Protein 1NOV (pdb70)

B-factor: mean 20.0, std 0.0, range [20.0, 20.0]

CATH classification: 2.60.120.20

Nearest PDB structures (foldseek):
  1nov-assembly1_A  TM=1.003E+00  e=2.314E-65  Nodamura virus
  1nov-assembly1_C  TM=9.879E-01  e=2.879E-58  Nodamura virus
  4ftb-assembly1_A  TM=9.506E-01  e=3.757E-40  Flock House virus
  4fsj-assembly1_A  TM=9.570E-01  e=4.672E-40  Flock House virus
  4fts-assembly1_B  TM=9.598E-01  e=1.609E-38  Flock House virus

Secondary structure (P-SEA, 3-state):
ccccccaaaaaaaaaaccccccccccccccccccccbbbbbbbbbbbbbbbbccbbbbbcccccccccbbbbbbccccccccbbbbbbccccccccccccccccccccccccccccbbbbbbcccccccccbbbbbbbbbbbbbcccccccccccccccbbbbbbccccccccccccbbbbbccccccccccccccccccccccccccccccccccccccccccbbbbccccccccccccccbbbbbbbccccbbbbbbbbbbbbbbbbcccccccccccccccccaaaaaaaaaaaaccccccccccc/ccccccaaaaaaaaaccccccccccccccccccccccccccccccbbbbbccccbbbbbcccccccccbbbbbcccccccccbbbbbbccccccccccccccccccccccccccccbbbbbbcccccccccbbbbbcccccccbbbbbbcccccccccccccccccccccccccccccbbbbcccbbbbbbbccccccccccccccccccccccccccccccccbbbbcccccccccccccbbbbbbbbcccbbbbbbbbbbbbbbbbccccccccc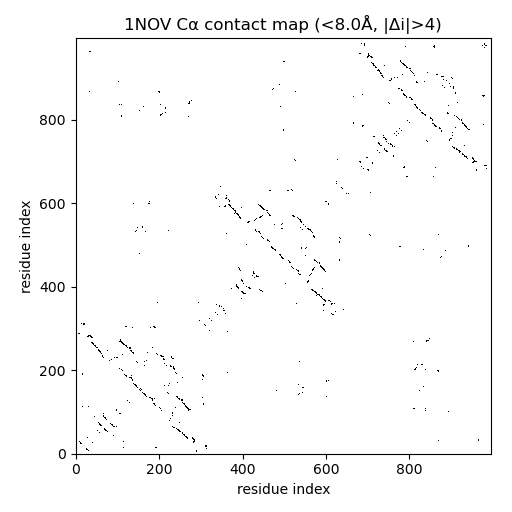cccccccccaaaaaaaaaaaaacccccccccc/cccccccccccccccccccccaaaaaaaaaacccccccccccccccccccccccbbbbbbbbbbbbbccbbbbbcccccccccbbbbbcccccccccbbbbbbccccccccccccccccccccccccccbbbbbbbbcccccccccbbbbbbbbbbbbbbbbbbccccccccccbbbbbbccccccccccccbbbbbcccbbbbbccccccccbbbbbbbcccccccccccccccccccbbbbccccccccccccccbbbbbbbccccbbbbbbbbbbbbbbbccccccccccccccccccaaaaaaaaaaaaacccccccccc/ccaaaaaaaacccccccccc/ccaaaaaaaaaaacccc/ccaaaaaaaaaaccccc

Structure (mmCIF, N/CA/C/O backbone):
data_1NOV
#
_entry.id   1NOV
#
_cell.length_a   562.090
_cell.length_b   354.130
_cell.length_c   612.770
_cell.angle_alpha   90.00
_cell.angle_beta   110.89
_cell.angle_gamma   90.00
#
_symmetry.space_group_name_H-M   'P 1 21 1'
#
loop_
_entity.id
_entity.type
_entity.pdbx_description
1 polymer 'NODAMURA VIRUS COAT PROTEINS'
2 polymer 'NODAMURA VIRUS COAT PROTEINS'
#
loop_
_atom_site.group_PDB
_atom_site.id
_atom_site.type_symbol
_atom_site.label_atom_id
_atom_site.label_alt_id
_atom_site.label_comp_id
_atom_site.label_asym_id
_atom_site.label_entity_id
_atom_site.label_seq_id
_atom_site.pdbx_PDB_ins_code
_atom_site.Cartn_x
_atom_site.Cartn_y
_atom_site.Cartn_z
_atom_site.occupancy
_atom_site.B_iso_or_equiv
_atom_site.auth_seq_id
_atom_site.auth_comp_id
_atom_site.auth_asym_id
_atom_site.auth_atom_id
_atom_site.pdbx_PDB_model_num
ATOM 1 N N . ASN A 1 47 ? 206.161 -19.257 83.084 1.00 20.00 55 ASN A N 1
ATOM 2 C CA . ASN A 1 47 ? 207.032 -18.196 83.670 1.00 20.00 55 ASN A CA 1
ATOM 3 C C . ASN A 1 47 ? 208.385 -18.141 82.954 1.00 20.00 55 ASN A C 1
ATOM 4 O O . ASN A 1 47 ? 209.388 -17.724 83.551 1.00 20.00 55 ASN A O 1
ATOM 6 N N . MET A 1 48 ? 208.386 -18.534 81.672 1.00 20.00 56 MET A N 1
ATOM 7 C CA . MET A 1 48 ? 209.587 -18.551 80.818 1.00 20.00 56 MET A CA 1
ATOM 8 C C . MET A 1 48 ? 210.905 -18.855 81.550 1.00 20.00 56 MET A C 1
ATOM 9 O O . MET A 1 48 ? 211.266 -20.030 81.730 1.00 20.00 56 MET A O 1
ATOM 11 N N . LEU A 1 49 ? 211.573 -17.797 82.020 1.00 20.00 57 LEU A N 1
ATOM 12 C CA . LEU A 1 49 ? 212.841 -17.936 82.724 1.00 20.00 57 LEU A CA 1
ATOM 13 C C . LEU A 1 49 ? 212.963 -17.029 83.945 1.00 20.00 57 LEU A C 1
ATOM 14 O O . LEU A 1 49 ? 212.983 -15.793 83.832 1.00 20.00 57 LEU A O 1
ATOM 19 N N . LYS A 1 50 ? 213.037 -17.666 85.107 1.00 20.00 58 LYS A N 1
ATOM 20 C CA . LYS A 1 50 ? 213.198 -16.977 86.379 1.00 20.00 58 LYS A CA 1
ATOM 21 C C . LYS A 1 50 ? 214.380 -17.694 87.028 1.00 20.00 58 LYS A C 1
ATOM 22 O O . LYS A 1 50 ? 215.031 -18.532 86.386 1.00 20.00 58 LYS A O 1
ATOM 24 N N . MET A 1 51 ? 214.697 -17.347 88.269 1.00 20.00 59 MET A N 1
ATOM 25 C CA . MET A 1 51 ? 215.790 -18.019 88.951 1.00 20.00 59 MET A CA 1
ATOM 26 C C . MET A 1 51 ? 215.342 -19.376 89.449 1.00 20.00 59 MET A C 1
ATOM 27 O O . MET A 1 51 ? 214.282 -19.500 90.069 1.00 20.00 59 MET A O 1
ATOM 32 N N . SER A 1 52 ? 216.128 -20.400 89.147 1.00 20.00 60 SER A N 1
ATOM 33 C CA . SER A 1 52 ? 215.817 -21.731 89.615 1.00 20.00 60 SER A CA 1
ATOM 34 C C . SER A 1 52 ? 215.891 -21.640 91.140 1.00 20.00 60 SER A C 1
ATOM 35 O O . SER A 1 52 ? 216.722 -20.901 91.678 1.00 20.00 60 SER A O 1
ATOM 38 N N . ALA A 1 53 ? 215.021 -22.363 91.836 1.00 20.00 61 ALA A N 1
ATOM 39 C CA . ALA A 1 53 ? 215.027 -22.335 93.294 1.00 20.00 61 ALA A CA 1
ATOM 40 C C . ALA A 1 53 ? 216.438 -22.547 93.849 1.00 20.00 61 ALA A C 1
ATOM 41 O O . ALA A 1 53 ? 216.900 -21.755 94.667 1.00 20.00 61 ALA A O 1
ATOM 43 N N . PRO A 1 54 ? 217.159 -23.591 93.382 1.00 20.00 62 PRO A N 1
ATOM 44 C CA . PRO A 1 54 ? 218.519 -23.831 93.876 1.00 20.00 62 PRO A CA 1
ATOM 45 C C . PRO A 1 54 ? 219.469 -22.677 93.567 1.00 20.00 62 PRO A C 1
ATOM 46 O O . PRO A 1 54 ? 220.447 -22.456 94.294 1.00 20.00 62 PRO A O 1
ATOM 50 N N . GLY A 1 55 ? 219.172 -21.968 92.482 1.00 20.00 63 GLY A N 1
ATOM 51 C CA . GLY A 1 55 ? 219.970 -20.832 92.070 1.00 20.00 63 GLY A CA 1
ATOM 52 C C . GLY A 1 55 ? 219.733 -19.702 93.040 1.00 20.00 63 GLY A C 1
ATOM 53 O O . GLY A 1 55 ? 220.658 -19.011 93.449 1.00 20.00 63 GLY A O 1
ATOM 54 N N . LEU A 1 56 ? 218.478 -19.521 93.422 1.00 20.00 64 LEU A N 1
ATOM 55 C CA . LEU A 1 56 ? 218.115 -18.478 94.366 1.00 20.00 64 LEU A CA 1
ATOM 56 C C . LEU A 1 56 ? 218.676 -18.833 95.728 1.00 20.00 64 LEU A C 1
ATOM 57 O O . LEU A 1 56 ? 219.179 -17.980 96.450 1.00 20.00 64 LEU A O 1
ATOM 62 N N . ASP A 1 57 ? 218.586 -20.109 96.067 1.00 20.00 65 ASP A N 1
ATOM 63 C CA . ASP A 1 57 ? 219.085 -20.608 97.328 1.00 20.00 65 ASP A CA 1
ATOM 64 C C . ASP A 1 57 ? 220.596 -20.434 97.393 1.00 20.00 65 ASP A C 1
ATOM 65 O O . ASP A 1 57 ? 221.147 -20.156 98.457 1.00 20.00 65 ASP A O 1
ATOM 70 N N . PHE A 1 58 ? 221.251 -20.559 96.244 1.00 20.00 66 PHE A N 1
ATOM 71 C CA . PHE A 1 58 ? 222.694 -20.367 96.133 1.00 20.00 66 PHE A CA 1
ATOM 72 C C . PHE A 1 58 ? 223.035 -18.941 96.580 1.00 20.00 66 PHE A C 1
ATOM 73 O O . PHE A 1 58 ? 224.042 -18.716 97.254 1.00 20.00 66 PHE A O 1
ATOM 81 N N . LEU A 1 59 ? 222.172 -17.988 96.236 1.00 20.00 67 LEU A N 1
ATOM 82 C CA . LEU A 1 59 ? 222.375 -16.590 96.613 1.00 20.00 67 LEU A CA 1
ATOM 83 C C . LEU A 1 59 ? 222.246 -16.364 98.123 1.00 20.00 67 LEU A C 1
ATOM 84 O O . LEU A 1 59 ? 223.019 -15.604 98.706 1.00 20.00 67 LEU A O 1
ATOM 89 N N . LYS A 1 60 ? 221.271 -17.022 98.750 1.00 20.00 68 LYS A N 1
ATOM 90 C CA . LYS A 1 60 ? 221.045 -16.917 100.195 1.00 20.00 68 LYS A CA 1
ATOM 91 C C . LYS A 1 60 ? 222.256 -17.480 100.920 1.00 20.00 68 LYS A C 1
ATOM 92 O O . LYS A 1 60 ? 222.789 -16.880 101.852 1.00 20.00 68 LYS A O 1
ATOM 98 N N . CYS A 1 61 ? 222.686 -18.645 100.455 1.00 20.00 69 CYS A N 1
ATOM 99 C CA . CYS A 1 61 ? 223.835 -19.354 100.989 1.00 20.00 69 CYS A CA 1
ATOM 100 C C . CYS A 1 61 ? 225.104 -18.495 100.955 1.00 20.00 69 CYS A C 1
ATOM 101 O O . CYS A 1 61 ? 225.786 -18.333 101.971 1.00 20.00 69 CYS A O 1
ATOM 104 N N . ALA A 1 62 ? 225.399 -17.933 99.789 1.00 20.00 70 ALA A N 1
ATOM 105 C CA . ALA A 1 62 ? 226.595 -17.119 99.591 1.00 20.00 70 ALA A CA 1
ATOM 106 C C . ALA A 1 62 ? 226.697 -15.822 100.388 1.00 20.00 70 ALA A C 1
ATOM 107 O O . ALA A 1 62 ? 227.743 -15.533 100.972 1.00 20.00 70 ALA A O 1
ATOM 109 N N . PHE A 1 63 ? 225.617 -15.044 100.404 1.00 20.00 71 PHE A N 1
ATOM 110 C CA . PHE A 1 63 ? 225.618 -13.746 101.078 1.00 20.00 71 PHE A CA 1
ATOM 111 C C . PHE A 1 63 ? 224.990 -13.648 102.470 1.00 20.00 71 PHE A C 1
ATOM 112 O O . PHE A 1 63 ? 225.626 -13.154 103.405 1.00 20.00 71 PHE A O 1
ATOM 120 N N . ALA A 1 64 ? 223.738 -14.062 102.597 1.00 20.00 72 ALA A N 1
ATOM 121 C CA . ALA A 1 64 ? 223.036 -13.998 103.870 1.00 20.00 72 ALA A CA 1
ATOM 122 C C . ALA A 1 64 ? 222.922 -15.381 104.473 1.00 20.00 72 ALA A C 1
ATOM 123 O O . ALA A 1 64 ? 221.833 -15.927 104.568 1.00 20.00 72 ALA A O 1
ATOM 125 N N . SER A 1 65 ? 224.045 -15.929 104.931 1.00 20.00 73 SER A N 1
ATOM 126 C CA . SER A 1 65 ? 224.078 -17.275 105.512 1.00 20.00 73 SER A CA 1
ATOM 127 C C . SER A 1 65 ? 223.228 -17.501 106.773 1.00 20.00 73 SER A C 1
ATOM 128 O O . SER A 1 65 ? 222.479 -18.480 106.846 1.00 20.00 73 SER A O 1
ATOM 131 N N . PRO A 1 66 ? 223.311 -16.586 107.768 1.00 20.00 74 PRO A N 1
ATOM 132 C CA . PRO A 1 66 ? 222.546 -16.725 109.016 1.00 20.00 74 PRO A CA 1
ATOM 133 C C . PRO A 1 66 ? 221.116 -16.155 109.108 1.00 20.00 74 PRO A C 1
ATOM 134 O O . PRO A 1 66 ? 220.495 -16.203 110.179 1.00 20.00 74 PRO A O 1
ATOM 138 N N . ASP A 1 67 ? 220.576 -15.663 107.993 1.00 20.00 75 ASP A N 1
ATOM 139 C CA . ASP A 1 67 ? 219.241 -15.067 107.994 1.00 20.00 75 ASP A CA 1
ATOM 140 C C . ASP A 1 67 ? 218.062 -16.032 107.926 1.00 20.00 75 ASP A C 1
ATOM 141 O O . ASP A 1 67 ? 216.911 -15.620 108.098 1.00 20.00 75 ASP A O 1
ATOM 146 N N . PHE A 1 68 ? 218.343 -17.313 107.713 1.00 20.00 76 PHE A N 1
ATOM 147 C CA . PHE A 1 68 ? 217.280 -18.300 107.572 1.00 20.00 76 PHE A CA 1
ATOM 148 C C . PHE A 1 68 ? 217.342 -19.427 108.587 1.00 20.00 76 PHE A C 1
ATOM 149 O O . PHE A 1 68 ? 218.346 -19.598 109.275 1.00 20.00 76 PHE A O 1
ATOM 157 N N . SER A 1 69 ? 216.258 -20.199 108.656 1.00 20.00 77 SER A N 1
ATOM 158 C CA . SER A 1 69 ? 216.135 -21.337 109.563 1.00 20.00 77 SER A CA 1
ATOM 159 C C . SER A 1 69 ? 217.283 -22.329 109.400 1.00 20.00 77 SER A C 1
ATOM 160 O O . SER A 1 69 ? 217.788 -22.883 110.380 1.00 20.00 77 SER A O 1
ATOM 163 N N . THR A 1 70 ? 217.623 -22.613 108.148 1.00 20.00 78 THR A N 1
ATOM 164 C CA . THR A 1 70 ? 218.717 -23.514 107.814 1.00 20.00 78 THR A CA 1
ATOM 165 C C . THR A 1 70 ? 219.263 -22.993 106.494 1.00 20.00 78 THR A C 1
ATOM 166 O O . THR A 1 70 ? 218.499 -22.438 105.692 1.00 20.00 78 THR A O 1
ATOM 170 N N . ASP A 1 71 ? 220.570 -23.130 106.284 1.00 20.00 79 ASP A N 1
ATOM 171 C CA . ASP A 1 71 ? 221.193 -22.656 105.050 1.00 20.00 79 ASP A CA 1
ATOM 172 C C . ASP A 1 71 ? 220.612 -23.387 103.840 1.00 20.00 79 ASP A C 1
ATOM 173 O O . ASP A 1 71 ? 220.717 -24.612 103.733 1.00 20.00 79 ASP A O 1
ATOM 178 N N . PRO A 1 72 ? 219.972 -22.642 102.918 1.00 20.00 80 PRO A N 1
ATOM 179 C CA . PRO A 1 72 ? 219.379 -23.239 101.715 1.00 20.00 80 PRO A CA 1
ATOM 180 C C . PRO A 1 72 ? 220.468 -23.585 100.692 1.00 20.00 80 PRO A C 1
ATOM 181 O O . PRO A 1 72 ? 220.273 -23.421 99.488 1.00 20.00 80 PRO A O 1
ATOM 185 N N . GLY A 1 73 ? 221.603 -24.093 101.164 1.00 20.00 81 GLY A N 1
ATOM 186 C CA . GLY A 1 73 ? 222.694 -24.408 100.266 1.00 20.00 81 GLY A CA 1
ATOM 187 C C . GLY A 1 73 ? 222.430 -25.662 99.471 1.00 20.00 81 GLY A C 1
ATOM 188 O O . GLY A 1 73 ? 222.751 -26.764 99.916 1.00 20.00 81 GLY A O 1
ATOM 189 N N . LYS A 1 74 ? 221.813 -25.511 98.306 1.00 20.00 82 LYS A N 1
ATOM 190 C CA . LYS A 1 74 ? 221.527 -26.665 97.470 1.00 20.00 82 LYS A CA 1
ATOM 191 C C . LYS A 1 74 ? 222.648 -26.875 96.453 1.00 20.00 82 LYS A C 1
ATOM 192 O O . LYS A 1 74 ? 222.464 -27.572 95.458 1.00 20.00 82 LYS A O 1
ATOM 198 N N . GLY A 1 75 ? 223.831 -26.342 96.754 1.00 20.00 83 GLY A N 1
ATOM 199 C CA . GLY A 1 75 ? 224.949 -26.468 95.838 1.00 20.00 83 GLY A CA 1
ATOM 200 C C . GLY A 1 75 ? 225.164 -25.219 94.997 1.00 20.00 83 GLY A C 1
ATOM 201 O O . GLY A 1 75 ? 224.677 -24.143 95.360 1.00 20.00 83 GLY A O 1
ATOM 202 N N . ILE A 1 76 ? 225.843 -25.374 93.856 1.00 20.00 84 ILE A N 1
ATOM 203 C CA . ILE A 1 76 ? 226.162 -24.269 92.943 1.00 20.00 84 ILE A CA 1
ATOM 204 C C . ILE A 1 76 ? 225.505 -24.503 91.583 1.00 20.00 84 ILE A C 1
ATOM 205 O O . ILE A 1 76 ? 225.760 -25.540 90.945 1.00 20.00 84 ILE A O 1
ATOM 210 N N . PRO A 1 77 ? 224.669 -23.543 91.114 1.00 20.00 85 PRO A N 1
ATOM 211 C CA . PRO A 1 77 ? 223.955 -23.598 89.831 1.00 20.00 85 PRO A CA 1
ATOM 212 C C . PRO A 1 77 ? 224.976 -23.407 88.719 1.00 20.00 85 PRO A C 1
ATOM 213 O O . PRO A 1 77 ? 224.859 -22.529 87.864 1.00 20.00 85 PRO A O 1
ATOM 217 N N . ASP A 1 78 ? 225.953 -24.297 88.721 1.00 20.00 86 ASP A N 1
ATOM 218 C CA . ASP A 1 78 ? 227.052 -24.263 87.795 1.00 20.00 86 ASP A CA 1
ATOM 219 C C . ASP A 1 78 ? 226.792 -25.380 86.825 1.00 20.00 86 ASP A C 1
ATOM 220 O O . ASP A 1 78 ? 226.139 -26.369 87.179 1.00 20.00 86 ASP A O 1
ATOM 225 N N . LYS A 1 79 ? 227.317 -25.226 85.610 1.00 20.00 87 LYS A N 1
ATOM 226 C CA . LYS A 1 79 ? 227.148 -26.216 84.542 1.00 20.00 87 LYS A CA 1
ATOM 227 C C . LYS A 1 79 ? 227.770 -27.596 84.756 1.00 20.00 87 LYS A C 1
ATOM 228 O O . LYS A 1 79 ? 228.064 -28.296 83.803 1.00 20.00 87 LYS A O 1
ATOM 234 N N . PHE A 1 80 ? 227.941 -27.994 86.007 1.00 20.00 88 PHE A N 1
ATOM 235 C CA . PHE A 1 80 ? 228.488 -29.298 86.342 1.00 20.00 88 PHE A CA 1
ATOM 236 C C . PHE A 1 80 ? 227.330 -29.905 87.096 1.00 20.00 88 PHE A C 1
ATOM 237 O O . PHE A 1 80 ? 226.835 -29.296 88.052 1.00 20.00 88 PHE A O 1
ATOM 245 N N . GLN A 1 81 ? 226.846 -31.051 86.626 1.00 20.00 89 GLN A N 1
ATOM 246 C CA . GLN A 1 81 ? 225.723 -31.703 87.288 1.00 20.00 89 GLN A CA 1
ATOM 247 C C . GLN A 1 81 ? 226.080 -33.087 87.816 1.00 20.00 89 GLN A C 1
ATOM 248 O O . GLN A 1 81 ? 225.228 -33.974 87.923 1.00 20.00 89 GLN A O 1
ATOM 254 N N . GLY A 1 82 ? 227.346 -33.243 88.188 1.00 20.00 90 GLY A N 1
ATOM 255 C CA . GLY A 1 82 ? 227.829 -34.505 88.719 1.00 20.00 90 GLY A CA 1
ATOM 256 C C . GLY A 1 82 ? 227.434 -34.700 90.171 1.00 20.00 90 GLY A C 1
ATOM 257 O O . GLY A 1 82 ? 226.923 -33.783 90.813 1.00 20.00 90 GLY A O 1
ATOM 258 N N . LEU A 1 83 ? 227.684 -35.898 90.684 1.00 20.00 91 LEU A N 1
ATOM 259 C CA . LEU A 1 83 ? 227.353 -36.243 92.060 1.00 20.00 91 LEU A CA 1
ATOM 260 C C . LEU A 1 83 ? 228.334 -35.602 93.033 1.00 20.00 91 LEU A C 1
ATOM 261 O O . LEU A 1 83 ? 229.549 -35.820 92.980 1.00 20.00 91 LEU A O 1
ATOM 266 N N . VAL A 1 84 ? 227.771 -34.809 93.928 1.00 20.00 92 VAL A N 1
ATOM 267 C CA . VAL A 1 84 ? 228.516 -34.054 94.909 1.00 20.00 92 VAL A CA 1
ATOM 268 C C . VAL A 1 84 ? 227.946 -34.266 96.311 1.00 20.00 92 VAL A C 1
ATOM 269 O O . VAL A 1 84 ? 226.835 -34.754 96.466 1.00 20.00 92 VAL A O 1
ATOM 273 N N . LEU A 1 85 ? 228.742 -33.955 97.324 1.00 20.00 93 LEU A N 1
ATOM 274 C CA . LEU A 1 85 ? 228.340 -34.076 98.722 1.00 20.00 93 LEU A CA 1
ATOM 275 C C . LEU A 1 85 ? 228.659 -32.709 99.353 1.00 20.00 93 LEU A C 1
ATOM 276 O O . LEU A 1 85 ? 229.824 -32.382 99.573 1.00 20.00 93 LEU A O 1
ATOM 281 N N . PRO A 1 86 ? 227.631 -31.850 99.542 1.00 20.00 94 PRO A N 1
ATOM 282 C CA . PRO A 1 86 ? 227.786 -30.508 100.127 1.00 20.00 94 PRO A CA 1
ATOM 283 C C . PRO A 1 86 ? 227.742 -30.458 101.639 1.00 20.00 94 PRO A C 1
ATOM 284 O O . PRO A 1 86 ? 226.732 -30.817 102.251 1.00 20.00 94 PRO A O 1
ATOM 288 N N . LYS A 1 87 ? 228.831 -29.988 102.241 1.00 20.00 95 LYS A N 1
ATOM 289 C CA . LYS A 1 87 ? 228.902 -29.860 103.685 1.00 20.00 95 LYS A CA 1
ATOM 290 C C . LYS A 1 87 ? 228.822 -28.401 104.029 1.00 20.00 95 LYS A C 1
ATOM 291 O O . LYS A 1 87 ? 229.595 -27.596 103.521 1.00 20.00 95 LYS A O 1
ATOM 297 N N . LYS A 1 88 ? 227.886 -28.060 104.901 1.00 20.00 96 LYS A N 1
ATOM 298 C CA . LYS A 1 88 ? 227.719 -26.685 105.335 1.00 20.00 96 LYS A CA 1
ATOM 299 C C . LYS A 1 88 ? 228.438 -26.534 106.668 1.00 20.00 96 LYS A C 1
ATOM 300 O O . LYS A 1 88 ? 227.850 -26.750 107.724 1.00 20.00 96 LYS A O 1
ATOM 306 N N . HIS A 1 89 ? 229.739 -26.240 106.599 1.00 20.00 97 HIS A N 1
ATOM 307 C CA . HIS A 1 89 ? 230.568 -26.074 107.790 1.00 20.00 97 HIS A CA 1
ATOM 308 C C . HIS A 1 89 ? 230.200 -24.816 108.553 1.00 20.00 97 HIS A C 1
ATOM 309 O O . HIS A 1 89 ? 229.852 -23.796 107.956 1.00 20.00 97 HIS A O 1
ATOM 316 N N . CYS A 1 90 ? 230.324 -24.884 109.873 1.00 20.00 98 CYS A N 1
ATOM 317 C CA . CYS A 1 90 ? 230.061 -23.749 110.745 1.00 20.00 98 CYS A CA 1
ATOM 318 C C . CYS A 1 90 ? 230.730 -23.965 112.085 1.00 20.00 98 CYS A C 1
ATOM 319 O O . CYS A 1 90 ? 230.529 -25.004 112.723 1.00 20.00 98 CYS A O 1
ATOM 322 N N . LEU A 1 91 ? 231.565 -23.004 112.474 1.00 20.00 99 LEU A N 1
ATOM 323 C CA . LEU A 1 91 ? 232.264 -23.043 113.747 1.00 20.00 99 LEU A CA 1
ATOM 324 C C . LEU A 1 91 ? 231.690 -21.937 114.610 1.00 20.00 99 LEU A C 1
ATOM 325 O O . LEU A 1 91 ? 231.601 -20.787 114.178 1.00 20.00 99 LEU A O 1
ATOM 330 N N . THR A 1 92 ? 231.215 -22.309 115.787 1.00 20.00 100 THR A N 1
ATOM 331 C CA . THR A 1 92 ? 230.681 -21.349 116.737 1.00 20.00 100 THR A CA 1
ATOM 332 C C . THR A 1 92 ? 231.622 -21.519 117.920 1.00 20.00 100 THR A C 1
ATOM 333 O O . THR A 1 92 ? 231.702 -22.602 118.506 1.00 20.00 100 THR A O 1
ATOM 337 N N . GLN A 1 93 ? 232.377 -20.474 118.233 1.00 20.00 101 GLN A N 1
ATOM 338 C CA . GLN A 1 93 ? 233.358 -20.551 119.303 1.00 20.00 101 GLN A CA 1
ATOM 339 C C . GLN A 1 93 ? 233.462 -19.231 120.049 1.00 20.00 101 GLN A C 1
ATOM 340 O O . GLN A 1 93 ? 233.388 -18.167 119.445 1.00 20.00 101 GLN A O 1
ATOM 346 N N . SER A 1 94 ? 233.635 -19.306 121.362 1.00 20.00 102 SER A N 1
ATOM 347 C CA . SER A 1 94 ? 233.761 -18.109 122.178 1.00 20.00 102 SER A CA 1
ATOM 348 C C . SER A 1 94 ? 235.230 -17.723 122.221 1.00 20.00 102 SER A C 1
ATOM 349 O O . SER A 1 94 ? 236.071 -18.522 122.635 1.00 20.00 102 SER A O 1
ATOM 352 N N . ILE A 1 95 ? 235.553 -16.529 121.734 1.00 20.00 103 ILE A N 1
ATOM 353 C CA . ILE A 1 95 ? 236.930 -16.062 121.739 1.00 20.00 103 ILE A CA 1
ATOM 354 C C . ILE A 1 95 ? 237.051 -14.877 122.667 1.00 20.00 103 ILE A C 1
ATOM 355 O O . ILE A 1 95 ? 236.117 -14.091 122.806 1.00 20.00 103 ILE A O 1
ATOM 360 N N . THR A 1 96 ? 238.183 -14.799 123.352 1.00 20.00 104 THR A N 1
ATOM 361 C CA . THR A 1 96 ? 238.481 -13.692 124.246 1.00 20.00 104 THR A CA 1
ATOM 362 C C . THR A 1 96 ? 239.846 -13.154 123.779 1.00 20.00 104 THR A C 1
ATOM 363 O O . THR A 1 96 ? 240.857 -13.861 123.803 1.00 20.00 104 THR A O 1
ATOM 367 N N . PHE A 1 97 ? 239.821 -11.945 123.227 1.00 20.00 105 PHE A N 1
ATOM 368 C CA . PHE A 1 97 ? 241.007 -11.297 122.672 1.00 20.00 105 PHE A CA 1
ATOM 369 C C . PHE A 1 97 ? 241.989 -10.755 123.70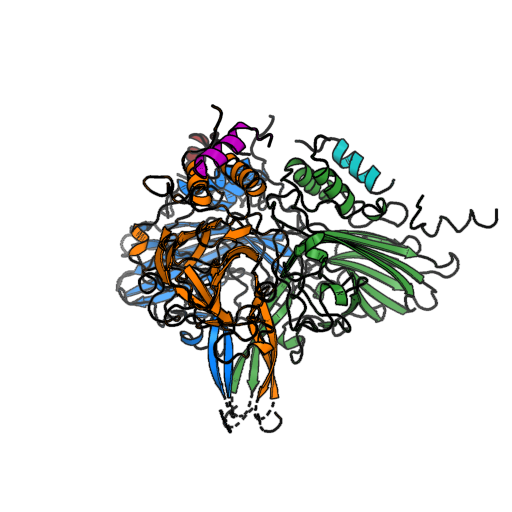9 1.00 20.00 105 PHE A C 1
ATOM 370 O O . PHE A 1 97 ? 241.635 -9.947 124.583 1.00 20.00 105 PHE A O 1
ATOM 378 N N . THR A 1 98 ? 243.234 -11.206 123.578 1.00 20.00 106 THR A N 1
ATOM 379 C CA . THR A 1 98 ? 244.328 -10.843 124.472 1.00 20.00 106 THR A CA 1
ATOM 380 C C . THR A 1 98 ? 244.656 -9.361 124.446 1.00 20.00 106 THR A C 1
ATOM 381 O O . THR A 1 98 ? 245.079 -8.834 123.415 1.00 20.00 106 THR A O 1
ATOM 385 N N . PRO A 1 99 ? 244.500 -8.682 125.596 1.00 20.00 107 PRO A N 1
ATOM 386 C CA . PRO A 1 99 ? 244.774 -7.252 125.725 1.00 20.00 107 PRO A CA 1
ATOM 387 C C . PRO A 1 99 ? 246.215 -6.866 125.421 1.00 20.00 107 PRO A C 1
ATOM 388 O O . PRO A 1 99 ? 247.161 -7.536 125.838 1.00 20.00 107 PRO A O 1
ATOM 392 N N . GLY A 1 100 ? 246.365 -5.771 124.688 1.00 20.00 108 GLY A N 1
ATOM 393 C CA . GLY A 1 100 ? 247.680 -5.282 124.333 1.00 20.00 108 GLY A CA 1
ATOM 394 C C . GLY A 1 100 ? 248.211 -5.848 123.037 1.00 20.00 108 GLY A C 1
ATOM 395 O O . GLY A 1 100 ? 249.370 -5.600 122.677 1.00 20.00 108 GLY A O 1
ATOM 396 N N . LYS A 1 101 ? 247.360 -6.558 122.301 1.00 20.00 109 LYS A N 1
ATOM 397 C CA . LYS A 1 101 ? 247.779 -7.160 121.052 1.00 20.00 109 LYS A CA 1
ATOM 398 C C . LYS A 1 101 ? 246.736 -7.173 119.953 1.00 20.00 109 LYS A C 1
ATOM 399 O O . LYS A 1 101 ? 245.535 -7.109 120.212 1.00 20.00 109 LYS A O 1
ATOM 405 N N . GLN A 1 102 ? 247.220 -7.203 118.716 1.00 20.00 110 GLN A N 1
ATOM 406 C CA . GLN A 1 102 ? 246.368 -7.293 117.546 1.00 20.00 110 GLN A CA 1
ATOM 407 C C . GLN A 1 102 ? 246.287 -8.789 117.317 1.00 20.00 110 GLN A C 1
ATOM 408 O O . GLN A 1 102 ? 247.312 -9.477 117.365 1.00 20.00 110 GLN A O 1
ATOM 414 N N . THR A 1 103 ? 245.093 -9.303 117.069 1.00 20.00 111 THR A N 1
ATOM 415 C CA . THR A 1 103 ? 244.967 -10.721 116.804 1.00 20.00 111 THR A CA 1
ATOM 416 C C . THR A 1 103 ? 244.389 -10.848 115.392 1.00 20.00 111 THR A C 1
ATOM 417 O O . THR A 1 103 ? 243.428 -10.167 115.029 1.00 20.00 111 THR A O 1
ATOM 421 N N . MET A 1 104 ? 245.107 -11.577 114.553 1.00 20.00 112 MET A N 1
ATOM 422 C CA . MET A 1 104 ? 244.709 -11.795 113.179 1.00 20.00 112 MET A CA 1
ATOM 423 C C . MET A 1 104 ? 243.909 -13.070 113.053 1.00 20.00 112 MET A C 1
ATOM 424 O O . MET A 1 104 ? 244.378 -14.142 113.426 1.00 20.00 112 MET A O 1
ATOM 429 N N . LEU A 1 105 ? 242.685 -12.949 112.566 1.00 20.00 113 LEU A N 1
ATOM 430 C CA . LEU A 1 105 ? 241.848 -14.107 112.338 1.00 20.00 113 LEU A CA 1
ATOM 431 C C . LEU A 1 105 ? 241.747 -14.138 110.823 1.00 20.00 113 LEU A C 1
ATOM 432 O O . LEU A 1 105 ? 241.001 -13.363 110.233 1.00 20.00 113 LEU A O 1
ATOM 437 N N . LEU A 1 106 ? 242.602 -14.928 110.191 1.00 20.00 114 LEU A N 1
ATOM 438 C CA . LEU A 1 106 ? 242.600 -15.045 108.740 1.00 20.00 114 LEU A CA 1
ATOM 439 C C . LEU A 1 106 ? 241.666 -16.161 108.316 1.00 20.00 114 LEU A C 1
ATOM 440 O O . LEU A 1 106 ? 241.964 -17.334 108.524 1.00 20.00 114 LEU A O 1
ATOM 445 N N . VAL A 1 107 ? 240.514 -15.793 107.767 1.00 20.00 115 VAL A N 1
ATOM 446 C CA . VAL A 1 107 ? 239.539 -16.769 107.300 1.00 20.00 115 VAL A CA 1
ATOM 447 C C . VAL A 1 107 ? 239.881 -17.099 105.849 1.00 20.00 115 VAL A C 1
ATOM 448 O O . VAL A 1 107 ? 239.529 -16.357 104.934 1.00 20.00 115 VAL A O 1
ATOM 452 N N . ALA A 1 108 ? 240.629 -18.181 105.651 1.00 20.00 116 ALA A N 1
ATOM 453 C CA . ALA A 1 108 ? 241.034 -18.606 104.315 1.00 20.00 116 ALA A CA 1
ATOM 454 C C . ALA A 1 108 ? 240.255 -19.843 103.919 1.00 20.00 116 ALA A C 1
ATOM 455 O O . ALA A 1 108 ? 239.857 -20.630 104.784 1.00 20.00 116 ALA A O 1
ATOM 457 N N . PRO A 1 109 ? 240.036 -20.043 102.602 1.00 20.00 117 PRO A N 1
ATOM 458 C CA . PRO A 1 109 ? 239.303 -21.193 102.062 1.00 20.00 117 PRO A CA 1
ATOM 459 C C . PRO A 1 109 ? 240.034 -22.540 102.052 1.00 20.00 117 PRO A C 1
ATOM 460 O O . PRO A 1 109 ? 240.243 -23.122 100.994 1.00 20.00 117 PRO A O 1
ATOM 464 N N . ILE A 1 110 ? 240.399 -23.037 103.230 1.00 20.00 118 ILE A N 1
ATOM 465 C CA . ILE A 1 110 ? 241.082 -24.321 103.363 1.00 20.00 118 ILE A CA 1
ATOM 466 C C . ILE A 1 110 ? 240.066 -25.306 103.948 1.00 20.00 118 ILE A C 1
ATOM 467 O O . ILE A 1 110 ? 239.679 -25.183 105.102 1.00 20.00 118 ILE A O 1
ATOM 472 N N . PRO A 1 111 ? 239.673 -26.337 103.165 1.00 20.00 119 PRO A N 1
ATOM 473 C CA . PRO A 1 111 ? 238.699 -27.374 103.512 1.00 20.00 119 PRO A CA 1
ATOM 474 C C . PRO A 1 111 ? 238.258 -27.635 104.951 1.00 20.00 119 PRO A C 1
ATOM 475 O O . PRO A 1 111 ? 237.131 -27.277 105.321 1.00 20.00 119 PRO A O 1
ATOM 479 N N . GLY A 1 112 ? 239.092 -28.269 105.758 1.00 20.00 120 GLY A N 1
ATOM 480 C CA . GLY A 1 112 ? 238.655 -28.552 107.116 1.00 20.00 120 GLY A CA 1
ATOM 481 C C . GLY A 1 112 ? 238.856 -27.475 108.164 1.00 20.00 120 GLY A C 1
ATOM 482 O O . GLY A 1 112 ? 238.265 -27.544 109.238 1.00 20.00 120 GLY A O 1
ATOM 483 N N . ILE A 1 113 ? 239.681 -26.482 107.844 1.00 20.00 121 ILE A N 1
ATOM 484 C CA . ILE A 1 113 ? 240.021 -25.393 108.753 1.00 20.00 121 ILE A CA 1
ATOM 485 C C . ILE A 1 113 ? 239.118 -24.158 108.648 1.00 20.00 121 ILE A C 1
ATOM 486 O O . ILE A 1 113 ? 238.852 -23.658 107.556 1.00 20.00 121 ILE A O 1
ATOM 491 N N . ALA A 1 114 ? 238.669 -23.662 109.802 1.00 20.00 122 ALA A N 1
ATOM 492 C CA . ALA A 1 114 ? 237.809 -22.484 109.863 1.00 20.00 122 ALA A CA 1
ATOM 493 C C . ALA A 1 114 ? 238.601 -21.218 109.557 1.00 20.00 122 ALA A C 1
ATOM 494 O O . ALA A 1 114 ? 238.226 -20.441 108.680 1.00 20.00 122 ALA A O 1
ATOM 496 N N . CYS A 1 115 ? 239.687 -21.009 110.296 1.00 20.00 123 CYS A N 1
ATOM 497 C CA . CYS A 1 115 ? 240.547 -19.847 110.110 1.00 20.00 123 CYS A CA 1
ATOM 498 C C . CYS A 1 115 ? 241.946 -20.091 110.691 1.00 20.00 123 CYS A C 1
ATOM 499 O O . CYS A 1 115 ? 242.229 -21.158 111.241 1.00 20.00 123 CYS A O 1
ATOM 502 N N . LEU A 1 116 ? 242.831 -19.120 110.520 1.00 20.00 124 LEU A N 1
ATOM 503 C CA . LEU A 1 116 ? 244.186 -19.208 111.033 1.00 20.00 124 LEU A CA 1
ATOM 504 C C . LEU A 1 116 ? 244.302 -18.024 111.979 1.00 20.00 124 LEU A C 1
ATOM 505 O O . LEU A 1 116 ? 243.983 -16.902 111.600 1.00 20.00 124 LEU A O 1
ATOM 510 N N . LYS A 1 117 ? 244.703 -18.274 113.218 1.00 20.00 125 LYS A N 1
ATOM 511 C CA . LYS A 1 117 ? 244.841 -17.210 114.209 1.00 20.00 125 LYS A CA 1
ATOM 512 C C . LYS A 1 117 ? 246.300 -16.919 114.561 1.00 20.00 125 LYS A C 1
ATOM 513 O O . LYS A 1 117 ? 247.114 -17.831 114.675 1.00 20.00 125 LYS A O 1
ATOM 519 N N . ALA A 1 118 ? 246.621 -15.643 114.737 1.00 20.00 126 ALA A N 1
ATOM 520 C CA . ALA A 1 118 ? 247.971 -15.223 115.103 1.00 20.00 126 ALA A CA 1
ATOM 521 C C . ALA A 1 118 ? 247.852 -13.916 115.874 1.00 20.00 126 ALA A C 1
ATOM 522 O O . ALA A 1 118 ? 246.893 -13.180 115.685 1.00 20.00 126 ALA A O 1
ATOM 524 N N . GLU A 1 119 ? 248.794 -13.653 116.778 1.00 20.00 127 GLU A N 1
ATOM 525 C CA . GLU A 1 119 ? 248.790 -12.418 117.566 1.00 20.00 127 GLU A CA 1
ATOM 526 C C . GLU A 1 119 ? 250.122 -11.704 117.402 1.00 20.00 127 GLU A C 1
ATOM 527 O O . GLU A 1 119 ? 251.146 -12.332 117.139 1.00 20.00 127 GLU A O 1
ATOM 533 N N . ALA A 1 120 ? 250.105 -10.393 117.592 1.00 20.00 128 ALA A N 1
ATOM 534 C CA . ALA A 1 120 ? 251.305 -9.576 117.495 1.00 20.00 128 ALA A CA 1
ATOM 535 C C . ALA A 1 120 ? 250.999 -8.323 118.288 1.00 20.00 128 ALA A C 1
ATOM 536 O O . ALA A 1 120 ? 249.835 -7.955 118.439 1.00 20.00 128 ALA A O 1
ATOM 538 N N . ASN A 1 121 ? 252.026 -7.688 118.834 1.00 20.00 129 ASN A N 1
ATOM 539 C CA . ASN A 1 121 ? 251.812 -6.475 119.605 1.00 20.00 129 ASN A CA 1
ATOM 540 C C . ASN A 1 121 ? 251.155 -5.458 118.715 1.00 20.00 129 ASN A C 1
ATOM 541 O O . ASN A 1 121 ? 251.288 -5.516 117.496 1.00 20.00 129 ASN A O 1
ATOM 546 N N . VAL A 1 122 ? 250.433 -4.532 119.324 1.00 20.00 130 VAL A N 1
ATOM 547 C CA . VAL A 1 122 ? 249.765 -3.493 118.566 1.00 20.00 130 VAL A CA 1
ATOM 548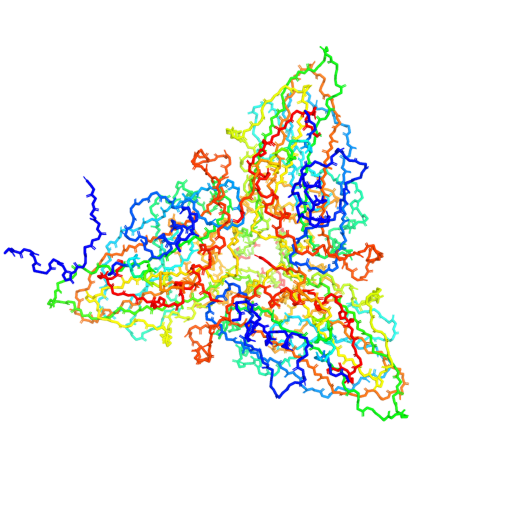 C C . VAL A 1 122 ? 250.834 -2.741 117.775 1.00 20.00 130 VAL A C 1
ATOM 549 O O . VAL A 1 122 ? 251.822 -2.283 118.346 1.00 20.00 130 VAL A O 1
ATOM 553 N N . GLY A 1 123 ? 250.684 -2.715 116.455 1.00 20.00 131 GLY A N 1
ATOM 554 C CA . GLY A 1 123 ? 251.642 -2.024 115.609 1.00 20.00 131 GLY A CA 1
ATOM 555 C C . GLY A 1 123 ? 252.779 -2.885 115.086 1.00 20.00 131 GLY A C 1
ATOM 556 O O . GLY A 1 123 ? 253.501 -2.476 114.173 1.00 20.00 131 GLY A O 1
ATOM 557 N N . ALA A 1 124 ? 252.955 -4.066 115.670 1.00 20.00 132 ALA A N 1
ATOM 558 C CA . ALA A 1 124 ? 254.011 -4.984 115.249 1.00 20.00 132 ALA A CA 1
ATOM 559 C C . ALA A 1 124 ? 253.649 -5.707 113.948 1.00 20.00 132 ALA A C 1
ATOM 560 O O . ALA A 1 124 ? 252.489 -5.731 113.532 1.00 20.00 132 ALA A O 1
ATOM 562 N N . SER A 1 125 ? 254.659 -6.287 113.306 1.00 20.00 133 SER A N 1
ATOM 563 C CA . SER A 1 125 ? 254.454 -7.013 112.059 1.00 20.00 133 SER A CA 1
ATOM 564 C C . SER A 1 125 ? 254.296 -8.512 112.265 1.00 20.00 133 SER A C 1
ATOM 565 O O . SER A 1 125 ? 255.028 -9.121 113.048 1.00 20.00 133 SER A O 1
ATOM 568 N N . PHE A 1 126 ? 253.344 -9.097 111.544 1.00 20.00 135 PHE A N 1
ATOM 569 C CA . PHE A 1 126 ? 253.095 -10.531 111.593 1.00 20.00 135 PHE A CA 1
ATOM 570 C C . PHE A 1 126 ? 254.078 -11.166 110.633 1.00 20.00 135 PHE A C 1
ATOM 571 O O . PHE A 1 126 ? 253.660 -11.816 109.696 1.00 20.00 135 PHE A O 1
ATOM 579 N N . SER A 1 127 ? 255.374 -10.945 110.815 1.00 20.00 136 SER A N 1
ATOM 580 C CA . SER A 1 127 ? 256.328 -11.532 109.891 1.00 20.00 136 SER A CA 1
ATOM 581 C C . SER A 1 127 ? 256.650 -12.965 110.273 1.00 20.00 136 SER A C 1
ATOM 582 O O . SER A 1 127 ? 255.998 -13.891 109.808 1.00 20.00 136 SER A O 1
ATOM 585 N N . GLY A 1 128 ? 257.617 -13.164 111.161 1.00 20.00 137 GLY A N 1
ATOM 586 C CA . GLY A 1 128 ? 257.959 -14.525 111.549 1.00 20.00 137 GLY A CA 1
ATOM 587 C C . GLY A 1 128 ? 256.772 -15.283 112.114 1.00 20.00 137 GLY A C 1
ATOM 588 O O . GLY A 1 128 ? 256.707 -16.510 112.035 1.00 20.00 137 GLY A O 1
ATOM 589 N N . VAL A 1 129 ? 255.817 -14.521 112.644 1.00 20.00 138 VAL A N 1
ATOM 590 C CA . VAL A 1 129 ? 254.603 -15.042 113.262 1.00 20.00 138 VAL A CA 1
ATOM 591 C C . VAL A 1 129 ? 253.814 -16.030 112.409 1.00 20.00 138 VAL A C 1
ATOM 592 O O . VAL A 1 129 ? 253.300 -15.688 111.340 1.00 20.00 138 VAL A O 1
ATOM 596 N N . PRO A 1 130 ? 253.726 -17.282 112.871 1.00 20.00 139 PRO A N 1
ATOM 597 C CA . PRO A 1 130 ? 252.994 -18.323 112.157 1.00 20.00 139 PRO A CA 1
ATOM 598 C C . PRO A 1 130 ? 251.514 -18.240 112.488 1.00 20.00 139 PRO A C 1
ATOM 599 O O . PRO A 1 130 ? 251.132 -17.832 113.589 1.00 20.00 139 PRO A O 1
ATOM 603 N N . LEU A 1 131 ? 250.686 -18.604 111.521 1.00 20.00 140 LEU A N 1
ATOM 604 C CA . LEU A 1 131 ? 249.253 -18.586 111.702 1.00 20.00 140 LEU A CA 1
ATOM 605 C C . LEU A 1 131 ? 248.825 -20.011 112.027 1.00 20.00 140 LEU A C 1
ATOM 606 O O . LEU A 1 131 ? 249.083 -20.924 111.248 1.00 20.00 140 LEU A O 1
ATOM 611 N N . ALA A 1 132 ? 248.209 -20.200 113.191 1.00 20.00 141 ALA A N 1
ATOM 612 C CA . ALA A 1 132 ? 247.748 -21.517 113.634 1.00 20.00 141 ALA A CA 1
ATOM 613 C C . ALA A 1 132 ? 246.292 -21.804 113.259 1.00 20.00 141 ALA A C 1
ATOM 614 O O . ALA A 1 132 ? 245.427 -20.943 113.389 1.00 20.00 141 ALA A O 1
ATOM 616 N N . SER A 1 133 ? 246.023 -23.031 112.830 1.00 20.00 142 SER A N 1
ATOM 617 C CA . SER A 1 133 ? 244.686 -23.427 112.415 1.00 20.00 142 SER A CA 1
ATOM 618 C C . SER A 1 133 ? 243.663 -23.564 113.532 1.00 20.00 142 SER A C 1
ATOM 619 O O . SER A 1 133 ? 243.960 -24.102 114.602 1.00 20.00 142 SER A O 1
ATOM 622 N N . VAL A 1 134 ? 242.455 -23.078 113.264 1.00 20.00 143 VAL A N 1
ATOM 623 C CA . VAL A 1 134 ? 241.321 -23.182 114.175 1.00 20.00 143 VAL A CA 1
ATOM 624 C C . VAL A 1 134 ? 240.387 -24.003 113.307 1.00 20.00 143 VAL A C 1
ATOM 625 O O . VAL A 1 134 ? 239.773 -23.487 112.381 1.00 20.00 143 VAL A O 1
ATOM 629 N N . GLU A 1 135 ? 240.323 -25.296 113.574 1.00 20.00 144 GLU A N 1
ATOM 630 C CA . GLU A 1 135 ? 239.527 -26.199 112.760 1.00 20.00 144 GLU A CA 1
ATOM 631 C C . GLU A 1 135 ? 238.020 -26.178 112.890 1.00 20.00 144 GLU A C 1
ATOM 632 O O . GLU A 1 135 ? 237.473 -25.999 113.975 1.00 20.00 144 GLU A O 1
ATOM 638 N N . PHE A 1 136 ? 237.364 -26.398 111.756 1.00 20.00 145 PHE A N 1
ATOM 639 C CA . PHE A 1 136 ? 235.921 -26.494 111.700 1.00 20.00 145 PHE A CA 1
ATOM 640 C C . PHE A 1 136 ? 235.687 -27.819 112.409 1.00 20.00 145 PHE A C 1
ATOM 641 O O . PHE A 1 136 ? 236.504 -28.743 112.308 1.00 20.00 145 PHE A O 1
ATOM 649 N N . PRO A 1 137 ? 234.585 -27.929 113.152 1.00 20.00 146 PRO A N 1
ATOM 650 C CA . PRO A 1 137 ? 234.326 -29.191 113.847 1.00 20.00 146 PRO A CA 1
ATOM 651 C C . PRO A 1 137 ? 234.224 -30.383 112.894 1.00 20.00 146 PRO A C 1
ATOM 652 O O . PRO A 1 137 ? 233.905 -30.221 111.712 1.00 20.00 146 PRO A O 1
ATOM 656 N N . GLY A 1 138 ? 234.559 -31.563 113.408 1.00 20.00 147 GLY A N 1
ATOM 657 C CA . GLY A 1 138 ? 234.470 -32.782 112.623 1.00 20.00 147 GLY A CA 1
ATOM 658 C C . GLY A 1 138 ? 235.489 -32.974 111.519 1.00 20.00 147 GLY A C 1
ATOM 659 O O . GLY A 1 138 ? 235.138 -33.365 110.401 1.00 20.00 147 GLY A O 1
ATOM 660 N N . PHE A 1 139 ? 236.757 -32.764 111.849 1.00 20.00 148 PHE A N 1
ATOM 661 C CA . PHE A 1 139 ? 237.820 -32.925 110.874 1.00 20.00 148 PHE A CA 1
ATOM 662 C C . PHE A 1 139 ? 238.155 -34.403 110.717 1.00 20.00 148 PHE A C 1
ATOM 663 O O . PHE A 1 139 ? 238.093 -34.953 109.615 1.00 20.00 148 PHE A O 1
ATOM 671 N N . ASP A 1 140 ? 238.481 -35.042 111.834 1.00 20.00 149 ASP A N 1
ATOM 672 C CA . ASP A 1 140 ? 238.845 -36.457 111.860 1.00 20.00 149 ASP A CA 1
ATOM 673 C C . ASP A 1 140 ? 237.827 -37.333 111.140 1.00 20.00 149 ASP A C 1
ATOM 674 O O . ASP A 1 140 ? 238.173 -38.375 110.587 1.00 20.00 149 ASP A O 1
ATOM 679 N N . GLN A 1 141 ? 236.585 -36.866 111.111 1.00 20.00 150 GLN A N 1
ATOM 680 C CA . GLN A 1 141 ? 235.490 -37.591 110.479 1.00 20.00 150 GLN A CA 1
ATOM 681 C C . GLN A 1 141 ? 235.562 -37.541 108.959 1.00 20.00 150 GLN A C 1
ATOM 682 O O . GLN A 1 141 ? 235.326 -38.547 108.294 1.00 20.00 150 GLN A O 1
ATOM 688 N N . LEU A 1 142 ? 235.869 -36.364 108.421 1.00 20.00 151 LEU A N 1
ATOM 689 C CA . LEU A 1 142 ? 235.951 -36.156 106.978 1.00 20.00 151 LEU A CA 1
ATOM 690 C C . LEU A 1 142 ? 237.320 -36.437 106.376 1.00 20.00 151 LEU A C 1
ATOM 691 O O . LEU A 1 142 ? 237.435 -37.141 105.364 1.00 20.00 151 LEU A O 1
ATOM 696 N N . PHE A 1 143 ? 238.350 -35.853 106.976 1.00 20.00 152 PHE A N 1
ATOM 697 C CA . PHE A 1 143 ? 239.700 -36.005 106.461 1.00 20.00 152 PHE A CA 1
ATOM 698 C C . PHE A 1 143 ? 240.555 -37.065 107.126 1.00 20.00 152 PHE A C 1
ATOM 699 O O . PHE A 1 143 ? 241.533 -37.544 106.552 1.00 20.00 152 PHE A O 1
ATOM 707 N N . GLY A 1 144 ? 240.209 -37.421 108.350 1.00 20.00 153 GLY A N 1
ATOM 708 C CA . GLY A 1 144 ? 240.965 -38.463 108.999 1.00 20.00 153 GLY A CA 1
ATOM 709 C C . GLY A 1 144 ? 241.960 -37.992 110.027 1.00 20.00 153 GLY A C 1
ATOM 710 O O . GLY A 1 144 ? 242.335 -36.816 110.089 1.00 20.00 153 GLY A O 1
ATOM 711 N N . THR A 1 145 ? 242.369 -38.962 110.836 1.00 20.00 154 THR A N 1
ATOM 712 C CA . THR A 1 145 ? 243.315 -38.779 111.927 1.00 20.00 154 THR A CA 1
ATOM 713 C C . THR A 1 145 ? 244.677 -38.304 111.416 1.00 20.00 154 THR A C 1
ATOM 714 O O . THR A 1 145 ? 245.147 -37.212 111.765 1.00 20.00 154 THR A O 1
ATOM 718 N N . SER A 1 146 ? 245.317 -39.140 110.606 1.00 20.00 155 SER A N 1
ATOM 719 C CA . SER A 1 146 ? 246.609 -38.802 110.028 1.00 20.00 155 SER A CA 1
ATOM 720 C C . SER A 1 146 ? 246.275 -38.273 108.647 1.00 20.00 155 SER A C 1
ATOM 721 O O . SER A 1 146 ? 245.408 -38.833 107.966 1.00 20.00 155 SER A O 1
ATOM 724 N N . ALA A 1 147 ? 246.915 -37.191 108.225 1.00 20.00 156 ALA A N 1
ATOM 725 C CA . ALA A 1 147 ? 246.608 -36.687 106.895 1.00 20.00 156 ALA A CA 1
ATOM 726 C C . ALA A 1 147 ? 247.412 -37.397 105.818 1.00 20.00 156 ALA A C 1
ATOM 727 O O . ALA A 1 147 ? 248.299 -36.833 105.179 1.00 20.00 156 ALA A O 1
ATOM 729 N N . THR A 1 148 ? 247.086 -38.672 105.686 1.00 20.00 157 THR A N 1
ATOM 730 C CA . THR A 1 148 ? 247.631 -39.599 104.719 1.00 20.00 157 THR A CA 1
ATOM 731 C C . THR A 1 148 ? 246.381 -40.414 104.336 1.00 20.00 157 THR A C 1
ATOM 732 O O . THR A 1 148 ? 246.420 -41.315 103.492 1.00 20.00 157 THR A O 1
ATOM 736 N N . ASP A 1 149 ? 245.281 -40.084 105.015 1.00 20.00 158 ASP A N 1
ATOM 737 C CA . ASP A 1 149 ? 243.970 -40.682 104.810 1.00 20.00 158 ASP A CA 1
ATOM 738 C C . ASP A 1 149 ? 243.101 -39.590 104.201 1.00 20.00 158 ASP A C 1
ATOM 739 O O . ASP A 1 149 ? 242.104 -39.876 103.547 1.00 20.00 158 ASP A O 1
ATOM 744 N N . THR A 1 150 ? 243.483 -38.341 104.456 1.00 20.00 159 THR A N 1
ATOM 745 C CA . THR A 1 150 ? 242.773 -37.150 103.993 1.00 20.00 159 THR A CA 1
ATOM 746 C C . THR A 1 150 ? 241.834 -37.239 102.762 1.00 20.00 159 THR A C 1
ATOM 747 O O . THR A 1 150 ? 240.697 -36.739 102.812 1.00 20.00 159 THR A O 1
ATOM 751 N N . ALA A 1 151 ? 242.238 -37.981 101.732 1.00 20.00 160 ALA A N 1
ATOM 752 C CA . ALA A 1 151 ? 241.413 -38.115 100.525 1.00 20.00 160 ALA A CA 1
ATOM 753 C C . ALA A 1 151 ? 240.624 -39.423 100.480 1.00 20.00 160 ALA A C 1
ATOM 754 O O . ALA A 1 151 ? 240.329 -39.943 99.399 1.00 20.00 160 ALA A O 1
ATOM 756 N N . ALA A 1 152 ? 240.252 -39.928 101.654 1.00 20.00 161 ALA A N 1
ATOM 757 C CA . ALA A 1 152 ? 239.527 -41.196 101.774 1.00 20.00 161 ALA A CA 1
ATOM 758 C C . ALA A 1 152 ? 238.017 -41.118 101.640 1.00 20.00 161 ALA A C 1
ATOM 759 O O . ALA A 1 152 ? 237.383 -42.084 101.228 1.00 20.00 161 ALA A O 1
ATOM 761 N N . ASN A 1 153 ? 237.436 -39.999 102.054 1.00 20.00 162 ASN A N 1
ATOM 762 C CA . ASN A 1 153 ? 235.989 -39.821 101.969 1.00 20.00 162 ASN A CA 1
ATOM 763 C C . ASN A 1 153 ? 235.649 -38.858 100.854 1.00 20.00 162 ASN A C 1
ATOM 764 O O . ASN A 1 153 ? 234.618 -38.980 100.194 1.00 20.00 162 ASN A O 1
ATOM 769 N N . VAL A 1 154 ? 236.546 -37.910 100.636 1.00 20.00 163 VAL A N 1
ATOM 770 C CA . VAL A 1 154 ? 236.366 -36.897 99.628 1.00 20.00 163 VAL A CA 1
ATOM 771 C C . VAL A 1 154 ? 237.671 -36.759 98.855 1.00 20.00 163 VAL A C 1
ATOM 772 O O . VAL A 1 154 ? 238.741 -36.753 99.452 1.00 20.00 163 VAL A O 1
ATOM 776 N N . THR A 1 155 ? 237.589 -36.689 97.530 1.00 20.00 164 THR A N 1
ATOM 777 C CA . THR A 1 155 ? 238.784 -36.568 96.698 1.00 20.00 164 THR A CA 1
ATOM 778 C C . THR A 1 155 ? 239.020 -35.183 96.087 1.00 20.00 164 THR A C 1
ATOM 779 O O . THR A 1 155 ? 240.126 -34.882 95.643 1.00 20.00 164 THR A O 1
ATOM 783 N N . ALA A 1 156 ? 237.986 -34.345 96.066 1.00 20.00 165 ALA A N 1
ATOM 784 C CA . ALA A 1 156 ? 238.092 -33.004 95.500 1.00 20.00 165 ALA A CA 1
ATOM 785 C C . ALA A 1 156 ? 237.060 -32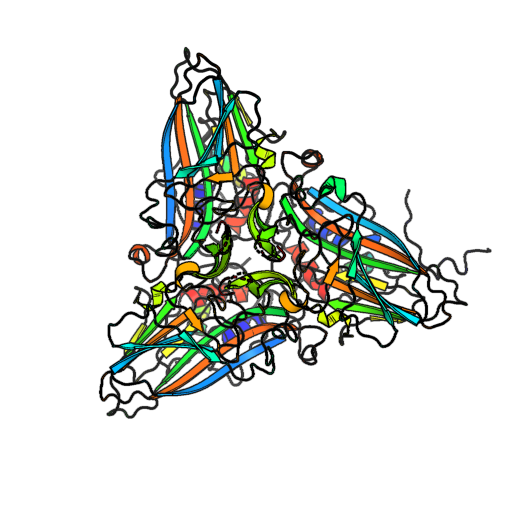.070 96.115 1.00 20.00 165 ALA A C 1
ATOM 786 O O . ALA A 1 156 ? 236.003 -32.506 96.559 1.00 20.00 165 ALA A O 1
ATOM 788 N N . PHE A 1 157 ? 237.347 -30.775 96.094 1.00 20.00 166 PHE A N 1
ATOM 789 C CA . PHE A 1 157 ? 236.447 -29.789 96.674 1.00 20.00 166 PHE A CA 1
ATOM 790 C C . PHE A 1 157 ? 236.348 -28.549 95.814 1.00 20.00 166 PHE A C 1
ATOM 791 O O . PHE A 1 157 ? 237.143 -28.340 94.901 1.00 20.00 166 PHE A O 1
ATOM 799 N N . ARG A 1 158 ? 235.396 -27.698 96.165 1.00 20.00 167 ARG A N 1
ATOM 800 C CA . ARG A 1 158 ? 235.165 -26.441 95.479 1.00 20.00 167 ARG A CA 1
ATOM 801 C C . ARG A 1 158 ? 234.253 -25.647 96.409 1.00 20.00 167 ARG A C 1
ATOM 802 O O . ARG A 1 158 ? 233.284 -26.173 96.949 1.00 20.00 167 ARG A O 1
ATOM 810 N N . TYR A 1 159 ? 234.632 -24.403 96.663 1.00 20.00 168 TYR A N 1
ATOM 811 C CA . TYR A 1 159 ? 233.902 -23.531 97.572 1.00 20.00 168 TYR A CA 1
ATOM 812 C C . TYR A 1 159 ? 232.700 -22.761 97.022 1.00 20.00 168 TYR A C 1
ATOM 813 O O . TYR A 1 159 ? 232.799 -22.096 95.986 1.00 20.00 168 TYR A O 1
ATOM 822 N N . ALA A 1 160 ? 231.595 -22.803 97.769 1.00 20.00 169 ALA A N 1
ATOM 823 C CA . ALA A 1 160 ? 230.358 -22.096 97.420 1.00 20.00 169 ALA A CA 1
ATOM 824 C C . ALA A 1 160 ? 230.204 -20.797 98.239 1.00 20.00 169 ALA A C 1
ATOM 825 O O . ALA A 1 160 ? 229.924 -19.726 97.677 1.00 20.00 169 ALA A O 1
ATOM 827 N N . SER A 1 161 ? 230.345 -20.900 99.563 1.00 20.00 170 SER A N 1
ATOM 828 C CA . SER A 1 161 ? 230.256 -19.736 100.450 1.00 20.00 170 SER A CA 1
ATOM 829 C C . SER A 1 161 ? 231.369 -19.727 101.483 1.00 20.00 170 SER A C 1
ATOM 830 O O . SER A 1 161 ? 232.011 -20.749 101.728 1.00 20.00 170 SER A O 1
ATOM 833 N N . MET A 1 162 ? 231.585 -18.563 102.084 1.00 20.00 171 MET A N 1
ATOM 834 C CA . MET A 1 162 ? 232.585 -18.381 103.123 1.00 20.00 171 MET A CA 1
ATOM 835 C C . MET A 1 162 ? 232.207 -17.076 103.785 1.00 20.00 171 MET A C 1
ATOM 836 O O . MET A 1 162 ? 232.092 -16.057 103.116 1.00 20.00 171 MET A O 1
ATOM 841 N N . ALA A 1 163 ? 231.952 -17.122 105.083 1.00 20.00 172 ALA A N 1
ATOM 842 C CA . ALA A 1 163 ? 231.554 -15.938 105.816 1.00 20.00 172 ALA A CA 1
ATOM 843 C C . ALA A 1 163 ? 232.058 -16.057 107.236 1.00 20.00 172 ALA A C 1
ATOM 844 O O . ALA A 1 163 ? 232.308 -17.154 107.722 1.00 20.00 172 ALA A O 1
ATOM 846 N N . ALA A 1 164 ? 232.202 -14.922 107.902 1.00 20.00 173 ALA A N 1
ATOM 847 C CA . ALA A 1 164 ? 232.681 -14.891 109.266 1.00 20.00 173 ALA A CA 1
ATOM 848 C C . ALA A 1 164 ? 231.951 -13.787 110.000 1.00 20.00 173 ALA A C 1
ATOM 849 O O . ALA A 1 164 ? 231.523 -12.806 109.392 1.00 20.00 173 ALA A O 1
ATOM 851 N N . GLY A 1 165 ? 231.803 -13.952 111.306 1.00 20.00 174 GLY A N 1
ATOM 852 C CA . GLY A 1 165 ? 231.126 -12.961 112.111 1.00 20.00 174 GLY A CA 1
ATOM 853 C C . GLY A 1 165 ? 231.675 -12.994 113.515 1.00 20.00 174 GLY A C 1
ATOM 854 O O . GLY A 1 165 ? 231.985 -14.060 114.041 1.00 20.00 174 GLY A O 1
ATOM 855 N N . VAL A 1 166 ? 231.869 -11.817 114.095 1.00 20.00 175 VAL A N 1
ATOM 856 C CA . VAL A 1 166 ? 232.377 -11.691 115.453 1.00 20.00 175 VAL A CA 1
ATOM 857 C C . VAL A 1 166 ? 231.249 -11.039 116.231 1.00 20.00 175 VAL A C 1
ATOM 858 O O . VAL A 1 166 ? 230.861 -9.913 115.929 1.00 20.00 175 VAL A O 1
ATOM 862 N N . TYR A 1 167 ? 230.679 -11.772 117.181 1.00 20.00 176 TYR A N 1
ATOM 863 C CA . TYR A 1 167 ? 229.566 -11.274 117.983 1.00 20.00 176 TYR A CA 1
ATOM 864 C C . TYR A 1 167 ? 230.007 -10.932 119.399 1.00 20.00 176 TYR A C 1
ATOM 865 O O . TYR A 1 167 ? 229.902 -11.762 120.303 1.00 20.00 176 TYR A O 1
ATOM 874 N N . PRO A 1 168 ? 230.494 -9.695 119.611 1.00 20.00 177 PRO A N 1
ATOM 875 C CA . PRO A 1 168 ? 230.972 -9.208 120.907 1.00 20.00 177 PRO A CA 1
ATOM 876 C C . PRO A 1 168 ? 230.019 -9.431 122.070 1.00 20.00 177 PRO A C 1
ATOM 877 O O . PRO A 1 168 ? 228.840 -9.079 122.006 1.00 20.00 177 PRO A O 1
ATOM 881 N N . THR A 1 169 ? 230.551 -10.055 123.116 1.00 20.00 178 THR A N 1
ATOM 882 C CA . THR A 1 169 ? 229.796 -10.352 124.316 1.00 20.00 178 THR A CA 1
ATOM 883 C C . THR A 1 169 ? 230.357 -9.592 125.518 1.00 20.00 178 THR A C 1
ATOM 884 O O . THR A 1 169 ? 230.104 -9.951 126.671 1.00 20.00 178 THR A O 1
ATOM 888 N N . SER A 1 170 ? 231.140 -8.554 125.243 1.00 20.00 179 SER A N 1
ATOM 889 C CA . SER A 1 170 ? 231.713 -7.740 126.299 1.00 20.00 179 SER A CA 1
ATOM 890 C C . SER A 1 170 ? 230.646 -6.815 126.848 1.00 20.00 179 SER A C 1
ATOM 891 O O . SER A 1 170 ? 229.596 -6.583 126.238 1.00 20.00 179 SER A O 1
ATOM 894 N N . ASN A 1 171 ? 230.962 -6.283 128.014 1.00 20.00 180 ASN A N 1
ATOM 895 C CA . ASN A 1 171 ? 230.144 -5.345 128.755 1.00 20.00 180 ASN A CA 1
ATOM 896 C C . ASN A 1 171 ? 230.385 -4.010 128.036 1.00 20.00 180 ASN A C 1
ATOM 897 O O . ASN A 1 171 ? 231.432 -3.829 127.408 1.00 20.00 180 ASN A O 1
ATOM 902 N N . LEU A 1 172 ? 229.433 -3.086 128.089 1.00 20.00 181 LEU A N 1
ATOM 903 C CA . LEU A 1 172 ? 229.607 -1.798 127.406 1.00 20.00 181 LEU A CA 1
ATOM 904 C C . LEU A 1 172 ? 230.616 -0.874 128.052 1.00 20.00 181 LEU A C 1
ATOM 905 O O . LEU A 1 172 ? 231.022 0.115 127.456 1.00 20.00 181 LEU A O 1
ATOM 910 N N . MET A 1 173 ? 230.994 -1.188 129.281 1.00 20.00 182 MET A N 1
ATOM 911 C CA . MET A 1 173 ? 231.948 -0.398 130.044 1.00 20.00 182 MET A CA 1
ATOM 912 C C . MET A 1 173 ? 233.202 -1.240 130.307 1.00 20.00 182 MET A C 1
ATOM 913 O O . MET A 1 173 ? 234.087 -0.853 131.062 1.00 20.00 182 MET A O 1
ATOM 918 N N . GLN A 1 174 ? 233.357 -2.290 129.515 1.00 20.00 183 GLN A N 1
ATOM 919 C CA . GLN A 1 174 ? 234.454 -3.238 129.669 1.00 20.00 183 GLN A CA 1
ATOM 920 C C . GLN A 1 174 ? 235.464 -3.237 128.516 1.00 20.00 183 GLN A C 1
ATOM 921 O O . GLN A 1 174 ? 236.677 -3.342 128.730 1.00 20.00 183 GLN A O 1
ATOM 927 N N . PHE A 1 175 ? 234.935 -3.130 127.298 1.00 20.00 184 PHE A N 1
ATOM 928 C CA . PHE A 1 175 ? 235.715 -3.167 126.066 1.00 20.00 184 PHE A CA 1
ATOM 929 C C . PHE A 1 175 ? 236.486 -1.899 125.716 1.00 20.00 184 PHE A C 1
ATOM 930 O O . PHE A 1 175 ? 236.421 -0.879 126.407 1.00 20.00 184 PHE A O 1
ATOM 938 N N . ALA A 1 176 ? 237.144 -1.982 124.564 1.00 20.00 185 ALA A N 1
ATOM 939 C CA . ALA A 1 176 ? 237.936 -0.916 123.963 1.00 20.00 185 ALA A CA 1
ATOM 940 C C . ALA A 1 176 ? 238.623 -1.592 122.787 1.00 20.00 185 ALA A C 1
ATOM 941 O O . ALA A 1 176 ? 239.025 -2.750 122.897 1.00 20.00 185 ALA A O 1
ATOM 943 N N . GLY A 1 177 ? 238.708 -0.915 121.648 1.00 20.00 186 GLY A N 1
ATOM 944 C CA . GLY A 1 177 ? 239.361 -1.528 120.507 1.00 20.00 186 GLY A CA 1
ATOM 945 C C . GLY A 1 177 ? 238.614 -1.419 119.196 1.00 20.00 186 GLY A C 1
ATOM 946 O O . GLY A 1 177 ? 237.524 -0.848 119.140 1.00 20.00 186 GLY A O 1
ATOM 947 N N . SER A 1 178 ? 239.170 -2.025 118.152 1.00 20.00 187 SER A N 1
ATOM 948 C CA . SER A 1 178 ? 238.569 -1.964 116.836 1.00 20.00 187 SER A CA 1
ATOM 949 C C . SER A 1 178 ? 238.661 -3.258 116.055 1.00 20.00 187 SER A C 1
ATOM 950 O O . SER A 1 178 ? 239.586 -4.048 116.227 1.00 20.00 187 SER A O 1
ATOM 953 N N . ILE A 1 179 ? 237.674 -3.464 115.197 1.00 20.00 188 ILE A N 1
ATOM 954 C CA . ILE A 1 179 ? 237.633 -4.623 114.333 1.00 20.00 188 ILE A CA 1
ATOM 955 C C . ILE A 1 179 ? 237.800 -4.040 112.940 1.00 20.00 188 ILE A C 1
ATOM 956 O O . ILE A 1 179 ? 237.191 -3.018 112.614 1.00 20.00 188 ILE A O 1
ATOM 961 N N . GLN A 1 180 ? 238.698 -4.625 112.158 1.00 20.00 189 GLN A N 1
ATOM 962 C CA . GLN A 1 180 ? 238.941 -4.160 110.803 1.00 20.00 189 GLN A CA 1
ATOM 963 C C . GLN A 1 180 ? 238.966 -5.351 109.882 1.00 20.00 189 GLN A C 1
ATOM 964 O O . GLN A 1 180 ? 239.591 -6.359 110.179 1.00 20.00 189 GLN A O 1
ATOM 970 N N . VAL A 1 181 ? 238.243 -5.247 108.780 1.00 20.00 190 VAL A N 1
ATOM 971 C CA . VAL A 1 181 ? 238.152 -6.335 107.832 1.00 20.00 190 VAL A CA 1
ATOM 972 C C . VAL A 1 181 ? 238.505 -5.880 106.431 1.00 20.00 190 VAL A C 1
ATOM 973 O O . VAL A 1 181 ? 238.047 -4.842 105.974 1.00 20.00 190 VAL A O 1
ATOM 977 N N . TYR A 1 182 ? 239.382 -6.632 105.789 1.00 20.00 191 TYR A N 1
ATOM 978 C CA . TYR A 1 182 ? 239.782 -6.377 104.418 1.00 20.00 191 TYR A CA 1
ATOM 979 C C . TYR A 1 182 ? 239.955 -7.772 103.856 1.00 20.00 191 TYR A C 1
ATOM 980 O O . TYR A 1 182 ? 239.865 -8.746 104.607 1.00 20.00 191 TYR A O 1
ATOM 989 N N . LYS A 1 183 ? 240.157 -7.903 102.552 1.00 20.00 192 LYS A N 1
ATOM 990 C CA . LYS A 1 183 ? 240.313 -9.235 101.982 1.00 20.00 192 LYS A CA 1
ATOM 991 C C . LYS A 1 183 ? 241.615 -9.433 101.208 1.00 20.00 192 LYS A C 1
ATOM 992 O O . LYS A 1 183 ? 242.023 -8.579 100.415 1.00 20.00 192 LYS A O 1
ATOM 998 N N . ILE A 1 184 ? 242.285 -10.548 101.489 1.00 20.00 193 ILE A N 1
ATOM 999 C CA . ILE A 1 184 ? 243.559 -10.893 100.868 1.00 20.00 193 ILE A CA 1
ATOM 1000 C C . ILE A 1 184 ? 243.390 -11.973 99.792 1.00 20.00 193 ILE A C 1
ATOM 1001 O O . ILE A 1 184 ? 242.719 -12.984 100.011 1.00 20.00 193 ILE A O 1
ATOM 1006 N N . PRO A 1 185 ? 244.008 -11.776 98.615 1.00 20.00 194 PRO A N 1
ATOM 1007 C CA . PRO A 1 185 ? 243.922 -12.731 97.512 1.00 20.00 194 PRO A CA 1
ATOM 1008 C C . PRO A 1 185 ? 245.056 -13.754 97.502 1.00 20.00 194 PRO A C 1
ATOM 1009 O O . PRO A 1 185 ? 245.902 -13.717 96.611 1.00 20.00 194 PRO A O 1
ATOM 1013 N N . LEU A 1 186 ? 245.071 -14.670 98.466 1.00 20.00 195 LEU A N 1
ATOM 1014 C CA . LEU A 1 186 ? 246.129 -15.675 98.511 1.00 20.00 195 LEU A CA 1
ATOM 1015 C C . LEU A 1 186 ? 245.925 -16.708 97.411 1.00 20.00 195 LEU A C 1
ATOM 1016 O O . LEU A 1 186 ? 244.789 -17.106 97.143 1.00 20.00 195 LEU A O 1
ATOM 1021 N N . LYS A 1 187 ? 247.029 -17.157 96.812 1.00 20.00 196 LYS A N 1
ATOM 1022 C CA . LYS A 1 187 ? 247.028 -18.171 95.754 1.00 20.00 196 LYS A CA 1
ATOM 1023 C C . LYS A 1 187 ? 248.120 -19.192 96.063 1.00 20.00 196 LYS A C 1
ATOM 1024 O O . LYS A 1 187 ? 249.158 -18.830 96.588 1.00 20.00 196 LYS A O 1
ATOM 1030 N N . GLN A 1 188 ? 247.887 -20.458 95.741 1.00 20.00 197 GLN A N 1
ATOM 1031 C CA . GLN A 1 188 ? 248.869 -21.520 95.974 1.00 20.00 197 GLN A CA 1
ATOM 1032 C C . GLN A 1 188 ? 249.849 -21.582 94.781 1.00 20.00 197 GLN A C 1
ATOM 1033 O O . GLN A 1 188 ? 249.427 -21.474 93.626 1.00 20.00 197 GLN A O 1
ATOM 1039 N N . VAL A 1 189 ? 251.137 -21.795 95.061 1.00 20.00 198 VAL A N 1
ATOM 1040 C CA . VAL A 1 189 ? 252.195 -21.827 94.039 1.00 20.00 198 VAL A CA 1
ATOM 1041 C C . VAL A 1 189 ? 253.221 -22.924 94.323 1.00 20.00 198 VAL A C 1
ATOM 1042 O O . VAL A 1 189 ? 253.297 -23.433 95.441 1.00 20.00 198 VAL A O 1
ATOM 1046 N N . LEU A 1 190 ? 254.011 -23.283 93.310 1.00 20.00 199 LEU A N 1
ATOM 1047 C CA . LEU A 1 190 ? 255.076 -24.280 93.459 1.00 20.00 199 LEU A CA 1
ATOM 1048 C C . LEU A 1 190 ? 256.370 -23.483 93.326 1.00 20.00 199 LEU A C 1
ATOM 1049 O O . LEU A 1 190 ? 256.839 -23.229 92.216 1.00 20.00 199 LEU A O 1
ATOM 1054 N N . ASN A 1 191 ? 256.919 -23.052 94.454 1.00 20.00 200 ASN A N 1
ATOM 1055 C CA . ASN A 1 191 ? 258.143 -22.262 94.451 1.00 20.00 200 ASN A CA 1
ATOM 1056 C C . ASN A 1 191 ? 259.411 -23.108 94.466 1.00 20.00 200 ASN A C 1
ATOM 1057 O O . ASN A 1 191 ? 259.432 -24.209 95.020 1.00 20.00 200 ASN A O 1
ATOM 1062 N N . SER A 1 192 ? 260.469 -22.578 93.858 1.00 20.00 201 SER A N 1
ATOM 1063 C CA . SER A 1 192 ? 261.754 -23.261 93.777 1.00 20.00 201 SER A CA 1
ATOM 1064 C C . SER A 1 192 ? 262.775 -22.754 94.799 1.00 20.00 201 SER A C 1
ATOM 1065 O O . SER A 1 192 ? 262.713 -21.603 95.250 1.00 20.00 201 SER A O 1
ATOM 1068 N N . TYR A 1 193 ? 263.704 -23.640 95.152 1.00 20.00 202 TYR A N 1
ATOM 1069 C CA . TYR A 1 193 ? 264.786 -23.358 96.085 1.00 20.00 202 TYR A CA 1
ATOM 1070 C C . TYR A 1 193 ? 265.827 -24.464 95.925 1.00 20.00 202 TYR A C 1
ATOM 1071 O O . TYR A 1 193 ? 265.495 -25.581 95.523 1.00 20.00 202 TYR A O 1
ATOM 1080 N N . SER A 1 194 ? 267.086 -24.155 96.217 1.00 20.00 203 SER A N 1
ATOM 1081 C CA . SER A 1 194 ? 268.156 -25.139 96.089 1.00 20.00 203 SER A CA 1
ATOM 1082 C C . SER A 1 194 ? 268.701 -25.538 97.454 1.00 20.00 203 SER A C 1
ATOM 1083 O O . SER A 1 194 ? 268.924 -24.686 98.315 1.00 20.00 203 SER A O 1
ATOM 1086 N N . GLN A 1 195 ? 268.868 -26.840 97.659 1.00 20.00 204 GLN A N 1
ATOM 1087 C CA . GLN A 1 195 ? 269.375 -27.370 98.921 1.00 20.00 204 GLN A CA 1
ATOM 1088 C C . GLN A 1 195 ? 270.688 -28.080 98.687 1.00 20.00 204 GLN A C 1
ATOM 1089 O O . GLN A 1 195 ? 270.757 -29.005 97.881 1.00 20.00 204 GLN A O 1
ATOM 1095 N N . THR A 1 196 ? 271.737 -27.645 99.373 1.00 20.00 205 THR A N 1
ATOM 1096 C CA . THR A 1 196 ? 273.021 -28.309 99.239 1.00 20.00 205 THR A CA 1
ATOM 1097 C C . THR A 1 196 ? 273.089 -29.412 100.300 1.00 20.00 205 THR A C 1
ATOM 1098 O O . THR A 1 196 ? 272.965 -29.150 101.500 1.00 20.00 205 THR A O 1
ATOM 1102 N N . VAL A 1 197 ? 273.228 -30.649 99.834 1.00 20.00 206 VAL A N 1
ATOM 1103 C CA . VAL A 1 197 ? 273.293 -31.811 100.705 1.00 20.00 206 VAL A CA 1
ATOM 1104 C C . VAL A 1 197 ? 274.743 -32.116 101.039 1.00 20.00 206 VAL A C 1
ATOM 1105 O O . VAL A 1 197 ? 275.612 -32.087 100.164 1.00 20.00 206 VAL A O 1
ATOM 1109 N N . ALA A 1 198 ? 274.985 -32.450 102.304 1.00 20.00 501 ALA A N 1
ATOM 1110 C CA . ALA A 1 198 ? 276.325 -32.739 102.811 1.00 20.00 501 ALA A CA 1
ATOM 1111 C C . ALA A 1 198 ? 276.973 -34.048 102.349 1.00 20.00 501 ALA A C 1
ATOM 1112 O O . ALA A 1 198 ? 277.385 -34.874 103.174 1.00 20.00 501 ALA A O 1
ATOM 1114 N N . THR A 1 199 ? 277.019 -34.265 101.041 1.00 20.00 207 THR A N 1
ATOM 1115 C CA . THR A 1 199 ? 277.663 -35.458 100.513 1.00 20.00 207 THR A CA 1
ATOM 1116 C C . THR A 1 199 ? 279.146 -35.097 100.453 1.00 20.00 207 THR A C 1
ATOM 1117 O O . THR A 1 199 ? 279.490 -33.934 100.717 1.00 20.00 207 THR A O 1
ATOM 1121 N N . VAL A 1 200 ? 280.015 -36.065 100.162 1.00 20.00 502 VAL A N 1
ATOM 1122 C CA . VAL A 1 200 ? 281.457 -35.797 100.075 1.00 20.00 502 VAL A CA 1
ATOM 1123 C C . VAL A 1 200 ? 281.590 -34.547 99.193 1.00 20.00 502 VAL A C 1
ATOM 1124 O O . VAL A 1 200 ? 282.086 -33.524 99.670 1.00 20.00 502 VAL A O 1
ATOM 1128 N N . PRO A 1 201 ? 281.283 -34.648 97.888 1.00 20.00 503 PRO A N 1
ATOM 1129 C CA . PRO A 1 201 ? 281.384 -33.394 97.129 1.00 20.00 503 PRO A CA 1
ATOM 1130 C C . PRO A 1 201 ? 279.923 -32.938 97.282 1.00 20.00 503 PRO A C 1
ATOM 1131 O O . PRO A 1 201 ? 279.035 -33.447 96.585 1.00 20.00 503 PRO A O 1
ATOM 1135 N N . PRO A 1 202 ? 279.644 -32.035 98.226 1.00 20.00 504 PRO A N 1
ATOM 1136 C CA . PRO A 1 202 ? 278.281 -31.550 98.458 1.00 20.00 504 PRO A CA 1
ATOM 1137 C C . PRO A 1 202 ? 277.435 -31.323 97.207 1.00 20.00 504 PRO A C 1
ATOM 1138 O O . PRO A 1 202 ? 277.719 -30.432 96.402 1.00 20.00 504 PRO A O 1
ATOM 1142 N N . THR A 1 203 ? 276.425 -32.167 97.039 1.00 20.00 208 THR A N 1
ATOM 1143 C CA . THR A 1 203 ? 275.519 -32.093 95.901 1.00 20.00 208 THR A CA 1
ATOM 1144 C C . THR A 1 203 ? 274.399 -31.100 96.180 1.00 20.00 208 THR A C 1
ATOM 1145 O O . THR A 1 203 ? 273.767 -31.164 97.230 1.00 20.00 208 THR A O 1
ATOM 1149 N N . ASN A 1 204 ? 274.176 -30.165 95.262 1.00 20.00 209 ASN A N 1
ATOM 1150 C CA . ASN A 1 204 ? 273.091 -29.197 95.416 1.00 20.00 209 ASN A CA 1
ATOM 1151 C C . ASN A 1 204 ? 271.890 -29.804 94.714 1.00 20.00 209 ASN A C 1
ATOM 1152 O O . ASN A 1 204 ? 272.009 -30.335 93.605 1.00 20.00 209 ASN A O 1
ATOM 1157 N N . LEU A 1 205 ? 270.732 -29.692 95.341 1.00 20.00 210 LEU A N 1
ATOM 1158 C CA . LEU A 1 205 ? 269.517 -30.243 94.784 1.00 20.00 210 LEU A CA 1
ATOM 1159 C C . LEU A 1 205 ? 268.620 -29.088 94.401 1.00 20.00 210 LEU A C 1
ATOM 1160 O O . LEU A 1 205 ? 268.587 -28.072 95.095 1.00 20.00 210 LEU A O 1
ATOM 1165 N N . ALA A 1 206 ? 267.955 -29.206 93.260 1.00 20.00 211 ALA A N 1
ATOM 1166 C CA . ALA A 1 206 ? 267.028 -28.174 92.825 1.00 20.00 211 ALA A CA 1
ATOM 1167 C C . ALA A 1 206 ? 265.678 -28.709 93.272 1.00 20.00 211 ALA A C 1
ATOM 1168 O O . ALA A 1 206 ? 265.134 -29.638 92.661 1.00 20.00 211 ALA A O 1
ATOM 1170 N N . GLN A 1 207 ? 265.192 -28.181 94.390 1.00 20.00 212 GLN A N 1
ATOM 1171 C CA . GLN A 1 207 ? 263.931 -28.624 94.956 1.00 20.00 212 GLN A CA 1
ATOM 1172 C C . GLN A 1 207 ? 262.826 -27.586 94.886 1.00 20.00 212 GLN A C 1
ATOM 1173 O O . GLN A 1 207 ? 263.066 -26.428 94.560 1.00 20.00 212 GLN A O 1
ATOM 1179 N N . ASN A 1 208 ? 261.604 -28.032 95.159 1.00 20.00 213 ASN A N 1
ATOM 1180 C CA . ASN A 1 208 ? 260.438 -27.163 95.171 1.00 20.00 213 ASN A CA 1
ATOM 1181 C C . ASN A 1 208 ? 259.561 -27.475 96.368 1.00 20.00 213 ASN A C 1
ATOM 1182 O O . ASN A 1 208 ? 259.749 -28.491 97.050 1.00 20.00 213 ASN A O 1
ATOM 1187 N N . THR A 1 209 ? 258.619 -26.581 96.624 1.00 20.00 214 THR A N 1
ATOM 1188 C CA . THR A 1 209 ? 257.709 -26.703 97.745 1.00 20.00 214 THR A CA 1
ATOM 1189 C C . THR A 1 209 ? 256.435 -25.974 97.371 1.00 20.00 214 THR A C 1
ATOM 1190 O O . THR A 1 209 ? 256.445 -25.087 96.516 1.00 20.00 214 THR A O 1
ATOM 1194 N N . ILE A 1 210 ? 255.330 -26.388 97.966 1.00 20.00 215 ILE A N 1
ATOM 1195 C CA . ILE A 1 210 ? 254.072 -25.722 97.718 1.00 20.00 215 ILE A CA 1
ATOM 1196 C C . ILE A 1 210 ? 254.032 -24.539 98.686 1.00 20.00 215 ILE A C 1
ATOM 1197 O O . ILE A 1 210 ? 254.499 -24.648 99.817 1.00 20.00 215 ILE A O 1
ATOM 1202 N N . ALA A 1 211 ? 253.551 -23.394 98.221 1.00 20.00 216 ALA A N 1
ATOM 1203 C CA . ALA A 1 211 ? 253.485 -22.215 99.062 1.00 20.00 216 ALA A CA 1
ATOM 1204 C C . ALA A 1 211 ? 252.337 -21.317 98.639 1.00 20.00 216 ALA A C 1
ATOM 1205 O O . ALA A 1 211 ? 251.819 -21.446 97.544 1.00 20.00 216 ALA A O 1
ATOM 1207 N N . ILE A 1 212 ? 251.911 -20.456 99.547 1.00 20.00 217 ILE A N 1
ATOM 1208 C CA . ILE A 1 212 ? 250.828 -19.507 99.334 1.00 20.00 217 ILE A CA 1
ATOM 1209 C C . ILE A 1 212 ? 251.348 -18.069 99.148 1.00 20.00 217 ILE A C 1
ATOM 1210 O O . ILE A 1 212 ? 252.146 -17.579 99.938 1.00 20.00 217 ILE A O 1
ATOM 1215 N N . ASP A 1 213 ? 250.882 -17.402 98.096 1.00 20.00 218 ASP A N 1
ATOM 1216 C CA . ASP A 1 213 ? 251.281 -16.030 97.771 1.00 20.00 218 ASP A CA 1
ATOM 1217 C C . ASP A 1 213 ? 250.454 -14.957 98.476 1.00 20.00 218 ASP A C 1
ATOM 1218 O O . ASP A 1 213 ? 249.359 -15.218 98.966 1.00 20.00 218 ASP A O 1
ATOM 1223 N N . GLY A 1 214 ? 250.987 -13.740 98.493 1.00 20.00 219 GLY A N 1
ATOM 1224 C CA . GLY A 1 214 ? 250.284 -12.614 99.087 1.00 20.00 219 GLY A CA 1
ATOM 1225 C C . GLY A 1 214 ? 250.053 -12.577 100.583 1.00 20.00 219 GLY A C 1
ATOM 1226 O O . GLY A 1 214 ? 249.134 -11.904 101.044 1.00 20.00 219 GLY A O 1
ATOM 1227 N N . LEU A 1 215 ? 250.905 -13.239 101.356 1.00 20.00 220 LEU A N 1
ATOM 1228 C CA . LEU A 1 215 ? 250.745 -13.230 102.803 1.00 20.00 220 LEU A CA 1
ATOM 1229 C C . LEU A 1 215 ? 251.212 -11.921 103.421 1.00 20.00 220 LEU A C 1
ATOM 1230 O O . LEU A 1 215 ? 250.827 -11.591 104.534 1.00 20.00 220 LEU A O 1
ATOM 1235 N N . GLU A 1 216 ? 252.001 -11.155 102.676 1.00 20.00 221 GLU A N 1
ATOM 1236 C CA . GLU A 1 216 ? 252.520 -9.881 103.156 1.00 20.00 221 GLU A CA 1
ATOM 1237 C C . GLU A 1 216 ? 251.370 -8.946 103.520 1.00 20.00 221 GLU A C 1
ATOM 1238 O O . GLU A 1 216 ? 251.529 -8.020 104.313 1.00 20.00 221 GLU A O 1
ATOM 1244 N N . ALA A 1 217 ? 250.201 -9.222 102.954 1.00 20.00 222 ALA A N 1
ATOM 1245 C CA . ALA A 1 217 ? 249.014 -8.420 103.191 1.00 20.00 222 ALA A CA 1
ATOM 1246 C C . ALA A 1 217 ? 248.531 -8.455 104.632 1.00 20.00 222 ALA A C 1
ATOM 1247 O O . ALA A 1 217 ? 247.656 -7.681 104.991 1.00 20.00 222 ALA A O 1
ATOM 1249 N N . LEU A 1 218 ? 249.090 -9.348 105.450 1.00 20.00 223 LEU A N 1
ATOM 1250 C CA . LEU A 1 218 ? 248.708 -9.454 106.858 1.00 20.00 223 LEU A CA 1
ATOM 1251 C C . LEU A 1 218 ? 249.011 -8.150 107.581 1.00 20.00 223 LEU A C 1
ATOM 1252 O O . LEU A 1 218 ? 248.359 -7.803 108.568 1.00 20.00 223 LEU A O 1
ATOM 1257 N N . ASP A 1 219 ? 250.016 -7.438 107.080 1.00 20.00 224 ASP A N 1
ATOM 1258 C CA . ASP A 1 219 ? 250.434 -6.163 107.656 1.00 20.00 224 ASP A CA 1
ATOM 1259 C C . ASP A 1 219 ? 249.812 -4.954 106.958 1.00 20.00 224 ASP A C 1
ATOM 1260 O O . ASP A 1 219 ? 250.249 -3.824 107.181 1.00 20.00 224 ASP A O 1
ATOM 1265 N N . ALA A 1 220 ? 248.792 -5.157 106.134 1.00 20.00 225 ALA A N 1
ATOM 1266 C CA . ALA A 1 220 ? 248.239 -4.025 105.414 1.00 20.00 225 ALA A CA 1
ATOM 1267 C C . ALA A 1 220 ? 246.782 -3.708 105.637 1.00 20.00 225 ALA A C 1
ATOM 1268 O O . ALA A 1 220 ? 245.982 -4.584 105.939 1.00 20.00 225 ALA A O 1
ATOM 1270 N N . LEU A 1 221 ? 246.463 -2.424 105.525 1.00 20.00 226 LEU A N 1
ATOM 1271 C CA . LEU A 1 221 ? 245.099 -1.938 105.648 1.00 20.00 226 LEU A CA 1
ATOM 1272 C C . LEU A 1 221 ? 244.841 -1.226 104.334 1.00 20.00 226 LEU A C 1
ATOM 1273 O O . LEU A 1 221 ? 245.107 -0.025 104.197 1.00 20.00 226 LEU A O 1
ATOM 1278 N N . PRO A 1 222 ? 244.357 -1.977 103.332 1.00 20.00 227 PRO A N 1
ATOM 1279 C CA . PRO A 1 222 ? 244.052 -1.482 101.990 1.00 20.00 227 PRO A CA 1
ATOM 1280 C C . PRO A 1 222 ? 242.955 -0.432 102.006 1.00 20.00 227 PRO A C 1
ATOM 1281 O O . PRO A 1 222 ? 242.372 -0.165 103.057 1.00 20.00 227 PRO A O 1
ATOM 1285 N N . ASN A 1 223 ? 242.676 0.167 100.851 1.00 20.00 228 ASN A N 1
ATOM 1286 C CA . ASN A 1 223 ? 241.608 1.165 100.773 1.00 20.00 228 ASN A CA 1
ATOM 1287 C C . ASN A 1 223 ? 240.237 0.491 100.872 1.00 20.00 228 ASN A C 1
ATOM 1288 O O . ASN A 1 223 ? 239.239 1.134 101.205 1.00 20.00 228 ASN A O 1
ATOM 1293 N N . ASN A 1 224 ? 240.214 -0.823 100.654 1.00 20.00 229 ASN A N 1
ATOM 1294 C CA . ASN A 1 224 ? 238.987 -1.611 100.729 1.00 20.00 229 ASN A CA 1
ATOM 1295 C C . ASN A 1 224 ? 238.896 -2.247 102.105 1.00 20.00 229 ASN A C 1
ATOM 1296 O O . ASN A 1 224 ? 238.975 -3.475 102.215 1.00 20.00 229 ASN A O 1
ATOM 1301 N N . ASN A 1 225 ? 238.802 -1.448 103.162 1.00 20.00 230 ASN A N 1
ATOM 1302 C CA . ASN A 1 225 ? 238.701 -2.045 104.487 1.00 20.00 230 ASN A CA 1
ATOM 1303 C C . ASN A 1 225 ? 237.470 -1.576 105.227 1.00 20.00 230 ASN A C 1
ATOM 1304 O O . ASN A 1 225 ? 236.742 -0.694 104.764 1.00 20.00 230 ASN A O 1
ATOM 1309 N N . TYR A 1 226 ? 237.194 -2.250 106.334 1.00 20.00 231 TYR A N 1
ATOM 1310 C CA . TYR A 1 226 ? 236.086 -1.910 107.192 1.00 20.00 231 TYR A CA 1
ATOM 1311 C C . TYR A 1 226 ? 236.725 -1.672 108.540 1.00 20.00 231 TYR A C 1
ATOM 1312 O O . TYR A 1 226 ? 237.376 -2.561 109.077 1.00 20.00 231 TYR A O 1
ATOM 1321 N N . SER A 1 227 ? 236.606 -0.459 109.055 1.00 20.00 232 SER A N 1
ATOM 1322 C CA . SER A 1 227 ? 237.149 -0.149 110.360 1.00 20.00 232 SER A CA 1
ATOM 1323 C C . SER A 1 227 ? 235.983 0.260 111.238 1.00 20.00 232 SER A C 1
ATOM 1324 O O . SER A 1 227 ? 235.098 0.993 110.795 1.00 20.00 232 SER A O 1
ATOM 1327 N N . GLY A 1 228 ? 235.944 -0.269 112.455 1.00 20.00 233 GLY A N 1
ATOM 1328 C CA . GLY A 1 228 ? 234.865 0.069 113.358 1.00 20.00 233 GLY A CA 1
ATOM 1329 C C . GLY A 1 228 ? 235.155 -0.292 114.798 1.00 20.00 233 GLY A C 1
ATOM 1330 O O . GLY A 1 228 ? 236.159 -0.943 115.092 1.00 20.00 233 GLY A O 1
ATOM 1331 N N . SER A 1 229 ? 234.301 0.183 115.700 1.00 20.00 234 SER A N 1
ATOM 1332 C CA . SER A 1 229 ? 234.431 -0.095 117.126 1.00 20.00 234 SER A CA 1
ATOM 1333 C C . SER A 1 229 ? 234.290 -1.595 117.329 1.00 20.00 234 SER A C 1
ATOM 1334 O O . SER A 1 229 ? 233.674 -2.279 116.519 1.00 20.00 234 SER A O 1
ATOM 1337 N N . PHE A 1 230 ? 234.864 -2.102 118.411 1.00 20.00 235 PHE A N 1
ATOM 1338 C CA . PHE A 1 230 ? 234.798 -3.528 118.698 1.00 20.00 235 PHE A CA 1
ATOM 1339 C C . PHE A 1 230 ? 233.398 -3.970 119.072 1.00 20.00 235 PHE A C 1
ATOM 1340 O O . PHE A 1 230 ? 232.948 -5.043 118.674 1.00 20.00 235 PHE A O 1
ATOM 1348 N N . ILE A 1 231 ? 232.707 -3.134 119.836 1.00 20.00 236 ILE A N 1
ATOM 1349 C CA . ILE A 1 231 ? 231.382 -3.473 120.323 1.00 20.00 236 ILE A CA 1
ATOM 1350 C C . ILE A 1 231 ? 230.352 -3.862 119.268 1.00 20.00 236 ILE A C 1
ATOM 1351 O O . ILE A 1 231 ? 229.335 -4.476 119.594 1.00 20.00 236 ILE A O 1
ATOM 1356 N N . GLU A 1 232 ? 230.603 -3.503 118.012 1.00 20.00 237 GLU A N 1
ATOM 1357 C CA . GLU A 1 232 ? 229.712 -3.882 116.913 1.00 20.00 237 GLU A CA 1
ATOM 1358 C C . GLU A 1 232 ? 230.637 -4.744 116.094 1.00 20.00 237 GLU A C 1
ATOM 1359 O O . GLU A 1 232 ? 231.439 -4.234 115.308 1.00 20.00 237 GLU A O 1
ATOM 1365 N N . GLY A 1 233 ? 230.609 -6.041 116.360 1.00 20.00 238 GLY A N 1
ATOM 1366 C CA . GLY A 1 233 ? 231.472 -6.949 115.639 1.00 20.00 238 GLY A CA 1
ATOM 1367 C C . GLY A 1 233 ? 231.268 -6.808 114.154 1.00 20.00 238 GLY A C 1
ATOM 1368 O O . GLY A 1 233 ? 230.620 -5.879 113.687 1.00 20.00 238 GLY A O 1
ATOM 1369 N N . CYS A 1 234 ? 231.737 -7.781 113.400 1.00 20.00 239 CYS A N 1
ATOM 1370 C CA . CYS A 1 234 ? 231.576 -7.699 111.973 1.00 20.00 239 CYS A CA 1
ATOM 1371 C C . CYS A 1 234 ? 230.835 -8.889 111.400 1.00 20.00 239 CYS A C 1
ATOM 1372 O O . CYS A 1 234 ? 230.436 -9.814 112.115 1.00 20.00 239 CYS A O 1
ATOM 1375 N N . TYR A 1 235 ? 230.591 -8.794 110.103 1.00 20.00 240 TYR A N 1
ATOM 1376 C CA . TYR A 1 235 ? 229.950 -9.826 109.324 1.00 20.00 240 TYR A CA 1
ATOM 1377 C C . TYR A 1 235 ? 230.519 -9.612 107.930 1.00 20.00 240 TYR A C 1
ATOM 1378 O O . TYR A 1 235 ? 230.437 -8.514 107.393 1.00 20.00 240 TYR A O 1
ATOM 1387 N N . SER A 1 236 ? 231.128 -10.641 107.358 1.00 20.00 241 SER A N 1
ATOM 1388 C CA . SER A 1 236 ? 231.714 -10.507 106.038 1.00 20.00 241 SER A CA 1
ATOM 1389 C C . SER A 1 236 ? 231.667 -11.843 105.318 1.00 20.00 241 SER A C 1
ATOM 1390 O O . SER A 1 236 ? 231.687 -12.887 105.957 1.00 20.00 241 SER A O 1
ATOM 1393 N N . GLN A 1 237 ? 231.553 -11.803 103.994 1.00 20.00 242 GLN A N 1
ATOM 1394 C CA . GLN A 1 237 ? 231.509 -13.011 103.173 1.00 20.00 242 GLN A CA 1
ATOM 1395 C C . GLN A 1 237 ? 232.492 -12.832 102.038 1.00 20.00 242 GLN A C 1
ATOM 1396 O O . GLN A 1 237 ? 232.911 -11.716 101.751 1.00 20.00 242 GLN A O 1
ATOM 1402 N N . SER A 1 238 ? 232.873 -13.934 101.409 1.00 20.00 243 SER A N 1
ATOM 1403 C CA . SER A 1 238 ? 233.784 -13.877 100.288 1.00 20.00 243 SER A CA 1
ATOM 1404 C C . SER A 1 238 ? 233.049 -14.412 99.059 1.00 20.00 243 SER A C 1
ATOM 1405 O O . SER A 1 238 ? 232.020 -15.097 99.172 1.00 20.00 243 SER A O 1
ATOM 1408 N N . VAL A 1 239 ? 233.582 -14.082 97.890 1.00 20.00 244 VAL A N 1
ATOM 1409 C CA . VAL A 1 239 ? 233.003 -14.483 96.616 1.00 20.00 244 VAL A CA 1
ATOM 1410 C C . VAL A 1 239 ? 234.102 -15.104 95.746 1.00 20.00 244 VAL A C 1
ATOM 1411 O O . VAL A 1 239 ? 235.279 -14.760 95.871 1.00 20.00 244 VAL A O 1
ATOM 1415 N N . CYS A 1 240 ? 233.714 -16.050 94.899 1.00 20.00 245 CYS A N 1
ATOM 1416 C CA . CYS A 1 240 ? 234.644 -16.733 94.018 1.00 20.00 245 CYS A CA 1
ATOM 1417 C C . CYS A 1 240 ? 235.497 -15.770 93.183 1.00 20.00 245 CYS A C 1
ATOM 1418 O O . CYS A 1 240 ? 234.965 -14.923 92.460 1.00 20.00 245 CYS A O 1
ATOM 1421 N N . ASN A 1 241 ? 236.823 -15.911 93.282 1.00 20.00 246 ASN A N 1
ATOM 1422 C CA . ASN A 1 241 ? 237.767 -15.059 92.554 1.00 20.00 246 ASN A CA 1
ATOM 1423 C C . ASN A 1 241 ? 238.253 -15.583 91.205 1.00 20.00 246 ASN A C 1
ATOM 1424 O O . ASN A 1 241 ? 239.341 -15.223 90.745 1.00 20.00 246 ASN A O 1
ATOM 1429 N N . GLU A 1 242 ? 237.445 -16.411 90.556 1.00 20.00 247 GLU A N 1
ATOM 1430 C CA . GLU A 1 242 ? 237.795 -16.963 89.255 1.00 20.00 247 GLU A CA 1
ATOM 1431 C C . GLU A 1 242 ? 236.542 -16.930 88.406 1.00 20.00 247 GLU A C 1
ATOM 1432 O O . GLU A 1 242 ? 235.445 -16.771 88.932 1.00 20.00 247 GLU A O 1
ATOM 1438 N N . PRO A 1 243 ? 236.688 -17.037 87.080 1.00 20.00 248 PRO A N 1
ATOM 1439 C CA . PRO A 1 243 ? 235.528 -17.032 86.194 1.00 20.00 248 PRO A CA 1
ATOM 1440 C C . PRO A 1 243 ? 234.644 -18.256 86.476 1.00 20.00 248 PRO A C 1
ATOM 1441 O O . PRO A 1 243 ? 233.418 -18.140 86.562 1.00 20.00 248 PRO A O 1
ATOM 1445 N N . GLU A 1 244 ? 235.271 -19.415 86.630 1.00 20.00 249 GLU A N 1
ATOM 1446 C CA . GLU A 1 244 ? 234.549 -20.660 86.891 1.00 20.00 249 GLU A CA 1
ATOM 1447 C C . GLU A 1 244 ? 234.873 -21.302 88.242 1.00 20.00 249 GLU A C 1
ATOM 1448 O O . GLU A 1 244 ? 235.945 -21.077 88.811 1.00 20.00 249 GLU A O 1
ATOM 1454 N N . PHE A 1 245 ? 233.935 -22.107 88.738 1.00 20.00 250 PHE A N 1
ATOM 1455 C CA . PHE A 1 245 ? 234.102 -22.822 89.997 1.00 20.00 250 PHE A CA 1
ATOM 1456 C C . PHE A 1 245 ? 234.698 -24.209 89.698 1.00 20.00 250 PHE A C 1
ATOM 1457 O O . PHE A 1 245 ? 233.968 -25.198 89.604 1.00 20.00 250 PHE A O 1
ATOM 1465 N N . GLU A 1 246 ? 236.012 -24.280 89.510 1.00 20.00 251 GLU A N 1
ATOM 1466 C CA . GLU A 1 246 ? 236.669 -25.553 89.212 1.00 20.00 251 GLU A CA 1
ATOM 1467 C C . GLU A 1 246 ? 236.910 -26.333 90.498 1.00 20.00 251 GLU A C 1
ATOM 1468 O O . GLU A 1 246 ? 236.987 -25.745 91.580 1.00 20.00 251 GLU A O 1
ATOM 1474 N N . PHE A 1 247 ? 237.058 -27.648 90.366 1.00 20.00 252 PHE A N 1
ATOM 1475 C CA . PHE A 1 247 ? 237.306 -28.532 91.501 1.00 20.00 252 PHE A CA 1
ATOM 1476 C C . PHE A 1 247 ? 238.791 -28.621 91.783 1.00 20.00 252 PHE A C 1
ATOM 1477 O O . PHE A 1 247 ? 239.610 -28.399 90.896 1.00 20.00 252 PHE A O 1
ATOM 1485 N N . HIS A 1 248 ? 239.138 -28.938 93.023 1.00 20.00 253 HIS A N 1
ATOM 1486 C CA . HIS A 1 248 ? 240.536 -29.059 93.418 1.00 20.00 253 HIS A CA 1
ATOM 1487 C C . HIS A 1 248 ? 240.766 -30.353 94.147 1.00 20.00 253 HIS A C 1
ATOM 1488 O O . HIS A 1 248 ? 239.944 -30.772 94.957 1.00 20.00 253 HIS A O 1
ATOM 1495 N N . PRO A 1 249 ? 241.907 -30.997 93.888 1.00 20.00 254 PRO A N 1
ATOM 1496 C CA . PRO A 1 249 ? 242.215 -32.260 94.545 1.00 20.00 254 PRO A CA 1
ATOM 1497 C C . PRO A 1 249 ? 242.503 -32.012 96.007 1.00 20.00 254 PRO A C 1
ATOM 1498 O O . PRO A 1 249 ? 242.861 -30.897 96.397 1.00 20.00 254 PRO A O 1
ATOM 1502 N N . ILE A 1 250 ? 242.296 -33.040 96.816 1.00 20.00 255 ILE A N 1
ATOM 1503 C CA . ILE A 1 250 ? 242.557 -32.934 98.232 1.00 20.00 255 ILE A CA 1
ATOM 1504 C C . ILE A 1 250 ? 243.973 -33.414 98.537 1.00 20.00 255 ILE A C 1
ATOM 1505 O O . ILE A 1 250 ? 244.314 -34.580 98.351 1.00 20.00 255 ILE A O 1
ATOM 1510 N N . MET A 1 251 ? 244.813 -32.458 98.915 1.00 20.00 256 MET A N 1
ATOM 1511 C CA . MET A 1 251 ? 246.211 -32.696 99.233 1.00 20.00 256 MET A CA 1
ATOM 1512 C C . MET A 1 251 ? 246.476 -33.462 100.520 1.00 20.00 256 MET A C 1
ATOM 1513 O O . MET A 1 251 ? 245.912 -33.171 101.571 1.00 20.00 256 MET A O 1
ATOM 1518 N N . GLU A 1 252 ? 247.398 -34.408 100.431 1.00 20.00 257 GLU A N 1
ATOM 1519 C CA . GLU A 1 252 ? 247.754 -35.249 101.562 1.00 20.00 257 GLU A CA 1
ATOM 1520 C C . GLU A 1 252 ? 249.220 -35.076 101.938 1.00 20.00 257 GLU A C 1
ATOM 1521 O O . GLU A 1 252 ? 250.065 -34.859 101.066 1.00 20.00 257 GLU A O 1
ATOM 1527 N N . GLY A 1 253 ? 249.506 -35.153 103.235 1.00 20.00 258 GLY A N 1
ATOM 1528 C CA . GLY A 1 253 ? 250.874 -35.041 103.717 1.00 20.00 258 GLY A CA 1
ATOM 1529 C C . GLY A 1 253 ? 251.360 -33.664 104.121 1.00 20.00 258 GLY A C 1
ATOM 1530 O O . GLY A 1 253 ? 252.529 -33.494 104.489 1.00 20.00 258 GLY A O 1
ATOM 1531 N N . TYR A 1 254 ? 250.471 -32.679 104.080 1.00 20.00 259 TYR A N 1
ATOM 1532 C CA . TYR A 1 254 ? 250.840 -31.315 104.431 1.00 20.00 259 TYR A CA 1
ATOM 1533 C C . TYR A 1 254 ? 250.360 -30.935 105.824 1.00 20.00 259 TYR A C 1
ATOM 1534 O O . TYR A 1 254 ? 249.179 -30.700 106.022 1.00 20.00 259 TYR A O 1
ATOM 1543 N N . ALA A 1 255 ? 251.272 -30.890 106.789 1.00 20.00 260 ALA A N 1
ATOM 1544 C CA . ALA A 1 255 ? 250.913 -30.515 108.154 1.00 20.00 260 ALA A CA 1
ATOM 1545 C C . ALA A 1 255 ? 251.199 -29.037 108.432 1.00 20.00 260 ALA A C 1
ATOM 1546 O O . ALA A 1 255 ? 251.053 -28.561 109.556 1.00 20.00 260 ALA A O 1
ATOM 1548 N N . SER A 1 256 ? 251.629 -28.325 107.399 1.00 20.00 261 SER A N 1
ATOM 1549 C CA . SER A 1 256 ? 251.943 -26.902 107.479 1.00 20.00 261 SER A CA 1
ATOM 1550 C C . SER A 1 256 ? 252.092 -26.458 106.032 1.00 20.00 261 SER A C 1
ATOM 1551 O O . SER A 1 256 ? 252.409 -27.297 105.185 1.00 20.00 261 SER A O 1
ATOM 1554 N N . VAL A 1 257 ? 251.832 -25.190 105.728 1.00 20.00 262 VAL A N 1
ATOM 1555 C CA . VAL A 1 257 ? 251.962 -24.752 104.350 1.00 20.00 262 VAL A CA 1
ATOM 1556 C C . VAL A 1 257 ? 253.382 -24.958 103.890 1.00 20.00 262 VAL A C 1
ATOM 1557 O O . VAL A 1 257 ? 253.575 -25.630 102.884 1.00 20.00 262 VAL A O 1
ATOM 1561 N N . PRO A 1 258 ? 254.381 -24.297 104.512 1.00 20.00 263 PRO A N 1
ATOM 1562 C CA . PRO A 1 258 ? 255.703 -24.659 103.970 1.00 20.00 263 PRO A CA 1
ATOM 1563 C C . PRO A 1 258 ? 255.836 -26.044 104.623 1.00 20.00 263 PRO A C 1
ATOM 1564 O O . PRO A 1 258 ? 255.904 -26.143 105.852 1.00 20.00 263 PRO A O 1
ATOM 1568 N N . PRO A 1 259 ? 255.773 -27.131 103.823 1.00 20.00 264 PRO A N 1
ATOM 1569 C CA . PRO A 1 259 ? 255.867 -28.504 104.329 1.00 20.00 264 PRO A CA 1
ATOM 1570 C C . PRO A 1 259 ? 256.954 -28.707 105.362 1.00 20.00 264 PRO A C 1
ATOM 1571 O O . PRO A 1 259 ? 257.928 -27.954 105.419 1.00 20.00 264 PRO A O 1
ATOM 1575 N N . ALA A 1 260 ? 256.801 -29.756 106.153 1.00 20.00 265 ALA A N 1
ATOM 1576 C CA . ALA A 1 260 ? 257.768 -30.069 107.191 1.00 20.00 265 ALA A CA 1
ATOM 1577 C C . ALA A 1 260 ? 259.161 -30.231 106.585 1.00 20.00 265 ALA A C 1
ATOM 1578 O O . ALA A 1 260 ? 259.346 -30.974 105.613 1.00 20.00 265 ALA A O 1
ATOM 1580 N N . ASN A 1 261 ? 260.115 -29.498 107.154 1.00 20.00 266 ASN A N 1
ATOM 1581 C CA . ASN A 1 261 ? 261.524 -29.495 106.745 1.00 20.00 266 ASN A CA 1
ATOM 1582 C C . ASN A 1 261 ? 261.908 -28.457 105.690 1.00 20.00 266 ASN A C 1
ATOM 1583 O O . ASN A 1 261 ? 263.054 -28.423 105.227 1.00 20.00 266 ASN A O 1
ATOM 1588 N N . VAL A 1 262 ? 260.957 -27.600 105.326 1.00 20.00 267 VAL A N 1
ATOM 1589 C CA . VAL A 1 262 ? 261.220 -26.531 104.369 1.00 20.00 267 VAL A CA 1
ATOM 1590 C C . VAL A 1 262 ? 261.242 -25.223 105.140 1.00 20.00 267 VAL A C 1
ATOM 1591 O O . VAL A 1 262 ? 260.344 -24.937 105.936 1.00 20.00 267 VAL A O 1
ATOM 1595 N N . THR A 1 263 ? 262.298 -24.452 104.926 1.00 20.00 268 THR A N 1
ATOM 1596 C CA . THR A 1 263 ? 262.454 -23.167 105.582 1.00 20.00 268 THR A CA 1
ATOM 1597 C C . THR A 1 263 ? 261.456 -22.188 104.999 1.00 20.00 268 THR A C 1
ATOM 1598 O O . THR A 1 263 ? 261.172 -22.207 103.795 1.00 20.00 268 THR A O 1
ATOM 1602 N N . ASN A 1 264 ? 260.928 -21.336 105.866 1.00 20.00 269 ASN A N 1
ATOM 1603 C CA . ASN A 1 264 ? 259.973 -20.309 105.484 1.00 20.00 269 ASN A CA 1
ATOM 1604 C C . ASN A 1 264 ? 260.528 -19.541 104.276 1.00 20.00 269 ASN A C 1
ATOM 1605 O O . ASN A 1 264 ? 259.853 -19.366 103.266 1.00 20.00 269 ASN A O 1
ATOM 1610 N N . ALA A 1 265 ? 261.803 -19.177 104.355 1.00 20.00 270 ALA A N 1
ATOM 1611 C CA . ALA A 1 265 ? 262.476 -18.442 103.286 1.00 20.00 270 ALA A CA 1
ATOM 1612 C C . ALA A 1 265 ? 262.713 -19.256 102.011 1.00 20.00 270 ALA A C 1
ATOM 1613 O O . ALA A 1 265 ? 262.828 -18.684 100.928 1.00 20.00 270 ALA A O 1
ATOM 1615 N N . GLN A 1 266 ? 262.824 -20.576 102.144 1.00 20.00 271 GLN A N 1
ATOM 1616 C CA . GLN A 1 266 ? 263.025 -21.440 100.985 1.00 20.00 271 GLN A CA 1
ATOM 1617 C C . GLN A 1 266 ? 261.722 -21.450 100.194 1.00 20.00 271 GLN A C 1
ATOM 1618 O O . GLN A 1 266 ? 261.721 -21.440 98.962 1.00 20.00 271 GLN A O 1
ATOM 1624 N N . ALA A 1 267 ? 260.611 -21.433 100.926 1.00 20.00 272 ALA A N 1
ATOM 1625 C CA . ALA A 1 267 ? 259.286 -21.434 100.327 1.00 20.00 272 ALA A CA 1
ATOM 1626 C C . ALA A 1 267 ? 258.937 -20.053 99.767 1.00 20.00 272 ALA A C 1
ATOM 1627 O O . ALA A 1 267 ? 257.914 -19.884 99.103 1.00 20.00 272 ALA A O 1
ATOM 1629 N N . SER A 1 268 ? 259.783 -19.070 100.063 1.00 20.00 273 SER A N 1
ATOM 1630 C CA . SER A 1 268 ? 259.608 -17.696 99.600 1.00 20.00 273 SER A CA 1
ATOM 1631 C C . SER A 1 268 ? 258.365 -16.978 100.126 1.00 20.00 273 SER A C 1
ATOM 1632 O O . SER A 1 268 ? 257.896 -16.011 99.517 1.00 20.00 273 SER A O 1
ATOM 1635 N N . MET A 1 269 ? 257.829 -17.456 101.247 1.00 20.00 274 MET A N 1
ATOM 1636 C CA . MET A 1 269 ? 256.658 -16.825 101.859 1.00 20.00 274 MET A CA 1
ATOM 1637 C C . MET A 1 269 ? 257.063 -16.054 103.102 1.00 20.00 274 MET A C 1
ATOM 1638 O O . MET A 1 269 ? 258.173 -16.245 103.601 1.00 20.00 274 MET A O 1
ATOM 1643 N N . PHE A 1 270 ? 256.170 -15.204 103.614 1.00 20.00 275 PHE A N 1
ATOM 1644 C CA . PHE A 1 270 ? 256.528 -14.384 104.760 1.00 20.00 275 PHE A CA 1
ATOM 1645 C C . PHE A 1 270 ? 256.232 -14.871 106.182 1.00 20.00 275 PHE A C 1
ATOM 1646 O O . PHE A 1 270 ? 256.944 -14.508 107.117 1.00 20.00 275 PHE A O 1
ATOM 1654 N N . THR A 1 271 ? 255.227 -15.733 106.329 1.00 20.00 276 THR A N 1
ATOM 1655 C CA . THR A 1 271 ? 254.929 -16.378 107.612 1.00 20.00 276 THR A CA 1
ATOM 1656 C C . THR A 1 271 ? 254.504 -17.764 107.162 1.00 20.00 276 THR A C 1
ATOM 1657 O O . THR A 1 271 ? 254.380 -18.016 105.964 1.00 20.00 276 THR A O 1
ATOM 1661 N N . ASN A 1 272 ? 254.260 -18.664 108.099 1.00 20.00 277 ASN A N 1
ATOM 1662 C CA . ASN A 1 272 ? 253.843 -20.008 107.724 1.00 20.00 277 ASN A CA 1
ATOM 1663 C C . ASN A 1 272 ? 252.502 -20.366 108.345 1.00 20.00 277 ASN A C 1
ATOM 1664 O O . ASN A 1 272 ? 252.083 -19.753 109.327 1.00 20.00 277 ASN A O 1
ATOM 1669 N N . LEU A 1 273 ? 251.802 -21.318 107.740 1.00 20.00 278 LEU A N 1
ATOM 1670 C CA . LEU A 1 273 ? 250.514 -21.746 108.273 1.00 20.00 278 LEU A CA 1
ATOM 1671 C C . LEU A 1 273 ? 250.741 -23.114 108.885 1.00 20.00 278 LEU A C 1
ATOM 1672 O O . LEU A 1 273 ? 251.279 -23.997 108.226 1.00 20.00 278 LEU A O 1
ATOM 1677 N N . THR A 1 274 ? 250.376 -23.277 110.152 1.00 20.00 279 THR A N 1
ATOM 1678 C CA . THR A 1 274 ? 250.561 -24.545 110.839 1.00 20.00 279 THR A CA 1
ATOM 1679 C C . THR A 1 274 ? 249.250 -25.202 111.229 1.00 20.00 279 THR A C 1
ATOM 1680 O O . THR A 1 274 ? 248.480 -24.660 112.023 1.00 20.00 279 THR A O 1
ATOM 1684 N N . PHE A 1 275 ? 249.023 -26.397 110.702 1.00 20.00 280 PHE A N 1
ATOM 1685 C CA . PHE A 1 275 ? 247.817 -27.144 110.989 1.00 20.00 280 PHE A CA 1
ATOM 1686 C C . PHE A 1 275 ? 248.201 -28.296 111.906 1.00 20.00 280 PHE A C 1
ATOM 1687 O O . PHE A 1 275 ? 248.872 -29.232 111.485 1.00 20.00 280 PHE A O 1
ATOM 1695 N N . SER A 1 276 ? 247.835 -28.193 113.177 1.00 20.00 281 SER A N 1
ATOM 1696 C CA . SER A 1 276 ? 248.161 -29.237 114.145 1.00 20.00 281 SER A CA 1
ATOM 1697 C C . SER A 1 276 ? 246.967 -30.164 114.303 1.00 20.00 281 SER A C 1
ATOM 1698 O O . SER A 1 276 ? 245.876 -29.715 114.666 1.00 20.00 281 SER A O 1
ATOM 1701 N N . GLY A 1 277 ? 247.182 -31.453 114.051 1.00 20.00 285 GLY A N 1
ATOM 1702 C CA . GLY A 1 277 ? 246.104 -32.428 114.136 1.00 20.00 285 GLY A CA 1
ATOM 1703 C C . GLY A 1 277 ? 245.557 -32.469 112.725 1.00 20.00 285 GLY A C 1
ATOM 1704 O O . GLY A 1 277 ? 245.876 -33.368 111.934 1.00 20.00 285 GLY A O 1
ATOM 1705 N N . ALA A 1 278 ? 244.772 -31.451 112.395 1.00 20.00 286 ALA A N 1
ATOM 1706 C CA . ALA A 1 278 ? 244.222 -31.322 111.056 1.00 20.00 286 ALA A CA 1
ATOM 1707 C C . ALA A 1 278 ? 245.418 -31.027 110.159 1.00 20.00 286 ALA A C 1
ATOM 1708 O O . ALA A 1 278 ? 246.510 -30.750 110.659 1.00 20.00 286 ALA A O 1
ATOM 1710 N N . ARG A 1 279 ? 245.232 -31.095 108.848 1.00 20.00 287 ARG A N 1
ATOM 1711 C CA . ARG A 1 279 ? 246.328 -30.787 107.954 1.00 20.00 287 ARG A CA 1
ATOM 1712 C C . ARG A 1 279 ? 245.867 -29.960 106.762 1.00 20.00 287 ARG A C 1
ATOM 1713 O O . ARG A 1 279 ? 244.670 -29.831 106.519 1.00 20.00 287 ARG A O 1
ATOM 1721 N N . TYR A 1 280 ? 246.818 -29.315 106.091 1.00 20.00 288 TYR A N 1
ATOM 1722 C CA . TYR A 1 280 ? 246.533 -28.498 104.919 1.00 20.00 288 TYR A CA 1
ATOM 1723 C C . TYR A 1 280 ? 246.017 -29.397 103.815 1.00 20.00 288 TYR A C 1
ATOM 1724 O O . TYR A 1 280 ? 246.742 -30.269 103.316 1.00 20.00 288 TYR A O 1
ATOM 1733 N N . THR A 1 281 ? 244.756 -29.177 103.459 1.00 20.00 289 THR A N 1
ATOM 1734 C CA . THR A 1 281 ? 244.064 -29.939 102.424 1.00 20.00 289 THR A CA 1
ATOM 1735 C C . THR A 1 281 ? 244.031 -29.272 101.042 1.00 20.00 289 THR A C 1
ATOM 1736 O O . THR A 1 281 ? 243.883 -29.948 100.026 1.00 20.00 289 THR A O 1
ATOM 1740 N N . GLY A 1 282 ? 244.221 -27.955 101.010 1.00 20.00 290 GLY A N 1
ATOM 1741 C CA . GLY A 1 282 ? 244.217 -27.220 99.757 1.00 20.00 290 GLY A CA 1
ATOM 1742 C C . GLY A 1 282 ? 243.710 -25.812 99.966 1.00 20.00 290 GLY A C 1
ATOM 1743 O O . GLY A 1 282 ? 243.385 -25.447 101.088 1.00 20.00 290 GLY A O 1
ATOM 1744 N N . LEU A 1 283 ? 243.657 -25.023 98.898 1.00 20.00 291 LEU A N 1
ATOM 1745 C CA . LEU A 1 283 ? 243.169 -23.648 98.956 1.00 20.00 291 LEU A CA 1
ATOM 1746 C C . LEU A 1 283 ? 242.065 -23.511 97.916 1.00 20.00 291 LEU A C 1
ATOM 1747 O O . LEU A 1 283 ? 242.250 -23.888 96.757 1.00 20.00 291 LEU A O 1
ATOM 1752 N N . GLY A 1 284 ? 240.915 -23.002 98.339 1.00 20.00 292 GLY A N 1
ATOM 1753 C CA . GLY A 1 284 ? 239.793 -22.808 97.439 1.00 20.00 292 GLY A CA 1
ATOM 1754 C C . GLY A 1 284 ? 239.946 -21.536 96.631 1.00 20.00 292 GLY A C 1
ATOM 1755 O O . GLY A 1 284 ? 240.869 -20.769 96.860 1.00 20.00 292 GLY A O 1
ATOM 1756 N N . ASP A 1 285 ? 239.005 -21.283 95.727 1.00 20.00 293 ASP A N 1
ATOM 1757 C CA . ASP A 1 285 ? 239.065 -20.103 94.863 1.00 20.00 293 ASP A CA 1
ATOM 1758 C C . ASP A 1 285 ? 238.384 -18.865 95.417 1.00 20.00 293 ASP A C 1
ATOM 1759 O O . ASP A 1 285 ? 237.626 -18.210 94.702 1.00 20.00 293 ASP A O 1
ATOM 1764 N N . MET A 1 286 ? 238.620 -18.556 96.688 1.00 20.00 294 MET A N 1
ATOM 1765 C CA . MET A 1 286 ? 238.028 -17.368 97.296 1.00 20.00 294 MET A CA 1
ATOM 1766 C C . MET A 1 286 ? 239.070 -16.557 98.041 1.00 20.00 294 MET A C 1
ATOM 1767 O O . MET A 1 286 ? 240.115 -17.071 98.451 1.00 20.00 294 MET A O 1
ATOM 1772 N N . ASP A 1 287 ? 238.803 -15.271 98.185 1.00 20.00 295 ASP A N 1
ATOM 1773 C CA . ASP A 1 287 ? 239.736 -14.411 98.876 1.00 20.00 295 ASP A CA 1
ATOM 1774 C C . ASP A 1 287 ? 239.601 -14.601 100.368 1.00 20.00 295 ASP A C 1
ATOM 1775 O O . ASP A 1 287 ? 238.494 -14.708 100.899 1.00 20.00 295 ASP A O 1
ATOM 1780 N N . ALA A 1 288 ? 240.735 -14.669 101.043 1.00 20.00 296 ALA A N 1
ATOM 1781 C CA . ALA A 1 288 ? 240.726 -14.836 102.481 1.00 20.00 296 ALA A CA 1
ATOM 1782 C C . ALA A 1 288 ? 240.159 -13.567 103.104 1.00 20.00 296 ALA A C 1
ATOM 1783 O O . ALA A 1 288 ? 240.464 -12.462 102.658 1.00 20.00 296 ALA A O 1
ATOM 1785 N N . ILE A 1 289 ? 239.265 -13.734 104.068 1.00 20.00 297 ILE A N 1
ATOM 1786 C CA . ILE A 1 289 ? 238.681 -12.597 104.766 1.00 20.00 297 ILE A CA 1
ATOM 1787 C C . ILE A 1 289 ? 239.634 -12.352 105.931 1.00 20.00 297 ILE A C 1
ATOM 1788 O O . ILE A 1 289 ? 239.872 -13.244 106.743 1.00 20.00 297 ILE A O 1
ATOM 1793 N N . ALA A 1 290 ? 240.233 -11.172 105.975 1.00 20.00 298 ALA A N 1
ATOM 1794 C CA . ALA A 1 290 ? 241.165 -10.841 107.037 1.00 20.00 298 ALA A CA 1
ATOM 1795 C C . ALA A 1 290 ? 240.509 -9.984 108.113 1.00 20.00 298 ALA A C 1
ATOM 1796 O O . ALA A 1 290 ? 240.142 -8.841 107.856 1.00 20.00 298 ALA A O 1
ATOM 1798 N N . ILE A 1 291 ? 240.318 -10.559 109.300 1.00 20.00 299 ILE A N 1
ATOM 1799 C CA . ILE A 1 291 ? 239.719 -9.852 110.437 1.00 20.00 299 ILE A CA 1
ATOM 1800 C C . ILE A 1 291 ? 240.815 -9.521 111.450 1.00 20.00 299 ILE A C 1
ATOM 1801 O O . ILE A 1 291 ? 241.454 -10.418 112.005 1.00 20.00 299 ILE A O 1
ATOM 1806 N N . LEU A 1 292 ? 241.022 -8.232 111.696 1.00 20.00 300 LEU A N 1
ATOM 1807 C CA . LEU A 1 292 ? 242.047 -7.781 112.624 1.00 20.00 300 LEU A CA 1
ATOM 1808 C C . LEU A 1 292 ? 241.422 -7.107 113.825 1.00 20.00 300 LEU A C 1
ATOM 1809 O O . LEU A 1 292 ? 240.945 -5.970 113.731 1.00 20.00 300 LEU A O 1
ATOM 1814 N N . VAL A 1 293 ? 241.433 -7.805 114.955 1.00 20.00 301 VAL A N 1
ATOM 1815 C CA . VAL A 1 293 ? 240.895 -7.261 116.192 1.00 20.00 301 VAL A CA 1
ATOM 1816 C C . VAL A 1 293 ? 242.069 -6.762 117.016 1.00 20.00 301 VAL A C 1
ATOM 1817 O O . VAL A 1 293 ? 242.925 -7.541 117.432 1.00 20.00 301 VAL A O 1
ATOM 1821 N N . THR A 1 294 ? 242.148 -5.451 117.188 1.00 20.00 302 THR A N 1
ATOM 1822 C CA . THR A 1 294 ? 243.216 -4.849 117.969 1.00 20.00 302 THR A CA 1
ATOM 1823 C C . THR A 1 294 ? 242.635 -4.453 119.328 1.00 20.00 302 THR A C 1
ATOM 1824 O O . THR A 1 294 ? 241.730 -3.622 119.426 1.00 20.00 302 THR A O 1
ATOM 1828 N N . THR A 1 295 ? 243.113 -5.126 120.367 1.00 20.00 303 THR A N 1
ATOM 1829 C CA . THR A 1 295 ? 242.638 -4.908 121.723 1.00 20.00 303 THR A CA 1
ATOM 1830 C C . THR A 1 295 ? 243.721 -4.298 122.614 1.00 20.00 303 THR A C 1
ATOM 1831 O O . THR A 1 295 ? 244.832 -4.824 122.709 1.00 20.00 303 THR A O 1
ATOM 1835 N N . PRO A 1 296 ? 243.428 -3.137 123.228 1.00 20.00 304 PRO A N 1
ATOM 1836 C CA . PRO A 1 296 ? 244.311 -2.378 124.121 1.00 20.00 304 PRO A CA 1
ATOM 1837 C C . PRO A 1 296 ? 244.571 -3.115 125.418 1.00 20.00 304 PRO A C 1
ATOM 1838 O O . PRO A 1 296 ? 243.974 -4.161 125.673 1.00 20.00 304 PRO A O 1
ATOM 1842 N N . THR A 1 297 ? 245.463 -2.569 126.237 1.00 20.00 305 THR A N 1
ATOM 1843 C CA . THR A 1 297 ? 245.774 -3.173 127.524 1.00 20.00 305 THR A CA 1
ATOM 1844 C C . THR A 1 297 ? 244.648 -2.815 128.487 1.00 20.00 305 THR A C 1
ATOM 1845 O O . THR A 1 297 ? 244.164 -1.677 128.487 1.00 20.00 305 THR A O 1
ATOM 1849 N N . GLY A 1 298 ? 244.192 -3.803 129.254 1.00 20.00 306 GLY A N 1
ATOM 1850 C CA . GLY A 1 298 ? 243.119 -3.573 130.205 1.00 20.00 306 GLY A CA 1
ATOM 1851 C C . GLY A 1 298 ? 241.731 -3.725 129.611 1.00 20.00 306 GLY A C 1
ATOM 1852 O O . GLY A 1 298 ? 240.745 -3.832 130.342 1.00 20.00 306 GLY A O 1
ATOM 1853 N N . ALA A 1 299 ? 241.645 -3.723 128.287 1.00 20.00 307 ALA A N 1
ATOM 1854 C CA . ALA A 1 299 ? 240.369 -3.867 127.621 1.00 20.00 307 ALA A CA 1
ATOM 1855 C C . ALA A 1 299 ? 239.986 -5.331 127.615 1.00 20.00 307 ALA A C 1
ATOM 1856 O O . ALA A 1 299 ? 240.821 -6.207 127.353 1.00 20.00 307 ALA A O 1
ATOM 1858 N N . VAL A 1 300 ? 238.733 -5.599 127.959 1.00 20.00 308 VAL A N 1
ATOM 1859 C CA . VAL A 1 300 ? 238.225 -6.960 127.971 1.00 20.00 308 VAL A CA 1
ATOM 1860 C C . VAL A 1 300 ? 237.352 -7.112 126.734 1.00 20.00 308 VAL A C 1
ATOM 1861 O O . VAL A 1 300 ? 236.203 -6.665 126.707 1.00 20.00 308 VAL A O 1
ATOM 1865 N N . ASN A 1 301 ? 237.935 -7.661 125.678 1.00 20.00 309 ASN A N 1
ATOM 1866 C CA . ASN A 1 301 ? 237.206 -7.856 124.441 1.00 20.00 309 ASN A CA 1
ATOM 1867 C C . ASN A 1 301 ? 236.917 -9.327 124.253 1.00 20.00 309 ASN A C 1
ATOM 1868 O O . ASN A 1 301 ? 237.801 -10.094 123.887 1.00 20.00 309 ASN A O 1
ATOM 1873 N N . THR A 1 302 ? 235.689 -9.730 124.543 1.00 20.00 310 THR A N 1
ATOM 1874 C CA . THR A 1 302 ? 235.284 -11.115 124.387 1.00 20.00 310 THR A CA 1
ATOM 1875 C C . THR A 1 302 ? 234.172 -11.137 123.343 1.00 20.00 310 THR A C 1
ATOM 1876 O O . THR A 1 302 ? 233.448 -10.153 123.179 1.00 20.00 310 THR A O 1
ATOM 1880 N N . ALA A 1 303 ? 234.037 -12.248 122.632 1.00 20.00 311 ALA A N 1
ATOM 1881 C CA . ALA A 1 303 ? 233.017 -12.371 121.606 1.00 20.00 311 ALA A CA 1
ATOM 1882 C C . ALA A 1 303 ? 232.774 -13.823 121.259 1.00 20.00 311 ALA A C 1
ATOM 1883 O O . ALA A 1 303 ? 233.332 -14.723 121.879 1.00 20.00 311 ALA A O 1
ATOM 1885 N N . VAL A 1 304 ? 231.900 -14.039 120.283 1.00 20.00 312 VAL A N 1
ATOM 1886 C CA . VAL A 1 304 ? 231.573 -15.372 119.800 1.00 20.00 312 VAL A CA 1
ATOM 1887 C C . VAL A 1 304 ? 231.930 -15.334 118.326 1.00 20.00 312 VAL A C 1
ATOM 1888 O O . VAL A 1 304 ? 231.370 -14.555 117.565 1.00 20.00 312 VAL A O 1
ATOM 1892 N N . LEU A 1 305 ? 232.962 -16.077 117.961 1.00 20.00 313 LEU A N 1
ATOM 1893 C CA . LEU A 1 305 ? 233.408 -16.155 116.586 1.00 20.00 313 LEU A CA 1
ATOM 1894 C C . LEU A 1 305 ? 232.599 -17.216 115.855 1.00 20.00 313 LEU A C 1
ATOM 1895 O O . LEU A 1 305 ? 232.460 -18.333 116.343 1.00 20.00 313 LEU A O 1
ATOM 1900 N N . LYS A 1 306 ? 232.038 -16.860 114.709 1.00 20.00 314 LYS A N 1
ATOM 1901 C CA . LYS A 1 306 ? 231.279 -17.805 113.904 1.00 20.00 314 LYS A CA 1
ATOM 1902 C C . LYS A 1 306 ? 231.838 -17.769 112.492 1.00 20.00 314 LYS A C 1
ATOM 1903 O O . LYS A 1 306 ? 232.087 -16.694 111.950 1.00 20.00 314 LYS A O 1
ATOM 1909 N N . VAL A 1 307 ? 232.082 -18.938 111.912 1.00 20.00 315 VAL A N 1
ATOM 1910 C CA . VAL A 1 307 ? 232.604 -19.019 110.557 1.00 20.00 315 VAL A CA 1
ATOM 1911 C C . VAL A 1 307 ? 231.766 -20.032 109.795 1.00 20.00 315 VAL A C 1
ATOM 1912 O O . VAL A 1 307 ? 231.519 -21.126 110.288 1.00 20.00 315 VAL A O 1
ATOM 1916 N N . TRP A 1 308 ? 231.295 -19.640 108.617 1.00 20.00 316 TRP A N 1
ATOM 1917 C CA . TRP A 1 308 ? 230.468 -20.496 107.772 1.00 20.00 316 TRP A CA 1
ATOM 1918 C C . TRP A 1 308 ? 231.171 -20.798 106.460 1.00 20.00 316 TRP A C 1
ATOM 1919 O O . TRP A 1 308 ? 231.890 -19.952 105.938 1.00 20.00 316 TRP A O 1
ATOM 1930 N N . ALA A 1 309 ? 230.892 -21.964 105.890 1.00 20.00 317 ALA A N 1
ATOM 1931 C CA . ALA A 1 309 ? 231.486 -22.355 104.620 1.00 20.00 317 ALA A CA 1
ATOM 1932 C C . ALA A 1 309 ? 230.825 -23.584 104.010 1.00 20.00 317 ALA A C 1
ATOM 1933 O O . ALA A 1 309 ? 231.002 -24.693 104.512 1.00 20.00 317 ALA A O 1
ATOM 1935 N N . CYS A 1 310 ? 230.031 -23.388 102.958 1.00 20.00 318 CYS A N 1
ATOM 1936 C CA . CYS A 1 310 ? 229.387 -24.507 102.275 1.00 20.00 318 CYS A CA 1
ATOM 1937 C C . CYS A 1 310 ? 230.323 -24.939 101.161 1.00 20.00 318 CYS A C 1
ATOM 1938 O O . CYS A 1 310 ? 230.551 -24.188 100.210 1.00 20.00 318 CYS A O 1
ATOM 1941 N N . VAL A 1 311 ? 230.883 -26.136 101.299 1.00 20.00 319 VAL A N 1
ATOM 1942 C CA . VAL A 1 311 ? 231.811 -26.671 100.321 1.00 20.00 319 VAL A CA 1
ATOM 1943 C C . VAL A 1 311 ? 231.194 -27.865 99.606 1.00 20.00 319 VAL A C 1
ATOM 1944 O O . VAL A 1 311 ? 230.514 -28.679 100.225 1.00 20.00 319 VAL A O 1
ATOM 1948 N N . GLU A 1 312 ? 231.372 -27.932 98.294 1.00 20.00 320 GLU A N 1
ATOM 1949 C CA . GLU A 1 312 ? 230.878 -29.052 97.515 1.00 20.00 320 GLU A CA 1
ATOM 1950 C C . GLU A 1 312 ? 232.061 -29.989 97.383 1.00 20.00 320 GLU A C 1
ATOM 1951 O O . GLU A 1 312 ? 233.109 -29.601 96.879 1.00 20.00 320 GLU A O 1
ATOM 1957 N N . TYR A 1 313 ? 231.908 -31.203 97.893 1.00 20.00 321 TYR A N 1
ATOM 1958 C CA . TYR A 1 313 ? 232.964 -32.203 97.846 1.00 20.00 321 TYR A CA 1
ATOM 1959 C C . TYR A 1 313 ? 232.561 -33.338 96.925 1.00 20.00 321 TYR A C 1
ATOM 1960 O O . TYR A 1 313 ? 231.374 -33.619 96.762 1.00 20.00 321 TYR A O 1
ATOM 1969 N N . ARG A 1 314 ? 233.548 -33.998 96.336 1.00 20.00 322 ARG A N 1
ATOM 1970 C CA . ARG A 1 314 ? 233.282 -35.131 95.471 1.00 20.00 322 ARG A CA 1
ATOM 1971 C C . ARG A 1 314 ? 233.551 -36.373 96.302 1.00 20.00 322 ARG A C 1
ATOM 1972 O O . ARG A 1 314 ? 234.693 -36.650 96.664 1.00 20.00 322 ARG A O 1
ATOM 1980 N N . PRO A 1 315 ? 232.484 -37.095 96.675 1.00 20.00 323 PRO A N 1
ATOM 1981 C CA . PRO A 1 315 ? 232.543 -38.307 97.485 1.00 20.00 323 PRO A CA 1
ATOM 1982 C C . PRO A 1 315 ? 233.306 -39.464 96.871 1.00 20.00 323 PRO A C 1
ATOM 1983 O O . PRO A 1 315 ? 233.172 -39.766 95.688 1.00 20.00 323 PRO A O 1
ATOM 1987 N N . ASN A 1 316 ? 234.098 -40.115 97.710 1.00 20.00 324 ASN A N 1
ATOM 1988 C CA . ASN A 1 316 ? 234.889 -41.264 97.324 1.00 20.00 324 ASN A CA 1
ATOM 1989 C C . ASN A 1 316 ? 233.894 -42.409 97.439 1.00 20.00 324 ASN A C 1
ATOM 1990 O O . ASN A 1 316 ? 233.270 -42.569 98.479 1.00 20.00 324 ASN A O 1
ATOM 1995 N N . PRO A 1 317 ? 233.709 -43.200 96.373 1.00 20.00 325 PRO A N 1
ATOM 1996 C CA . PRO A 1 317 ? 232.776 -44.330 96.369 1.00 20.00 325 PRO A CA 1
ATOM 1997 C C . PRO A 1 317 ? 232.998 -45.339 97.492 1.00 20.00 325 PRO A C 1
ATOM 1998 O O . PRO A 1 317 ? 232.126 -46.159 97.779 1.00 20.00 325 PRO A O 1
ATOM 2002 N N . ASN A 1 318 ? 234.162 -45.275 98.125 1.00 20.00 326 ASN A N 1
ATOM 2003 C CA . ASN A 1 318 ? 234.499 -46.190 99.205 1.00 20.00 326 ASN A CA 1
ATOM 2004 C C . ASN A 1 318 ? 234.049 -45.669 100.566 1.00 20.00 326 ASN A C 1
ATOM 2005 O O . ASN A 1 318 ? 234.186 -46.351 101.581 1.00 20.00 326 ASN A O 1
ATOM 2010 N N . SER A 1 319 ? 233.507 -44.458 100.588 1.00 20.00 327 SER A N 1
ATOM 2011 C CA . SER A 1 319 ? 233.059 -43.850 101.831 1.00 20.00 327 SER A CA 1
ATOM 2012 C C . SER A 1 319 ? 231.595 -44.140 102.104 1.00 20.00 327 SER A C 1
ATOM 2013 O O . SER A 1 319 ? 230.809 -44.364 101.185 1.00 20.00 327 SER A O 1
ATOM 2016 N N . THR A 1 320 ? 231.235 -44.120 103.379 1.00 20.00 328 THR A N 1
ATOM 2017 C CA . THR A 1 320 ? 229.861 -44.352 103.787 1.00 20.00 328 THR A CA 1
ATOM 2018 C C . THR A 1 320 ? 229.073 -43.068 103.551 1.00 20.00 328 THR A C 1
ATOM 2019 O O . THR A 1 320 ? 227.846 -43.087 103.464 1.00 20.00 328 THR A O 1
ATOM 2023 N N . LEU A 1 321 ? 229.799 -41.957 103.440 1.00 20.00 329 LEU A N 1
ATOM 2024 C CA . LEU A 1 321 ? 229.192 -40.657 103.211 1.00 20.00 329 LEU A CA 1
ATOM 2025 C C . LEU A 1 321 ? 228.651 -40.570 101.790 1.00 20.00 329 LEU A C 1
ATOM 2026 O O . LEU A 1 321 ? 227.715 -39.820 101.528 1.00 20.00 329 LEU A O 1
ATOM 2031 N N . TYR A 1 322 ? 229.258 -41.309 100.866 1.00 20.00 330 TYR A N 1
ATOM 2032 C CA . TYR A 1 322 ? 228.797 -41.344 99.480 1.00 20.00 330 TYR A CA 1
ATOM 2033 C C . TYR A 1 322 ? 227.518 -42.143 99.635 1.00 20.00 330 TYR A C 1
ATOM 2034 O O . TYR A 1 322 ? 227.519 -43.357 99.465 1.00 20.00 330 TYR A O 1
ATOM 2043 N N . GLU A 1 323 ? 226.461 -41.465 100.056 1.00 20.00 331 GLU A N 1
ATOM 2044 C CA . GLU A 1 323 ? 225.156 -42.080 100.287 1.00 20.00 331 GLU A CA 1
ATOM 2045 C C . GLU A 1 323 ? 224.259 -40.930 100.717 1.00 20.00 331 GLU A C 1
ATOM 2046 O O . GLU A 1 323 ? 223.041 -41.068 100.826 1.00 20.00 331 GLU A O 1
ATOM 2052 N N . PHE A 1 324 ? 224.906 -39.807 101.014 1.00 20.00 332 PHE A N 1
ATOM 2053 C CA . PHE A 1 324 ? 224.249 -38.564 101.386 1.00 20.00 332 PHE A CA 1
ATOM 2054 C C . PHE A 1 324 ? 224.411 -37.638 100.176 1.00 20.00 332 PHE A C 1
ATOM 2055 O O . PHE A 1 324 ? 223.742 -36.610 100.062 1.00 20.00 332 PHE A O 1
ATOM 2063 N N . ALA A 1 325 ? 225.311 -38.033 99.277 1.00 20.00 333 ALA A N 1
ATOM 2064 C CA . ALA A 1 325 ? 225.625 -37.286 98.066 1.00 20.00 333 ALA A CA 1
ATOM 2065 C C . ALA A 1 325 ? 224.427 -37.070 97.144 1.00 20.00 333 ALA A C 1
ATOM 2066 O O . ALA A 1 325 ? 223.585 -37.957 96.988 1.00 20.00 333 ALA A O 1
ATOM 2068 N N . ARG A 1 326 ? 224.364 -35.885 96.542 1.00 20.00 334 ARG A N 1
ATOM 2069 C CA . ARG A 1 326 ? 223.291 -35.510 95.626 1.00 20.00 334 ARG A CA 1
ATOM 2070 C C . ARG A 1 326 ? 223.926 -34.848 94.414 1.00 20.00 334 ARG A C 1
ATOM 2071 O O . ARG A 1 326 ? 225.112 -34.545 94.424 1.00 20.00 334 ARG A O 1
ATOM 2079 N N . GLU A 1 327 ? 223.141 -34.643 93.366 1.00 20.00 335 GLU A N 1
ATOM 2080 C CA . GLU A 1 327 ? 223.630 -34.013 92.142 1.00 20.00 335 GLU A CA 1
ATOM 2081 C C . GLU A 1 327 ? 223.755 -32.495 92.334 1.00 20.00 335 GLU A C 1
ATOM 2082 O O . GLU A 1 327 ? 222.932 -31.889 93.029 1.00 20.00 335 GLU A O 1
ATOM 2088 N N . SER A 1 328 ? 224.796 -31.889 91.756 1.00 20.00 336 SER A N 1
ATOM 2089 C CA . SER A 1 328 ? 224.970 -30.437 91.836 1.00 20.00 336 SER A CA 1
ATOM 2090 C C . SER A 1 328 ? 223.792 -29.873 91.043 1.00 20.00 336 SER A C 1
ATOM 2091 O O . SER A 1 328 ? 223.321 -30.498 90.078 1.00 20.00 336 SER A O 1
ATOM 2094 N N . PRO A 1 329 ? 223.239 -28.735 91.487 1.00 20.00 337 PRO A N 1
ATOM 2095 C CA . PRO A 1 329 ? 222.112 -28.164 90.754 1.00 20.00 337 PRO A CA 1
ATOM 2096 C C . PRO A 1 329 ? 222.489 -27.713 89.344 1.00 20.00 337 PRO A C 1
ATOM 2097 O O . PRO A 1 329 ? 223.668 -27.460 89.031 1.00 20.00 337 PRO A O 1
ATOM 2101 N N . ALA A 1 330 ? 221.465 -27.656 88.498 1.00 20.00 338 ALA A N 1
ATOM 2102 C CA . ALA A 1 330 ? 221.618 -27.267 87.109 1.00 20.00 338 ALA A CA 1
ATOM 2103 C C . ALA A 1 330 ? 222.043 -25.824 86.961 1.00 20.00 338 ALA A C 1
ATOM 2104 O O . ALA A 1 330 ? 221.722 -24.978 87.802 1.00 20.00 338 ALA A O 1
ATOM 2106 N N . ASN A 1 331 ? 222.735 -25.554 85.857 1.00 20.00 339 ASN A N 1
ATOM 2107 C CA . ASN A 1 331 ? 223.234 -24.224 85.535 1.00 20.00 339 ASN A CA 1
ATOM 2108 C C . ASN A 1 331 ? 222.080 -23.215 85.544 1.00 20.00 339 ASN A C 1
ATOM 2109 O O . ASN A 1 331 ? 220.992 -23.491 85.031 1.00 20.00 339 ASN A O 1
ATOM 2114 N N . ASP A 1 332 ? 222.302 -22.075 86.189 1.00 20.00 340 ASP A N 1
ATOM 2115 C CA . ASP A 1 332 ? 221.302 -21.019 86.256 1.00 20.00 340 ASP A CA 1
ATOM 2116 C C . ASP A 1 332 ? 222.043 -19.730 85.965 1.00 20.00 340 ASP A C 1
ATOM 2117 O O . ASP A 1 332 ? 222.501 -19.056 86.881 1.00 20.00 340 ASP A O 1
ATOM 2122 N N . GLU A 1 333 ? 222.138 -19.383 84.685 1.00 20.00 341 GLU A N 1
ATOM 2123 C CA . GLU A 1 333 ? 222.852 -18.182 84.263 1.00 20.00 341 GLU A CA 1
ATOM 2124 C C . GLU A 1 333 ? 222.379 -16.901 84.935 1.00 20.00 341 GLU A C 1
ATOM 2125 O O . GLU A 1 333 ? 223.153 -15.959 85.086 1.00 20.00 341 GLU A O 1
ATOM 2131 N N . TYR A 1 334 ? 221.116 -16.870 85.349 1.00 20.00 342 TYR A N 1
ATOM 2132 C CA . TYR A 1 334 ? 220.592 -15.690 86.004 1.00 20.00 342 TYR A CA 1
ATOM 2133 C C . TYR A 1 334 ? 221.014 -15.673 87.466 1.00 20.00 342 TYR A C 1
ATOM 2134 O O . TYR A 1 334 ? 221.294 -14.615 88.019 1.00 20.00 342 TYR A O 1
ATOM 2143 N N . ALA A 1 335 ? 221.105 -16.847 88.082 1.00 20.00 343 ALA A N 1
ATOM 2144 C CA . ALA A 1 335 ? 221.519 -16.935 89.477 1.00 20.00 343 ALA A CA 1
ATOM 2145 C C . ALA A 1 335 ? 222.956 -16.480 89.570 1.00 20.00 343 ALA A C 1
ATOM 2146 O O . ALA A 1 335 ? 223.325 -15.726 90.460 1.00 20.00 343 ALA A O 1
ATOM 2148 N N . LEU A 1 336 ? 223.763 -16.938 88.626 1.00 20.00 344 LEU A N 1
ATOM 2149 C CA . LEU A 1 336 ? 225.175 -16.597 88.579 1.00 20.00 344 LEU A CA 1
ATOM 2150 C C . LEU A 1 336 ? 225.383 -15.126 88.230 1.00 20.00 344 LEU A C 1
ATOM 2151 O O . LEU A 1 336 ? 226.364 -14.515 88.652 1.00 20.00 344 LEU A O 1
ATOM 2156 N N . ALA A 1 337 ? 224.460 -14.564 87.456 1.00 20.00 345 ALA A N 1
ATOM 2157 C CA . ALA A 1 337 ? 224.540 -13.164 87.055 1.00 20.00 345 ALA A CA 1
ATOM 2158 C C . ALA A 1 337 ? 224.304 -12.243 88.248 1.00 20.00 345 ALA A C 1
ATOM 2159 O O . ALA A 1 337 ? 224.996 -11.234 88.413 1.00 20.00 345 ALA A O 1
ATOM 2161 N N . ALA A 1 338 ? 223.322 -12.593 89.077 1.00 20.00 346 ALA A N 1
ATOM 2162 C CA . ALA A 1 338 ? 222.995 -11.810 90.261 1.00 20.00 346 ALA A CA 1
ATOM 2163 C C . ALA A 1 338 ? 224.135 -11.924 91.268 1.00 20.00 346 ALA A C 1
ATOM 2164 O O . ALA A 1 338 ? 224.508 -10.943 91.907 1.00 20.00 346 ALA A O 1
ATOM 2166 N N . TYR A 1 339 ? 224.703 -13.123 91.375 1.00 20.00 347 TYR A N 1
ATOM 2167 C CA . TYR A 1 339 ? 225.808 -13.395 92.287 1.00 20.00 347 TYR A CA 1
ATOM 2168 C C . TYR A 1 339 ? 226.897 -12.359 92.054 1.00 20.00 347 TYR A C 1
ATOM 2169 O O . TYR A 1 339 ? 227.246 -11.598 92.956 1.00 20.00 347 TYR A O 1
ATOM 2178 N N . ARG A 1 340 ? 227.378 -12.291 90.819 1.00 20.00 348 ARG A N 1
ATOM 2179 C CA . ARG A 1 340 ? 228.434 -11.357 90.475 1.00 20.00 348 ARG A CA 1
ATOM 2180 C C . ARG A 1 340 ? 228.056 -9.888 90.669 1.00 20.00 348 ARG A C 1
ATOM 2181 O O . ARG A 1 340 ? 228.918 -9.072 91.009 1.00 20.00 348 ARG A O 1
ATOM 2189 N N . LYS A 1 341 ? 226.776 -9.552 90.506 1.00 20.00 349 LYS A N 1
ATOM 2190 C CA . LYS A 1 341 ? 226.340 -8.169 90.694 1.00 20.00 349 LYS A CA 1
ATOM 2191 C C . LYS A 1 341 ? 226.244 -7.802 92.164 1.00 20.00 349 LYS A C 1
ATOM 2192 O O . LYS A 1 341 ? 226.829 -6.818 92.600 1.00 20.00 349 LYS A O 1
ATOM 2198 N N . ILE A 1 342 ? 225.446 -8.560 92.905 1.00 20.00 350 ILE A N 1
ATOM 2199 C CA . ILE A 1 342 ? 225.248 -8.335 94.331 1.00 20.00 350 ILE A CA 1
ATOM 2200 C C . ILE A 1 342 ? 226.601 -8.225 95.009 1.00 20.00 350 ILE A C 1
ATOM 2201 O O . ILE A 1 342 ? 226.851 -7.307 95.785 1.00 20.00 350 ILE A O 1
ATOM 2206 N N . ALA A 1 343 ? 227.489 -9.135 94.636 1.00 20.00 351 ALA A N 1
ATOM 2207 C CA . ALA A 1 343 ? 228.833 -9.194 95.181 1.00 20.00 351 ALA A CA 1
ATOM 2208 C C . ALA A 1 343 ? 229.617 -7.908 94.986 1.00 20.00 351 ALA A C 1
ATOM 2209 O O . ALA A 1 343 ? 230.473 -7.571 95.794 1.00 20.00 351 ALA A O 1
ATOM 2211 N N . ARG A 1 344 ? 229.313 -7.197 93.907 1.00 20.00 352 ARG A N 1
ATOM 2212 C CA . ARG A 1 344 ? 229.988 -5.951 93.557 1.00 20.00 352 ARG A CA 1
ATOM 2213 C C . ARG A 1 344 ? 229.424 -4.749 94.323 1.00 20.00 352 ARG A C 1
ATOM 2214 O O . ARG A 1 344 ? 230.141 -3.781 94.594 1.00 20.00 352 ARG A O 1
ATOM 2222 N N . ASP A 1 345 ? 228.154 -4.832 94.705 1.00 20.00 353 ASP A N 1
ATOM 2223 C CA . ASP A 1 345 ? 227.495 -3.733 95.406 1.00 20.00 353 ASP A CA 1
ATOM 2224 C C . ASP A 1 345 ? 227.398 -3.786 96.926 1.00 20.00 353 ASP A C 1
ATOM 2225 O O . ASP A 1 345 ? 226.912 -2.843 97.549 1.00 20.00 353 ASP A O 1
ATOM 2230 N N . ILE A 1 346 ? 227.824 -4.886 97.529 1.00 20.00 354 ILE A N 1
ATOM 2231 C CA . ILE A 1 346 ? 227.768 -4.994 98.980 1.00 20.00 354 ILE A CA 1
ATOM 2232 C C . ILE A 1 346 ? 229.073 -4.478 99.577 1.00 20.00 354 ILE A C 1
ATOM 2233 O O . ILE A 1 346 ? 230.086 -4.392 98.884 1.00 20.00 354 ILE A O 1
ATOM 2238 N N . PRO A 1 347 ? 229.042 -4.033 100.840 1.00 20.00 355 PRO A N 1
ATOM 2239 C CA . PRO A 1 347 ? 230.247 -3.525 101.496 1.00 20.00 355 PRO A CA 1
ATOM 2240 C C . PRO A 1 347 ? 231.216 -4.645 101.851 1.00 20.00 355 PRO A C 1
ATOM 2241 O O . PRO A 1 347 ? 230.859 -5.830 101.797 1.00 20.00 355 PRO A O 1
ATOM 2245 N N . ILE A 1 348 ? 232.432 -4.264 102.238 1.00 20.00 356 ILE A N 1
ATOM 2246 C CA . ILE A 1 348 ? 233.460 -5.234 102.599 1.00 20.00 356 ILE A CA 1
ATOM 2247 C C . ILE A 1 348 ? 232.946 -6.039 103.781 1.00 20.00 356 ILE A C 1
ATOM 2248 O O . ILE A 1 348 ? 232.855 -7.264 103.719 1.00 20.00 356 ILE A O 1
ATOM 2253 N N . ALA A 1 349 ? 232.548 -5.330 104.829 1.00 20.00 357 ALA A N 1
ATOM 2254 C CA . ALA A 1 349 ? 232.017 -5.970 106.017 1.00 20.00 357 ALA A CA 1
ATOM 2255 C C . ALA A 1 349 ? 230.894 -5.121 106.588 1.00 20.00 357 ALA A C 1
ATOM 2256 O O . ALA A 1 349 ? 230.710 -3.962 106.198 1.00 20.00 357 ALA A O 1
ATOM 2258 N N . VAL A 1 350 ? 230.134 -5.708 107.505 1.00 20.00 358 VAL A N 1
ATOM 2259 C CA . VAL A 1 350 ? 229.016 -5.026 108.137 1.00 20.00 358 VAL A CA 1
ATOM 2260 C C . VAL A 1 350 ? 229.088 -5.303 109.631 1.00 20.00 358 VAL A C 1
ATOM 2261 O O . VAL A 1 350 ? 229.818 -6.195 110.058 1.00 20.00 358 VAL A O 1
ATOM 2265 N N . ALA A 1 351 ? 228.366 -4.516 110.422 1.00 20.00 359 ALA A N 1
ATOM 2266 C CA . ALA A 1 351 ? 228.329 -4.727 111.855 1.00 20.00 359 ALA A CA 1
ATOM 2267 C C . ALA A 1 351 ? 227.566 -6.026 112.022 1.00 20.00 359 ALA A C 1
ATOM 2268 O O . ALA A 1 351 ? 226.710 -6.360 111.201 1.00 20.00 359 ALA A O 1
ATOM 2270 N N . CYS A 1 352 ? 227.830 -6.741 113.104 1.00 20.00 360 CYS A N 1
ATOM 2271 C CA . CYS A 1 352 ? 227.174 -8.020 113.350 1.00 20.00 360 CYS A CA 1
ATOM 2272 C C . CYS A 1 352 ? 225.670 -7.896 113.576 1.00 20.00 360 CYS A C 1
ATOM 2273 O O . CYS A 1 352 ? 225.030 -8.851 113.994 1.00 20.00 360 CYS A O 1
ATOM 2276 N N . LYS A 1 353 ? 225.108 -6.727 113.295 1.00 20.00 361 LYS A N 1
ATOM 2277 C CA . LYS A 1 353 ? 223.686 -6.485 113.493 1.00 20.00 361 LYS A CA 1
ATOM 2278 C C . LYS A 1 353 ? 222.925 -6.529 112.178 1.00 20.00 361 LYS A C 1
ATOM 2279 O O . LYS A 1 353 ? 221.704 -6.721 112.166 1.00 20.00 361 LYS A O 1
ATOM 2285 N N . ASP A 1 354 ? 223.638 -6.314 111.075 1.00 20.00 362 ASP A N 1
ATOM 2286 C CA . ASP A 1 354 ? 223.015 -6.326 109.757 1.00 20.00 362 ASP A CA 1
ATOM 2287 C C . ASP A 1 354 ? 223.432 -7.573 109.002 1.00 20.00 362 ASP A C 1
ATOM 2288 O O . ASP A 1 354 ? 223.532 -7.575 107.771 1.00 20.00 362 ASP A O 1
ATOM 2293 N N . ASN A 1 355 ? 223.671 -8.638 109.757 1.00 20.00 363 ASN A N 1
ATOM 2294 C CA . ASN A 1 355 ? 224.089 -9.904 109.177 1.00 20.00 363 ASN A CA 1
ATOM 2295 C C . ASN A 1 355 ? 222.882 -10.644 108.617 1.00 20.00 363 ASN A C 1
ATOM 2296 O O . ASN A 1 355 ? 221.743 -10.334 109.015 1.00 20.00 363 ASN A O 1
ATOM 2301 N N . ALA B 2 1 ? 218.386 -4.966 109.949 1.00 20.00 364 ALA D N 1
ATOM 2302 C CA . ALA B 2 1 ? 218.314 -4.969 108.457 1.00 20.00 364 ALA D CA 1
ATOM 2303 C C . ALA B 2 1 ? 219.078 -6.193 107.967 1.00 20.00 364 ALA D C 1
ATOM 2304 O O . ALA B 2 1 ? 220.247 -6.086 107.583 1.00 20.00 364 ALA D O 1
ATOM 2306 N N . THR B 2 2 ? 218.423 -7.351 108.004 1.00 20.00 365 THR D N 1
ATOM 2307 C CA . THR B 2 2 ? 219.060 -8.593 107.582 1.00 20.00 365 THR D CA 1
ATOM 2308 C C . THR B 2 2 ? 219.792 -8.423 106.263 1.00 20.00 365 THR D C 1
ATOM 2309 O O . THR B 2 2 ? 219.300 -7.759 105.343 1.00 20.00 365 THR D O 1
ATOM 2313 N N . PHE B 2 3 ? 220.970 -9.016 106.179 1.00 20.00 366 PHE D N 1
ATOM 2314 C CA . PHE B 2 3 ? 221.760 -8.924 104.977 1.00 20.00 366 PHE D CA 1
ATOM 2315 C C . PHE B 2 3 ? 220.953 -9.382 103.772 1.00 20.00 366 PHE D C 1
ATOM 2316 O O . PHE B 2 3 ? 221.214 -8.957 102.654 1.00 20.00 366 PHE D O 1
ATOM 2324 N N . TRP B 2 4 ? 219.945 -10.220 103.995 1.00 20.00 367 TRP D N 1
ATOM 2325 C CA . TRP B 2 4 ? 219.137 -10.681 102.879 1.00 20.00 367 TRP D CA 1
ATOM 2326 C C . TRP B 2 4 ? 218.305 -9.551 102.294 1.00 20.00 367 TRP D C 1
ATOM 2327 O O . TRP B 2 4 ? 218.215 -9.413 101.080 1.00 20.00 367 TRP D O 1
ATOM 2338 N N . GLU B 2 5 ? 217.682 -8.756 103.155 1.00 20.00 368 GLU D N 1
ATOM 2339 C CA . GLU B 2 5 ? 216.870 -7.640 102.691 1.00 20.00 368 GLU D CA 1
ATOM 2340 C C . GLU B 2 5 ? 217.771 -6.676 101.941 1.00 20.00 368 GLU D C 1
ATOM 2341 O O . GLU B 2 5 ? 217.359 -6.064 100.954 1.00 20.00 368 GLU D O 1
ATOM 2347 N N . ARG B 2 6 ? 219.013 -6.569 102.402 1.00 20.00 369 ARG D N 1
ATOM 2348 C CA . ARG B 2 6 ? 219.993 -5.710 101.758 1.00 20.00 369 ARG D CA 1
ATOM 2349 C C . ARG B 2 6 ? 220.214 -6.256 100.350 1.00 20.00 369 ARG D C 1
ATOM 2350 O O . ARG B 2 6 ? 220.083 -5.532 99.363 1.00 20.00 369 ARG D O 1
ATOM 2358 N N . VAL B 2 7 ? 220.499 -7.555 100.278 1.00 20.00 370 VAL D N 1
ATOM 2359 C CA . VAL B 2 7 ? 220.733 -8.261 99.020 1.00 20.00 370 VAL D CA 1
ATOM 2360 C C . VAL B 2 7 ? 219.526 -8.128 98.103 1.00 20.00 370 VAL D C 1
ATOM 2361 O O . VAL B 2 7 ? 219.660 -7.844 96.912 1.00 20.00 370 VAL D O 1
ATOM 2365 N N . ARG B 2 8 ? 218.346 -8.304 98.683 1.00 20.00 371 ARG D N 1
ATOM 2366 C CA . ARG B 2 8 ? 217.101 -8.226 97.948 1.00 20.00 371 ARG D CA 1
ATOM 2367 C C . ARG B 2 8 ? 216.967 -6.858 97.274 1.00 20.00 371 ARG D C 1
ATOM 2368 O O . ARG B 2 8 ? 216.770 -6.775 96.062 1.00 20.00 371 ARG D O 1
ATOM 2376 N N . SER B 2 9 ? 217.181 -5.794 98.039 1.00 20.00 372 SER D N 1
ATOM 2377 C CA . SER B 2 9 ? 217.094 -4.439 97.505 1.00 20.00 372 SER D CA 1
ATOM 2378 C C . SER B 2 9 ? 218.015 -4.230 96.304 1.00 20.00 372 SER D C 1
ATOM 2379 O O . SER B 2 9 ? 217.716 -3.425 95.424 1.00 20.00 372 SER D O 1
ATOM 2382 N N . ILE B 2 10 ? 219.118 -4.971 96.255 1.00 20.00 373 ILE D N 1
ATOM 2383 C CA . ILE B 2 10 ? 220.072 -4.845 95.161 1.00 20.00 373 ILE D CA 1
ATOM 2384 C C . ILE B 2 10 ? 219.568 -5.451 93.858 1.00 20.00 373 ILE D C 1
ATOM 2385 O O . ILE B 2 10 ? 219.520 -4.766 92.836 1.00 20.00 373 ILE D O 1
ATOM 2390 N N . LEU B 2 11 ? 219.173 -6.719 93.875 1.00 20.00 374 LEU D N 1
ATOM 2391 C CA . LEU B 2 11 ? 218.685 -7.318 92.641 1.00 20.00 374 LEU D CA 1
ATOM 2392 C C . LEU B 2 11 ? 217.282 -6.810 92.304 1.00 20.00 374 LEU D C 1
ATOM 2393 O O . LEU B 2 11 ? 216.876 -6.822 91.134 1.00 20.00 374 LEU D O 1
ATOM 2398 N N . LYS B 2 12 ? 216.569 -6.315 93.316 1.00 20.00 375 LYS D N 1
ATOM 2399 C CA . LYS B 2 12 ? 215.241 -5.743 93.100 1.00 20.00 375 LYS D CA 1
ATOM 2400 C C . LYS B 2 12 ? 215.423 -4.392 92.422 1.00 20.00 375 LYS D C 1
ATOM 2401 O O . LYS B 2 12 ? 214.577 -3.967 91.637 1.00 20.00 375 LYS D O 1
ATOM 2407 N N . SER B 2 13 ? 216.526 -3.718 92.749 1.00 20.00 376 SER D N 1
ATOM 2408 C CA . SER B 2 13 ? 216.862 -2.423 92.159 1.00 20.00 376 SER D CA 1
ATOM 2409 C C . SER B 2 13 ? 216.926 -2.561 90.633 1.00 20.00 376 SER D C 1
ATOM 2410 O O . SER B 2 13 ? 216.614 -1.609 89.911 1.00 20.00 376 SER D O 1
ATOM 2413 N N . GLY B 2 14 ? 217.358 -3.727 90.144 1.00 20.00 377 GLY D N 1
ATOM 2414 C CA . GLY B 2 14 ? 217.412 -3.926 88.707 1.00 20.00 377 GLY D CA 1
ATOM 2415 C C . GLY B 2 14 ? 218.485 -4.823 88.122 1.00 20.00 377 GLY D C 1
ATOM 2416 O O . GLY B 2 14 ? 219.265 -4.369 87.263 1.00 20.00 377 GLY D O 1
ATOM 2417 N N . LEU B 2 15 ? 218.519 -6.093 88.534 1.00 20.00 378 LEU D N 1
ATOM 2418 C CA . LEU B 2 15 ? 219.520 -7.007 87.975 1.00 20.00 378 LEU D CA 1
ATOM 2419 C C . LEU B 2 15 ? 219.081 -7.446 86.579 1.00 20.00 378 LEU D C 1
ATOM 2420 O O . LEU B 2 15 ? 219.863 -8.036 85.828 1.00 20.00 378 LEU D O 1
ATOM 2425 N N . ASN B 2 16 ? 217.834 -7.118 86.230 1.00 20.00 379 ASN D N 1
ATOM 2426 C CA . ASN B 2 16 ? 217.245 -7.449 84.920 1.00 20.00 379 ASN D CA 1
ATOM 2427 C C . ASN B 2 16 ? 218.258 -7.274 83.791 1.00 20.00 379 ASN D C 1
ATOM 2428 O O . ASN B 2 16 ? 218.277 -8.067 82.840 1.00 20.00 379 ASN D O 1
ATOM 2430 N N . PHE B 2 17 ? 219.104 -6.247 83.944 1.00 20.00 380 PHE D N 1
ATOM 2431 C CA . PHE B 2 17 ? 220.180 -5.889 83.005 1.00 20.00 380 PHE D CA 1
ATOM 2432 C C . PHE B 2 17 ? 220.418 -6.843 81.817 1.00 20.00 380 PHE D C 1
ATOM 2433 O O . PHE B 2 17 ? 220.038 -6.523 80.672 1.00 20.00 380 PHE D O 1
ATOM 2435 N N . ALA B 2 18 ? 221.031 -8.002 82.084 1.00 20.00 381 ALA D N 1
ATOM 2436 C CA . ALA B 2 18 ? 221.313 -8.980 81.032 1.00 20.00 381 ALA D CA 1
ATOM 2437 C C . ALA B 2 18 ? 221.814 -10.324 81.569 1.00 20.00 381 ALA D C 1
ATOM 2438 O O . ALA B 2 18 ? 222.160 -10.442 82.760 1.00 20.00 381 ALA D O 1
ATOM 2440 N N . SER B 2 19 ? 221.853 -11.316 80.675 1.00 20.00 382 SER D N 1
ATOM 2441 C CA . SER B 2 19 ? 222.318 -12.672 80.976 1.00 20.00 382 SER D CA 1
ATOM 2442 C C . SER B 2 19 ? 222.212 -13.485 79.688 1.00 20.00 382 SER D C 1
ATOM 2443 O O . SER B 2 19 ? 221.248 -13.329 78.933 1.00 20.00 382 SER D O 1
ATOM 2445 N N . THR B 2 20 ? 223.206 -14.328 79.416 1.00 20.00 383 THR D N 1
ATOM 2446 C CA . THR B 2 20 ? 223.203 -15.161 78.197 1.00 20.00 383 THR D CA 1
ATOM 2447 C C . THR B 2 20 ? 224.308 -16.235 78.229 1.00 20.00 383 THR D C 1
ATOM 2448 O O . THR B 2 20 ? 224.265 -17.154 77.376 1.00 20.00 383 THR D O 1
ATOM 2450 N N . ASN C 1 47 ? 226.984 0.032 62.643 1.00 20.00 55 ASN B N 1
ATOM 2451 C CA . ASN C 1 47 ? 225.553 -0.337 62.412 1.00 20.00 55 ASN B CA 1
ATOM 2452 C C . ASN C 1 47 ? 224.900 -1.193 63.514 1.00 20.00 55 ASN B C 1
ATOM 2453 O O . ASN C 1 47 ? 223.913 -0.760 64.127 1.00 20.00 55 ASN B O 1
ATOM 2455 N N . MET C 1 48 ? 225.449 -2.382 63.784 1.00 20.00 56 MET B N 1
ATOM 2456 C CA . MET C 1 48 ? 224.848 -3.267 64.795 1.00 20.00 56 MET B CA 1
ATOM 2457 C C . MET C 1 48 ? 225.733 -3.839 65.923 1.00 20.00 56 MET B C 1
ATOM 2458 O O . MET C 1 48 ? 225.527 -4.981 66.370 1.00 20.00 56 MET B O 1
ATOM 2460 N N . LEU C 1 49 ? 226.699 -3.054 66.400 1.00 20.00 57 LEU B N 1
ATOM 2461 C CA . LEU C 1 49 ? 227.570 -3.510 67.492 1.00 20.00 57 LEU B CA 1
ATOM 2462 C C . LEU C 1 49 ? 226.879 -3.252 68.847 1.00 20.00 57 LEU B C 1
ATOM 2463 O O . LEU C 1 49 ? 226.886 -2.118 69.362 1.00 20.00 57 LEU B O 1
ATOM 2465 N N . LYS C 1 50 ? 226.273 -4.302 69.406 1.00 20.00 58 LYS B N 1
ATOM 2466 C CA . LYS C 1 50 ? 225.562 -4.202 70.685 1.00 20.00 58 LYS B CA 1
ATOM 2467 C C . LYS C 1 50 ? 226.401 -4.704 71.879 1.00 20.00 58 LYS B C 1
ATOM 2468 O O . LYS C 1 50 ? 225.887 -5.396 72.779 1.00 20.00 58 LYS B O 1
ATOM 2470 N N . MET C 1 51 ? 227.690 -4.359 71.870 1.00 20.00 59 MET B N 1
ATOM 2471 C CA . MET C 1 51 ? 228.614 -4.744 72.935 1.00 20.00 59 MET B CA 1
ATOM 2472 C C . MET C 1 51 ? 228.752 -3.645 73.961 1.00 20.00 59 MET B C 1
ATOM 2473 O O . MET C 1 51 ? 228.578 -2.461 73.651 1.00 20.00 59 MET B O 1
ATOM 2478 N N . SER C 1 52 ? 229.119 -4.038 75.174 1.00 20.00 60 SER B N 1
ATOM 2479 C CA . SER C 1 52 ? 229.350 -3.088 76.243 1.00 20.00 60 SER B CA 1
ATOM 2480 C C . SER C 1 52 ? 230.627 -2.366 75.820 1.00 20.00 60 SER B C 1
ATOM 2481 O O . SER C 1 52 ? 231.506 -2.983 75.197 1.00 20.00 60 SER B O 1
ATOM 2484 N N . ALA C 1 53 ? 230.740 -1.088 76.144 1.00 20.00 61 ALA B N 1
ATOM 2485 C CA . ALA C 1 53 ? 231.923 -0.325 75.774 1.00 20.00 61 ALA B CA 1
ATOM 2486 C C . ALA C 1 53 ? 233.218 -1.061 76.118 1.00 20.00 61 ALA B C 1
ATOM 2487 O O . ALA C 1 53 ? 234.034 -1.312 75.236 1.00 20.00 61 ALA B O 1
ATOM 2489 N N . PRO C 1 54 ? 233.391 -1.483 77.388 1.00 20.00 62 PRO B N 1
ATOM 2490 C CA . PRO C 1 54 ? 234.608 -2.206 77.768 1.00 20.00 62 PRO B CA 1
ATOM 2491 C C . PRO C 1 54 ? 234.831 -3.501 76.989 1.00 20.00 62 PRO B C 1
ATOM 2492 O O . PRO C 1 54 ? 235.984 -3.910 76.771 1.00 20.00 62 PRO B O 1
ATOM 2496 N N . GLY C 1 55 ? 233.732 -4.128 76.579 1.00 20.00 63 GLY B N 1
ATOM 2497 C CA . GLY C 1 55 ? 233.798 -5.367 75.822 1.00 20.00 63 GLY B CA 1
ATOM 2498 C C . GLY C 1 55 ? 234.354 -5.068 74.449 1.00 20.00 63 GLY B C 1
ATOM 2499 O O . GLY C 1 55 ? 235.194 -5.797 73.915 1.00 20.00 63 GLY B O 1
ATOM 2500 N N . LEU C 1 56 ? 233.896 -3.958 73.885 1.00 20.00 64 LEU B N 1
ATOM 2501 C CA . LEU C 1 56 ? 234.343 -3.520 72.573 1.00 20.00 64 LEU B CA 1
ATOM 2502 C C . LEU C 1 56 ? 235.810 -3.112 72.706 1.00 20.00 64 LEU B C 1
ATOM 2503 O O . LEU C 1 56 ? 236.655 -3.488 71.898 1.00 20.00 64 LEU B O 1
ATOM 2508 N N . ASP C 1 57 ? 236.107 -2.351 73.751 1.00 20.00 65 ASP B N 1
ATOM 2509 C CA . ASP C 1 57 ? 237.455 -1.882 74.026 1.00 20.00 65 ASP B CA 1
ATOM 2510 C C . ASP C 1 57 ? 238.406 -3.060 74.146 1.00 20.00 65 ASP B C 1
ATOM 2511 O O . ASP C 1 57 ? 239.550 -2.986 73.704 1.00 20.00 65 ASP B O 1
ATOM 2516 N N . PHE C 1 58 ? 237.909 -4.150 74.724 1.00 20.00 66 PHE B N 1
ATOM 2517 C CA . PHE C 1 58 ? 238.670 -5.384 74.893 1.00 20.00 66 PHE B CA 1
ATOM 2518 C C . PHE C 1 58 ? 239.088 -5.920 73.520 1.00 20.00 66 PHE B C 1
ATOM 2519 O O . PHE C 1 58 ? 240.190 -6.454 73.357 1.00 20.00 66 PHE B O 1
ATOM 2527 N N . LEU C 1 59 ? 238.231 -5.729 72.522 1.00 20.00 67 LEU B N 1
ATOM 2528 C CA . LEU C 1 59 ? 238.524 -6.188 71.162 1.00 20.00 67 LEU B CA 1
ATOM 2529 C C . LEU C 1 59 ? 239.605 -5.332 70.505 1.00 20.00 67 LEU B C 1
ATOM 2530 O O . LEU C 1 59 ? 240.441 -5.840 69.760 1.00 20.00 67 LEU B O 1
ATOM 2535 N N . LYS C 1 60 ? 239.594 -4.038 70.797 1.00 20.00 68 LYS B N 1
ATOM 2536 C CA . LYS C 1 60 ? 240.578 -3.109 70.253 1.00 20.00 68 LYS B CA 1
ATOM 2537 C C . LYS C 1 60 ? 241.927 -3.418 70.875 1.00 20.00 68 LYS B C 1
ATOM 2538 O O . LYS C 1 60 ? 242.967 -3.327 70.228 1.00 20.00 68 LYS B O 1
ATOM 2544 N N . CYS C 1 61 ? 241.876 -3.790 72.149 1.00 20.00 69 CYS B N 1
ATOM 2545 C CA . CYS C 1 61 ? 243.047 -4.121 72.940 1.00 20.00 69 CYS B CA 1
ATOM 2546 C C . CYS C 1 61 ? 243.745 -5.364 72.421 1.00 20.00 69 CYS B C 1
ATOM 2547 O O . CYS C 1 61 ? 244.954 -5.352 72.192 1.00 20.00 69 CYS B O 1
ATOM 2550 N N . ALA C 1 62 ? 242.960 -6.415 72.199 1.00 20.00 70 ALA B N 1
ATOM 2551 C CA . ALA C 1 62 ? 243.475 -7.692 71.737 1.00 20.00 70 ALA B CA 1
ATOM 2552 C C . ALA C 1 62 ? 243.999 -7.728 70.306 1.00 20.00 70 ALA B C 1
ATOM 2553 O O . ALA C 1 62 ? 245.098 -8.234 70.056 1.00 20.00 70 ALA B O 1
ATOM 2555 N N . PHE C 1 63 ? 243.224 -7.174 69.378 1.00 20.00 71 PHE B N 1
ATOM 2556 C CA . PHE C 1 63 ? 243.588 -7.205 67.964 1.00 20.00 71 PHE B CA 1
ATOM 2557 C C . PHE C 1 63 ? 244.340 -6.014 67.375 1.00 20.00 71 PHE B C 1
ATOM 2558 O O . PHE C 1 63 ? 245.411 -6.177 66.789 1.00 20.00 71 PHE B O 1
ATOM 2566 N N . ALA C 1 64 ? 243.793 -4.817 67.539 1.00 20.00 72 ALA B N 1
ATOM 2567 C CA . ALA C 1 64 ? 244.411 -3.624 66.990 1.00 20.00 72 ALA B CA 1
ATOM 2568 C C . ALA C 1 64 ? 244.982 -2.729 68.079 1.00 20.00 72 ALA B C 1
ATOM 2569 O O . ALA C 1 64 ? 244.444 -1.660 68.364 1.00 20.00 72 ALA B O 1
ATOM 2571 N N . SER C 1 65 ? 246.117 -3.136 68.643 1.00 20.00 73 SER B N 1
ATOM 2572 C CA . SER C 1 65 ? 246.759 -2.379 69.723 1.00 20.00 73 SER B CA 1
ATOM 2573 C C . SER C 1 65 ? 247.305 -0.990 69.335 1.00 20.00 73 SER B C 1
ATOM 2574 O O . SER C 1 65 ? 246.998 0.010 69.990 1.00 20.00 73 SER B O 1
ATOM 2577 N N . PRO C 1 66 ? 248.104 -0.912 68.251 1.00 20.00 74 PRO B N 1
ATOM 2578 C CA . PRO C 1 66 ? 248.698 0.358 67.808 1.00 20.00 74 PRO B CA 1
ATOM 2579 C C . PRO C 1 66 ? 247.860 1.438 67.099 1.00 20.00 74 PRO B C 1
ATOM 2580 O O . PRO C 1 66 ? 248.319 2.586 66.988 1.00 20.00 74 PRO B O 1
ATOM 2584 N N . ASP C 1 67 ? 246.631 1.121 66.677 1.00 20.00 75 ASP B N 1
ATOM 2585 C CA . ASP C 1 67 ? 245.844 2.113 65.942 1.00 20.00 75 ASP B CA 1
ATOM 2586 C C . ASP C 1 67 ? 244.921 3.098 66.663 1.00 20.00 75 ASP B C 1
ATOM 2587 O O . ASP C 1 67 ? 244.061 3.720 66.028 1.00 20.00 75 ASP B O 1
ATOM 2592 N N . PHE C 1 68 ? 245.140 3.303 67.956 1.00 20.00 76 PHE B N 1
ATOM 2593 C CA . PHE C 1 68 ? 244.322 4.248 68.708 1.00 20.00 76 PHE B CA 1
ATOM 2594 C C . PHE C 1 68 ? 245.230 5.213 69.459 1.00 20.00 76 PHE B C 1
ATOM 2595 O O . PHE C 1 68 ? 246.459 5.085 69.403 1.00 20.00 76 PHE B O 1
ATOM 2603 N N . SER C 1 69 ? 244.629 6.207 70.112 1.00 20.00 77 SER B N 1
ATOM 2604 C CA . SER C 1 69 ? 245.385 7.199 70.877 1.00 20.00 77 SER B CA 1
ATOM 2605 C C . SER C 1 69 ? 246.005 6.539 72.096 1.00 20.00 77 SER B C 1
ATOM 2606 O O . SER C 1 69 ? 247.127 6.856 72.487 1.00 20.00 77 SER B O 1
ATOM 2609 N N . THR C 1 70 ? 245.243 5.630 72.692 1.00 20.00 78 THR B N 1
ATOM 2610 C CA . THR C 1 70 ? 245.666 4.873 73.859 1.00 20.00 78 THR B CA 1
ATOM 2611 C C . THR C 1 70 ? 245.005 3.529 73.673 1.00 20.00 78 THR B C 1
ATOM 2612 O O . THR C 1 70 ? 243.928 3.450 73.064 1.00 20.00 78 THR B O 1
ATOM 2616 N N . ASP C 1 71 ? 245.637 2.472 74.165 1.00 20.00 79 ASP B N 1
ATOM 2617 C CA . ASP C 1 71 ? 245.011 1.165 74.077 1.00 20.00 79 ASP B CA 1
ATOM 2618 C C . ASP C 1 71 ? 243.809 1.341 75.008 1.00 20.00 79 ASP B C 1
ATOM 2619 O O . ASP C 1 71 ? 243.995 1.690 76.177 1.00 20.00 79 ASP B O 1
ATOM 2624 N N . PRO C 1 72 ? 242.568 1.209 74.478 1.00 20.00 80 PRO B N 1
ATOM 2625 C CA . PRO C 1 72 ? 241.326 1.350 75.257 1.00 20.00 80 PRO B CA 1
ATOM 2626 C C . PRO C 1 72 ? 241.542 0.808 76.672 1.00 20.00 80 PRO B C 1
ATOM 2627 O O . PRO C 1 72 ? 241.065 1.386 77.662 1.00 20.00 80 PRO B O 1
ATOM 2631 N N . GLY C 1 73 ? 242.240 -0.326 76.718 1.00 20.00 81 GLY B N 1
ATOM 2632 C CA . GLY C 1 73 ? 242.655 -0.954 77.955 1.00 20.00 81 GLY B CA 1
ATOM 2633 C C . GLY C 1 73 ? 241.752 -1.167 79.147 1.00 20.00 81 GLY B C 1
ATOM 2634 O O . GLY C 1 73 ? 241.800 -0.432 80.143 1.00 20.00 81 GLY B O 1
ATOM 2635 N N . LYS C 1 74 ? 240.938 -2.202 79.049 1.00 20.00 82 LYS B N 1
ATOM 2636 C CA . LYS C 1 74 ? 240.067 -2.600 80.136 1.00 20.00 82 LYS B CA 1
ATOM 2637 C C . LYS C 1 74 ? 240.212 -4.101 80.064 1.00 20.00 82 LYS B C 1
ATOM 2638 O O . LYS C 1 74 ? 240.454 -4.657 78.982 1.00 20.00 82 LYS B O 1
ATOM 2644 N N . GLY C 1 75 ? 240.189 -4.745 81.220 1.00 20.00 83 GLY B N 1
ATOM 2645 C CA . GLY C 1 75 ? 240.371 -6.181 81.232 1.00 20.00 83 GLY B CA 1
ATOM 2646 C C . GLY C 1 75 ? 239.380 -7.038 80.462 1.00 20.00 83 GLY B C 1
ATOM 2647 O O . GLY C 1 75 ? 238.557 -6.560 79.671 1.00 20.00 83 GLY B O 1
ATOM 2648 N N . ILE C 1 76 ? 239.493 -8.336 80.697 1.00 20.00 84 ILE B N 1
ATOM 2649 C CA . ILE C 1 76 ? 238.629 -9.307 80.065 1.00 20.00 84 ILE B CA 1
ATOM 2650 C C . ILE C 1 76 ? 237.208 -9.099 80.591 1.00 20.00 84 ILE B C 1
ATOM 2651 O O . ILE C 1 76 ? 236.972 -9.133 81.814 1.00 20.00 84 ILE B O 1
ATOM 2656 N N . PRO C 1 77 ? 236.251 -8.833 79.682 1.00 20.00 85 PRO B N 1
ATOM 2657 C CA . PRO C 1 77 ? 234.857 -8.622 80.052 1.00 20.00 85 PRO B CA 1
ATOM 2658 C C . PRO C 1 77 ? 234.200 -9.963 80.330 1.00 20.00 85 PRO B C 1
ATOM 2659 O O . PRO C 1 77 ? 233.206 -10.330 79.690 1.00 20.00 85 PRO B O 1
ATOM 2663 N N . ASP C 1 78 ? 234.786 -10.723 81.247 1.00 20.00 86 ASP B N 1
ATOM 2664 C CA . ASP C 1 78 ? 234.225 -12.009 81.578 1.00 20.00 86 ASP B CA 1
ATOM 2665 C C . ASP C 1 78 ? 233.696 -11.974 82.988 1.00 20.00 86 ASP B C 1
ATOM 2666 O O . ASP C 1 78 ? 233.886 -10.983 83.704 1.00 20.00 86 ASP B O 1
ATOM 2671 N N . LYS C 1 79 ? 233.092 -13.096 83.375 1.00 20.00 87 LYS B N 1
ATOM 2672 C CA . LYS C 1 79 ? 232.460 -13.296 84.673 1.00 20.00 87 LYS B CA 1
ATOM 2673 C C . LYS C 1 79 ? 233.163 -12.740 85.903 1.00 20.00 87 LYS B C 1
ATOM 2674 O O . LYS C 1 79 ? 232.522 -12.083 86.721 1.00 20.00 87 LYS B O 1
ATOM 2680 N N . PHE C 1 80 ? 234.461 -12.989 86.043 1.00 20.00 88 PHE B N 1
ATOM 2681 C CA . PHE C 1 80 ? 235.204 -12.471 87.186 1.00 20.00 88 PHE B CA 1
ATOM 2682 C C . PHE C 1 80 ? 235.128 -10.942 87.207 1.00 20.00 88 PHE B C 1
ATOM 2683 O O . PHE C 1 80 ? 235.467 -10.272 86.215 1.00 20.00 88 PHE B O 1
ATOM 2691 N N . GLN C 1 81 ? 234.687 -10.406 88.348 1.00 20.00 89 GLN B N 1
ATOM 2692 C CA . GLN C 1 81 ? 234.551 -8.960 88.537 1.00 20.00 89 GLN B CA 1
ATOM 2693 C C . GLN C 1 81 ? 235.291 -8.425 89.762 1.00 20.00 89 GLN B C 1
ATOM 2694 O O . GLN C 1 81 ? 234.934 -7.377 90.302 1.00 20.00 89 GLN B O 1
ATOM 2700 N N . GLY C 1 82 ? 236.333 -9.134 90.185 1.00 20.00 90 GLY B N 1
ATOM 2701 C CA . GLY C 1 82 ? 237.101 -8.710 91.346 1.00 20.00 90 GLY B CA 1
ATOM 2702 C C . GLY C 1 82 ? 238.047 -7.560 91.067 1.00 20.00 90 GLY B C 1
ATOM 2703 O O . GLY C 1 82 ? 238.080 -7.035 89.959 1.00 20.00 90 GLY B O 1
ATOM 2704 N N . LEU C 1 83 ? 238.836 -7.191 92.070 1.00 20.00 91 LEU B N 1
ATOM 2705 C CA . LEU C 1 83 ? 239.790 -6.101 91.946 1.00 20.00 91 LEU B CA 1
ATOM 2706 C C . LEU C 1 83 ? 240.981 -6.535 91.108 1.00 20.00 91 LEU B C 1
ATOM 2707 O O . LEU C 1 83 ? 241.630 -7.538 91.389 1.00 20.00 91 LEU B O 1
ATOM 2712 N N . VAL C 1 84 ? 241.281 -5.745 90.099 1.00 20.00 92 VAL B N 1
ATOM 2713 C CA . VAL C 1 84 ? 242.359 -6.042 89.194 1.00 20.00 92 VAL B CA 1
ATOM 2714 C C . VAL C 1 84 ? 243.218 -4.805 88.940 1.00 20.00 92 VAL B C 1
ATOM 2715 O O . VAL C 1 84 ? 242.766 -3.679 89.107 1.00 20.00 92 VAL B O 1
ATOM 2719 N N . LEU C 1 85 ? 244.486 -5.026 88.624 1.00 20.00 93 LEU B N 1
ATOM 2720 C CA . LEU C 1 85 ? 245.432 -3.956 88.322 1.00 20.00 93 LEU B CA 1
ATOM 2721 C C . LEU C 1 85 ? 245.882 -4.243 86.884 1.00 20.00 93 LEU B C 1
ATOM 2722 O O . LEU C 1 85 ? 246.814 -5.014 86.658 1.00 20.00 93 LEU B O 1
ATOM 2727 N N . PRO C 1 86 ? 245.174 -3.683 85.887 1.00 20.00 94 PRO B N 1
ATOM 2728 C CA . PRO C 1 86 ? 245.517 -3.908 84.481 1.00 20.00 94 PRO B CA 1
ATOM 2729 C C . PRO C 1 86 ? 246.687 -3.070 84.003 1.00 20.00 94 PRO B C 1
ATOM 2730 O O . PRO C 1 86 ? 246.585 -1.847 83.887 1.00 20.00 94 PRO B O 1
ATOM 2734 N N . LYS C 1 87 ? 247.796 -3.741 83.719 1.00 20.00 95 LYS B N 1
ATOM 2735 C CA . LYS C 1 87 ? 248.991 -3.064 83.257 1.00 20.00 95 LYS B CA 1
ATOM 2736 C C . LYS C 1 87 ? 249.153 -3.293 81.767 1.00 20.00 95 LYS B C 1
ATOM 2737 O O . LYS C 1 87 ? 249.060 -4.421 81.295 1.00 20.00 95 LYS B O 1
ATOM 2743 N N . LYS C 1 88 ? 249.365 -2.211 81.027 1.00 20.00 96 LYS B N 1
ATOM 2744 C CA . LYS C 1 88 ? 249.545 -2.284 79.584 1.00 20.00 96 LYS B CA 1
ATOM 2745 C C . LYS C 1 88 ? 251.023 -2.173 79.249 1.00 20.00 96 LYS B C 1
ATOM 2746 O O . LYS C 1 88 ? 251.526 -1.079 79.023 1.00 20.00 96 LYS B O 1
ATOM 2752 N N . HIS C 1 89 ? 251.718 -3.308 79.239 1.00 20.00 97 HIS B N 1
ATOM 2753 C CA . HIS C 1 89 ? 253.150 -3.347 78.942 1.00 20.00 97 HIS B CA 1
ATOM 2754 C C . HIS C 1 89 ? 253.424 -3.084 77.472 1.00 20.00 97 HIS B C 1
ATOM 2755 O O . HIS C 1 89 ? 252.655 -3.499 76.609 1.00 20.00 97 HIS B O 1
ATOM 2762 N N . CYS C 1 90 ? 254.563 -2.459 77.196 1.00 20.00 98 CYS B N 1
ATOM 2763 C CA . CYS C 1 90 ? 254.988 -2.197 75.830 1.00 20.00 98 CYS B CA 1
ATOM 2764 C C . CYS C 1 90 ? 256.485 -1.957 75.774 1.00 20.00 98 CYS B C 1
ATOM 2765 O O . CYS C 1 90 ? 257.008 -1.089 76.474 1.00 20.00 98 CYS B O 1
ATOM 2768 N N . LEU C 1 91 ? 257.167 -2.763 74.965 1.00 20.00 99 LEU B N 1
ATOM 2769 C CA . LEU C 1 91 ? 258.601 -2.656 74.782 1.00 20.00 99 LEU B CA 1
ATOM 2770 C C . LEU C 1 91 ? 258.830 -2.047 73.416 1.00 20.00 99 LEU B C 1
ATOM 2771 O O . LEU C 1 91 ? 258.392 -2.611 72.414 1.00 20.00 99 LEU B O 1
ATOM 2776 N N . THR C 1 92 ? 259.432 -0.862 73.381 1.00 20.00 100 THR B N 1
ATOM 2777 C CA . THR C 1 92 ? 259.754 -0.204 72.119 1.00 20.00 100 THR B CA 1
ATOM 2778 C C . THR C 1 92 ? 261.279 -0.222 72.083 1.00 20.00 100 THR B C 1
ATOM 2779 O O . THR C 1 92 ? 261.927 0.522 72.815 1.00 20.00 100 THR B O 1
ATOM 2783 N N . GLN C 1 93 ? 261.853 -1.093 71.261 1.00 20.00 101 GLN B N 1
ATOM 2784 C CA . GLN C 1 93 ? 263.306 -1.229 71.199 1.00 20.00 101 GLN B CA 1
ATOM 2785 C C . GLN C 1 93 ? 263.878 -1.212 69.784 1.00 20.00 101 GLN B C 1
ATOM 2786 O O . GLN C 1 93 ? 263.246 -1.672 68.844 1.00 20.00 101 GLN B O 1
ATOM 2792 N N . SER C 1 94 ? 265.083 -0.675 69.644 1.00 20.00 102 SER B N 1
ATOM 2793 C CA . SER C 1 94 ? 265.761 -0.632 68.355 1.00 20.00 102 SER B CA 1
ATOM 2794 C C . SER C 1 94 ? 266.657 -1.860 68.245 1.00 20.00 102 SER B C 1
ATOM 2795 O O . SER C 1 94 ? 267.607 -2.008 69.016 1.00 20.00 102 SER B O 1
ATOM 2798 N N . ILE C 1 95 ? 266.327 -2.761 67.324 1.00 20.00 103 ILE B N 1
ATOM 2799 C CA . ILE C 1 95 ? 267.114 -3.973 67.147 1.00 20.00 103 ILE B CA 1
ATOM 2800 C C . ILE C 1 95 ? 267.914 -3.980 65.855 1.00 20.00 103 ILE B C 1
ATOM 2801 O O . ILE C 1 95 ? 267.450 -3.491 64.824 1.00 20.00 103 ILE B O 1
ATOM 2806 N N . THR C 1 96 ? 269.132 -4.504 65.941 1.00 20.00 104 THR B N 1
ATOM 2807 C CA . THR C 1 96 ? 270.019 -4.643 64.795 1.00 20.00 104 THR B CA 1
ATOM 2808 C C . THR C 1 96 ? 270.321 -6.136 64.742 1.00 20.00 104 THR B C 1
ATOM 2809 O O . THR C 1 96 ? 270.985 -6.675 65.632 1.00 20.00 104 THR B O 1
ATOM 2813 N N . PHE C 1 97 ? 269.774 -6.809 63.736 1.00 20.00 105 PHE B N 1
ATOM 2814 C CA . PHE C 1 97 ? 269.949 -8.246 63.593 1.00 20.00 105 PHE B CA 1
ATOM 2815 C C . PHE C 1 97 ? 271.334 -8.607 63.082 1.00 20.00 105 PHE B C 1
ATOM 2816 O O . PHE C 1 97 ? 271.803 -8.067 62.067 1.00 20.00 105 PHE B O 1
ATOM 2824 N N . THR C 1 98 ? 271.987 -9.502 63.823 1.00 20.00 106 THR B N 1
ATOM 2825 C CA . THR C 1 98 ? 273.337 -9.977 63.528 1.00 20.00 106 THR B CA 1
ATOM 2826 C C . THR C 1 98 ? 273.418 -10.761 62.226 1.00 20.00 106 THR B C 1
ATOM 2827 O O . THR C 1 98 ? 272.872 -11.867 62.122 1.00 20.00 106 THR B O 1
ATOM 2831 N N . PRO C 1 99 ? 274.160 -10.227 61.243 1.00 20.00 107 PRO B N 1
ATOM 2832 C CA . PRO C 1 99 ? 274.332 -10.849 59.933 1.00 20.00 107 PRO B CA 1
ATOM 2833 C C . PRO C 1 99 ? 275.053 -12.189 59.984 1.00 20.00 107 PRO B C 1
ATOM 2834 O O . PRO C 1 99 ? 276.081 -12.343 60.649 1.00 20.00 107 PRO B O 1
ATOM 2838 N N . GLY C 1 100 ? 274.489 -13.156 59.274 1.00 20.00 108 GLY B N 1
ATOM 2839 C CA . GLY C 1 100 ? 275.062 -14.482 59.222 1.00 20.00 108 GLY B CA 1
ATOM 2840 C C . GLY C 1 100 ? 274.323 -15.451 60.115 1.00 20.00 108 GLY B C 1
ATOM 2841 O O . GLY C 1 100 ? 274.662 -16.641 60.153 1.00 20.00 108 GLY B O 1
ATOM 2842 N N . LYS C 1 101 ? 273.284 -14.969 60.796 1.00 20.00 109 LYS B N 1
ATOM 2843 C CA . LYS C 1 101 ? 272.527 -15.820 61.697 1.00 20.00 109 LYS B CA 1
ATOM 2844 C C . LYS C 1 101 ? 271.033 -15.582 61.663 1.00 20.00 109 LYS B C 1
ATOM 2845 O O . LYS C 1 101 ? 270.565 -14.562 61.155 1.00 20.00 109 LYS B O 1
ATOM 2851 N N . GLN C 1 102 ? 270.293 -16.578 62.143 1.00 20.00 110 GLN B N 1
ATOM 2852 C CA . GLN C 1 102 ? 268.846 -16.494 62.250 1.00 20.00 110 GLN B CA 1
ATOM 2853 C C . GLN C 1 102 ? 268.675 -16.105 63.700 1.00 20.00 110 GLN B C 1
ATOM 2854 O O . GLN C 1 102 ? 269.373 -16.644 64.562 1.00 20.00 110 GLN B O 1
ATOM 2860 N N . THR C 1 103 ? 267.774 -15.177 63.988 1.00 20.00 111 THR B N 1
ATOM 2861 C CA . THR C 1 103 ? 267.558 -14.803 65.369 1.00 20.00 111 THR B CA 1
ATOM 2862 C C . THR C 1 103 ? 266.088 -15.060 65.692 1.00 20.00 111 THR B C 1
ATOM 2863 O O . THR C 1 103 ? 265.199 -14.696 64.924 1.00 20.00 111 THR B O 1
ATOM 2867 N N . MET C 1 104 ? 265.857 -15.839 66.743 1.00 20.00 112 MET B N 1
ATOM 2868 C CA . MET C 1 104 ? 264.516 -16.162 67.200 1.00 20.00 112 MET B CA 1
ATOM 2869 C C . MET C 1 104 ? 264.081 -15.155 68.237 1.00 20.00 112 MET B C 1
ATOM 2870 O O . MET C 1 104 ? 264.837 -14.824 69.147 1.00 20.00 112 MET B O 1
ATOM 2875 N N . LEU C 1 105 ? 262.876 -14.634 68.067 1.00 20.00 113 LEU B N 1
ATOM 2876 C CA . LEU C 1 105 ? 262.301 -13.702 69.011 1.00 20.00 113 LEU B CA 1
ATOM 2877 C C . LEU C 1 105 ? 261.014 -14.413 69.396 1.00 20.00 113 LEU B C 1
ATOM 2878 O O . LEU C 1 105 ? 260.028 -14.374 68.667 1.00 20.00 113 LEU B O 1
ATOM 2883 N N . LEU C 1 106 ? 261.082 -15.190 70.466 1.00 20.00 114 LEU B N 1
ATOM 2884 C CA . LEU C 1 106 ? 259.930 -15.938 70.932 1.00 20.00 114 LEU B CA 1
ATOM 2885 C C . LEU C 1 106 ? 259.114 -15.078 71.870 1.00 20.00 114 LEU B C 1
ATOM 2886 O O . LEU C 1 106 ? 259.525 -14.827 73.000 1.00 20.00 114 LEU B O 1
ATOM 2891 N N . VAL C 1 107 ? 257.987 -14.579 71.377 1.00 20.00 115 VAL B N 1
ATOM 2892 C CA . VAL C 1 107 ? 257.104 -13.758 72.189 1.00 20.00 115 VAL B CA 1
ATOM 2893 C C . VAL C 1 107 ? 256.168 -14.692 72.954 1.00 20.00 115 VAL B C 1
ATOM 2894 O O . VAL C 1 107 ? 255.188 -15.207 72.411 1.00 20.00 115 VAL B O 1
ATOM 2898 N N . ALA C 1 108 ? 256.526 -14.954 74.210 1.00 20.00 116 ALA B N 1
ATOM 2899 C CA . ALA C 1 108 ? 255.754 -15.836 75.076 1.00 20.00 116 ALA B CA 1
ATOM 2900 C C . ALA C 1 108 ? 255.094 -15.061 76.207 1.00 20.00 116 ALA B C 1
ATOM 2901 O O . ALA C 1 108 ? 255.617 -14.040 76.659 1.00 20.00 116 ALA B O 1
ATOM 2903 N N . PRO C 1 109 ? 253.927 -15.539 76.676 1.00 20.00 117 PRO B N 1
ATOM 2904 C CA . PRO C 1 109 ? 253.169 -14.916 77.764 1.00 20.00 117 PRO B CA 1
ATOM 2905 C C . PRO C 1 109 ? 253.754 -15.087 79.175 1.00 20.00 117 PRO B C 1
ATOM 2906 O O . PRO C 1 109 ? 253.154 -15.729 80.030 1.00 20.00 117 PRO B O 1
ATOM 2910 N N . ILE C 1 110 ? 254.919 -14.504 79.415 1.00 20.00 118 ILE B N 1
ATOM 2911 C CA . ILE C 1 110 ? 255.567 -14.567 80.717 1.00 20.00 118 ILE B CA 1
ATOM 2912 C C . ILE C 1 110 ? 255.508 -13.138 81.251 1.00 20.00 118 ILE B C 1
ATOM 2913 O O . ILE C 1 110 ? 256.136 -12.246 80.692 1.00 20.00 118 ILE B O 1
ATOM 2918 N N . PRO C 1 111 ? 254.769 -12.909 82.356 1.00 20.00 119 PRO B N 1
ATOM 2919 C CA . PRO C 1 111 ? 254.575 -11.608 82.995 1.00 20.00 119 PRO B CA 1
ATOM 2920 C C . PRO C 1 111 ? 255.518 -10.437 82.743 1.00 20.00 119 PRO B C 1
ATOM 2921 O O . PRO C 1 111 ? 255.163 -9.501 82.017 1.00 20.00 119 PRO B O 1
ATOM 2925 N N . GLY C 1 112 ? 256.703 -10.453 83.333 1.00 20.00 120 GLY B N 1
ATOM 2926 C CA . GLY C 1 112 ? 257.585 -9.316 83.137 1.00 20.00 120 GLY B CA 1
ATOM 2927 C C . GLY C 1 112 ? 258.390 -9.250 81.854 1.00 20.00 120 GLY B C 1
ATOM 2928 O O . GLY C 1 112 ? 258.764 -8.170 81.409 1.00 20.00 120 GLY B O 1
ATOM 2929 N N . ILE C 1 113 ? 258.664 -10.411 81.272 1.00 20.00 121 ILE B N 1
ATOM 2930 C CA . ILE C 1 113 ? 259.471 -10.517 80.066 1.00 20.00 121 ILE B CA 1
ATOM 2931 C C . ILE C 1 113 ? 258.695 -10.307 78.767 1.00 20.00 121 ILE B C 1
ATOM 2932 O O . ILE C 1 113 ? 257.619 -10.873 78.582 1.00 20.00 121 ILE B O 1
ATOM 2937 N N . ALA C 1 114 ? 259.251 -9.486 77.874 1.00 20.00 122 ALA B N 1
ATOM 2938 C CA . ALA C 1 114 ? 258.633 -9.192 76.579 1.00 20.00 122 ALA B CA 1
ATOM 2939 C C . ALA C 1 114 ? 258.739 -10.405 75.672 1.00 20.00 122 ALA B C 1
ATOM 2940 O O . ALA C 1 114 ? 257.730 -10.932 75.201 1.00 20.00 122 ALA B O 1
ATOM 2942 N N . CYS C 1 115 ? 259.970 -10.843 75.430 1.00 20.00 123 CYS B N 1
ATOM 2943 C CA . CYS C 1 115 ? 260.230 -12.004 74.588 1.00 20.00 123 CYS B CA 1
ATOM 2944 C C . CYS C 1 115 ? 261.548 -12.664 74.984 1.00 20.00 123 CYS B C 1
ATOM 2945 O O . CYS C 1 115 ? 262.267 -12.170 75.853 1.00 20.00 123 CYS B O 1
ATOM 2948 N N . LEU C 1 116 ? 261.839 -13.800 74.363 1.00 20.00 124 LEU B N 1
ATOM 2949 C CA . LEU C 1 116 ? 263.072 -14.532 74.609 1.00 20.00 124 LEU B CA 1
ATOM 2950 C C . LEU C 1 116 ? 263.783 -14.484 73.271 1.00 20.00 124 LEU B C 1
ATOM 2951 O O . LEU C 1 116 ? 263.162 -14.677 72.231 1.00 20.00 124 LEU B O 1
ATOM 2956 N N . LYS C 1 117 ? 265.070 -14.178 73.291 1.00 20.00 125 LYS B N 1
ATOM 2957 C CA . LYS C 1 117 ? 265.850 -14.065 72.070 1.00 20.00 125 LYS B CA 1
ATOM 2958 C C . LYS C 1 117 ? 266.985 -15.073 72.039 1.00 20.00 125 LYS B C 1
ATOM 2959 O O . LYS C 1 117 ? 267.537 -15.422 73.076 1.00 20.00 125 LYS B O 1
ATOM 2965 N N . ALA C 1 118 ? 267.316 -15.547 70.842 1.00 20.00 126 ALA B N 1
ATOM 2966 C CA . ALA C 1 118 ? 268.401 -16.510 70.649 1.00 20.00 126 ALA B CA 1
ATOM 2967 C C . ALA C 1 118 ? 268.843 -16.491 69.192 1.00 20.00 126 ALA B C 1
ATOM 2968 O O . ALA C 1 118 ? 268.021 -16.313 68.298 1.00 20.00 126 ALA B O 1
ATOM 2970 N N . GLU C 1 119 ? 270.142 -16.625 68.958 1.00 20.00 127 GLU B N 1
ATOM 2971 C CA . GLU C 1 119 ? 270.681 -16.633 67.601 1.00 20.00 127 GLU B CA 1
ATOM 2972 C C . GLU C 1 119 ? 271.318 -17.982 67.314 1.00 20.00 127 GLU B C 1
ATOM 2973 O O . GLU C 1 119 ? 271.839 -18.645 68.213 1.00 20.00 127 GLU B O 1
ATOM 2979 N N . ALA C 1 120 ? 271.295 -18.372 66.050 1.00 20.00 128 ALA B N 1
ATOM 2980 C CA . ALA C 1 120 ? 271.883 -19.624 65.608 1.00 20.00 128 ALA B CA 1
ATOM 2981 C C . ALA C 1 120 ? 272.287 -19.354 64.175 1.00 20.00 128 ALA B C 1
ATOM 2982 O O . ALA C 1 120 ? 271.724 -18.468 63.530 1.00 20.00 128 ALA B O 1
ATOM 2984 N N . ASN C 1 121 ? 273.296 -20.071 63.693 1.00 20.00 129 ASN B N 1
ATOM 2985 C CA . ASN C 1 121 ? 273.747 -19.888 62.323 1.00 20.00 129 ASN B CA 1
ATOM 2986 C C . ASN C 1 121 ? 272.575 -20.203 61.429 1.00 20.00 129 ASN B C 1
ATOM 2987 O O . ASN C 1 121 ? 271.689 -20.961 61.824 1.00 20.00 129 ASN B O 1
ATOM 2992 N N . VAL C 1 122 ? 272.547 -19.607 60.244 1.00 20.00 130 VAL B N 1
ATOM 2993 C CA . VAL C 1 122 ? 271.449 -19.852 59.319 1.00 20.00 130 VAL B CA 1
ATOM 2994 C C . VAL C 1 122 ? 271.334 -21.355 59.090 1.00 20.00 130 VAL B C 1
ATOM 2995 O O . VAL C 1 122 ? 272.339 -22.038 58.892 1.00 20.00 130 VAL B O 1
ATOM 2999 N N . GLY C 1 123 ? 270.116 -21.869 59.201 1.00 20.00 131 GLY B N 1
ATOM 3000 C CA . GLY C 1 123 ? 269.883 -23.289 59.004 1.00 20.00 131 GLY B CA 1
ATOM 3001 C C . GLY C 1 123 ? 270.206 -24.205 60.176 1.00 20.00 131 GLY B C 1
ATOM 3002 O O . GLY C 1 123 ? 269.902 -25.398 60.117 1.00 20.00 131 GLY B O 1
ATOM 3003 N N . ALA C 1 124 ? 270.816 -23.669 61.232 1.00 20.00 132 ALA B N 1
ATOM 3004 C CA . ALA C 1 124 ? 271.166 -24.470 62.406 1.00 20.00 132 ALA B CA 1
ATOM 3005 C C . ALA C 1 124 ? 269.947 -24.676 63.300 1.00 20.00 132 ALA B C 1
ATOM 3006 O O . ALA C 1 124 ? 268.887 -24.082 63.071 1.00 20.00 132 ALA B O 1
ATOM 3008 N N . SER C 1 125 ? 270.094 -25.523 64.315 1.00 20.00 133 SER B N 1
ATOM 3009 C CA . SER C 1 125 ? 268.988 -25.791 65.226 1.00 20.00 133 SER B CA 1
ATOM 3010 C C . SER C 1 125 ? 269.211 -25.224 66.622 1.00 20.00 133 SER B C 1
ATOM 3011 O O . SER C 1 125 ? 270.308 -25.329 67.177 1.00 20.00 133 SER B O 1
ATOM 3014 N N . PHE C 1 126 ? 268.173 -24.597 67.168 1.00 20.00 135 PHE B N 1
ATOM 3015 C CA . PHE C 1 126 ? 268.229 -24.023 68.506 1.00 20.00 135 PHE B CA 1
ATOM 3016 C C . PHE C 1 126 ? 267.951 -25.158 69.473 1.00 20.00 135 PHE B C 1
ATOM 3017 O O . PHE C 1 126 ? 266.899 -25.171 70.094 1.00 20.00 135 PHE B O 1
ATOM 3025 N N . SER C 1 127 ? 268.843 -26.138 69.572 1.00 20.00 136 SER B N 1
ATOM 3026 C CA . SER C 1 127 ? 268.591 -27.244 70.487 1.00 20.00 136 SER B CA 1
ATOM 3027 C C . SER C 1 127 ? 269.171 -26.936 71.848 1.00 20.00 136 SER B C 1
ATOM 3028 O O . SER C 1 127 ? 268.447 -26.876 72.831 1.00 20.00 136 SER B O 1
ATOM 3031 N N . GLY C 1 128 ? 270.477 -26.739 71.920 1.00 20.00 137 GLY B N 1
ATOM 3032 C CA . GLY C 1 128 ? 271.066 -26.421 73.209 1.00 20.00 137 GLY B CA 1
ATOM 3033 C C . GLY C 1 128 ? 271.119 -24.924 73.399 1.00 20.00 137 GLY B C 1
ATOM 3034 O O . GLY C 1 128 ? 271.577 -24.430 74.435 1.00 20.00 137 GLY B O 1
ATOM 3035 N N . VAL C 1 129 ? 270.604 -24.201 72.407 1.00 20.00 138 VAL B N 1
ATOM 3036 C CA . VAL C 1 129 ? 270.631 -22.748 72.420 1.00 20.00 138 VAL B CA 1
ATOM 3037 C C . VAL C 1 129 ? 269.627 -22.148 73.386 1.00 20.00 138 VAL B C 1
ATOM 3038 O O . VAL C 1 129 ? 268.422 -22.184 73.147 1.00 20.00 138 VAL B O 1
ATOM 3042 N N . PRO C 1 130 ? 270.122 -21.545 74.473 1.00 20.00 139 PRO B N 1
ATOM 3043 C CA . PRO C 1 130 ? 269.287 -20.919 75.493 1.00 20.00 139 PRO B CA 1
ATOM 3044 C C . PRO C 1 130 ? 268.568 -19.683 74.988 1.00 20.00 139 PRO B C 1
ATOM 3045 O O . PRO C 1 130 ? 269.118 -18.904 74.206 1.00 20.00 139 PRO B O 1
ATOM 3049 N N . LEU C 1 131 ? 267.336 -19.510 75.449 1.00 20.00 140 LEU B N 1
ATOM 3050 C CA . LEU C 1 131 ? 266.526 -18.370 75.079 1.00 20.00 140 LEU B CA 1
ATOM 3051 C C . LEU C 1 131 ? 266.624 -17.365 76.214 1.00 20.00 140 LEU B C 1
ATOM 3052 O O . LEU C 1 131 ? 266.132 -17.616 77.310 1.00 20.00 140 LEU B O 1
ATOM 3057 N N . ALA C 1 132 ? 267.281 -16.242 75.949 1.00 20.00 141 ALA B N 1
ATOM 3058 C CA . ALA C 1 132 ? 267.473 -15.192 76.945 1.00 20.00 141 ALA B CA 1
ATOM 3059 C C . ALA C 1 132 ? 266.309 -14.214 77.016 1.00 20.00 141 ALA B C 1
ATOM 3060 O O . ALA C 1 132 ? 265.741 -13.835 75.996 1.00 20.00 141 ALA B O 1
ATOM 3062 N N . SER C 1 133 ? 265.991 -13.774 78.226 1.00 20.00 142 SER B N 1
ATOM 3063 C CA . SER C 1 133 ? 264.888 -12.856 78.443 1.00 20.00 142 SER B CA 1
ATOM 3064 C C . SER C 1 133 ? 265.174 -11.423 78.026 1.00 20.00 142 SER B C 1
ATOM 3065 O O . SER C 1 133 ? 266.217 -10.858 78.372 1.00 20.00 142 SER B O 1
ATOM 3068 N N . VAL C 1 134 ? 264.236 -10.844 77.281 1.00 20.00 143 VAL B N 1
ATOM 3069 C CA . VAL C 1 134 ? 264.307 -9.449 76.858 1.00 20.00 143 VAL B CA 1
ATOM 3070 C C . VAL C 1 134 ? 263.119 -8.894 77.621 1.00 20.00 143 VAL B C 1
ATOM 3071 O O . VAL C 1 134 ? 261.974 -9.072 77.218 1.00 20.00 143 VAL B O 1
ATOM 3075 N N . GLU C 1 135 ? 263.393 -8.290 78.767 1.00 20.00 144 GLU B N 1
ATOM 3076 C CA . GLU C 1 135 ? 262.339 -7.777 79.631 1.00 20.00 144 GLU B CA 1
ATOM 3077 C C . GLU C 1 135 ? 261.572 -6.566 79.161 1.00 20.00 144 GLU B C 1
ATOM 3078 O O . GLU C 1 135 ? 262.068 -5.741 78.396 1.00 20.00 144 GLU B O 1
ATOM 3084 N N . PHE C 1 136 ? 260.340 -6.487 79.645 1.00 20.00 145 PHE B N 1
ATOM 3085 C CA . PHE C 1 136 ? 259.478 -5.358 79.379 1.00 20.00 145 PHE B CA 1
ATOM 3086 C C . PHE C 1 136 ? 260.037 -4.356 80.374 1.00 20.00 145 PHE B C 1
ATOM 3087 O O . PHE C 1 136 ? 260.583 -4.743 81.417 1.00 20.00 145 PHE B O 1
ATOM 3095 N N . PRO C 1 137 ? 259.923 -3.063 80.074 1.00 20.00 146 PRO B N 1
ATOM 3096 C CA . PRO C 1 137 ? 260.451 -2.064 81.001 1.00 20.00 146 PRO B CA 1
ATOM 3097 C C . PRO C 1 137 ? 259.751 -2.090 82.361 1.00 20.00 146 PRO B C 1
ATOM 3098 O O . PRO C 1 137 ? 258.592 -2.505 82.468 1.00 20.00 146 PRO B O 1
ATOM 3102 N N . GLY C 1 138 ? 260.492 -1.699 83.396 1.00 20.00 147 GLY B N 1
ATOM 3103 C CA . GLY C 1 138 ? 259.946 -1.635 84.742 1.00 20.00 147 GLY B CA 1
ATOM 3104 C C . GLY C 1 138 ? 259.659 -2.948 85.439 1.00 20.00 147 GLY B C 1
ATOM 3105 O O . GLY C 1 138 ? 258.662 -3.073 86.162 1.00 20.00 147 GLY B O 1
ATOM 3106 N N . PHE C 1 139 ? 260.555 -3.913 85.267 1.00 20.00 148 PHE B N 1
ATOM 3107 C CA . PHE C 1 139 ? 260.391 -5.216 85.893 1.00 20.00 148 PHE B CA 1
ATOM 3108 C C . PHE C 1 139 ? 260.595 -5.128 87.404 1.00 20.00 148 PHE B C 1
ATOM 3109 O O . PHE C 1 139 ? 259.734 -5.547 88.185 1.00 20.00 148 PHE B O 1
ATOM 3117 N N . ASP C 1 140 ? 261.720 -4.544 87.808 1.00 20.00 149 ASP B N 1
ATOM 3118 C CA . ASP C 1 140 ? 262.072 -4.412 89.222 1.00 20.00 149 ASP B CA 1
ATOM 3119 C C . ASP C 1 140 ? 261.037 -3.680 90.048 1.00 20.00 149 ASP B C 1
ATOM 3120 O O . ASP C 1 140 ? 260.951 -3.874 91.261 1.00 20.00 149 ASP B O 1
ATOM 3125 N N . GLN C 1 141 ? 260.238 -2.853 89.389 1.00 20.00 150 GLN B N 1
ATOM 3126 C CA . GLN C 1 141 ? 259.228 -2.071 90.076 1.00 20.00 150 GLN B CA 1
ATOM 3127 C C . GLN C 1 141 ? 257.893 -2.789 90.245 1.00 20.00 150 GLN B C 1
ATOM 3128 O O . GLN C 1 141 ? 256.960 -2.228 90.817 1.00 20.00 150 GLN B O 1
ATOM 3134 N N . LEU C 1 142 ? 257.809 -4.027 89.765 1.00 20.00 151 LEU B N 1
ATOM 3135 C CA . LEU C 1 142 ? 256.585 -4.808 89.886 1.00 20.00 151 LEU B CA 1
ATOM 3136 C C . LEU C 1 142 ? 256.895 -6.143 90.551 1.00 20.00 151 LEU B C 1
ATOM 3137 O O . LEU C 1 142 ? 256.185 -6.579 91.473 1.00 20.00 151 LEU B O 1
ATOM 3142 N N . PHE C 1 143 ? 257.967 -6.779 90.088 1.00 20.00 152 PHE B N 1
ATOM 3143 C CA . PHE C 1 143 ? 258.366 -8.080 90.603 1.00 20.00 152 PHE B CA 1
ATOM 3144 C C . PHE C 1 143 ? 259.582 -8.060 91.510 1.00 20.00 152 PHE B C 1
ATOM 3145 O O . PHE C 1 143 ? 260.072 -9.113 91.937 1.00 20.00 152 PHE B O 1
ATOM 3153 N N . GLY C 1 144 ? 260.061 -6.860 91.814 1.00 20.00 153 GLY B N 1
ATOM 3154 C CA . GLY C 1 144 ? 261.211 -6.727 92.683 1.00 20.00 153 GLY B CA 1
ATOM 3155 C C . GLY C 1 144 ? 262.502 -7.165 92.027 1.00 20.00 153 GLY B C 1
ATOM 3156 O O . GLY C 1 144 ? 262.516 -7.623 90.881 1.00 20.00 153 GLY B O 1
ATOM 3157 N N . THR C 1 145 ? 263.596 -6.995 92.760 1.00 20.00 154 THR B N 1
ATOM 3158 C CA . THR C 1 145 ? 264.930 -7.357 92.291 1.00 20.00 154 THR B CA 1
ATOM 3159 C C . THR C 1 145 ? 265.194 -8.868 92.213 1.00 20.00 154 THR B C 1
ATOM 3160 O O . THR C 1 145 ? 265.561 -9.392 91.156 1.00 20.00 154 THR B O 1
ATOM 3164 N N . SER C 1 146 ? 265.059 -9.548 93.349 1.00 20.00 155 SER B N 1
ATOM 3165 C CA . SER C 1 146 ? 265.274 -10.992 93.420 1.00 20.00 155 SER B CA 1
ATOM 3166 C C . SER C 1 146 ? 263.979 -11.737 93.098 1.00 20.00 155 SER B C 1
ATOM 3167 O O . SER C 1 146 ? 262.907 -11.128 93.015 1.00 20.00 155 SER B O 1
ATOM 3170 N N . ALA C 1 147 ? 264.068 -13.051 92.910 1.00 20.00 156 ALA B N 1
ATOM 3171 C CA . ALA C 1 147 ? 262.867 -13.845 92.652 1.00 20.00 156 ALA B CA 1
ATOM 3172 C C . ALA C 1 147 ? 262.256 -14.278 93.980 1.00 20.00 156 ALA B C 1
ATOM 3173 O O . ALA C 1 147 ? 261.374 -15.128 94.016 1.00 20.00 156 ALA B O 1
ATOM 3175 N N . THR C 1 148 ? 262.726 -13.694 95.071 1.00 20.00 157 THR B N 1
ATOM 3176 C CA . THR C 1 148 ? 262.234 -14.051 96.387 1.00 20.00 157 THR B CA 1
ATOM 3177 C C . THR C 1 148 ? 261.244 -13.016 96.933 1.00 20.00 157 THR B C 1
ATOM 3178 O O . THR C 1 148 ? 260.744 -13.140 98.054 1.00 20.00 157 THR B O 1
ATOM 3182 N N . ASP C 1 149 ? 260.979 -11.988 96.135 1.00 20.00 158 ASP B N 1
ATOM 3183 C CA . ASP C 1 149 ? 260.030 -10.939 96.507 1.00 20.00 158 ASP B CA 1
ATOM 3184 C C . ASP C 1 149 ? 259.201 -10.589 95.267 1.00 20.00 158 ASP B C 1
ATOM 3185 O O . ASP C 1 149 ? 258.672 -9.483 95.126 1.00 20.00 158 ASP B O 1
ATOM 3190 N N . THR C 1 150 ? 259.081 -11.577 94.389 1.00 20.00 159 THR B N 1
ATOM 3191 C CA . THR C 1 150 ? 258.342 -11.469 93.143 1.00 20.00 159 THR B CA 1
ATOM 3192 C C . THR C 1 150 ? 256.832 -11.220 93.318 1.00 20.00 159 THR B C 1
ATOM 3193 O O . THR C 1 150 ? 256.251 -10.339 92.663 1.00 20.00 159 THR B O 1
ATOM 3197 N N . ALA C 1 151 ? 256.211 -11.953 94.239 1.00 20.00 160 ALA B N 1
ATOM 3198 C CA . ALA C 1 151 ? 254.778 -11.812 94.495 1.00 20.00 160 ALA B CA 1
ATOM 3199 C C . ALA C 1 151 ? 254.484 -10.790 95.594 1.00 20.00 160 ALA B C 1
ATOM 3200 O O . ALA C 1 151 ? 253.556 -10.961 96.389 1.00 20.00 160 ALA B O 1
ATOM 3202 N N . ALA C 1 152 ? 255.273 -9.721 95.616 1.00 20.00 161 ALA B N 1
ATOM 3203 C CA . ALA C 1 152 ? 255.124 -8.667 96.607 1.00 20.00 161 ALA B CA 1
ATOM 3204 C C . ALA C 1 152 ? 254.007 -7.689 96.262 1.00 20.00 161 ALA B C 1
ATOM 3205 O O . ALA C 1 152 ? 253.243 -7.283 97.133 1.00 20.00 161 ALA B O 1
ATOM 3207 N N . ASN C 1 153 ? 253.934 -7.295 94.995 1.00 20.00 162 ASN B N 1
ATOM 3208 C CA . ASN C 1 153 ? 252.915 -6.351 94.546 1.00 20.00 162 ASN B CA 1
ATOM 3209 C C . ASN C 1 153 ? 251.763 -7.066 93.867 1.00 20.00 162 ASN B C 1
ATOM 3210 O O . ASN C 1 153 ? 250.603 -6.675 93.992 1.00 20.00 162 ASN B O 1
ATOM 3215 N N . VAL C 1 154 ? 252.090 -8.134 93.155 1.00 20.00 163 VAL B N 1
ATOM 3216 C CA . VAL C 1 154 ? 251.086 -8.890 92.439 1.00 20.00 163 VAL B CA 1
ATOM 3217 C C . VAL C 1 154 ? 251.079 -10.359 92.864 1.00 20.00 163 VAL B C 1
ATOM 3218 O O . VAL C 1 154 ? 252.128 -10.972 93.035 1.00 20.00 163 VAL B O 1
ATOM 3222 N N . THR C 1 155 ? 249.886 -10.904 93.050 1.00 20.00 164 THR B N 1
ATOM 3223 C CA . THR C 1 155 ? 249.710 -12.285 93.473 1.00 20.00 164 THR B CA 1
ATOM 3224 C C . THR C 1 155 ? 249.393 -13.278 92.348 1.00 20.00 164 THR B C 1
ATOM 3225 O O . THR C 1 155 ? 249.885 -14.408 92.350 1.00 20.00 164 THR B O 1
ATOM 3229 N N . ALA C 1 156 ? 248.571 -12.860 91.394 1.00 20.00 165 ALA B N 1
ATOM 3230 C CA . ALA C 1 156 ? 248.194 -13.718 90.278 1.00 20.00 165 ALA B CA 1
ATOM 3231 C C . ALA C 1 156 ? 248.062 -12.880 89.018 1.00 20.00 165 ALA B C 1
ATOM 3232 O O . ALA C 1 156 ? 247.921 -11.665 89.095 1.00 20.00 165 ALA B O 1
ATOM 3234 N N . PHE C 1 157 ? 248.074 -13.524 87.862 1.00 20.00 166 PHE B N 1
ATOM 3235 C CA . PHE C 1 157 ? 247.963 -12.808 86.601 1.00 20.00 166 PHE B CA 1
ATOM 3236 C C . PHE C 1 157 ? 247.100 -13.558 85.610 1.00 20.00 166 PHE B C 1
ATOM 3237 O O . PHE C 1 157 ? 246.774 -14.725 85.811 1.00 20.00 166 PHE B O 1
ATOM 3245 N N . ARG C 1 158 ? 246.780 -12.890 84.515 1.00 20.00 167 ARG B N 1
ATOM 3246 C CA . ARG C 1 158 ? 245.965 -13.464 83.460 1.00 20.00 167 ARG B CA 1
ATOM 3247 C C . ARG C 1 158 ? 246.108 -12.520 82.268 1.00 20.00 167 ARG B C 1
ATOM 3248 O O . ARG C 1 158 ? 246.065 -11.304 82.428 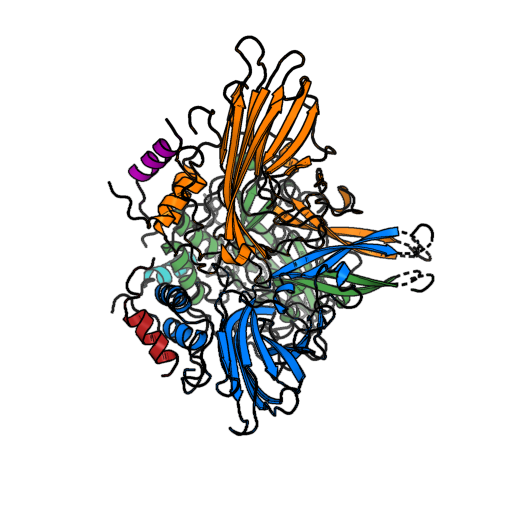1.00 20.00 167 ARG B O 1
ATOM 3256 N N . TYR C 1 159 ? 246.357 -13.083 81.091 1.00 20.00 168 TYR B N 1
ATOM 3257 C CA . TYR C 1 159 ? 246.561 -12.289 79.884 1.00 20.00 168 TYR B CA 1
ATOM 3258 C C . TYR C 1 159 ? 245.318 -11.893 79.092 1.00 20.00 168 TYR B C 1
ATOM 3259 O O . TYR C 1 159 ? 244.459 -12.730 78.806 1.00 20.00 168 TYR B O 1
ATOM 3268 N N . ALA C 1 160 ? 245.279 -10.623 78.690 1.00 20.00 169 ALA B N 1
ATOM 3269 C CA . ALA C 1 160 ? 244.185 -10.070 77.895 1.00 20.00 169 ALA B CA 1
ATOM 3270 C C . ALA C 1 160 ? 244.592 -9.881 76.426 1.00 20.00 169 ALA B C 1
ATOM 3271 O O . ALA C 1 160 ? 243.756 -10.002 75.531 1.00 20.00 169 ALA B O 1
ATOM 3273 N N . SER C 1 161 ? 245.870 -9.583 76.183 1.00 20.00 170 SER B N 1
ATOM 3274 C CA . SER C 1 161 ? 246.377 -9.394 74.819 1.00 20.00 170 SER B CA 1
ATOM 3275 C C . SER C 1 161 ? 247.884 -9.645 74.724 1.00 20.00 170 SER B C 1
ATOM 3276 O O . SER C 1 161 ? 248.594 -9.550 75.722 1.00 20.00 170 SER B O 1
ATOM 3279 N N . MET C 1 162 ? 248.356 -9.951 73.515 1.00 20.00 171 MET B N 1
ATOM 3280 C CA . MET C 1 162 ? 249.775 -10.188 73.237 1.00 20.00 171 MET B CA 1
ATOM 3281 C C . MET C 1 162 ? 249.979 -9.868 71.772 1.00 20.00 171 MET B C 1
ATOM 3282 O O . MET C 1 162 ? 249.268 -10.400 70.930 1.00 20.00 171 MET B O 1
ATOM 3287 N N . ALA C 1 163 ? 250.944 -9.014 71.463 1.00 20.00 172 ALA B N 1
ATOM 3288 C CA . ALA C 1 163 ? 251.203 -8.639 70.081 1.00 20.00 172 ALA B CA 1
ATOM 3289 C C . ALA C 1 163 ? 252.648 -8.223 69.924 1.00 20.00 172 ALA B C 1
ATOM 3290 O O . ALA C 1 163 ? 253.302 -7.859 70.895 1.00 20.00 172 ALA B O 1
ATOM 3292 N N . ALA C 1 164 ? 253.136 -8.259 68.692 1.00 20.00 173 ALA B N 1
ATOM 3293 C CA . ALA C 1 164 ? 254.508 -7.888 68.397 1.00 20.00 173 ALA B CA 1
ATOM 3294 C C . ALA C 1 164 ? 254.605 -7.343 66.980 1.00 20.00 173 ALA B C 1
ATOM 3295 O O . ALA C 1 164 ? 253.816 -7.718 66.112 1.00 20.00 173 ALA B O 1
ATOM 3297 N N . GLY C 1 165 ? 255.567 -6.456 66.750 1.00 20.00 174 GLY B N 1
ATOM 3298 C CA . GLY C 1 165 ? 255.751 -5.874 65.435 1.00 20.00 174 GLY B CA 1
ATOM 3299 C C . GLY C 1 165 ? 257.199 -5.504 65.199 1.00 20.00 174 GLY B C 1
ATOM 3300 O O . GLY C 1 165 ? 257.882 -5.054 66.119 1.00 20.00 174 GLY B O 1
ATOM 3301 N N . VAL C 1 166 ? 257.687 -5.740 63.984 1.00 20.00 175 VAL B N 1
ATOM 3302 C CA . VAL C 1 166 ? 259.065 -5.421 63.625 1.00 20.00 175 VAL B CA 1
ATOM 3303 C C . VAL C 1 166 ? 258.986 -4.346 62.559 1.00 20.00 175 VAL B C 1
ATOM 3304 O O . VAL C 1 166 ? 258.458 -4.595 61.485 1.00 20.00 175 VAL B O 1
ATOM 3308 N N . TYR C 1 167 ? 259.467 -3.142 62.867 1.00 20.00 176 TYR B N 1
ATOM 3309 C CA . TYR C 1 167 ? 259.443 -2.022 61.921 1.00 20.00 176 TYR B CA 1
ATOM 3310 C C . TYR C 1 167 ? 260.827 -1.756 61.347 1.00 20.00 176 TYR B C 1
ATOM 3311 O O . TYR C 1 167 ? 261.647 -1.090 61.976 1.00 20.00 176 TYR B O 1
ATOM 3320 N N . PRO C 1 168 ? 261.102 -2.264 60.135 1.00 20.00 177 PRO B N 1
ATOM 3321 C CA . PRO C 1 168 ? 262.382 -2.115 59.438 1.00 20.00 177 PRO B CA 1
ATOM 3322 C C . PRO C 1 168 ? 262.804 -0.676 59.218 1.00 20.00 177 PRO B C 1
ATOM 3323 O O . PRO C 1 168 ? 262.023 0.141 58.736 1.00 20.00 177 PRO B O 1
ATOM 3327 N N . THR C 1 169 ? 264.055 -0.383 59.549 1.00 20.00 178 THR B N 1
ATOM 3328 C CA . THR C 1 169 ? 264.592 0.955 59.381 1.00 20.00 178 THR B CA 1
ATOM 3329 C C . THR C 1 169 ? 265.829 0.978 58.477 1.00 20.00 178 THR B C 1
ATOM 3330 O O . THR C 1 169 ? 266.651 1.888 58.552 1.00 20.00 178 THR B O 1
ATOM 3334 N N . SER C 1 170 ? 265.944 -0.026 57.615 1.00 20.00 179 SER B N 1
ATOM 3335 C CA . SER C 1 170 ? 267.052 -0.132 56.669 1.00 20.00 179 SER B CA 1
ATOM 3336 C C . SER C 1 170 ? 266.575 0.529 55.384 1.00 20.00 179 SER B C 1
ATOM 3337 O O . SER C 1 170 ? 265.368 0.707 55.189 1.00 20.00 179 SER B O 1
ATOM 3340 N N . ASN C 1 171 ? 267.508 0.923 54.522 1.00 20.00 180 ASN B N 1
ATOM 3341 C CA . ASN C 1 171 ? 267.127 1.519 53.251 1.00 20.00 180 ASN B CA 1
ATOM 3342 C C . ASN C 1 171 ? 267.180 0.477 52.150 1.00 20.00 180 ASN B C 1
ATOM 3343 O O . ASN C 1 171 ? 267.687 -0.627 52.347 1.00 20.00 180 ASN B O 1
ATOM 3348 N N . LEU C 1 172 ? 266.705 0.852 50.971 1.00 20.00 181 LEU B N 1
ATOM 3349 C CA . LEU C 1 172 ? 266.637 -0.054 49.840 1.00 20.00 181 LEU B CA 1
ATOM 3350 C C . LEU C 1 172 ? 267.967 -0.501 49.250 1.00 20.00 181 LEU B C 1
ATOM 3351 O O . LEU C 1 172 ? 268.006 -1.170 48.215 1.00 20.00 181 LEU B O 1
ATOM 3356 N N . MET C 1 173 ? 269.051 -0.188 49.943 1.00 20.00 182 MET B N 1
ATOM 3357 C CA . MET C 1 173 ? 270.366 -0.568 49.483 1.00 20.00 182 MET B CA 1
ATOM 3358 C C . MET C 1 173 ? 271.128 -1.350 50.539 1.00 20.00 182 MET B C 1
ATOM 3359 O O . MET C 1 173 ? 272.315 -1.604 50.371 1.00 20.00 182 MET B O 1
ATOM 3364 N N . GLN C 1 174 ? 270.455 -1.755 51.612 1.00 20.00 183 GLN B N 1
ATOM 3365 C CA . GLN C 1 174 ? 271.128 -2.505 52.666 1.00 20.00 183 GLN B CA 1
ATOM 3366 C C . GLN C 1 174 ? 270.377 -3.676 53.293 1.00 20.00 183 GLN B C 1
ATOM 3367 O O . GLN C 1 174 ? 270.988 -4.523 53.936 1.00 20.00 183 GLN B O 1
ATOM 3373 N N . PHE C 1 175 ? 269.060 -3.731 53.134 1.00 20.00 184 PHE B N 1
ATOM 3374 C CA . PHE C 1 175 ? 268.305 -4.836 53.708 1.00 20.00 184 PHE B CA 1
ATOM 3375 C C . PHE C 1 175 ? 268.538 -6.101 52.887 1.00 20.00 184 PHE B C 1
ATOM 3376 O O . PHE C 1 175 ? 269.023 -6.029 51.758 1.00 20.00 184 PHE B O 1
ATOM 3384 N N . ALA C 1 176 ? 268.157 -7.242 53.448 1.00 20.00 185 ALA B N 1
ATOM 3385 C CA . ALA C 1 176 ? 268.280 -8.545 52.797 1.00 20.00 185 ALA B CA 1
ATOM 3386 C C . ALA C 1 176 ? 267.933 -9.582 53.841 1.00 20.00 185 ALA B C 1
ATOM 3387 O O . ALA C 1 176 ? 268.407 -9.514 54.964 1.00 20.00 185 ALA B O 1
ATOM 3389 N N . GLY C 1 177 ? 267.071 -10.518 53.493 1.00 20.00 186 GLY B N 1
ATOM 3390 C CA . GLY C 1 177 ? 266.695 -11.532 54.454 1.00 20.00 186 GLY B CA 1
ATOM 3391 C C . GLY C 1 177 ? 265.197 -11.695 54.523 1.00 20.00 186 GLY B C 1
ATOM 3392 O O . GLY C 1 177 ? 264.468 -11.047 53.765 1.00 20.00 186 GLY B O 1
ATOM 3393 N N . SER C 1 178 ? 264.728 -12.475 55.488 1.00 20.00 187 SER B N 1
ATOM 3394 C CA . SER C 1 178 ? 263.311 -12.747 55.628 1.00 20.00 187 SER B CA 1
ATOM 3395 C C . SER C 1 178 ? 262.811 -12.705 57.065 1.00 20.00 187 SER B C 1
ATOM 3396 O O . SER C 1 178 ? 263.580 -12.870 58.008 1.00 20.00 187 SER B O 1
ATOM 3399 N N . ILE C 1 179 ? 261.508 -12.497 57.215 1.00 20.00 188 ILE B N 1
ATOM 3400 C CA . ILE C 1 179 ? 260.865 -12.489 58.518 1.00 20.00 188 ILE B CA 1
ATOM 3401 C C . ILE C 1 179 ? 259.781 -13.543 58.390 1.00 20.00 188 ILE B C 1
ATOM 3402 O O . ILE C 1 179 ? 258.962 -13.485 57.478 1.00 20.00 188 ILE B O 1
ATOM 3407 N N . GLN C 1 180 ? 259.827 -14.555 59.243 1.00 20.00 189 GLN B N 1
ATOM 3408 C CA . GLN C 1 180 ? 258.833 -15.616 59.209 1.00 20.00 189 GLN B CA 1
ATOM 3409 C C . GLN C 1 180 ? 258.159 -15.694 60.561 1.00 20.00 189 GLN B C 1
ATOM 3410 O O . GLN C 1 180 ? 258.812 -15.547 61.593 1.00 20.00 189 GLN B O 1
ATOM 3416 N N . VAL C 1 181 ? 256.849 -15.881 60.558 1.00 20.00 190 VAL B N 1
ATOM 3417 C CA . VAL C 1 181 ? 256.098 -15.938 61.792 1.00 20.00 190 VAL B CA 1
ATOM 3418 C C . VAL C 1 181 ? 255.154 -17.126 61.803 1.00 20.00 190 VAL B C 1
ATOM 3419 O O . VAL C 1 181 ? 254.525 -17.446 60.802 1.00 20.00 190 VAL B O 1
ATOM 3423 N N . TYR C 1 182 ? 255.119 -17.810 62.937 1.00 20.00 191 TYR B N 1
ATOM 3424 C CA . TYR C 1 182 ? 254.242 -18.947 63.159 1.00 20.00 191 TYR B CA 1
ATOM 3425 C C . TYR C 1 182 ? 254.007 -18.951 64.664 1.00 20.00 191 TYR B C 1
ATOM 3426 O O . TYR C 1 182 ? 254.643 -18.179 65.390 1.00 20.00 191 TYR B O 1
ATOM 3435 N N . LYS C 1 183 ? 253.089 -19.775 65.145 1.00 20.00 192 LYS B N 1
ATOM 3436 C CA . LYS C 1 183 ? 252.818 -19.789 66.576 1.00 20.00 192 LYS B CA 1
ATOM 3437 C C . LYS C 1 183 ? 252.968 -21.173 67.210 1.00 20.00 192 LYS B C 1
ATOM 3438 O O . LYS C 1 183 ? 252.558 -22.189 66.640 1.00 20.00 192 LYS B O 1
ATOM 3444 N N . ILE C 1 184 ? 253.615 -21.195 68.371 1.00 20.00 193 ILE B N 1
ATOM 3445 C CA . ILE C 1 184 ? 253.885 -22.416 69.125 1.00 20.00 193 ILE B CA 1
ATOM 3446 C C . ILE C 1 184 ? 252.984 -22.487 70.364 1.00 20.00 193 ILE B C 1
ATOM 3447 O O . ILE C 1 184 ? 252.775 -21.477 71.040 1.00 20.00 193 ILE B O 1
ATOM 3452 N N . PRO C 1 185 ? 252.410 -23.670 70.658 1.00 20.00 194 PRO B N 1
ATOM 3453 C CA . PRO C 1 185 ? 251.534 -23.841 71.823 1.00 20.00 194 PRO B CA 1
ATOM 3454 C C . PRO C 1 185 ? 252.273 -24.264 73.096 1.00 20.00 194 PRO B C 1
ATOM 3455 O O . PRO C 1 185 ? 252.161 -25.410 73.531 1.00 20.00 194 PRO B O 1
ATOM 3459 N N . LEU C 1 186 ? 253.025 -23.340 73.688 1.00 20.00 195 LEU B N 1
ATOM 3460 C CA . LEU C 1 186 ? 253.773 -23.627 74.910 1.00 20.00 195 LEU B CA 1
ATOM 3461 C C . LEU C 1 186 ? 252.844 -23.828 76.105 1.00 20.00 195 LEU B C 1
ATOM 3462 O O . LEU C 1 186 ? 251.869 -23.081 76.274 1.00 20.00 195 LEU B O 1
ATOM 3467 N N . LYS C 1 187 ? 253.173 -24.822 76.934 1.00 20.00 196 LYS B N 1
ATOM 3468 C CA . LYS C 1 187 ? 252.410 -25.169 78.137 1.00 20.00 196 LYS B CA 1
ATOM 3469 C C . LYS C 1 187 ? 253.388 -25.577 79.235 1.00 20.00 196 LYS B C 1
ATOM 3470 O O . LYS C 1 187 ? 254.396 -26.212 78.952 1.00 20.00 196 LYS B O 1
ATOM 3476 N N . GLN C 1 188 ? 253.093 -25.199 80.476 1.00 20.00 197 GLN B N 1
ATOM 3477 C CA . GLN C 1 188 ? 253.943 -25.518 81.631 1.00 20.00 197 GLN B CA 1
ATOM 3478 C C . GLN C 1 188 ? 253.601 -26.903 82.203 1.00 20.00 197 GLN B C 1
ATOM 3479 O O . GLN C 1 188 ? 252.422 -27.237 82.333 1.00 20.00 197 GLN B O 1
ATOM 3485 N N . VAL C 1 189 ? 254.619 -27.674 82.589 1.00 20.00 198 VAL B N 1
ATOM 3486 C CA . VAL C 1 189 ? 254.436 -29.033 83.113 1.00 20.00 198 VAL B CA 1
ATOM 3487 C C . VAL C 1 189 ? 255.358 -29.311 84.297 1.00 20.00 198 VAL B C 1
ATOM 3488 O O . VAL C 1 189 ? 256.354 -28.620 84.478 1.00 20.00 198 VAL B O 1
ATOM 3492 N N . LEU C 1 190 ? 255.005 -30.301 85.119 1.00 20.00 199 LEU B N 1
ATOM 3493 C CA . LEU C 1 190 ? 255.838 -30.710 86.248 1.00 20.00 199 LEU B CA 1
ATOM 3494 C C . LEU C 1 190 ? 256.411 -32.062 85.832 1.00 20.00 199 LEU B C 1
ATOM 3495 O O . LEU C 1 190 ? 255.755 -33.088 85.967 1.00 20.00 199 LEU B O 1
ATOM 3500 N N . ASN C 1 191 ? 257.605 -32.043 85.252 1.00 20.00 200 ASN B N 1
ATOM 3501 C CA . ASN C 1 191 ? 258.242 -33.259 84.784 1.00 20.00 200 ASN B CA 1
ATOM 3502 C C . ASN C 1 191 ? 259.026 -33.980 85.861 1.00 20.00 200 ASN B C 1
ATOM 3503 O O . ASN C 1 191 ? 259.520 -33.369 86.810 1.00 20.00 200 ASN B O 1
ATOM 3508 N N . SER C 1 192 ? 259.132 -35.293 85.693 1.00 20.00 201 SER B N 1
ATOM 3509 C CA . SER C 1 192 ? 259.826 -36.161 86.632 1.00 20.00 201 SER B CA 1
ATOM 3510 C C . SER C 1 192 ? 261.187 -36.632 86.128 1.00 20.00 201 SER B C 1
ATOM 3511 O O . SER C 1 192 ? 261.408 -36.774 84.917 1.00 20.00 201 SER B O 1
ATOM 3514 N N . TYR C 1 193 ? 262.084 -36.875 87.085 1.00 20.00 202 TYR B N 1
ATOM 3515 C CA . TYR C 1 193 ? 263.432 -37.377 86.832 1.00 20.00 202 TYR B CA 1
ATOM 3516 C C . TYR C 1 193 ? 264.004 -37.931 88.135 1.00 20.00 202 TYR B C 1
ATOM 3517 O O . TYR C 1 193 ? 263.627 -37.487 89.220 1.00 20.00 202 TYR B O 1
ATOM 3526 N N . SER C 1 194 ? 264.878 -38.929 88.030 1.00 20.00 203 SER B N 1
ATOM 3527 C CA . SER C 1 194 ? 265.501 -39.533 89.206 1.00 20.00 203 SER B CA 1
ATOM 3528 C C . SER C 1 194 ? 266.947 -39.077 89.291 1.00 20.00 203 SER B C 1
ATOM 3529 O O . SER C 1 194 ? 267.660 -39.058 88.288 1.00 20.00 203 SER B O 1
ATOM 3532 N N . GLN C 1 195 ? 267.367 -38.669 90.479 1.00 20.00 204 GLN B N 1
ATOM 3533 C CA . GLN C 1 195 ? 268.726 -38.194 90.671 1.00 20.00 204 GLN B CA 1
ATOM 3534 C C . GLN C 1 195 ? 269.415 -39.063 91.704 1.00 20.00 204 GLN B C 1
ATOM 3535 O O . GLN C 1 195 ? 268.816 -39.438 92.710 1.00 20.00 204 GLN B O 1
ATOM 3541 N N . THR C 1 196 ? 270.675 -39.382 91.458 1.00 20.00 205 THR B N 1
ATOM 3542 C CA . THR C 1 196 ? 271.429 -40.207 92.383 1.00 20.00 205 THR B CA 1
ATOM 3543 C C . THR C 1 196 ? 272.319 -39.345 93.261 1.00 20.00 205 THR B C 1
ATOM 3544 O O . THR C 1 196 ? 273.132 -38.556 92.768 1.00 20.00 205 THR B O 1
ATOM 3548 N N . VAL C 1 197 ? 272.133 -39.469 94.565 1.00 20.00 206 VAL B N 1
ATOM 3549 C CA . VAL C 1 197 ? 272.926 -38.726 95.525 1.00 20.00 206 VAL B CA 1
ATOM 3550 C C . VAL C 1 197 ? 274.004 -39.681 96.023 1.00 20.00 206 VAL B C 1
ATOM 3551 O O . VAL C 1 197 ? 273.711 -40.824 96.387 1.00 20.00 206 VAL B O 1
ATOM 3555 N N . ALA C 1 198 ? 275.256 -39.228 95.969 1.00 20.00 501 ALA B N 1
ATOM 3556 C CA . ALA C 1 198 ? 276.407 -40.030 96.389 1.00 20.00 501 ALA B CA 1
ATOM 3557 C C . ALA C 1 198 ? 276.530 -40.207 97.905 1.00 20.00 501 ALA B C 1
ATOM 3558 O O . ALA C 1 198 ? 277.174 -39.406 98.595 1.00 20.00 501 ALA B O 1
ATOM 3560 N N . THR C 1 199 ? 275.900 -41.254 98.414 1.00 20.00 207 THR B N 1
ATOM 3561 C CA . THR C 1 199 ? 275.925 -41.562 99.832 1.00 20.00 207 THR B CA 1
ATOM 3562 C C . THR C 1 199 ? 276.706 -42.866 99.982 1.00 20.00 207 THR B C 1
ATOM 3563 O O . THR C 1 199 ? 277.362 -43.279 99.016 1.00 20.00 207 THR B O 1
ATOM 3567 N N . VAL C 1 200 ? 276.700 -43.467 101.179 1.00 20.00 502 VAL B N 1
ATOM 3568 C CA . VAL C 1 200 ? 277.366 -44.756 101.416 1.00 20.00 502 VAL B CA 1
ATOM 3569 C C . VAL C 1 200 ? 276.717 -45.555 100.276 1.00 20.00 502 VAL B C 1
ATOM 3570 O O . VAL C 1 200 ? 277.379 -45.787 99.261 1.00 20.00 502 VAL B O 1
ATOM 3574 N N . PRO C 1 201 ? 275.489 -46.087 100.459 1.00 20.00 503 PRO B N 1
ATOM 3575 C CA . PRO C 1 201 ? 275.067 -46.736 99.214 1.00 20.00 503 PRO B CA 1
ATOM 3576 C C . PRO C 1 201 ? 274.432 -45.520 98.510 1.00 20.00 503 PRO B C 1
ATOM 3577 O O . PRO C 1 201 ? 273.682 -44.760 99.138 1.00 20.00 503 PRO B O 1
ATOM 3581 N N . PRO C 1 202 ? 274.849 -45.216 97.273 1.00 20.00 504 PRO B N 1
ATOM 3582 C CA . PRO C 1 202 ? 274.211 -44.045 96.656 1.00 20.00 504 PRO B CA 1
ATOM 3583 C C . PRO C 1 202 ? 272.685 -44.140 96.705 1.00 20.00 504 PRO B C 1
ATOM 3584 O O . PRO C 1 202 ? 272.111 -45.207 96.439 1.00 20.00 504 PRO B O 1
ATOM 3588 N N . THR C 1 203 ? 272.042 -43.053 97.121 1.00 20.00 208 THR B N 1
ATOM 3589 C CA . THR C 1 203 ? 270.589 -43.033 97.224 1.00 20.00 208 THR B CA 1
ATOM 3590 C C . THR C 1 203 ? 269.961 -42.361 96.010 1.00 20.00 208 THR B C 1
ATOM 3591 O O . THR C 1 203 ? 270.424 -41.315 95.561 1.00 20.00 208 THR B O 1
ATOM 3595 N N . ASN C 1 204 ? 268.914 -42.975 95.471 1.00 20.00 209 ASN B N 1
ATOM 3596 C CA . ASN C 1 204 ? 268.216 -42.424 94.317 1.00 20.00 209 ASN B CA 1
ATOM 3597 C C . ASN C 1 204 ? 266.999 -41.643 94.782 1.00 20.00 209 ASN B C 1
ATOM 3598 O O . ASN C 1 204 ? 266.179 -42.154 95.550 1.00 20.00 209 ASN B O 1
ATOM 3603 N N . LEU C 1 205 ? 266.885 -40.409 94.309 1.00 20.00 210 LEU B N 1
ATOM 3604 C CA . LEU C 1 205 ? 265.786 -39.538 94.684 1.00 20.00 210 LEU B CA 1
ATOM 3605 C C . LEU C 1 205 ? 264.811 -39.352 93.536 1.00 20.00 210 LEU B C 1
ATOM 3606 O O . LEU C 1 205 ? 265.204 -39.359 92.368 1.00 20.00 210 LEU B O 1
ATOM 3611 N N . ALA C 1 206 ? 263.538 -39.199 93.875 1.00 20.00 211 ALA B N 1
ATOM 3612 C CA . ALA C 1 206 ? 262.508 -38.957 92.876 1.00 20.00 211 ALA B CA 1
ATOM 3613 C C . ALA C 1 206 ? 262.323 -37.438 92.892 1.00 20.00 211 ALA B C 1
ATOM 3614 O O . ALA C 1 206 ? 261.838 -36.884 93.886 1.00 20.00 211 ALA B O 1
ATOM 3616 N N . GLN C 1 207 ? 262.763 -36.771 91.826 1.00 20.00 212 GLN B N 1
ATOM 3617 C CA . GLN C 1 207 ? 262.691 -35.316 91.732 1.00 20.00 212 GLN B CA 1
ATOM 3618 C C . GLN C 1 207 ? 261.702 -34.794 90.671 1.00 20.00 212 GLN B C 1
ATOM 3619 O O . GLN C 1 207 ? 261.260 -35.559 89.813 1.00 20.00 212 GLN B O 1
ATOM 3625 N N . ASN C 1 208 ? 261.356 -33.499 90.751 1.00 20.00 213 ASN B N 1
ATOM 3626 C CA . ASN C 1 208 ? 260.438 -32.839 89.803 1.00 20.00 213 ASN B CA 1
ATOM 3627 C C . ASN C 1 208 ? 261.115 -31.574 89.305 1.00 20.00 213 ASN B C 1
ATOM 3628 O O . ASN C 1 208 ? 262.052 -31.067 89.937 1.00 20.00 213 ASN B O 1
ATOM 3633 N N . THR C 1 209 ? 260.536 -31.004 88.250 1.00 20.00 214 THR B N 1
ATOM 3634 C CA . THR C 1 209 ? 261.005 -29.759 87.657 1.00 20.00 214 THR B CA 1
ATOM 3635 C C . THR C 1 209 ? 259.847 -29.100 86.950 1.00 20.00 214 THR B C 1
ATOM 3636 O O . THR C 1 209 ? 259.017 -29.773 86.343 1.00 20.00 214 THR B O 1
ATOM 3640 N N . ILE C 1 210 ? 259.761 -27.788 87.075 1.00 20.00 215 ILE B N 1
ATOM 3641 C CA . ILE C 1 210 ? 258.739 -27.050 86.364 1.00 20.00 215 ILE B CA 1
ATOM 3642 C C . ILE C 1 210 ? 259.373 -26.909 84.984 1.00 20.00 215 ILE B C 1
ATOM 3643 O O . ILE C 1 210 ? 260.466 -26.376 84.862 1.00 20.00 215 ILE B O 1
ATOM 3648 N N . ALA C 1 211 ? 258.759 -27.486 83.966 1.00 20.00 216 ALA B N 1
ATOM 3649 C CA . ALA C 1 211 ? 259.315 -27.387 82.631 1.00 20.00 216 ALA B CA 1
ATOM 3650 C C . ALA C 1 211 ? 258.278 -26.838 81.658 1.00 20.00 216 ALA B C 1
ATOM 3651 O O . ALA C 1 211 ? 257.120 -26.652 82.017 1.00 20.00 216 ALA B O 1
ATOM 3653 N N . ILE C 1 212 ? 258.702 -26.559 80.431 1.00 20.00 217 ILE B N 1
ATOM 3654 C CA . ILE C 1 212 ? 257.800 -26.034 79.420 1.00 20.00 217 ILE B CA 1
ATOM 3655 C C . ILE C 1 212 ? 257.782 -26.942 78.190 1.00 20.00 217 ILE B C 1
ATOM 3656 O O . ILE C 1 212 ? 258.827 -27.274 77.632 1.00 20.00 217 ILE B O 1
ATOM 3661 N N . ASP C 1 213 ? 256.585 -27.377 77.809 1.00 20.00 218 ASP B N 1
ATOM 3662 C CA . ASP C 1 213 ? 256.384 -28.261 76.661 1.00 20.00 218 ASP B CA 1
ATOM 3663 C C . ASP C 1 213 ? 256.264 -27.529 75.333 1.00 20.00 218 ASP B C 1
ATOM 3664 O O . ASP C 1 213 ? 255.733 -26.421 75.272 1.00 20.00 218 ASP B O 1
ATOM 3669 N N . GLY C 1 214 ? 256.722 -28.178 74.267 1.00 20.00 219 GLY B N 1
ATOM 3670 C CA . GLY C 1 214 ? 256.599 -27.599 72.939 1.00 20.00 219 GLY B CA 1
ATOM 3671 C C . GLY C 1 214 ? 257.739 -26.819 72.322 1.00 20.00 219 GLY B C 1
ATOM 3672 O O . GLY C 1 214 ? 257.626 -26.381 71.177 1.00 20.00 219 GLY B O 1
ATOM 3673 N N . LEU C 1 215 ? 258.854 -26.689 73.030 1.00 20.00 220 LEU B N 1
ATOM 3674 C CA . LEU C 1 215 ? 259.987 -25.941 72.496 1.00 20.00 220 LEU B CA 1
ATOM 3675 C C . LEU C 1 215 ? 260.595 -26.568 71.247 1.00 20.00 220 LEU B C 1
ATOM 3676 O O . LEU C 1 215 ? 261.315 -25.910 70.517 1.00 20.00 220 LEU B O 1
ATOM 3681 N N . GLU C 1 216 ? 260.264 -27.823 70.979 1.00 20.00 221 GLU B N 1
ATOM 3682 C CA . GLU C 1 216 ? 260.789 -28.521 69.815 1.00 20.00 221 GLU B CA 1
ATOM 3683 C C . GLU C 1 216 ? 260.339 -27.853 68.526 1.00 20.00 221 GLU B C 1
ATOM 3684 O O . GLU C 1 216 ? 261.015 -27.934 67.507 1.00 20.00 221 GLU B O 1
ATOM 3690 N N . ALA C 1 217 ? 259.189 -27.190 68.577 1.00 20.00 222 ALA B N 1
ATOM 3691 C CA . ALA C 1 217 ? 258.644 -26.503 67.415 1.00 20.00 222 ALA B CA 1
ATOM 3692 C C . ALA C 1 217 ? 259.532 -25.339 67.032 1.00 20.00 222 ALA B C 1
ATOM 3693 O O . ALA C 1 217 ? 259.409 -24.784 65.953 1.00 20.00 222 ALA B O 1
ATOM 3695 N N . LEU C 1 218 ? 260.459 -25.004 67.918 1.00 20.00 223 LEU B N 1
ATOM 3696 C CA . LEU C 1 218 ? 261.394 -23.904 67.717 1.00 20.00 223 LEU B CA 1
ATOM 3697 C C . LEU C 1 218 ? 262.318 -24.192 66.544 1.00 20.00 223 LEU B C 1
ATOM 3698 O O . LEU C 1 218 ? 263.106 -23.341 66.138 1.00 20.00 223 LEU B O 1
ATOM 3703 N N . ASP C 1 219 ? 262.205 -25.399 66.000 1.00 20.00 224 ASP B N 1
ATOM 3704 C CA . ASP C 1 219 ? 263.035 -25.847 64.889 1.00 20.00 224 ASP B CA 1
ATOM 3705 C C . ASP C 1 219 ? 262.243 -26.331 63.682 1.00 20.00 224 ASP B C 1
ATOM 3706 O O . ASP C 1 219 ? 262.786 -27.045 62.843 1.00 20.00 224 ASP B O 1
ATOM 3711 N N . ALA C 1 220 ? 260.978 -25.950 63.568 1.00 20.00 225 ALA B N 1
ATOM 3712 C CA . ALA C 1 220 ? 260.175 -26.414 62.442 1.00 20.00 225 ALA B CA 1
ATOM 3713 C C . ALA C 1 220 ? 259.143 -25.397 62.013 1.00 20.00 225 ALA B C 1
ATOM 3714 O O . ALA C 1 220 ? 258.268 -25.040 62.787 1.00 20.00 225 ALA B O 1
ATOM 3716 N N . LEU C 1 221 ? 259.256 -24.925 60.778 1.00 20.00 226 LEU B N 1
ATOM 3717 C CA . LEU C 1 221 ? 258.305 -23.960 60.250 1.00 20.00 226 LEU B CA 1
ATOM 3718 C C . LEU C 1 221 ? 257.099 -24.685 59.701 1.00 20.00 226 LEU B C 1
ATOM 3719 O O . LEU C 1 221 ? 257.190 -25.360 58.668 1.00 20.00 226 LEU B O 1
ATOM 3724 N N . PRO C 1 222 ? 255.949 -24.552 60.376 1.00 20.00 227 PRO B N 1
ATOM 3725 C CA . PRO C 1 222 ? 254.735 -25.211 59.924 1.00 20.00 227 PRO B CA 1
ATOM 3726 C C . PRO C 1 222 ? 254.178 -24.446 58.738 1.00 20.00 227 PRO B C 1
ATOM 3727 O O . PRO C 1 222 ? 254.593 -23.322 58.444 1.00 20.00 227 PRO B O 1
ATOM 3731 N N . ASN C 1 223 ? 253.237 -25.078 58.058 1.00 20.00 228 ASN B N 1
ATOM 3732 C CA . ASN C 1 223 ? 252.561 -24.498 56.903 1.00 20.00 228 ASN B CA 1
ATOM 3733 C C . ASN C 1 223 ? 251.749 -23.255 57.300 1.00 20.00 228 ASN B C 1
ATOM 3734 O O . ASN C 1 223 ? 251.506 -22.372 56.477 1.00 20.00 228 ASN B O 1
ATOM 3739 N N . ASN C 1 224 ? 251.318 -23.205 58.557 1.00 20.00 229 ASN B N 1
ATOM 3740 C CA . ASN C 1 224 ? 250.552 -22.073 59.072 1.00 20.00 229 ASN B CA 1
ATOM 3741 C C . ASN C 1 224 ? 251.563 -20.991 59.332 1.00 20.00 229 ASN B C 1
ATOM 3742 O O . ASN C 1 224 ? 251.850 -20.702 60.495 1.00 20.00 229 ASN B O 1
ATOM 3747 N N . ASN C 1 225 ? 252.171 -20.431 58.297 1.00 20.00 230 ASN B N 1
ATOM 3748 C CA . ASN C 1 225 ? 253.150 -19.403 58.579 1.00 20.00 230 ASN B CA 1
ATOM 3749 C C . ASN C 1 225 ? 253.154 -18.241 57.641 1.00 20.00 230 ASN B C 1
ATOM 3750 O O . ASN C 1 225 ? 252.508 -18.256 56.594 1.00 20.00 230 ASN B O 1
ATOM 3755 N N . TYR C 1 226 ? 253.803 -17.184 58.094 1.00 20.00 231 TYR B N 1
ATOM 3756 C CA . TYR C 1 226 ? 253.950 -15.991 57.308 1.00 20.00 231 TYR B CA 1
ATOM 3757 C C . TYR C 1 226 ? 255.422 -15.969 56.985 1.00 20.00 231 TYR B C 1
ATOM 3758 O O . TYR C 1 226 ? 256.254 -16.136 57.871 1.00 20.00 231 TYR B O 1
ATOM 3767 N N . SER C 1 227 ? 255.737 -15.874 55.705 1.00 20.00 232 SER B N 1
ATOM 3768 C CA . SER C 1 227 ? 257.115 -15.795 55.287 1.00 20.00 232 SER B CA 1
ATOM 3769 C C . SER C 1 227 ? 257.129 -14.624 54.321 1.00 20.00 232 SER B C 1
ATOM 3770 O O . SER C 1 227 ? 256.330 -14.577 53.384 1.00 20.00 232 SER B O 1
ATOM 3773 N N . GLY C 1 228 ? 257.942 -13.624 54.627 1.00 20.00 233 GLY B N 1
ATOM 3774 C CA . GLY C 1 228 ? 258.029 -12.446 53.781 1.00 20.00 233 GLY B CA 1
ATOM 3775 C C . GLY C 1 228 ? 259.424 -11.862 53.839 1.00 20.00 233 GLY B C 1
ATOM 3776 O O . GLY C 1 228 ? 260.267 -12.379 54.575 1.00 20.00 233 GLY B O 1
ATOM 3777 N N . SER C 1 229 ? 259.683 -10.813 53.060 1.00 20.00 234 SER B N 1
ATOM 3778 C CA . SER C 1 229 ? 261.006 -10.198 53.049 1.00 20.00 234 SER B CA 1
ATOM 3779 C C . SER C 1 229 ? 261.159 -9.341 54.285 1.00 20.00 234 SER B C 1
ATOM 3780 O O . SER C 1 229 ? 260.169 -8.895 54.861 1.00 20.00 234 SER B O 1
ATOM 3783 N N . PHE C 1 230 ? 262.404 -9.118 54.692 1.00 20.00 235 PHE B N 1
ATOM 3784 C CA . PHE C 1 230 ? 262.684 -8.348 55.894 1.00 20.00 235 PHE B CA 1
ATOM 3785 C C . PHE C 1 230 ? 262.115 -6.959 55.928 1.00 20.00 235 PHE B C 1
ATOM 3786 O O . PHE C 1 230 ? 261.629 -6.505 56.957 1.00 20.00 235 PHE B O 1
ATOM 3794 N N . ILE C 1 231 ? 262.150 -6.286 54.796 1.00 20.00 236 ILE B N 1
ATOM 3795 C CA . ILE C 1 231 ? 261.708 -4.910 54.760 1.00 20.00 236 ILE B CA 1
ATOM 3796 C C . ILE C 1 231 ? 260.198 -4.677 54.699 1.00 20.00 236 ILE B C 1
ATOM 3797 O O . ILE C 1 231 ? 259.726 -3.645 54.238 1.00 20.00 236 ILE B O 1
ATOM 3802 N N . GLU C 1 232 ? 259.459 -5.643 55.228 1.00 20.00 237 GLU B N 1
ATOM 3803 C CA . GLU C 1 232 ? 258.007 -5.607 55.344 1.00 20.00 237 GLU B CA 1
ATOM 3804 C C . GLU C 1 232 ? 257.878 -6.334 56.674 1.00 20.00 237 GLU B C 1
ATOM 3805 O O . GLU C 1 232 ? 257.528 -7.520 56.730 1.00 20.00 237 GLU B O 1
ATOM 3811 N N . GLY C 1 233 ? 258.315 -5.662 57.729 1.00 20.00 238 GLY B N 1
ATOM 3812 C CA . GLY C 1 233 ? 258.268 -6.257 59.044 1.00 20.00 238 GLY B CA 1
ATOM 3813 C C . GLY C 1 233 ? 256.910 -6.859 59.292 1.00 20.00 238 GLY B C 1
ATOM 3814 O O . GLY C 1 233 ? 255.929 -6.511 58.643 1.00 20.00 238 GLY B O 1
ATOM 3815 N N . CYS C 1 234 ? 256.849 -7.766 60.240 1.00 20.00 239 CYS B N 1
ATOM 3816 C CA . CYS C 1 234 ? 255.608 -8.413 60.556 1.00 20.00 239 CYS B CA 1
ATOM 3817 C C . CYS C 1 234 ? 254.820 -7.633 61.596 1.00 20.00 239 CYS B C 1
ATOM 3818 O O . CYS C 1 234 ? 255.206 -6.549 62.039 1.00 20.00 239 CYS B O 1
ATOM 3821 N N . TYR C 1 235 ? 253.691 -8.224 61.956 1.00 20.00 240 TYR B N 1
ATOM 3822 C CA . TYR C 1 235 ? 252.795 -7.725 62.973 1.00 20.00 240 TYR B CA 1
ATOM 3823 C C . TYR C 1 235 ? 251.823 -8.857 63.236 1.00 20.00 240 TYR B C 1
ATOM 3824 O O . TYR C 1 235 ? 251.078 -9.242 62.346 1.00 20.00 240 TYR B O 1
ATOM 3833 N N . SER C 1 236 ? 251.881 -9.446 64.419 1.00 20.00 241 SER B N 1
ATOM 3834 C CA . SER C 1 236 ? 250.962 -10.516 64.763 1.00 20.00 241 SER B CA 1
ATOM 3835 C C . SER C 1 236 ? 250.563 -10.368 66.208 1.00 20.00 241 SER B C 1
ATOM 3836 O O . SER C 1 236 ? 251.190 -9.631 66.966 1.00 20.00 241 SER B O 1
ATOM 3839 N N . GLN C 1 237 ? 249.474 -11.026 66.563 1.00 20.00 242 GLN B N 1
ATOM 3840 C CA . GLN C 1 237 ? 248.939 -10.968 67.903 1.00 20.00 242 GLN B CA 1
ATOM 3841 C C . GLN C 1 237 ? 248.337 -12.318 68.145 1.00 20.00 242 GLN B C 1
ATOM 3842 O O . GLN C 1 237 ? 247.805 -12.916 67.216 1.00 20.00 242 GLN B O 1
ATOM 3848 N N . SER C 1 238 ? 248.454 -12.826 69.365 1.00 20.00 243 SER B N 1
ATOM 3849 C CA . SER C 1 238 ? 247.864 -14.116 69.668 1.00 20.00 243 SER B CA 1
ATOM 3850 C C . SER C 1 238 ? 246.628 -13.945 70.538 1.00 20.00 243 SER B C 1
ATOM 3851 O O . SER C 1 238 ? 246.356 -12.863 71.077 1.00 20.00 243 SER B O 1
ATOM 3854 N N . VAL C 1 239 ? 245.874 -15.029 70.646 1.00 20.00 244 VAL B N 1
ATOM 3855 C CA . VAL C 1 239 ? 244.625 -15.058 71.380 1.00 20.00 244 VAL B CA 1
ATOM 3856 C C . VAL C 1 239 ? 244.717 -16.125 72.471 1.00 20.00 244 VAL B C 1
ATOM 3857 O O . VAL C 1 239 ? 245.698 -16.873 72.540 1.00 20.00 244 VAL B O 1
ATOM 3861 N N . CYS C 1 240 ? 243.707 -16.152 73.334 1.00 20.00 245 CYS B N 1
ATOM 3862 C CA . CYS C 1 240 ? 243.617 -17.095 74.431 1.00 20.00 245 CYS B CA 1
ATOM 3863 C C . CYS C 1 240 ? 243.669 -18.584 74.021 1.00 20.00 245 CYS B C 1
ATOM 3864 O O . CYS C 1 240 ? 243.024 -19.024 73.061 1.00 20.00 245 CYS B O 1
ATOM 3867 N N . ASN C 1 241 ? 244.398 -19.338 74.839 1.00 20.00 246 ASN B N 1
ATOM 3868 C CA . ASN C 1 241 ? 244.677 -20.769 74.714 1.00 20.00 246 ASN B CA 1
ATOM 3869 C C . ASN C 1 241 ? 243.563 -21.654 75.228 1.00 20.00 246 ASN B C 1
ATOM 3870 O O . ASN C 1 241 ? 243.636 -22.872 75.069 1.00 20.00 246 ASN B O 1
ATOM 3875 N N . GLU C 1 242 ? 242.576 -21.071 75.903 1.00 20.00 247 GLU B N 1
ATOM 3876 C CA . GLU C 1 242 ? 241.527 -21.878 76.499 1.00 20.00 247 GLU B CA 1
ATOM 3877 C C . GLU C 1 242 ? 240.129 -21.286 76.578 1.00 20.00 247 GLU B C 1
ATOM 3878 O O . GLU C 1 242 ? 239.913 -20.138 76.190 1.00 20.00 247 GLU B O 1
ATOM 3884 N N . PRO C 1 243 ? 239.151 -22.087 77.044 1.00 20.00 248 PRO B N 1
ATOM 3885 C CA . PRO C 1 243 ? 237.769 -21.637 77.170 1.00 20.00 248 PRO B CA 1
ATOM 3886 C C . PRO C 1 243 ? 237.613 -20.416 78.078 1.00 20.00 248 PRO B C 1
ATOM 3887 O O . PRO C 1 243 ? 236.983 -19.423 77.695 1.00 20.00 248 PRO B O 1
ATOM 3891 N N . GLU C 1 244 ? 238.179 -20.495 79.282 1.00 20.00 249 GLU B N 1
ATOM 3892 C CA . GLU C 1 244 ? 238.083 -19.398 80.241 1.00 20.00 249 GLU B CA 1
ATOM 3893 C C . GLU C 1 244 ? 239.436 -18.751 80.519 1.00 20.00 249 GLU B C 1
ATOM 3894 O O . GLU C 1 244 ? 240.485 -19.378 80.333 1.00 20.00 249 GLU B O 1
ATOM 3900 N N . PHE C 1 245 ? 239.393 -17.484 80.935 1.00 20.00 250 PHE B N 1
ATOM 3901 C CA . PHE C 1 245 ? 240.591 -16.722 81.278 1.00 20.00 250 PHE B CA 1
ATOM 3902 C C . PHE C 1 245 ? 240.818 -16.861 82.788 1.00 20.00 250 PHE B C 1
ATOM 3903 O O . PHE C 1 245 ? 240.376 -16.013 83.562 1.00 20.00 250 PHE B O 1
ATOM 3911 N N . GLU C 1 246 ? 241.470 -17.933 83.223 1.00 20.00 251 GLU B N 1
ATOM 3912 C CA . GLU C 1 246 ? 241.686 -18.101 84.653 1.00 20.00 251 GLU B CA 1
ATOM 3913 C C . GLU C 1 246 ? 243.008 -17.547 85.156 1.00 20.00 251 GLU B C 1
ATOM 3914 O O . GLU C 1 246 ? 243.982 -17.462 84.409 1.00 20.00 251 GLU B O 1
ATOM 3920 N N . PHE C 1 247 ? 243.001 -17.100 86.408 1.00 20.00 252 PHE B N 1
ATOM 3921 C CA . PHE C 1 247 ? 244.169 -16.514 87.045 1.00 20.00 252 PHE B CA 1
ATOM 3922 C C . PHE C 1 247 ? 245.259 -17.506 87.385 1.00 20.00 252 PHE B C 1
ATOM 3923 O O . PHE C 1 247 ? 244.990 -18.642 87.782 1.00 20.00 252 PHE B O 1
ATOM 3931 N N . HIS C 1 248 ? 246.500 -17.058 87.243 1.00 20.00 253 HIS B N 1
ATOM 3932 C CA . HIS C 1 248 ? 247.674 -17.879 87.513 1.00 20.00 253 HIS B CA 1
ATOM 3933 C C . HIS C 1 248 ? 248.499 -17.260 88.616 1.00 20.00 253 HIS B C 1
ATOM 3934 O O . HIS C 1 248 ? 248.702 -16.049 88.630 1.00 20.00 253 HIS B O 1
ATOM 3941 N N . PRO C 1 249 ? 249.004 -18.080 89.546 1.00 20.00 254 PRO B N 1
ATOM 3942 C CA . PRO C 1 249 ? 249.810 -17.546 90.640 1.00 20.00 254 PRO B CA 1
ATOM 3943 C C . PRO C 1 249 ? 251.161 -17.140 90.109 1.00 20.00 254 PRO B C 1
ATOM 3944 O O . PRO C 1 249 ? 251.604 -17.631 89.068 1.00 20.00 254 PRO B O 1
ATOM 3948 N N . ILE C 1 250 ? 251.801 -16.222 90.815 1.00 20.00 255 ILE B N 1
ATOM 3949 C CA . ILE C 1 250 ? 253.102 -15.739 90.418 1.00 20.00 255 ILE B CA 1
ATOM 3950 C C . ILE C 1 250 ? 254.213 -16.512 91.116 1.00 20.00 255 ILE B C 1
ATOM 3951 O O . ILE C 1 250 ? 254.377 -16.449 92.330 1.00 20.00 255 ILE B O 1
ATOM 3956 N N . MET C 1 251 ? 254.929 -17.296 90.324 1.00 20.00 256 MET B N 1
ATOM 3957 C CA . MET C 1 251 ? 256.023 -18.120 90.805 1.00 20.00 256 MET B CA 1
ATOM 3958 C C . MET C 1 251 ? 257.230 -17.351 91.313 1.00 20.00 256 MET B C 1
ATOM 3959 O O . MET C 1 251 ? 257.547 -16.264 90.830 1.00 20.00 256 MET B O 1
ATOM 3964 N N . GLU C 1 252 ? 257.920 -17.947 92.278 1.00 20.00 257 GLU B N 1
ATOM 3965 C CA . GLU C 1 252 ? 259.091 -17.334 92.876 1.00 20.00 257 GLU B CA 1
ATOM 3966 C C . GLU C 1 252 ? 260.264 -18.303 92.953 1.00 20.00 257 GLU B C 1
ATOM 3967 O O . GLU C 1 252 ? 260.076 -19.504 93.144 1.00 20.00 257 GLU B O 1
ATOM 3973 N N . GLY C 1 253 ? 261.469 -17.768 92.783 1.00 20.00 258 GLY B N 1
ATOM 3974 C CA . GLY C 1 253 ? 262.676 -18.572 92.849 1.00 20.00 258 GLY B CA 1
ATOM 3975 C C . GLY C 1 253 ? 263.128 -19.147 91.522 1.00 20.00 258 GLY B C 1
ATOM 3976 O O . GLY C 1 253 ? 264.115 -19.891 91.453 1.00 20.00 258 GLY B O 1
ATOM 3977 N N . TYR C 1 254 ? 262.434 -18.779 90.451 1.00 20.00 259 TYR B N 1
ATOM 3978 C CA . TYR C 1 254 ? 262.775 -19.291 89.138 1.00 20.00 259 TYR B CA 1
ATOM 3979 C C . TYR C 1 254 ? 263.647 -18.349 88.317 1.00 20.00 259 TYR B C 1
ATOM 3980 O O . TYR C 1 254 ? 263.159 -17.382 87.750 1.00 20.00 259 TYR B O 1
ATOM 3989 N N . ALA C 1 255 ? 264.947 -18.621 88.297 1.00 20.00 260 ALA B N 1
ATOM 3990 C CA . ALA C 1 255 ? 265.904 -17.817 87.538 1.00 20.00 260 ALA B CA 1
ATOM 3991 C C . ALA C 1 255 ? 265.964 -18.249 86.075 1.00 20.00 260 ALA B C 1
ATOM 3992 O O . ALA C 1 255 ? 266.391 -17.491 85.210 1.00 20.00 260 ALA B O 1
ATOM 3994 N N . SER C 1 256 ? 265.575 -19.490 85.818 1.00 20.00 261 SER B N 1
ATOM 3995 C CA . SER C 1 256 ? 265.561 -20.062 84.477 1.00 20.00 261 SER B CA 1
ATOM 3996 C C . SER C 1 256 ? 264.420 -21.064 84.489 1.00 20.00 261 SER B C 1
ATOM 3997 O O . SER C 1 256 ? 263.986 -21.447 85.577 1.00 20.00 261 SER B O 1
ATOM 4000 N N . VAL C 1 257 ? 263.911 -21.476 83.332 1.00 20.00 262 VAL B N 1
ATOM 4001 C CA . VAL C 1 257 ? 262.819 -22.436 83.363 1.00 20.00 262 VAL B CA 1
ATOM 4002 C C . VAL C 1 257 ? 263.297 -23.720 83.991 1.00 20.00 262 VAL B C 1
ATOM 4003 O O . VAL C 1 257 ? 262.704 -24.147 84.974 1.00 20.00 262 VAL B O 1
ATOM 4007 N N . PRO C 1 258 ? 264.277 -24.429 83.384 1.00 20.00 263 PRO B N 1
ATOM 4008 C CA . PRO C 1 258 ? 264.643 -25.621 84.171 1.00 20.00 263 PRO B CA 1
ATOM 4009 C C . PRO C 1 258 ? 265.321 -24.889 85.337 1.00 20.00 263 PRO B C 1
ATOM 4010 O O . PRO C 1 258 ? 266.310 -24.186 85.124 1.00 20.00 263 PRO B O 1
ATOM 4014 N N . PRO C 1 259 ? 264.727 -24.934 86.549 1.00 20.00 264 PRO B N 1
ATOM 4015 C CA . PRO C 1 259 ? 265.312 -24.240 87.702 1.00 20.00 264 PRO B CA 1
ATOM 4016 C C . PRO C 1 259 ? 266.800 -24.496 87.845 1.00 20.00 264 PRO B C 1
ATOM 4017 O O . PRO C 1 259 ? 267.306 -25.540 87.421 1.00 20.00 264 PRO B O 1
ATOM 4021 N N . ALA C 1 260 ? 267.499 -23.554 88.463 1.00 20.00 265 ALA B N 1
ATOM 4022 C CA . ALA C 1 260 ? 268.938 -23.682 88.663 1.00 20.00 265 ALA B CA 1
ATOM 4023 C C . ALA C 1 260 ? 269.261 -25.010 89.353 1.00 20.00 265 ALA B C 1
ATOM 4024 O O . ALA C 1 260 ? 268.625 -25.372 90.350 1.00 20.00 265 ALA B O 1
ATOM 4026 N N . ASN C 1 261 ? 270.229 -25.726 88.780 1.00 20.00 266 ASN B N 1
ATOM 4027 C CA . ASN C 1 261 ? 270.713 -27.033 89.253 1.00 20.00 266 ASN B CA 1
ATOM 4028 C C . ASN C 1 261 ? 270.056 -28.224 88.554 1.00 20.00 266 ASN B C 1
ATOM 4029 O O . ASN C 1 261 ? 270.403 -29.379 88.825 1.00 20.00 266 ASN B O 1
ATOM 4034 N N . VAL C 1 262 ? 269.109 -27.945 87.661 1.00 20.00 267 VAL B N 1
ATOM 4035 C CA . VAL C 1 262 ? 268.434 -29.003 86.911 1.00 20.00 267 VAL B CA 1
ATOM 4036 C C . VAL C 1 262 ? 268.971 -29.003 85.490 1.00 20.00 267 VAL B C 1
ATOM 4037 O O . VAL C 1 262 ? 269.147 -27.945 84.880 1.00 20.00 267 VAL B O 1
ATOM 4041 N N . THR C 1 263 ? 269.257 -30.193 84.977 1.00 20.00 268 THR B N 1
ATOM 4042 C CA . THR C 1 263 ? 269.775 -30.334 83.627 1.00 20.00 268 THR B CA 1
ATOM 4043 C C . THR C 1 263 ? 268.643 -30.163 82.649 1.00 20.00 268 THR B C 1
ATOM 4044 O O . THR C 1 263 ? 267.501 -30.523 82.934 1.00 20.00 268 THR B O 1
ATOM 4048 N N . ASN C 1 264 ? 268.982 -29.661 81.473 1.00 20.00 269 ASN B N 1
ATOM 4049 C CA . ASN C 1 264 ? 268.011 -29.470 80.414 1.00 20.00 269 ASN B CA 1
ATOM 4050 C C . ASN C 1 264 ? 267.341 -30.820 80.156 1.00 20.00 269 ASN B C 1
ATOM 4051 O O . ASN C 1 264 ? 266.136 -30.904 79.963 1.00 20.00 269 ASN B O 1
ATOM 4056 N N . ALA C 1 265 ? 268.130 -31.883 80.246 1.00 20.00 270 ALA B N 1
ATOM 4057 C CA . ALA C 1 265 ? 267.643 -33.240 80.023 1.00 20.00 270 ALA B CA 1
ATOM 4058 C C . ALA C 1 265 ? 266.801 -33.794 81.174 1.00 20.00 270 ALA B C 1
ATOM 4059 O O . ALA C 1 265 ? 265.889 -34.588 80.950 1.00 20.00 270 ALA B O 1
ATOM 4061 N N . GLN C 1 266 ? 267.129 -33.401 82.402 1.00 20.00 271 GLN B N 1
ATOM 4062 C CA . GLN C 1 266 ? 266.387 -33.865 83.571 1.00 20.00 271 GLN B CA 1
ATOM 4063 C C . GLN C 1 266 ? 264.987 -33.265 83.493 1.00 20.00 271 GLN B C 1
ATOM 4064 O O . GLN C 1 266 ? 263.993 -33.903 83.832 1.00 20.00 271 GLN B O 1
ATOM 4070 N N . ALA C 1 267 ? 264.931 -32.028 83.017 1.00 20.00 272 ALA B N 1
ATOM 4071 C CA . ALA C 1 267 ? 263.683 -31.310 82.860 1.00 20.00 272 ALA B CA 1
ATOM 4072 C C . ALA C 1 267 ? 262.949 -31.794 81.615 1.00 20.00 272 ALA B C 1
ATOM 4073 O O . ALA C 1 267 ? 261.842 -31.341 81.328 1.00 20.00 272 ALA B O 1
ATOM 4075 N N . SER C 1 268 ? 263.573 -32.709 80.876 1.00 20.00 273 SER B N 1
ATOM 4076 C CA . SER C 1 268 ? 263.018 -33.268 79.638 1.00 20.00 273 SER B CA 1
ATOM 4077 C C . SER C 1 268 ? 262.721 -32.187 78.598 1.00 20.00 273 SER B C 1
ATOM 4078 O O . SER C 1 268 ? 261.867 -32.362 77.720 1.00 20.00 273 SER B O 1
ATOM 4081 N N . MET C 1 269 ? 263.459 -31.081 78.689 1.00 20.00 274 MET B N 1
ATOM 4082 C CA . MET C 1 269 ? 263.295 -29.949 77.779 1.00 20.00 274 MET B CA 1
ATOM 4083 C C . MET C 1 269 ? 264.256 -29.933 76.602 1.00 20.00 274 MET B C 1
ATOM 4084 O O . MET C 1 269 ? 265.313 -30.565 76.634 1.00 20.00 274 MET B O 1
ATOM 4089 N N . PHE C 1 270 ? 263.869 -29.171 75.584 1.00 20.00 275 PHE B N 1
ATOM 4090 C CA . PHE C 1 270 ? 264.602 -28.994 74.333 1.00 20.00 275 PHE B CA 1
ATOM 4091 C C . PHE C 1 270 ? 265.739 -27.981 74.499 1.00 20.00 275 PHE B C 1
ATOM 4092 O O . PHE C 1 270 ? 266.898 -28.298 74.255 1.00 20.00 275 PHE B O 1
ATOM 4100 N N . THR C 1 271 ? 265.381 -26.778 74.936 1.00 20.00 276 THR B N 1
ATOM 4101 C CA . THR C 1 271 ? 266.307 -25.679 75.184 1.00 20.00 276 THR B CA 1
ATOM 4102 C C . THR C 1 271 ? 265.830 -25.125 76.519 1.00 20.00 276 THR B C 1
ATOM 4103 O O . THR C 1 271 ? 264.776 -25.537 77.007 1.00 20.00 276 THR B O 1
ATOM 4107 N N . ASN C 1 272 ? 266.618 -24.264 77.147 1.00 20.00 277 ASN B N 1
ATOM 4108 C CA . ASN C 1 272 ? 266.219 -23.669 78.420 1.00 20.00 277 ASN B CA 1
ATOM 4109 C C . ASN C 1 272 ? 265.955 -22.184 78.247 1.00 20.00 277 ASN B C 1
ATOM 4110 O O . ASN C 1 272 ? 266.431 -21.572 77.293 1.00 20.00 277 ASN B O 1
ATOM 4115 N N . LEU C 1 273 ? 265.154 -21.610 79.135 1.00 20.00 278 LEU B N 1
ATOM 4116 C CA . LEU C 1 273 ? 264.869 -20.187 79.046 1.00 20.00 278 LEU B CA 1
ATOM 4117 C C . LEU C 1 273 ? 265.598 -19.558 80.215 1.00 20.00 278 LEU B C 1
ATOM 4118 O O . LEU C 1 273 ? 265.469 -20.028 81.339 1.00 20.00 278 LEU B O 1
ATOM 4123 N N . THR C 1 274 ? 266.415 -18.550 79.946 1.00 20.00 279 THR B N 1
ATOM 4124 C CA . THR C 1 274 ? 267.163 -17.895 81.001 1.00 20.00 279 THR B CA 1
ATOM 4125 C C . THR C 1 274 ? 266.700 -16.464 81.215 1.00 20.00 279 THR B C 1
ATOM 4126 O O . THR C 1 274 ? 266.580 -15.684 80.274 1.00 20.00 279 THR B O 1
ATOM 4130 N N . PHE C 1 275 ? 266.434 -16.130 82.471 1.00 20.00 280 PHE B N 1
ATOM 4131 C CA . PHE C 1 275 ? 265.995 -14.800 82.844 1.00 20.00 280 PHE B CA 1
ATOM 4132 C C . PHE C 1 275 ? 267.057 -14.261 83.797 1.00 20.00 280 PHE B C 1
ATOM 4133 O O . PHE C 1 275 ? 267.244 -14.792 84.887 1.00 20.00 280 PHE B O 1
ATOM 4141 N N . SER C 1 276 ? 267.826 -13.277 83.348 1.00 20.00 281 SER B N 1
ATOM 4142 C CA . SER C 1 276 ? 268.870 -12.696 84.190 1.00 20.00 281 SER B CA 1
ATOM 4143 C C . SER C 1 276 ? 268.369 -11.423 84.861 1.00 20.00 281 SER B C 1
ATOM 4144 O O . SER C 1 276 ? 268.040 -10.439 84.188 1.00 20.00 281 SER B O 1
ATOM 4147 N N . GLY C 1 277 ? 268.338 -11.442 86.192 1.00 20.00 285 GLY B N 1
ATOM 4148 C CA . GLY C 1 277 ? 267.828 -10.303 86.943 1.00 20.00 285 GLY B CA 1
ATOM 4149 C C . GLY C 1 277 ? 266.352 -10.626 87.018 1.00 20.00 285 GLY B C 1
ATOM 4150 O O . GLY C 1 277 ? 265.851 -11.113 88.041 1.00 20.00 285 GLY B O 1
ATOM 4151 N N . ALA C 1 278 ? 265.671 -10.415 85.897 1.00 20.00 286 ALA B N 1
ATOM 4152 C CA . ALA C 1 278 ? 264.263 -10.749 85.797 1.00 20.00 286 ALA B CA 1
ATOM 4153 C C . ALA C 1 278 ? 264.197 -12.245 86.116 1.00 20.00 286 ALA B C 1
ATOM 4154 O O . ALA C 1 278 ? 265.191 -12.949 85.976 1.00 20.00 286 ALA B O 1
ATOM 4156 N N . ARG C 1 279 ? 263.040 -12.732 86.531 1.00 20.00 287 ARG B N 1
ATOM 4157 C CA . ARG C 1 279 ? 262.911 -14.137 86.854 1.00 20.00 287 ARG B CA 1
ATOM 4158 C C . ARG C 1 279 ? 261.637 -14.694 86.226 1.00 20.00 287 ARG B C 1
ATOM 4159 O O . ARG C 1 279 ? 260.777 -13.930 85.792 1.00 20.00 287 ARG B O 1
ATOM 4167 N N . TYR C 1 280 ? 261.559 -16.013 86.090 1.00 20.00 288 TYR B N 1
ATOM 4168 C CA . TYR C 1 280 ? 260.381 -16.670 85.527 1.00 20.00 288 TYR B CA 1
ATOM 4169 C C . TYR C 1 280 ? 259.237 -16.538 86.522 1.00 20.00 288 TYR B C 1
ATOM 4170 O O . TYR C 1 280 ? 259.305 -17.067 87.640 1.00 20.00 288 TYR B O 1
ATOM 4179 N N . THR C 1 281 ? 258.204 -15.805 86.116 1.00 20.00 289 THR B N 1
ATOM 4180 C CA . THR C 1 281 ? 257.027 -15.567 86.942 1.00 20.00 289 THR B CA 1
ATOM 4181 C C . THR C 1 281 ? 255.890 -16.552 86.679 1.00 20.00 289 THR B C 1
ATOM 4182 O O . THR C 1 281 ? 255.056 -16.804 87.546 1.00 20.00 289 THR B O 1
ATOM 4186 N N . GLY C 1 282 ? 255.846 -17.083 85.466 1.00 20.00 290 GLY B N 1
ATOM 4187 C CA . GLY C 1 282 ? 254.818 -18.033 85.098 1.00 20.00 290 GLY B CA 1
ATOM 4188 C C . GLY C 1 282 ? 254.596 -17.953 83.607 1.00 20.00 290 GLY B C 1
ATOM 4189 O O . GLY C 1 282 ? 255.287 -17.203 82.923 1.00 20.00 290 GLY B O 1
ATOM 4190 N N . LEU C 1 283 ? 253.660 -18.744 83.099 1.00 20.00 291 LEU B N 1
ATOM 4191 C CA . LEU C 1 283 ? 253.345 -18.743 81.677 1.00 20.00 291 LEU B CA 1
ATOM 4192 C C . LEU C 1 283 ? 251.848 -18.525 81.601 1.00 20.00 291 LEU B C 1
ATOM 4193 O O . LEU C 1 283 ? 251.090 -19.159 82.338 1.00 20.00 291 LEU B O 1
ATOM 4198 N N . GLY C 1 284 ? 251.436 -17.606 80.737 1.00 20.00 292 GLY B N 1
ATOM 4199 C CA . GLY C 1 284 ? 250.033 -17.287 80.568 1.00 20.00 292 GLY B CA 1
ATOM 4200 C C . GLY C 1 284 ? 249.339 -18.242 79.623 1.00 20.00 292 GLY B C 1
ATOM 4201 O O . GLY C 1 284 ? 249.908 -19.251 79.213 1.00 20.00 292 GLY B O 1
ATOM 4202 N N . ASP C 1 285 ? 248.109 -17.916 79.251 1.00 20.00 293 ASP B N 1
ATOM 4203 C CA . ASP C 1 285 ? 247.351 -18.769 78.350 1.00 20.00 293 ASP B CA 1
ATOM 4204 C C . ASP C 1 285 ? 247.329 -18.308 76.901 1.00 20.00 293 ASP B C 1
ATOM 4205 O O . ASP C 1 285 ? 246.319 -18.421 76.246 1.00 20.00 293 ASP B O 1
ATOM 4210 N N . MET C 1 286 ? 248.411 -17.720 76.417 1.00 20.00 294 MET B N 1
ATOM 4211 C CA . MET C 1 286 ? 248.459 -17.296 75.018 1.00 20.00 294 MET B CA 1
ATOM 4212 C C . MET C 1 286 ? 249.413 -18.229 74.282 1.00 20.00 294 MET B C 1
ATOM 4213 O O . MET C 1 286 ? 250.296 -18.847 74.893 1.00 20.00 294 MET B O 1
ATOM 4218 N N . ASP C 1 287 ? 249.225 -18.363 72.981 1.00 20.00 295 ASP B N 1
ATOM 4219 C CA . ASP C 1 287 ? 250.121 -19.190 72.195 1.00 20.00 295 ASP B CA 1
ATOM 4220 C C . ASP C 1 287 ? 251.302 -18.277 71.894 1.00 20.00 295 ASP B C 1
ATOM 4221 O O . ASP C 1 287 ? 251.107 -17.116 71.546 1.00 20.00 295 ASP B O 1
ATOM 4226 N N . ALA C 1 288 ? 252.519 -18.774 72.059 1.00 20.00 296 ALA B N 1
ATOM 4227 C CA . ALA C 1 288 ? 253.696 -17.955 71.796 1.00 20.00 296 ALA B CA 1
ATOM 4228 C C . ALA C 1 288 ? 253.812 -17.588 70.323 1.00 20.00 296 ALA B C 1
ATOM 4229 O O . ALA C 1 288 ? 253.566 -18.416 69.454 1.00 20.00 296 ALA B O 1
ATOM 4231 N N . ILE C 1 289 ? 254.143 -16.336 70.044 1.00 20.00 297 ILE B N 1
ATOM 4232 C CA . ILE C 1 289 ? 254.315 -15.874 68.671 1.00 20.00 297 ILE B CA 1
ATOM 4233 C C . ILE C 1 289 ? 255.799 -16.011 68.375 1.00 20.00 297 ILE B C 1
ATOM 4234 O O . ILE C 1 289 ? 256.625 -15.383 69.034 1.00 20.00 297 ILE B O 1
ATOM 4239 N N . ALA C 1 290 ? 256.149 -16.846 67.407 1.00 20.00 298 ALA B N 1
ATOM 4240 C CA . ALA C 1 290 ? 257.549 -17.054 67.068 1.00 20.00 298 ALA B CA 1
ATOM 4241 C C . ALA C 1 290 ? 257.947 -16.258 65.843 1.00 20.00 298 ALA B C 1
ATOM 4242 O O . ALA C 1 290 ? 257.408 -16.475 64.763 1.00 20.00 298 ALA B O 1
ATOM 4244 N N . ILE C 1 291 ? 258.865 -15.312 66.020 1.00 20.00 299 ILE B N 1
ATOM 4245 C CA . ILE C 1 291 ? 259.353 -14.483 64.919 1.00 20.00 299 ILE B CA 1
ATOM 4246 C C . ILE C 1 291 ? 260.800 -14.856 64.609 1.00 20.00 299 ILE B C 1
ATOM 4247 O O . ILE C 1 291 ? 261.670 -14.764 65.479 1.00 20.00 299 ILE B O 1
ATOM 4252 N N . LEU C 1 292 ? 261.048 -15.282 63.370 1.00 20.00 300 LEU B N 1
ATOM 4253 C CA . LEU C 1 292 ? 262.382 -15.686 62.942 1.00 20.00 300 LEU B CA 1
ATOM 4254 C C . LEU C 1 292 ? 262.917 -14.817 61.809 1.00 20.00 300 LEU B C 1
ATOM 4255 O O . LEU C 1 292 ? 262.451 -14.901 60.666 1.00 20.00 300 LEU B O 1
ATOM 4260 N N . VAL C 1 293 ? 263.906 -13.991 62.141 1.00 20.00 301 VAL B N 1
ATOM 4261 C CA . VAL C 1 293 ? 264.530 -13.091 61.180 1.00 20.00 301 VAL B CA 1
ATOM 4262 C C . VAL C 1 293 ? 265.877 -13.649 60.727 1.00 20.00 301 VAL B C 1
ATOM 4263 O O . VAL C 1 293 ? 266.792 -13.826 61.535 1.00 20.00 301 VAL B O 1
ATOM 4267 N N . THR C 1 294 ? 265.975 -13.950 59.434 1.00 20.00 302 THR B N 1
ATOM 4268 C CA . THR C 1 294 ? 267.194 -14.491 58.841 1.00 20.00 302 THR B CA 1
ATOM 4269 C C . THR C 1 294 ? 267.923 -13.381 58.091 1.00 20.00 302 THR B C 1
ATOM 4270 O O . THR C 1 294 ? 267.394 -12.832 57.131 1.00 20.00 302 THR B O 1
ATOM 4274 N N . THR C 1 295 ? 269.119 -13.024 58.548 1.00 20.00 303 THR B N 1
ATOM 4275 C CA . THR C 1 295 ? 269.893 -11.965 57.896 1.00 20.00 303 THR B CA 1
ATOM 4276 C C . THR C 1 295 ? 271.207 -12.527 57.363 1.00 20.00 303 THR B C 1
ATOM 4277 O O . THR C 1 295 ? 271.937 -13.206 58.084 1.00 20.00 303 THR B O 1
ATOM 4281 N N . PRO C 1 296 ? 271.494 -12.310 56.070 1.00 20.00 304 PRO B N 1
ATOM 4282 C CA . PRO C 1 296 ? 272.727 -12.809 55.463 1.00 20.00 304 PRO B CA 1
ATOM 4283 C C . PRO C 1 296 ? 273.910 -11.961 55.867 1.00 20.00 304 PRO B C 1
ATOM 4284 O O . PRO C 1 296 ? 273.742 -10.862 56.394 1.00 20.00 304 PRO B O 1
ATOM 4288 N N . THR C 1 297 ? 275.106 -12.484 55.638 1.00 20.00 305 THR B N 1
ATOM 4289 C CA . THR C 1 297 ? 276.318 -11.751 55.961 1.00 20.00 305 THR B CA 1
ATOM 4290 C C . THR C 1 297 ? 276.434 -10.650 54.923 1.00 20.00 305 THR B C 1
ATOM 4291 O O . THR C 1 297 ? 276.321 -10.914 53.725 1.00 20.00 305 THR B O 1
ATOM 4295 N N . GLY C 1 298 ? 276.602 -9.415 55.382 1.00 20.00 306 GLY B N 1
ATOM 4296 C CA . GLY C 1 298 ? 276.733 -8.300 54.459 1.00 20.00 306 GLY B CA 1
ATOM 4297 C C . GLY C 1 298 ? 275.493 -7.439 54.334 1.00 20.00 306 GLY B C 1
ATOM 4298 O O . GLY C 1 298 ? 275.510 -6.416 53.646 1.00 20.00 306 GLY B O 1
ATOM 4299 N N . ALA C 1 299 ? 274.412 -7.859 54.979 1.00 20.00 307 ALA B N 1
ATOM 4300 C CA . ALA C 1 299 ? 273.175 -7.102 54.942 1.00 20.00 307 ALA B CA 1
ATOM 4301 C C . ALA C 1 299 ? 273.030 -6.362 56.257 1.00 20.00 307 ALA B C 1
ATOM 4302 O O . ALA C 1 299 ? 273.519 -6.809 57.300 1.00 20.00 307 ALA B O 1
ATOM 4304 N N . VAL C 1 300 ? 272.394 -5.202 56.199 1.00 20.00 308 VAL B N 1
ATOM 4305 C CA . VAL C 1 300 ? 272.166 -4.400 57.383 1.00 20.00 308 VAL B CA 1
ATOM 4306 C C . VAL C 1 300 ? 270.666 -4.393 57.647 1.00 20.00 308 VAL B C 1
ATOM 4307 O O . VAL C 1 300 ? 269.906 -3.672 56.998 1.00 20.00 308 VAL B O 1
ATOM 4311 N N . ASN C 1 301 ? 270.235 -5.262 58.550 1.00 20.00 309 ASN B N 1
ATOM 4312 C CA . ASN C 1 301 ? 268.829 -5.340 58.884 1.00 20.00 309 ASN B CA 1
ATOM 4313 C C . ASN C 1 301 ? 268.628 -4.755 60.254 1.00 20.00 309 ASN B C 1
ATOM 4314 O O . ASN C 1 301 ? 269.016 -5.346 61.259 1.00 20.00 309 ASN B O 1
ATOM 4319 N N . THR C 1 302 ? 268.069 -3.554 60.274 1.00 20.00 310 THR B N 1
ATOM 4320 C CA . THR C 1 302 ? 267.800 -2.835 61.499 1.00 20.00 310 THR B CA 1
ATOM 4321 C C . THR C 1 302 ? 266.297 -2.607 61.553 1.00 20.00 310 THR B C 1
ATOM 4322 O O . THR C 1 302 ? 265.633 -2.564 60.515 1.00 20.00 310 THR B O 1
ATOM 4326 N N . ALA C 1 303 ? 265.754 -2.464 62.755 1.00 20.00 311 ALA B N 1
ATOM 4327 C CA . ALA C 1 303 ? 264.329 -2.259 62.914 1.00 20.00 311 ALA B CA 1
ATOM 4328 C C . ALA C 1 303 ? 264.009 -1.742 64.295 1.00 20.00 311 ALA B C 1
ATOM 4329 O O . ALA C 1 303 ? 264.900 -1.460 65.088 1.00 20.00 311 ALA B O 1
ATOM 4331 N N . VAL C 1 304 ? 262.721 -1.582 64.551 1.00 20.00 312 VAL B N 1
ATOM 4332 C CA . VAL C 1 304 ? 262.228 -1.129 65.835 1.00 20.00 312 VAL B CA 1
ATOM 4333 C C . VAL C 1 304 ? 261.288 -2.249 66.250 1.00 20.00 312 VAL B C 1
ATOM 4334 O O . VAL C 1 304 ? 260.313 -2.533 65.563 1.00 20.00 312 VAL B O 1
ATOM 4338 N N . LEU C 1 305 ? 261.695 -2.998 67.262 1.00 20.00 313 LEU B N 1
ATOM 4339 C CA . LEU C 1 305 ? 260.895 -4.087 67.792 1.00 20.00 313 LEU B CA 1
ATOM 4340 C C . LEU C 1 305 ? 259.883 -3.492 68.765 1.00 20.00 313 LEU B C 1
ATOM 4341 O O . LEU C 1 305 ? 260.199 -2.577 69.519 1.00 20.00 313 LEU B O 1
ATOM 4346 N N . LYS C 1 306 ? 258.659 -3.995 68.738 1.00 20.00 314 LYS B N 1
ATOM 4347 C CA . LYS C 1 306 ? 257.623 -3.518 69.634 1.00 20.00 314 LYS B CA 1
ATOM 4348 C C . LYS C 1 306 ? 256.841 -4.718 70.123 1.00 20.00 314 LYS B C 1
ATOM 4349 O O . LYS C 1 306 ? 256.471 -5.577 69.330 1.00 20.00 314 LYS B O 1
ATOM 4355 N N . VAL C 1 307 ? 256.621 -4.799 71.429 1.00 20.00 315 VAL B N 1
ATOM 4356 C CA . VAL C 1 307 ? 255.884 -5.913 72.010 1.00 20.00 315 VAL B CA 1
ATOM 4357 C C . VAL C 1 307 ? 254.821 -5.347 72.944 1.00 20.00 315 VAL B C 1
ATOM 4358 O O . VAL C 1 307 ? 255.119 -4.508 73.785 1.00 20.00 315 VAL B O 1
ATOM 4362 N N . TRP C 1 308 ? 253.578 -5.771 72.761 1.00 20.00 316 TRP B N 1
ATOM 4363 C CA . TRP C 1 308 ? 252.466 -5.301 73.578 1.00 20.00 316 TRP B CA 1
ATOM 4364 C C . TRP C 1 308 ? 251.878 -6.438 74.401 1.00 20.00 316 TRP B C 1
ATOM 4365 O O . TRP C 1 308 ? 251.820 -7.579 73.939 1.00 20.00 316 TRP B O 1
ATOM 4376 N N . ALA C 1 309 ? 251.373 -6.111 75.585 1.00 20.00 317 ALA B N 1
ATOM 4377 C CA . ALA C 1 309 ? 250.755 -7.105 76.451 1.00 20.00 317 ALA B CA 1
ATOM 4378 C C . ALA C 1 309 ? 250.000 -6.481 77.612 1.00 20.00 317 ALA B C 1
ATOM 4379 O O . ALA C 1 309 ? 250.605 -5.868 78.491 1.00 20.00 317 ALA B O 1
ATOM 4381 N N . CYS C 1 310 ? 248.677 -6.585 77.572 1.00 20.00 318 CYS B N 1
ATOM 4382 C CA . CYS C 1 310 ? 247.832 -6.074 78.638 1.00 20.00 318 CYS B CA 1
ATOM 4383 C C . CYS C 1 310 ? 247.529 -7.273 79.523 1.00 20.00 318 CYS B C 1
ATOM 4384 O O . CYS C 1 310 ? 246.924 -8.252 79.070 1.00 20.00 318 CYS B O 1
ATOM 4387 N N . VAL C 1 311 ? 247.977 -7.208 80.769 1.00 20.00 319 VAL B N 1
ATOM 4388 C CA . VAL C 1 311 ? 247.780 -8.293 81.709 1.00 20.00 319 VAL B CA 1
ATOM 4389 C C . VAL C 1 311 ? 246.985 -7.801 82.904 1.00 20.00 319 VAL B C 1
ATOM 4390 O O . VAL C 1 311 ? 247.186 -6.684 83.369 1.00 20.00 319 VAL B O 1
ATOM 4394 N N . GLU C 1 312 ? 246.060 -8.624 83.375 1.00 20.00 320 GLU B N 1
ATOM 4395 C CA . GLU C 1 312 ? 245.260 -8.294 84.544 1.00 20.00 320 GLU B CA 1
ATOM 4396 C C . GLU C 1 312 ? 245.927 -8.962 85.736 1.00 20.00 320 GLU B C 1
ATOM 4397 O O . GLU C 1 312 ? 246.069 -10.187 85.768 1.00 20.00 320 GLU B O 1
ATOM 4403 N N . TYR C 1 313 ? 246.370 -8.155 86.693 1.00 20.00 321 TYR B N 1
ATOM 4404 C CA . TYR C 1 313 ? 247.029 -8.669 87.884 1.00 20.00 321 TYR B CA 1
ATOM 4405 C C . TYR C 1 313 ? 246.147 -8.510 89.108 1.00 20.00 321 TYR B C 1
ATOM 4406 O O . TYR C 1 313 ? 245.325 -7.599 89.172 1.00 20.00 321 TYR B O 1
ATOM 4415 N N . ARG C 1 314 ? 246.314 -9.409 90.068 1.00 20.00 322 ARG B N 1
ATOM 4416 C CA . ARG C 1 314 ? 245.579 -9.344 91.318 1.00 20.00 322 ARG B CA 1
ATOM 4417 C C . ARG C 1 314 ? 246.523 -8.616 92.274 1.00 20.00 322 ARG B C 1
ATOM 4418 O O . ARG C 1 314 ? 247.556 -9.166 92.666 1.00 20.00 322 ARG B O 1
ATOM 4426 N N . PRO C 1 315 ? 246.209 -7.353 92.619 1.00 20.00 323 PRO B N 1
ATOM 4427 C CA . PRO C 1 315 ? 247.047 -6.562 93.515 1.00 20.00 323 PRO B CA 1
ATOM 4428 C C . PRO C 1 315 ? 247.115 -7.108 94.929 1.00 20.00 323 PRO B C 1
ATOM 4429 O O . PRO C 1 315 ? 246.133 -7.632 95.460 1.00 20.00 323 PRO B O 1
ATOM 4433 N N . ASN C 1 316 ? 248.298 -7.003 95.517 1.00 20.00 324 ASN B N 1
ATOM 4434 C CA . ASN C 1 316 ? 248.547 -7.450 96.877 1.00 20.00 324 ASN B CA 1
ATOM 4435 C C . ASN C 1 316 ? 248.190 -6.255 97.751 1.00 20.00 324 ASN B C 1
ATOM 4436 O O . ASN C 1 316 ? 248.781 -5.192 97.601 1.00 20.00 324 ASN B O 1
ATOM 4441 N N . PRO C 1 317 ? 247.244 -6.416 98.693 1.00 20.00 325 PRO B N 1
ATOM 4442 C CA . PRO C 1 317 ? 246.808 -5.340 99.593 1.00 20.00 325 PRO B CA 1
ATOM 4443 C C . PRO C 1 317 ? 247.948 -4.581 100.252 1.00 20.00 325 PRO B C 1
ATOM 4444 O O . PRO C 1 317 ? 247.777 -3.451 100.709 1.00 20.00 325 PRO B O 1
ATOM 4448 N N . ASN C 1 318 ? 249.119 -5.204 100.265 1.00 20.00 326 ASN B N 1
ATOM 4449 C CA . ASN C 1 318 ? 250.299 -4.630 100.882 1.00 20.00 326 ASN B CA 1
ATOM 4450 C C . ASN C 1 318 ? 251.074 -3.634 100.016 1.00 20.00 326 ASN B C 1
ATOM 4451 O O . ASN C 1 318 ? 251.858 -2.844 100.546 1.00 20.00 326 ASN B O 1
ATOM 4456 N N . SER C 1 319 ? 250.840 -3.621 98.707 1.00 20.00 327 SER B N 1
ATOM 4457 C CA . SER C 1 319 ? 251.588 -2.713 97.837 1.00 20.00 327 SER B CA 1
ATOM 4458 C C . SER C 1 319 ? 250.924 -1.384 97.557 1.00 20.00 327 SER B C 1
ATOM 4459 O O . SER C 1 319 ? 249.702 -1.276 97.502 1.00 20.00 327 SER B O 1
ATOM 4462 N N . THR C 1 320 ? 251.763 -0.383 97.319 1.00 20.00 328 THR B N 1
ATOM 4463 C CA . THR C 1 320 ? 251.314 0.967 97.025 1.00 20.00 328 THR B CA 1
ATOM 4464 C C . THR C 1 320 ? 250.517 1.022 95.725 1.00 20.00 328 THR B C 1
ATOM 4465 O O . THR C 1 320 ? 249.685 1.904 95.538 1.00 20.00 328 THR B O 1
ATOM 4469 N N . LEU C 1 321 ? 250.763 0.055 94.843 1.00 20.00 329 LEU B N 1
ATOM 4470 C CA . LEU C 1 321 ? 250.075 -0.019 93.558 1.00 20.00 329 LEU B CA 1
ATOM 4471 C C . LEU C 1 321 ? 248.609 -0.381 93.694 1.00 20.00 329 LEU B C 1
ATOM 4472 O O . LEU C 1 321 ? 247.830 -0.168 92.776 1.00 20.00 329 LEU B O 1
ATOM 4477 N N . TYR C 1 322 ? 248.236 -0.937 94.839 1.00 20.00 330 TYR B N 1
ATOM 4478 C CA . TYR C 1 322 ? 246.866 -1.350 95.089 1.00 20.00 330 TYR B CA 1
ATOM 4479 C C . TYR C 1 322 ? 245.865 -0.218 94.857 1.00 20.00 330 TYR B C 1
ATOM 4480 O O . TYR C 1 322 ? 244.714 -0.462 94.493 1.00 20.00 330 TYR B O 1
ATOM 4489 N N . GLU C 1 323 ? 246.309 1.021 95.039 1.00 20.00 331 GLU B N 1
ATOM 4490 C CA . GLU C 1 323 ? 245.428 2.174 94.861 1.00 20.00 331 GLU B CA 1
ATOM 4491 C C . GLU C 1 323 ? 245.080 2.488 93.413 1.00 20.00 331 GLU B C 1
ATOM 4492 O O . GLU C 1 323 ? 244.249 3.355 93.152 1.00 20.00 331 GLU B O 1
ATOM 4498 N N . PHE C 1 324 ? 245.731 1.809 92.474 1.00 20.00 332 PHE B N 1
ATOM 4499 C CA . PHE C 1 324 ? 245.455 2.018 91.055 1.00 20.00 332 PHE B CA 1
ATOM 4500 C C . PHE C 1 324 ? 244.504 0.944 90.539 1.00 20.00 332 PHE B C 1
ATOM 4501 O O . PHE C 1 324 ? 243.979 1.054 89.430 1.00 20.00 332 PHE B O 1
ATOM 4509 N N . ALA C 1 325 ? 244.301 -0.095 91.352 1.00 20.00 333 ALA B N 1
ATOM 4510 C CA . ALA C 1 325 ? 243.439 -1.217 91.003 1.00 20.00 333 ALA B CA 1
ATOM 4511 C C . ALA C 1 325 ? 241.977 -0.826 90.848 1.00 20.00 333 ALA B C 1
ATOM 4512 O O . ALA C 1 325 ? 241.475 0.049 91.552 1.00 20.00 333 ALA B O 1
ATOM 4514 N N . ARG C 1 326 ? 241.311 -1.466 89.898 1.00 20.00 334 ARG B N 1
ATOM 4515 C CA . ARG C 1 326 ? 239.908 -1.223 89.618 1.00 20.00 334 ARG B CA 1
ATOM 4516 C C . ARG C 1 326 ? 239.283 -2.585 89.342 1.00 20.00 334 ARG B C 1
ATOM 4517 O O . ARG C 1 326 ? 239.993 -3.572 89.220 1.00 20.00 334 ARG B O 1
ATOM 4525 N N . GLU C 1 327 ? 237.960 -2.647 89.273 1.00 20.00 335 GLU B N 1
ATOM 4526 C CA . GLU C 1 327 ? 237.269 -3.904 89.017 1.00 20.00 335 GLU B CA 1
ATOM 4527 C C . GLU C 1 327 ? 237.357 -4.344 87.547 1.00 20.00 335 GLU B C 1
ATOM 4528 O O . GLU C 1 327 ? 237.568 -3.513 86.655 1.00 20.00 335 GLU B O 1
ATOM 4534 N N . SER C 1 328 ? 237.222 -5.648 87.305 1.00 20.00 336 SER B N 1
ATOM 4535 C CA . SER C 1 328 ? 237.232 -6.183 85.942 1.00 20.00 336 SER B CA 1
ATOM 4536 C C . SER C 1 328 ? 235.896 -5.834 85.326 1.00 20.00 336 SER B C 1
ATOM 4537 O O . SER C 1 328 ? 234.888 -5.695 86.034 1.00 20.00 336 SER B O 1
ATOM 4540 N N . PRO C 1 329 ? 235.872 -5.635 84.002 1.00 20.00 337 PRO B N 1
ATOM 4541 C CA . PRO C 1 329 ? 234.617 -5.305 83.339 1.00 20.00 337 PRO B CA 1
ATOM 4542 C C . PRO C 1 329 ? 233.659 -6.479 83.510 1.00 20.00 337 PRO B C 1
ATOM 4543 O O . PRO C 1 329 ? 234.086 -7.642 83.667 1.00 20.00 337 PRO B O 1
ATOM 4547 N N . ALA C 1 330 ? 232.371 -6.154 83.509 1.00 20.00 338 ALA B N 1
ATOM 4548 C CA . ALA C 1 330 ? 231.327 -7.147 83.660 1.00 20.00 338 ALA B CA 1
ATOM 4549 C C . ALA C 1 330 ? 231.223 -7.987 82.408 1.00 20.00 338 ALA B C 1
ATOM 4550 O O . ALA C 1 330 ? 231.556 -7.530 81.308 1.00 20.00 338 ALA B O 1
ATOM 4552 N N . ASN C 1 331 ? 230.708 -9.200 82.581 1.00 20.00 339 ASN B N 1
ATOM 4553 C CA . ASN C 1 331 ? 230.559 -10.150 81.491 1.00 20.00 339 ASN B CA 1
ATOM 4554 C C . ASN C 1 331 ? 229.790 -9.604 80.290 1.00 20.00 339 ASN B C 1
ATOM 4555 O O . ASN C 1 331 ? 228.672 -9.098 80.417 1.00 20.00 339 ASN B O 1
ATOM 4560 N N . ASP C 1 332 ? 230.411 -9.717 79.125 1.00 20.00 340 ASP B N 1
ATOM 4561 C CA . ASP C 1 332 ? 229.822 -9.260 77.884 1.00 20.00 340 ASP B CA 1
ATOM 4562 C C . ASP C 1 332 ? 229.981 -10.419 76.936 1.00 20.00 340 ASP B C 1
ATOM 4563 O O . ASP C 1 332 ? 231.023 -10.572 76.305 1.00 20.00 340 ASP B O 1
ATOM 4568 N N . GLU C 1 333 ? 228.944 -11.241 76.838 1.00 20.00 341 GLU B N 1
ATOM 4569 C CA . GLU C 1 333 ? 228.984 -12.412 75.969 1.00 20.00 341 GLU B CA 1
ATOM 4570 C C . GLU C 1 333 ? 229.190 -12.069 74.493 1.00 20.00 341 GLU B C 1
ATOM 4571 O O . GLU C 1 333 ? 229.648 -12.906 73.718 1.00 20.00 341 GLU B O 1
ATOM 4577 N N . TYR C 1 334 ? 228.876 -10.831 74.120 1.00 20.00 342 TYR B N 1
ATOM 4578 C CA . TYR C 1 334 ? 229.047 -10.382 72.747 1.00 20.00 342 TYR B CA 1
ATOM 4579 C C . TYR C 1 334 ? 230.492 -10.077 72.446 1.00 20.00 342 TYR B C 1
ATOM 4580 O O . TYR C 1 334 ? 230.978 -10.397 71.370 1.00 20.00 342 TYR B O 1
ATOM 4589 N N . ALA C 1 335 ? 231.181 -9.449 73.387 1.00 20.00 343 ALA B N 1
ATOM 4590 C CA . ALA C 1 335 ? 232.580 -9.132 73.174 1.00 20.00 343 ALA B CA 1
ATOM 4591 C C . ALA C 1 335 ? 233.342 -10.439 73.074 1.00 20.00 343 ALA B C 1
ATOM 4592 O O . ALA C 1 335 ? 234.167 -10.619 72.185 1.00 20.00 343 ALA B O 1
ATOM 4594 N N . LEU C 1 336 ? 232.998 -11.376 73.950 1.00 20.00 344 LEU B N 1
ATOM 4595 C CA . LEU C 1 336 ? 233.652 -12.674 73.991 1.00 20.00 344 LEU B CA 1
ATOM 4596 C C . LEU C 1 336 ? 233.294 -13.577 72.812 1.00 20.00 344 LEU B C 1
ATOM 4597 O O . LEU C 1 336 ? 234.016 -14.526 72.510 1.00 20.00 344 LEU B O 1
ATOM 4602 N N . ALA C 1 337 ? 232.179 -13.279 72.153 1.00 20.00 345 ALA B N 1
ATOM 4603 C CA . ALA C 1 337 ? 231.738 -14.050 70.994 1.00 20.00 345 ALA B CA 1
ATOM 4604 C C . ALA C 1 337 ? 232.442 -13.507 69.756 1.00 20.00 345 ALA B C 1
ATOM 4605 O O . ALA C 1 337 ? 232.847 -14.262 68.867 1.00 20.00 345 ALA B O 1
ATOM 4607 N N . ALA C 1 338 ? 232.591 -12.188 69.712 1.00 20.00 346 ALA B N 1
ATOM 4608 C CA . ALA C 1 338 ? 233.255 -11.521 68.606 1.00 20.00 346 ALA B CA 1
ATOM 4609 C C . ALA C 1 338 ? 234.740 -11.841 68.683 1.00 20.00 346 ALA B C 1
ATOM 4610 O O . ALA C 1 338 ? 235.394 -12.075 67.663 1.00 20.00 346 ALA B O 1
ATOM 4612 N N . TYR C 1 339 ? 235.249 -11.894 69.911 1.00 20.00 347 TYR B N 1
ATOM 4613 C CA . TYR C 1 339 ? 236.650 -12.176 70.172 1.00 20.00 347 TYR B CA 1
ATOM 4614 C C . TYR C 1 339 ? 237.072 -13.415 69.412 1.00 20.00 347 TYR B C 1
ATOM 4615 O O . TYR C 1 339 ? 238.085 -13.411 68.709 1.00 20.00 347 TYR B O 1
ATOM 4624 N N . ARG C 1 340 ? 236.243 -14.448 69.479 1.00 20.00 348 ARG B N 1
ATOM 4625 C CA . ARG C 1 340 ? 236.575 -15.692 68.821 1.00 20.00 348 ARG B CA 1
ATOM 4626 C C . ARG C 1 340 ? 236.319 -15.810 67.328 1.00 20.00 348 ARG B C 1
ATOM 4627 O O . ARG C 1 340 ? 237.005 -16.582 66.654 1.00 20.00 348 ARG B O 1
ATOM 4635 N N . LYS C 1 341 ? 235.391 -15.023 66.784 1.00 20.00 349 LYS B N 1
ATOM 4636 C CA . LYS C 1 341 ? 235.173 -15.084 65.346 1.00 20.00 349 LYS B CA 1
ATOM 4637 C C . LYS C 1 341 ? 236.347 -14.348 64.718 1.00 20.00 349 LYS B C 1
ATOM 4638 O O . LYS C 1 341 ? 236.988 -14.847 63.796 1.00 20.00 349 LYS B O 1
ATOM 4644 N N . ILE C 1 342 ? 236.646 -13.166 65.250 1.00 20.00 350 ILE B N 1
ATOM 4645 C CA . ILE C 1 342 ? 237.748 -12.364 64.740 1.00 20.00 350 ILE B CA 1
ATOM 4646 C C . ILE C 1 342 ? 239.042 -13.145 64.872 1.00 20.00 350 ILE B C 1
ATOM 4647 O O . ILE C 1 342 ? 239.914 -13.045 64.021 1.00 20.00 350 ILE B O 1
ATOM 4652 N N . ALA C 1 343 ? 239.131 -13.966 65.913 1.00 20.00 351 ALA B N 1
ATOM 4653 C CA . ALA C 1 343 ? 240.309 -14.786 66.153 1.00 20.00 351 ALA B CA 1
ATOM 4654 C C . ALA C 1 343 ? 240.518 -15.782 65.009 1.00 20.00 351 ALA B C 1
ATOM 4655 O O . ALA C 1 343 ? 241.638 -15.966 64.539 1.00 20.00 351 ALA B O 1
ATOM 4657 N N . ARG C 1 344 ? 239.432 -16.429 64.586 1.00 20.00 352 ARG B N 1
ATOM 4658 C CA . ARG C 1 344 ? 239.441 -17.412 63.501 1.00 20.00 352 ARG B CA 1
ATOM 4659 C C . ARG C 1 344 ? 239.788 -16.849 62.124 1.00 20.00 352 ARG B C 1
ATOM 4660 O O . ARG C 1 344 ? 240.555 -17.456 61.371 1.00 20.00 352 ARG B O 1
ATOM 4668 N N . ASP C 1 345 ? 239.155 -15.729 61.779 1.00 20.00 353 ASP B N 1
ATOM 4669 C CA . ASP C 1 345 ? 239.334 -15.082 60.478 1.00 20.00 353 ASP B CA 1
ATOM 4670 C C . ASP C 1 345 ? 240.560 -14.172 60.387 1.00 20.00 353 ASP B C 1
ATOM 4671 O O . ASP C 1 345 ? 240.690 -13.368 59.465 1.00 20.00 353 ASP B O 1
ATOM 4676 N N . ILE C 1 346 ? 241.451 -14.285 61.356 1.00 20.00 354 ILE B N 1
ATOM 4677 C CA . ILE C 1 346 ? 242.642 -13.454 61.392 1.00 20.00 354 ILE B CA 1
ATOM 4678 C C . ILE C 1 346 ? 243.891 -14.178 60.879 1.00 20.00 354 ILE B C 1
ATOM 4679 O O . ILE C 1 346 ? 244.108 -15.359 61.173 1.00 20.00 354 ILE B O 1
ATOM 4684 N N . PRO C 1 347 ? 244.684 -13.498 60.032 1.00 20.00 355 PRO B N 1
ATOM 4685 C CA . PRO C 1 347 ? 245.912 -14.089 59.496 1.00 20.00 355 PRO B CA 1
ATOM 4686 C C . PRO C 1 347 ? 246.981 -14.170 60.595 1.00 20.00 355 PRO B C 1
ATOM 4687 O O . PRO C 1 347 ? 247.028 -13.325 61.501 1.00 20.00 355 PRO B O 1
ATOM 4691 N N . ILE C 1 348 ? 247.862 -15.160 60.490 1.00 20.00 356 ILE B N 1
ATOM 4692 C CA . ILE C 1 348 ? 248.914 -15.372 61.473 1.00 20.00 356 ILE B CA 1
ATOM 4693 C C . ILE C 1 348 ? 249.769 -14.131 61.722 1.00 20.00 356 ILE B C 1
ATOM 4694 O O . ILE C 1 348 ? 250.131 -13.821 62.866 1.00 20.00 356 ILE B O 1
ATOM 4699 N N . ALA C 1 349 ? 250.059 -13.406 60.651 1.00 20.00 357 ALA B N 1
ATOM 4700 C CA . ALA C 1 349 ? 250.847 -12.196 60.739 1.00 20.00 357 ALA B CA 1
ATOM 4701 C C . ALA C 1 349 ? 250.585 -11.390 59.489 1.00 20.00 357 ALA B C 1
ATOM 4702 O O . ALA C 1 349 ? 250.115 -11.922 58.480 1.00 20.00 357 ALA B O 1
ATOM 4704 N N . VAL C 1 350 ? 250.844 -10.096 59.580 1.00 20.00 358 VAL B N 1
ATOM 4705 C CA . VAL C 1 350 ? 250.649 -9.202 58.460 1.00 20.00 358 VAL B CA 1
ATOM 4706 C C . VAL C 1 350 ? 251.901 -8.344 58.392 1.00 20.00 358 VAL B C 1
ATOM 4707 O O . VAL C 1 350 ? 252.744 -8.402 59.286 1.00 20.00 358 VAL B O 1
ATOM 4711 N N . ALA C 1 351 ? 252.065 -7.619 57.296 1.00 20.00 359 ALA B N 1
ATOM 4712 C CA . ALA C 1 351 ? 253.205 -6.735 57.158 1.00 20.00 359 ALA B CA 1
ATOM 4713 C C . ALA C 1 351 ? 252.884 -5.524 58.021 1.00 20.00 359 ALA B C 1
ATOM 4714 O O . ALA C 1 351 ? 251.725 -5.326 58.394 1.00 20.00 359 ALA B O 1
ATOM 4716 N N . CYS C 1 352 ? 253.891 -4.705 58.312 1.00 20.00 360 CYS B N 1
ATOM 4717 C CA . CYS C 1 352 ? 253.709 -3.512 59.140 1.00 20.00 360 CYS B CA 1
ATOM 4718 C C . CYS C 1 352 ? 252.471 -2.727 58.752 1.00 20.00 360 CYS B C 1
ATOM 4719 O O . CYS C 1 352 ? 251.569 -2.541 59.559 1.00 20.00 360 CYS B O 1
ATOM 4722 N N . LYS C 1 353 ? 252.429 -2.309 57.490 1.00 20.00 361 LYS B N 1
ATOM 4723 C CA . LYS C 1 353 ? 251.339 -1.508 56.928 1.00 20.00 361 LYS B CA 1
ATOM 4724 C C . LYS C 1 353 ? 249.895 -1.875 57.293 1.00 20.00 361 LYS B C 1
ATOM 4725 O O . LYS C 1 353 ? 248.997 -1.024 57.205 1.00 20.00 361 LYS B O 1
ATOM 4731 N N . ASP C 1 354 ? 249.654 -3.122 57.690 1.00 20.00 362 ASP B N 1
ATOM 4732 C CA . ASP C 1 354 ? 248.294 -3.529 58.013 1.00 20.00 362 ASP B CA 1
ATOM 4733 C C . ASP C 1 354 ? 248.030 -3.765 59.493 1.00 20.00 362 ASP B C 1
ATOM 4734 O O . ASP C 1 354 ? 247.163 -4.570 59.857 1.00 20.00 362 ASP B O 1
ATOM 4739 N N . ASN C 1 355 ? 248.750 -3.036 60.338 1.00 20.00 363 ASN B N 1
ATOM 4740 C CA . ASN C 1 355 ? 248.599 -3.166 61.782 1.00 20.00 363 ASN B CA 1
ATOM 4741 C C . ASN C 1 355 ? 247.628 -2.149 62.379 1.00 20.00 363 ASN B C 1
ATOM 4742 O O . ASN C 1 355 ? 247.344 -1.132 61.725 1.00 20.00 363 ASN B O 1
ATOM 4747 N N . ALA D 2 1 ? 244.970 -1.674 54.909 1.00 20.00 364 ALA E N 1
ATOM 4748 C CA . ALA D 2 1 ? 244.082 -0.979 55.888 1.00 20.00 364 ALA E CA 1
ATOM 4749 C C . ALA D 2 1 ? 244.496 -1.441 57.280 1.00 20.00 364 ALA E C 1
ATOM 4750 O O . ALA D 2 1 ? 244.937 -2.587 57.439 1.00 20.00 364 ALA E O 1
ATOM 4752 N N . THR D 2 2 ? 244.354 -0.561 58.272 1.00 20.00 365 THR E N 1
ATOM 4753 C CA . THR D 2 2 ? 244.726 -0.891 59.645 1.00 20.00 365 THR E CA 1
ATOM 4754 C C . THR D 2 2 ? 244.012 -2.142 60.131 1.00 20.00 365 THR E C 1
ATOM 4755 O O . THR D 2 2 ? 242.923 -2.483 59.649 1.00 20.00 365 THR E O 1
ATOM 4759 N N . PHE D 2 3 ? 244.589 -2.780 61.139 1.00 20.00 366 PHE E N 1
ATOM 4760 C CA . PHE D 2 3 ? 244.005 -3.981 61.679 1.00 20.00 366 PHE E CA 1
ATOM 4761 C C . PHE D 2 3 ? 242.601 -3.751 62.207 1.00 20.00 366 PHE E C 1
ATOM 4762 O O . PHE D 2 3 ? 241.752 -4.635 62.121 1.00 20.00 366 PHE E O 1
ATOM 4770 N N . TRP D 2 4 ? 242.326 -2.557 62.712 1.00 20.00 367 TRP E N 1
ATOM 4771 C CA . TRP D 2 4 ? 240.993 -2.296 63.224 1.00 20.00 367 TRP E CA 1
ATOM 4772 C C . TRP D 2 4 ? 239.935 -2.290 62.122 1.00 20.00 367 TRP E C 1
ATOM 4773 O O . TRP D 2 4 ? 238.838 -2.820 62.299 1.00 20.00 367 TRP E O 1
ATOM 4784 N N . GLU D 2 5 ? 240.279 -1.713 60.978 1.00 20.00 368 GLU E N 1
ATOM 4785 C CA . GLU D 2 5 ? 239.345 -1.643 59.869 1.00 20.00 368 GLU E CA 1
ATOM 4786 C C . GLU D 2 5 ? 238.949 -3.029 59.392 1.00 20.00 368 GLU E C 1
ATOM 4787 O O . GLU D 2 5 ? 237.812 -3.232 58.946 1.00 20.00 368 GLU E O 1
ATOM 4793 N N . ARG D 2 6 ? 239.872 -3.983 59.493 1.00 20.00 369 ARG E N 1
ATOM 4794 C CA . ARG D 2 6 ? 239.572 -5.348 59.073 1.00 20.00 369 ARG E CA 1
ATOM 4795 C C . ARG D 2 6 ? 238.816 -6.101 60.166 1.00 20.00 369 ARG E C 1
ATOM 4796 O O . ARG D 2 6 ? 237.995 -6.978 59.881 1.00 20.00 369 ARG E O 1
ATOM 4804 N N . VAL D 2 7 ? 239.098 -5.765 61.420 1.00 20.00 370 VAL E N 1
ATOM 4805 C CA . VAL D 2 7 ? 238.405 -6.379 62.541 1.00 20.00 370 VAL E CA 1
ATOM 4806 C C . VAL D 2 7 ? 236.940 -5.983 62.395 1.00 20.00 370 VAL E C 1
ATOM 4807 O O . VAL D 2 7 ? 236.042 -6.789 62.640 1.00 20.00 370 VAL E O 1
ATOM 4811 N N . ARG D 2 8 ? 236.718 -4.749 61.945 1.00 20.00 371 ARG E N 1
ATOM 4812 C CA . ARG D 2 8 ? 235.376 -4.219 61.724 1.00 20.00 371 ARG E CA 1
ATOM 4813 C C . ARG D 2 8 ? 234.587 -5.042 60.718 1.00 20.00 371 ARG E C 1
ATOM 4814 O O . ARG D 2 8 ? 233.496 -5.521 61.023 1.00 20.00 371 ARG E O 1
ATOM 4822 N N . SER D 2 9 ? 235.116 -5.158 59.502 1.00 20.00 372 SER E N 1
ATOM 4823 C CA . SER D 2 9 ? 234.459 -5.913 58.439 1.00 20.00 372 SER E CA 1
ATOM 4824 C C . SER D 2 9 ? 234.025 -7.318 58.868 1.00 20.00 372 SER E C 1
ATOM 4825 O O . SER D 2 9 ? 232.977 -7.805 58.434 1.00 20.00 372 SER E O 1
ATOM 4828 N N . ILE D 2 10 ? 234.832 -7.965 59.707 1.00 20.00 373 ILE E N 1
ATOM 4829 C CA . ILE D 2 10 ? 234.516 -9.300 60.213 1.00 20.00 373 ILE E CA 1
ATOM 4830 C C . ILE D 2 10 ? 233.253 -9.200 61.070 1.00 20.00 373 ILE E C 1
ATOM 4831 O O . ILE D 2 10 ? 232.389 -10.077 61.026 1.00 20.00 373 ILE E O 1
ATOM 4836 N N . LEU D 2 11 ? 233.158 -8.129 61.853 1.00 20.00 374 LEU E N 1
ATOM 4837 C CA . LEU D 2 11 ? 231.996 -7.895 62.705 1.00 20.00 374 LEU E CA 1
ATOM 4838 C C . LEU D 2 11 ? 230.782 -7.607 61.836 1.00 20.00 374 LEU E C 1
ATOM 4839 O O . LEU D 2 11 ? 229.714 -8.193 62.029 1.00 20.00 374 LEU E O 1
ATOM 4844 N N . LYS D 2 12 ? 230.955 -6.693 60.885 1.00 20.00 375 LYS E N 1
ATOM 4845 C CA . LYS D 2 12 ? 229.890 -6.318 59.962 1.00 20.00 375 LYS E CA 1
ATOM 4846 C C . LYS D 2 12 ? 229.352 -7.517 59.192 1.00 20.00 375 LYS E C 1
ATOM 4847 O O . LYS D 2 12 ? 228.164 -7.565 58.879 1.00 20.00 375 LYS E O 1
ATOM 4853 N N . SER D 2 13 ? 230.227 -8.461 58.853 1.00 20.00 376 SER E N 1
ATOM 4854 C CA . SER D 2 13 ? 229.805 -9.628 58.079 1.00 20.00 376 SER E CA 1
ATOM 4855 C C . SER D 2 13 ? 228.819 -10.588 58.771 1.00 20.00 376 SER E C 1
ATOM 4856 O O . SER D 2 13 ? 228.063 -11.283 58.071 1.00 20.00 376 SER E O 1
ATOM 4859 N N . GLY D 2 14 ? 228.834 -10.668 60.105 1.00 20.00 377 GLY E N 1
ATOM 4860 C CA . GLY D 2 14 ? 227.868 -11.537 60.757 1.00 20.00 377 GLY E CA 1
ATOM 4861 C C . GLY D 2 14 ? 228.230 -12.451 61.907 1.00 20.00 377 GLY E C 1
ATOM 4862 O O . GLY D 2 14 ? 229.200 -13.199 61.875 1.00 20.00 377 GLY E O 1
ATOM 4863 N N . LEU D 2 15 ? 227.371 -12.433 62.914 1.00 20.00 378 LEU E N 1
ATOM 4864 C CA . LEU D 2 15 ? 227.532 -13.258 64.108 1.00 20.00 378 LEU E CA 1
ATOM 4865 C C . LEU D 2 15 ? 226.129 -13.761 64.486 1.00 20.00 378 LEU E C 1
ATOM 4866 O O . LEU D 2 15 ? 225.236 -12.958 64.815 1.00 20.00 378 LEU E O 1
ATOM 4871 N N . ASN D 2 16 ? 225.910 -15.071 64.366 1.00 20.00 379 ASN E N 1
ATOM 4872 C CA . ASN D 2 16 ? 224.607 -15.666 64.700 1.00 20.00 379 ASN E CA 1
ATOM 4873 C C . ASN D 2 16 ? 224.437 -15.831 66.215 1.00 20.00 379 ASN E C 1
ATOM 4874 O O . ASN D 2 16 ? 223.490 -15.292 66.808 1.00 20.00 379 ASN E O 1
ATOM 4876 N N . PHE D 2 17 ? 225.371 -16.573 66.820 1.00 20.00 380 PHE E N 1
ATOM 4877 C CA . PHE D 2 17 ? 225.384 -16.852 68.267 1.00 20.00 380 PHE E CA 1
ATOM 4878 C C . PHE D 2 17 ? 224.277 -17.816 68.729 1.00 20.00 380 PHE E C 1
ATOM 4879 O O . PHE D 2 17 ? 223.622 -18.457 67.870 1.00 20.00 380 PHE E O 1
ATOM 4881 N N . ARG E 1 8 ? 218.666 -72.698 60.706 1.00 20.00 13 ARG C N 1
ATOM 4882 C CA . ARG E 1 8 ? 220.024 -72.123 60.474 1.00 20.00 13 ARG C CA 1
ATOM 4883 C C . ARG E 1 8 ? 220.911 -72.352 61.682 1.00 20.00 13 ARG C C 1
ATOM 4884 O O . ARG E 1 8 ? 220.548 -71.959 62.794 1.00 20.00 13 ARG C O 1
ATOM 4892 N N . ARG E 1 9 ? 222.092 -72.923 61.449 1.00 20.00 14 ARG C N 1
ATOM 4893 C CA . ARG E 1 9 ? 223.045 -73.211 62.516 1.00 20.00 14 ARG C CA 1
ATOM 4894 C C . ARG E 1 9 ? 223.311 -72.021 63.442 1.00 20.00 14 ARG C C 1
ATOM 4895 O O . ARG E 1 9 ? 223.233 -72.151 64.670 1.00 20.00 14 ARG C O 1
ATOM 4903 N N . ARG E 1 10 ? 223.550 -70.849 62.868 1.00 20.00 15 ARG C N 1
ATOM 4904 C CA . ARG E 1 10 ? 223.884 -69.731 63.723 1.00 20.00 15 ARG C CA 1
ATOM 4905 C C . ARG E 1 10 ? 222.991 -68.593 64.177 1.00 20.00 15 ARG C C 1
ATOM 4906 O O . ARG E 1 10 ? 223.425 -67.792 65.007 1.00 20.00 15 ARG C O 1
ATOM 4914 N N . ALA E 1 11 ? 221.751 -68.533 63.718 1.00 20.00 16 ALA C N 1
ATOM 4915 C CA . ALA E 1 11 ? 220.877 -67.465 64.195 1.00 20.00 16 ALA C CA 1
ATOM 4916 C C . ALA E 1 11 ? 220.760 -67.595 65.726 1.00 20.00 16 ALA C C 1
ATOM 4917 O O . ALA E 1 11 ? 220.493 -66.609 66.428 1.00 20.00 16 ALA C O 1
ATOM 4919 N N . ALA E 1 12 ? 221.044 -68.794 66.233 1.00 20.00 17 ALA C N 1
ATOM 4920 C CA . ALA E 1 12 ? 220.958 -69.105 67.656 1.00 20.00 17 ALA C CA 1
ATOM 4921 C C . ALA E 1 12 ? 221.908 -68.402 68.669 1.00 20.00 17 ALA C C 1
ATOM 4922 O O . ALA E 1 12 ? 221.704 -67.214 68.959 1.00 20.00 17 ALA C O 1
ATOM 4924 N N . PRO E 1 13 ? 222.993 -69.062 69.157 1.00 20.00 18 PRO C N 1
ATOM 4925 C CA . PRO E 1 13 ? 223.775 -68.267 70.107 1.00 20.00 18 PRO C CA 1
ATOM 4926 C C . PRO E 1 13 ? 224.566 -67.121 69.507 1.00 20.00 18 PRO C C 1
ATOM 4927 O O . PRO E 1 13 ? 225.439 -66.565 70.178 1.00 20.00 18 PRO C O 1
ATOM 4931 N N . ARG E 1 14 ? 224.274 -66.766 68.262 1.00 20.00 19 ARG C N 1
ATOM 4932 C CA . ARG E 1 14 ? 224.955 -65.650 67.634 1.00 20.00 19 ARG C CA 1
ATOM 4933 C C . ARG E 1 14 ? 224.565 -64.407 68.429 1.00 20.00 19 ARG C C 1
ATOM 4934 O O . ARG E 1 14 ? 225.316 -63.950 69.292 1.00 20.00 19 ARG C O 1
ATOM 4942 N N . GLN E 1 15 ? 223.355 -63.914 68.181 1.00 20.00 20 GLN C N 1
ATOM 4943 C CA . GLN E 1 15 ? 222.863 -62.708 68.835 1.00 20.00 20 GLN C CA 1
ATOM 4944 C C . GLN E 1 15 ? 222.848 -62.624 70.364 1.00 20.00 20 GLN C C 1
ATOM 4945 O O . GLN E 1 15 ? 222.826 -61.512 70.905 1.00 20.00 20 GLN C O 1
ATOM 4951 N N . GLN E 1 16 ? 222.841 -63.753 71.077 1.00 20.00 21 GLN C N 1
ATOM 4952 C CA . GLN E 1 16 ? 222.821 -63.665 72.537 1.00 20.00 21 GLN C CA 1
ATOM 4953 C C . GLN E 1 16 ? 224.191 -63.280 73.109 1.00 20.00 21 GLN C C 1
ATOM 4954 O O . GLN E 1 16 ? 224.350 -63.103 74.323 1.00 20.00 21 GLN C O 1
ATOM 4960 N N . GLN E 1 17 ? 225.167 -63.171 72.207 1.00 20.00 22 GLN C N 1
ATOM 4961 C CA . GLN E 1 17 ? 226.538 -62.745 72.499 1.00 20.00 22 GLN C CA 1
ATOM 4962 C C . GLN E 1 17 ? 226.599 -61.601 71.496 1.00 20.00 22 GLN C C 1
ATOM 4963 O O . GLN E 1 17 ? 226.502 -61.837 70.291 1.00 20.00 22 GLN C O 1
ATOM 4969 N N . ARG E 1 18 ? 226.743 -60.367 71.964 1.00 20.00 23 ARG C N 1
ATOM 4970 C CA . ARG E 1 18 ? 226.695 -59.244 71.033 1.00 20.00 23 ARG C CA 1
ATOM 4971 C C . ARG E 1 18 ? 227.643 -59.050 69.860 1.00 20.00 23 ARG C C 1
ATOM 4972 O O . ARG E 1 18 ? 228.845 -59.360 69.899 1.00 20.00 23 ARG C O 1
ATOM 4980 N N . GLN E 1 19 ? 227.022 -58.520 68.809 1.00 20.00 24 GLN C N 1
ATOM 4981 C CA . GLN E 1 19 ? 227.631 -58.174 67.537 1.00 20.00 24 GLN C CA 1
ATOM 4982 C C . GLN E 1 19 ? 228.408 -56.896 67.828 1.00 20.00 24 GLN C C 1
ATOM 4983 O O . GLN E 1 19 ? 228.046 -56.143 68.746 1.00 20.00 24 GLN C O 1
ATOM 4989 N N . GLN E 1 20 ? 229.438 -56.616 67.038 1.00 20.00 25 GLN C N 1
ATOM 4990 C CA . GLN E 1 20 ? 230.240 -55.440 67.318 1.00 20.00 25 GLN C CA 1
ATOM 4991 C C . GLN E 1 20 ? 230.356 -54.357 66.245 1.00 20.00 25 GLN C C 1
ATOM 4992 O O . GLN E 1 20 ? 230.391 -53.167 66.583 1.00 20.00 25 GLN C O 1
ATOM 4998 N N . SER E 1 21 ? 230.404 -54.742 64.968 1.00 20.00 26 SER C N 1
ATOM 4999 C CA . SER E 1 21 ? 230.530 -53.745 63.894 1.00 20.00 26 SER C CA 1
ATOM 5000 C C . SER E 1 21 ? 230.139 -54.246 62.505 1.00 20.00 26 SER C C 1
ATOM 5001 O O . SER E 1 21 ? 230.535 -55.347 62.084 1.00 20.00 26 SER C O 1
ATOM 5004 N N . ASN E 1 22 ? 229.357 -53.423 61.809 1.00 20.00 27 ASN C N 1
ATOM 5005 C CA . ASN E 1 22 ? 228.921 -53.724 60.447 1.00 20.00 27 ASN C CA 1
ATOM 5006 C C . ASN E 1 22 ? 229.230 -52.531 59.547 1.00 20.00 27 ASN C C 1
ATOM 5007 O O . ASN E 1 22 ? 228.796 -51.396 59.813 1.00 20.00 27 ASN C O 1
ATOM 5012 N N . ARG E 1 23 ? 230.004 -52.797 58.495 1.00 20.00 28 ARG C N 1
ATOM 5013 C CA . ARG E 1 23 ? 230.425 -51.763 57.551 1.00 20.00 28 ARG C CA 1
ATOM 5014 C C . ARG E 1 23 ? 229.804 -51.937 56.163 1.00 20.00 28 ARG C C 1
ATOM 5015 O O . ARG E 1 23 ? 228.928 -52.799 55.965 1.00 20.00 28 ARG C O 1
ATOM 5023 N N . ALA E 1 24 ? 230.258 -51.094 55.229 1.00 20.00 29 ALA C N 1
ATOM 5024 C CA . ALA E 1 24 ? 229.784 -51.112 53.847 1.00 20.00 29 ALA C CA 1
ATOM 5025 C C . ALA E 1 24 ? 230.674 -52.028 52.983 1.00 20.00 29 ALA C C 1
ATOM 5026 O O . ALA E 1 24 ? 230.353 -52.186 51.786 1.00 20.00 29 ALA C O 1
ATOM 5028 N N . LEU E 1 49 ? 216.318 -29.700 69.019 1.00 20.00 57 LEU C N 1
ATOM 5029 C CA . LEU E 1 49 ? 216.944 -30.274 67.790 1.00 20.00 57 LEU C CA 1
ATOM 5030 C C . LEU E 1 49 ? 217.827 -29.282 67.008 1.00 20.00 57 LEU C C 1
ATOM 5031 O O . LEU E 1 49 ? 218.615 -29.698 66.151 1.00 20.00 57 LEU C O 1
ATOM 5033 N N . LYS E 1 50 ? 217.682 -27.981 67.290 1.00 20.00 58 LYS C N 1
ATOM 5034 C CA . LYS E 1 50 ? 218.467 -26.939 66.610 1.00 20.00 58 LYS C CA 1
ATOM 5035 C C . LYS E 1 50 ? 219.877 -26.783 67.206 1.00 20.00 58 LYS C C 1
ATOM 5036 O O . LYS E 1 50 ? 220.097 -25.988 68.132 1.00 20.00 58 LYS C O 1
ATOM 5038 N N . MET E 1 51 ? 220.820 -27.555 66.672 1.00 20.00 59 MET C N 1
ATOM 5039 C CA . MET E 1 51 ? 222.204 -27.538 67.124 1.00 20.00 59 MET C CA 1
ATOM 5040 C C . MET E 1 51 ? 223.107 -27.408 65.929 1.00 20.00 59 MET C C 1
ATOM 5041 O O . MET E 1 51 ? 222.686 -27.625 64.794 1.00 20.00 59 MET C O 1
ATOM 5046 N N . SER E 1 52 ? 224.363 -27.087 66.195 1.00 20.00 60 SER C N 1
ATOM 5047 C CA . SER E 1 52 ? 225.348 -26.994 65.143 1.00 20.00 60 SER C CA 1
ATOM 5048 C C . SER E 1 52 ? 225.669 -28.452 64.829 1.00 20.00 60 SER C C 1
ATOM 5049 O O . SER E 1 52 ? 225.496 -29.325 65.688 1.00 20.00 60 SER C O 1
ATOM 5052 N N . ALA E 1 53 ? 226.106 -28.728 63.607 1.00 20.00 61 ALA C N 1
ATOM 5053 C CA . ALA E 1 53 ? 226.456 -30.094 63.240 1.00 20.00 61 ALA C CA 1
ATOM 5054 C C . ALA E 1 53 ? 227.520 -30.622 64.202 1.00 20.00 61 ALA C C 1
ATOM 5055 O O . ALA E 1 53 ? 227.308 -31.646 64.851 1.00 20.00 61 ALA C O 1
ATOM 5057 N N . PRO E 1 54 ? 228.645 -29.890 64.371 1.00 20.00 62 PRO C N 1
ATOM 5058 C CA . PRO E 1 54 ? 229.687 -30.363 65.290 1.00 20.00 62 PRO C CA 1
ATOM 5059 C C . PRO E 1 54 ? 229.192 -30.543 66.725 1.00 20.00 62 PRO C C 1
ATOM 5060 O O . PRO E 1 54 ? 229.757 -31.330 67.489 1.00 20.00 62 PRO C O 1
ATOM 5064 N N . GLY E 1 55 ? 228.124 -29.830 67.068 1.00 20.00 63 GLY C N 1
ATOM 5065 C CA . GLY E 1 55 ? 227.551 -29.919 68.399 1.00 20.00 63 GLY C CA 1
ATOM 5066 C C . GLY E 1 55 ? 226.765 -31.204 68.522 1.00 20.00 63 GLY C C 1
ATOM 5067 O O . GLY E 1 55 ? 226.711 -31.821 69.582 1.00 20.00 63 GLY C O 1
ATOM 5068 N N . LEU E 1 56 ? 226.155 -31.613 67.421 1.00 20.00 64 LEU C N 1
ATOM 5069 C CA . LEU E 1 56 ? 225.376 -32.839 67.393 1.00 20.00 64 LEU C CA 1
ATOM 5070 C C . LEU E 1 56 ? 226.361 -33.995 67.388 1.00 20.00 64 LEU C C 1
ATOM 5071 O O . LEU E 1 56 ? 226.193 -34.973 68.113 1.00 20.00 64 LEU C O 1
ATOM 5076 N N . ASP E 1 57 ? 227.397 -33.864 66.566 1.00 20.00 65 ASP C N 1
ATOM 5077 C CA . ASP E 1 57 ? 228.433 -34.878 66.452 1.00 20.00 65 ASP C CA 1
ATOM 5078 C C . ASP E 1 57 ? 229.052 -35.125 67.813 1.00 20.00 65 ASP C C 1
ATOM 5079 O O . ASP E 1 57 ? 229.298 -36.266 68.191 1.00 20.00 65 ASP C O 1
ATOM 5084 N N . PHE E 1 58 ? 229.286 -34.043 68.548 1.00 20.00 66 PHE C N 1
ATOM 5085 C CA . PHE E 1 58 ? 229.851 -34.116 69.891 1.00 20.00 66 PHE C CA 1
ATOM 5086 C C . PHE E 1 58 ? 228.982 -35.045 70.746 1.00 20.00 66 PHE C C 1
ATOM 5087 O O . PHE E 1 58 ? 229.494 -35.908 71.467 1.00 20.00 66 PHE C O 1
ATOM 5095 N N . LEU E 1 59 ? 227.667 -34.902 70.611 1.00 20.00 67 LEU C N 1
ATOM 5096 C CA . LEU E 1 59 ? 226.726 -35.726 71.361 1.00 20.00 67 LEU C CA 1
ATOM 5097 C C . LEU E 1 59 ? 226.785 -37.188 70.943 1.00 20.00 67 LEU C C 1
ATOM 5098 O O . LEU E 1 59 ? 226.781 -38.081 71.793 1.00 20.00 67 LEU C O 1
ATOM 5103 N N . LYS E 1 60 ? 226.840 -37.428 69.636 1.00 20.00 68 LYS C N 1
ATOM 5104 C CA . LYS E 1 60 ? 226.903 -38.783 69.092 1.00 20.00 68 LYS C CA 1
ATOM 5105 C C . LYS E 1 60 ? 228.137 -39.503 69.601 1.00 20.00 68 LYS C C 1
ATOM 5106 O O . LYS E 1 60 ? 228.083 -40.674 69.963 1.00 20.00 68 LYS C O 1
ATOM 5112 N N . CYS E 1 61 ? 229.248 -38.785 69.624 1.00 20.00 69 CYS C N 1
ATOM 5113 C CA . CYS E 1 61 ? 230.518 -39.321 70.086 1.00 20.00 69 CYS C CA 1
ATOM 5114 C C . CYS E 1 61 ? 230.512 -39.580 71.591 1.00 20.00 69 CYS C C 1
ATOM 5115 O O . CYS E 1 61 ? 230.892 -40.661 72.045 1.00 20.00 69 CYS C O 1
ATOM 5118 N N . ALA E 1 62 ? 230.082 -38.581 72.358 1.00 20.00 70 ALA C N 1
ATOM 5119 C CA . ALA E 1 62 ? 230.040 -38.683 73.810 1.00 20.00 70 ALA C CA 1
ATOM 5120 C C . ALA E 1 62 ? 229.195 -39.848 74.329 1.00 20.00 70 ALA C C 1
ATOM 5121 O O . ALA E 1 62 ? 229.638 -40.604 75.196 1.00 20.00 70 ALA C O 1
ATOM 5123 N N . PHE E 1 63 ? 227.996 -40.008 73.770 1.00 20.00 71 PHE C N 1
ATOM 5124 C CA . PHE E 1 63 ? 227.070 -41.046 74.222 1.00 20.00 71 PHE C CA 1
ATOM 5125 C C . PHE E 1 63 ? 226.886 -42.301 73.365 1.00 20.00 71 PHE C C 1
ATOM 5126 O O . PHE E 1 63 ? 226.605 -43.371 73.901 1.00 20.00 71 PHE C O 1
ATOM 5134 N N . ALA E 1 64 ? 227.038 -42.179 72.050 1.00 20.00 72 ALA C N 1
ATOM 5135 C CA . ALA E 1 64 ? 226.833 -43.318 71.157 1.00 20.00 72 ALA C CA 1
ATOM 5136 C C . ALA E 1 64 ? 228.007 -43.640 70.236 1.00 20.00 72 ALA C C 1
ATOM 5137 O O . ALA E 1 64 ? 227.808 -43.924 69.060 1.00 20.00 72 ALA C O 1
ATOM 5139 N N . SER E 1 65 ? 229.219 -43.687 70.791 1.00 20.00 73 SER C N 1
ATOM 5140 C 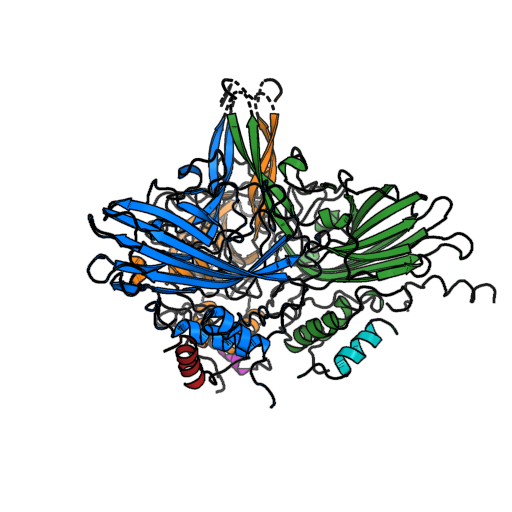CA . SER E 1 65 ? 230.427 -43.968 70.003 1.00 20.00 73 SER C CA 1
ATOM 5141 C C . SER E 1 65 ? 230.347 -45.240 69.164 1.00 20.00 73 SER C C 1
ATOM 5142 O O . SER E 1 65 ? 230.723 -45.227 67.998 1.00 20.00 73 SER C O 1
ATOM 5145 N N . PRO E 1 66 ? 229.870 -46.359 69.749 1.00 20.00 74 PRO C N 1
ATOM 5146 C CA . PRO E 1 66 ? 229.781 -47.612 68.995 1.00 20.00 74 PRO C CA 1
ATOM 5147 C C . PRO E 1 66 ? 228.883 -47.557 67.770 1.00 20.00 74 PRO C C 1
ATOM 5148 O O . PRO E 1 66 ? 229.148 -48.235 66.776 1.00 20.00 74 PRO C O 1
ATOM 5152 N N . ASP E 1 67 ? 227.834 -46.739 67.832 1.00 20.00 75 ASP C N 1
ATOM 5153 C CA . ASP E 1 67 ? 226.899 -46.613 66.713 1.00 20.00 75 ASP C CA 1
ATOM 5154 C C . ASP E 1 67 ? 227.533 -45.847 65.554 1.00 20.00 75 ASP C C 1
ATOM 5155 O O . ASP E 1 67 ? 226.946 -45.740 64.473 1.00 20.00 75 ASP C O 1
ATOM 5160 N N . PHE E 1 68 ? 228.740 -45.333 65.777 1.00 20.00 76 PHE C N 1
ATOM 5161 C CA . PHE E 1 68 ? 229.434 -44.558 64.760 1.00 20.00 76 PHE C CA 1
ATOM 5162 C C . PHE E 1 68 ? 230.901 -44.953 64.539 1.00 20.00 76 PHE C C 1
ATOM 5163 O O . PHE E 1 68 ? 231.701 -45.054 65.481 1.00 20.00 76 PHE C O 1
ATOM 5171 N N . SER E 1 69 ? 231.230 -45.187 63.270 1.00 20.00 77 SER C N 1
ATOM 5172 C CA . SER E 1 69 ? 232.585 -45.564 62.842 1.00 20.00 77 SER C CA 1
ATOM 5173 C C . SER E 1 69 ? 233.237 -44.368 62.141 1.00 20.00 77 SER C C 1
ATOM 5174 O O . SER E 1 69 ? 234.296 -44.488 61.507 1.00 20.00 77 SER C O 1
ATOM 5177 N N . THR E 1 70 ? 232.569 -43.222 62.247 1.00 20.00 78 THR C N 1
ATOM 5178 C CA . THR E 1 70 ? 232.996 -41.987 61.614 1.00 20.00 78 THR C CA 1
ATOM 5179 C C . THR E 1 70 ? 234.265 -41.315 62.172 1.00 20.00 78 THR C C 1
ATOM 5180 O O . THR E 1 70 ? 234.797 -41.719 63.215 1.00 20.00 78 THR C O 1
ATOM 5184 N N . ASP E 1 71 ? 234.751 -40.320 61.430 1.00 20.00 79 ASP C N 1
ATOM 5185 C CA . ASP E 1 71 ? 235.939 -39.541 61.771 1.00 20.00 79 ASP C CA 1
ATOM 5186 C C . ASP E 1 71 ? 235.757 -38.911 63.155 1.00 20.00 79 ASP C C 1
ATOM 5187 O O . ASP E 1 71 ? 234.643 -38.893 63.688 1.00 20.00 79 ASP C O 1
ATOM 5192 N N . PRO E 1 72 ? 236.849 -38.412 63.771 1.00 20.00 80 PRO C N 1
ATOM 5193 C CA . PRO E 1 72 ? 236.672 -37.805 65.095 1.00 20.00 80 PRO C CA 1
ATOM 5194 C C . PRO E 1 72 ? 235.748 -36.598 65.000 1.00 20.00 80 PRO C C 1
ATOM 5195 O O . PRO E 1 72 ? 236.030 -35.653 64.242 1.00 20.00 80 PRO C O 1
ATOM 5199 N N . GLY E 1 73 ? 234.619 -36.663 65.713 1.00 20.00 81 GLY C N 1
ATOM 5200 C CA . GLY E 1 73 ? 233.683 -35.548 65.723 1.00 20.00 81 GLY C CA 1
ATOM 5201 C C . GLY E 1 73 ? 234.533 -34.327 66.007 1.00 20.00 81 GLY C C 1
ATOM 5202 O O . GLY E 1 73 ? 235.299 -34.333 66.987 1.00 20.00 81 GLY C O 1
ATOM 5203 N N . LYS E 1 74 ? 234.468 -33.350 65.100 1.00 20.00 82 LYS C N 1
ATOM 5204 C CA . LYS E 1 74 ? 235.241 -32.105 65.153 1.00 20.00 82 LYS C CA 1
ATOM 5205 C C . LYS E 1 74 ? 235.957 -31.739 66.458 1.00 20.00 82 LYS C C 1
ATOM 5206 O O . LYS E 1 74 ? 237.046 -31.146 66.433 1.00 20.00 82 LYS C O 1
ATOM 5212 N N . GLY E 1 75 ? 235.335 -32.069 67.582 1.00 20.00 83 GLY C N 1
ATOM 5213 C CA . GLY E 1 75 ? 235.931 -31.786 68.861 1.00 20.00 83 GLY C CA 1
ATOM 5214 C C . GLY E 1 75 ? 234.843 -31.349 69.797 1.00 20.00 83 GLY C C 1
ATOM 5215 O O . GLY E 1 75 ? 233.714 -31.835 69.716 1.00 20.00 83 GLY C O 1
ATOM 5216 N N . ILE E 1 76 ? 235.167 -30.369 70.635 1.00 20.00 84 ILE C N 1
ATOM 5217 C CA . ILE E 1 76 ? 234.219 -29.860 71.606 1.00 20.00 84 ILE C CA 1
ATOM 5218 C C . ILE E 1 76 ? 233.660 -28.504 71.197 1.00 20.00 84 ILE C C 1
ATOM 5219 O O . ILE E 1 76 ? 234.417 -27.539 70.975 1.00 20.00 84 ILE C O 1
ATOM 5224 N N . PRO E 1 77 ? 232.323 -28.424 71.047 1.00 20.00 85 PRO C N 1
ATOM 5225 C CA . PRO E 1 77 ? 231.605 -27.207 70.664 1.00 20.00 85 PRO C CA 1
ATOM 5226 C C . PRO E 1 77 ? 231.603 -26.236 71.839 1.00 20.00 85 PRO C C 1
ATOM 5227 O O . PRO E 1 77 ? 230.553 -25.783 72.297 1.00 20.00 85 PRO C O 1
ATOM 5231 N N . ASP E 1 78 ? 232.796 -25.913 72.313 1.00 20.00 86 ASP C N 1
ATOM 5232 C CA . ASP E 1 78 ? 232.940 -25.023 73.431 1.00 20.00 86 ASP C CA 1
ATOM 5233 C C . ASP E 1 78 ? 233.863 -23.917 72.986 1.00 20.00 86 ASP C C 1
ATOM 5234 O O . ASP E 1 78 ? 234.623 -24.086 72.020 1.00 20.00 86 ASP C O 1
ATOM 5239 N N . LYS E 1 79 ? 233.696 -22.777 73.659 1.00 20.00 87 LYS C N 1
ATOM 5240 C CA . LYS E 1 79 ? 234.411 -21.516 73.443 1.00 20.00 87 LYS C CA 1
ATOM 5241 C C . LYS E 1 79 ? 235.724 -21.496 72.683 1.00 20.00 87 LYS C C 1
ATOM 5242 O O . LYS E 1 79 ? 235.863 -20.748 71.717 1.00 20.00 87 LYS C O 1
ATOM 5248 N N . PHE E 1 80 ? 236.688 -22.291 73.130 1.00 20.00 88 PHE C N 1
ATOM 5249 C CA . PHE E 1 80 ? 237.989 -22.393 72.483 1.00 20.00 88 PHE C CA 1
ATOM 5250 C C . PHE E 1 80 ? 237.818 -22.763 70.999 1.00 20.00 88 PHE C C 1
ATOM 5251 O O . PHE E 1 80 ? 237.129 -23.747 70.665 1.00 20.00 88 PHE C O 1
ATOM 5259 N N . GLN E 1 81 ? 238.432 -21.965 70.121 1.00 20.00 89 GLN C N 1
ATOM 5260 C CA . GLN E 1 81 ? 238.375 -22.193 68.674 1.00 20.00 89 GLN C CA 1
ATOM 5261 C C . GLN E 1 81 ? 239.764 -22.142 68.015 1.00 20.00 89 GLN C C 1
ATOM 5262 O O . GLN E 1 81 ? 239.938 -21.568 66.938 1.00 20.00 89 GLN C O 1
ATOM 5268 N N . GLY E 1 82 ? 240.737 -22.781 68.657 1.00 20.00 90 GLY C N 1
ATOM 5269 C CA . GLY E 1 82 ? 242.098 -22.800 68.142 1.00 20.00 90 GLY C CA 1
ATOM 5270 C C . GLY E 1 82 ? 242.429 -24.111 67.455 1.00 20.00 90 GLY C C 1
ATOM 5271 O O . GLY E 1 82 ? 241.622 -25.042 67.485 1.00 20.00 90 GLY C O 1
ATOM 5272 N N . LEU E 1 83 ? 243.609 -24.182 66.839 1.00 20.00 91 LEU C N 1
ATOM 5273 C CA . LEU E 1 83 ? 244.048 -25.381 66.134 1.00 20.00 91 LEU C CA 1
ATOM 5274 C C . LEU E 1 83 ? 244.123 -26.569 67.071 1.00 20.00 91 LEU C C 1
ATOM 5275 O O . LEU E 1 83 ? 244.846 -26.563 68.066 1.00 20.00 91 LEU C O 1
ATOM 5280 N N . VAL E 1 84 ? 243.402 -27.613 66.702 1.00 20.00 92 VAL C N 1
ATOM 5281 C CA . VAL E 1 84 ? 243.324 -28.812 67.499 1.00 20.00 92 VAL C CA 1
ATOM 5282 C C . VAL E 1 84 ? 243.408 -30.032 66.594 1.00 20.00 92 VAL C C 1
ATOM 5283 O O . VAL E 1 84 ? 243.188 -29.940 65.394 1.00 20.00 92 VAL C O 1
ATOM 5287 N N . LEU E 1 85 ? 243.822 -31.159 67.156 1.00 20.00 93 LEU C N 1
ATOM 5288 C CA . LEU E 1 85 ? 243.900 -32.393 66.396 1.00 20.00 93 LEU C CA 1
ATOM 5289 C C . LEU E 1 85 ? 242.894 -33.336 67.031 1.00 20.00 93 LEU C C 1
ATOM 5290 O O . LEU E 1 85 ? 243.163 -33.931 68.073 1.00 20.00 93 LEU C O 1
ATOM 5295 N N . PRO E 1 86 ? 241.691 -33.430 66.456 1.00 20.00 94 PRO C N 1
ATOM 5296 C CA . PRO E 1 86 ? 240.668 -34.313 67.010 1.00 20.00 94 PRO C CA 1
ATOM 5297 C C . PRO E 1 86 ? 241.072 -35.742 66.738 1.00 20.00 94 PRO C C 1
ATOM 5298 O O . PRO E 1 86 ? 241.163 -36.151 65.579 1.00 20.00 94 PRO C O 1
ATOM 5302 N N . LYS E 1 87 ? 241.382 -36.484 67.791 1.00 20.00 95 LYS C N 1
ATOM 5303 C CA . LYS E 1 87 ? 241.760 -37.868 67.605 1.00 20.00 95 LYS C CA 1
ATOM 5304 C C . LYS E 1 87 ? 240.812 -38.812 68.314 1.00 20.00 95 LYS C C 1
ATOM 5305 O O . LYS E 1 87 ? 240.445 -38.592 69.462 1.00 20.00 95 LYS C O 1
ATOM 5311 N N . LYS E 1 88 ? 240.434 -39.873 67.617 1.00 20.00 96 LYS C N 1
ATOM 5312 C CA . LYS E 1 88 ? 239.532 -40.874 68.154 1.00 20.00 96 LYS C CA 1
ATOM 5313 C C . LYS E 1 88 ? 240.341 -42.131 68.448 1.00 20.00 96 LYS C C 1
ATOM 5314 O O . LYS E 1 88 ? 240.890 -42.741 67.535 1.00 20.00 96 LYS C O 1
ATOM 5320 N N . HIS E 1 89 ? 240.478 -42.473 69.724 1.00 20.00 97 HIS C N 1
ATOM 5321 C CA . HIS E 1 89 ? 241.214 -43.666 70.128 1.00 20.00 97 HIS C CA 1
ATOM 5322 C C . HIS E 1 89 ? 240.237 -44.818 70.279 1.00 20.00 97 HIS C C 1
ATOM 5323 O O . HIS E 1 89 ? 239.199 -44.662 70.919 1.00 20.00 97 HIS C O 1
ATOM 5330 N N . CYS E 1 90 ? 240.592 -45.981 69.746 1.00 20.00 98 CYS C N 1
ATOM 5331 C CA . CYS E 1 90 ? 239.745 -47.167 69.837 1.00 20.00 98 CYS C CA 1
ATOM 5332 C C . CYS E 1 90 ? 240.591 -48.402 70.098 1.00 20.00 98 CYS C C 1
ATOM 5333 O O . CYS E 1 90 ? 241.612 -48.613 69.437 1.00 20.00 98 CYS C O 1
ATOM 5336 N N . LEU E 1 91 ? 240.163 -49.212 71.062 1.00 20.00 99 LEU C N 1
ATOM 5337 C CA . LEU E 1 91 ? 240.862 -50.436 71.425 1.00 20.00 99 LEU C CA 1
ATOM 5338 C C . LEU E 1 91 ? 239.899 -51.601 71.326 1.00 20.00 99 LEU C C 1
ATOM 5339 O O . LEU E 1 91 ? 238.825 -51.563 71.918 1.00 20.00 99 LEU C O 1
ATOM 5344 N N . THR E 1 92 ? 240.260 -52.595 70.524 1.00 20.00 100 THR C N 1
ATOM 5345 C CA . THR E 1 92 ? 239.455 -53.801 70.368 1.00 20.00 100 THR C CA 1
ATOM 5346 C C . THR E 1 92 ? 240.389 -54.889 70.873 1.00 20.00 100 THR C C 1
ATOM 5347 O O . THR E 1 92 ? 241.436 -55.127 70.271 1.00 20.00 100 THR C O 1
ATOM 5351 N N . GLN E 1 93 ? 240.069 -55.492 72.013 1.00 20.00 101 GLN C N 1
ATOM 5352 C CA . GLN E 1 93 ? 240.943 -56.522 72.558 1.00 20.00 101 GLN C CA 1
ATOM 5353 C C . GLN E 1 93 ? 240.210 -57.625 73.305 1.00 20.00 101 GLN C C 1
ATOM 5354 O O . GLN E 1 93 ? 239.410 -57.355 74.197 1.00 20.00 101 GLN C O 1
ATOM 5360 N N . SER E 1 94 ? 240.503 -58.871 72.947 1.00 20.00 102 SER C N 1
ATOM 5361 C CA . SER E 1 94 ? 239.871 -60.012 73.590 1.00 20.00 102 SER C CA 1
ATOM 5362 C C . SER E 1 94 ? 240.485 -60.255 74.963 1.00 20.00 102 SER C C 1
ATOM 5363 O O . SER E 1 94 ? 241.710 -60.258 75.114 1.00 20.00 102 SER C O 1
ATOM 5366 N N . ILE E 1 95 ? 239.627 -60.447 75.962 1.00 20.00 103 ILE C N 1
ATOM 5367 C CA . ILE E 1 95 ? 240.074 -60.699 77.325 1.00 20.00 103 ILE C CA 1
ATOM 5368 C C . ILE E 1 95 ? 239.563 -62.047 77.798 1.00 20.00 103 ILE C C 1
ATOM 5369 O O . ILE E 1 95 ? 238.491 -62.489 77.384 1.00 20.00 103 ILE C O 1
ATOM 5374 N N . THR E 1 96 ? 240.362 -62.725 78.617 1.00 20.00 104 THR C N 1
ATOM 5375 C CA . THR E 1 96 ? 239.961 -63.994 79.212 1.00 20.00 104 THR C CA 1
ATOM 5376 C C . THR E 1 96 ? 240.128 -63.770 80.715 1.00 20.00 104 THR C C 1
ATOM 5377 O O . THR E 1 96 ? 241.209 -63.395 81.186 1.00 20.00 104 THR C O 1
ATOM 5381 N N . PHE E 1 97 ? 239.015 -63.855 81.435 1.00 20.00 105 PHE C N 1
ATOM 5382 C CA . PHE E 1 97 ? 239.001 -63.637 82.869 1.00 20.00 105 PHE C CA 1
ATOM 5383 C C . PHE E 1 97 ? 239.294 -64.940 83.592 1.00 20.00 105 PHE C C 1
ATOM 5384 O O . PHE E 1 97 ? 238.693 -65.983 83.291 1.00 20.00 105 PHE C O 1
ATOM 5392 N N . THR E 1 98 ? 240.234 -64.882 84.534 1.00 20.00 106 THR C N 1
ATOM 5393 C CA . THR E 1 98 ? 240.632 -66.065 85.288 1.00 20.00 106 THR C CA 1
ATOM 5394 C C . THR E 1 98 ? 239.640 -66.437 86.380 1.00 20.00 106 THR C C 1
ATOM 5395 O O . THR E 1 98 ? 239.122 -65.570 87.092 1.00 20.00 106 THR C O 1
ATOM 5399 N N . PRO E 1 99 ? 239.339 -67.740 86.497 1.00 20.00 107 PRO C N 1
ATOM 5400 C CA . PRO E 1 99 ? 238.411 -68.311 87.471 1.00 20.00 107 PRO C CA 1
ATOM 5401 C C . PRO E 1 99 ? 238.839 -68.090 88.910 1.00 20.00 107 PRO C C 1
ATOM 5402 O O . PRO E 1 99 ? 240.014 -68.233 89.252 1.00 20.00 107 PRO C O 1
ATOM 5406 N N . GLY E 1 100 ? 237.867 -67.757 89.746 1.00 20.00 108 GLY C N 1
ATOM 5407 C CA . GLY E 1 100 ? 238.135 -67.546 91.156 1.00 20.00 108 GLY C CA 1
ATOM 5408 C C . GLY E 1 100 ? 238.716 -66.193 91.478 1.00 20.00 108 GLY C C 1
ATOM 5409 O O . GLY E 1 100 ? 239.187 -65.969 92.597 1.00 20.00 108 GLY C O 1
ATOM 5410 N N . LYS E 1 101 ? 238.637 -65.272 90.523 1.00 20.00 109 LYS C N 1
ATOM 5411 C CA . LYS E 1 101 ? 239.170 -63.942 90.724 1.00 20.00 109 LYS C CA 1
ATOM 5412 C C . LYS E 1 101 ? 238.320 -62.850 90.124 1.00 20.00 109 LYS C C 1
ATOM 5413 O O . LYS E 1 101 ? 237.662 -63.039 89.095 1.00 20.00 109 LYS C O 1
ATOM 5419 N N . GLN E 1 102 ? 238.306 -61.714 90.806 1.00 20.00 110 GLN C N 1
ATOM 5420 C CA . GLN E 1 102 ? 237.592 -60.558 90.318 1.00 20.00 110 GLN C CA 1
ATOM 5421 C C . GLN E 1 102 ? 238.661 -59.787 89.562 1.00 20.00 110 GLN C C 1
ATOM 5422 O O . GLN E 1 102 ? 239.780 -59.636 90.055 1.00 20.00 110 GLN C O 1
ATOM 5428 N N . THR E 1 103 ? 238.352 -59.365 88.344 1.00 20.00 111 THR C N 1
ATOM 5429 C CA . THR E 1 103 ? 239.319 -58.626 87.561 1.00 20.00 111 THR C CA 1
ATOM 5430 C C . THR E 1 103 ? 238.786 -57.207 87.325 1.00 20.00 111 THR C C 1
ATOM 5431 O O . THR E 1 103 ? 237.602 -57.011 87.028 1.00 20.00 111 THR C O 1
ATOM 5435 N N . MET E 1 104 ? 239.638 -56.225 87.592 1.00 20.00 112 MET C N 1
ATOM 5436 C CA . MET E 1 104 ? 239.298 -54.820 87.437 1.00 20.00 112 MET C CA 1
ATOM 5437 C C . MET E 1 104 ? 239.763 -54.258 86.116 1.00 20.00 112 MET C C 1
ATOM 5438 O O . MET E 1 104 ? 240.938 -54.350 85.776 1.00 20.00 112 MET C O 1
ATOM 5443 N N . LEU E 1 105 ? 238.836 -53.670 85.377 1.00 20.00 113 LEU C N 1
ATOM 5444 C CA . LEU E 1 105 ? 239.157 -53.033 84.120 1.00 20.00 113 LEU C CA 1
ATOM 5445 C C . LEU E 1 105 ? 238.811 -51.585 84.414 1.00 20.00 113 LEU C C 1
ATOM 5446 O O . LEU E 1 105 ? 237.639 -51.223 84.482 1.00 20.00 113 LEU C O 1
ATOM 5451 N N . LEU E 1 106 ? 239.831 -50.801 84.748 1.00 20.00 114 LEU C N 1
ATOM 5452 C CA . LEU E 1 106 ? 239.647 -49.390 85.067 1.00 20.00 114 LEU C CA 1
ATOM 5453 C C . LEU E 1 106 ? 239.877 -48.540 83.840 1.00 20.00 114 LEU C C 1
ATOM 5454 O O . LEU E 1 106 ? 241.001 -48.436 83.354 1.00 20.00 114 LEU C O 1
ATOM 5459 N N . VAL E 1 107 ? 238.806 -47.952 83.327 1.00 20.00 115 VAL C N 1
ATOM 5460 C CA . VAL E 1 107 ? 238.888 -47.088 82.163 1.00 20.00 115 VAL C CA 1
ATOM 5461 C C . VAL E 1 107 ? 239.052 -45.650 82.654 1.00 20.00 115 VAL C C 1
ATOM 5462 O O . VAL E 1 107 ? 238.076 -44.966 82.969 1.00 20.00 115 VAL C O 1
ATOM 5466 N N . ALA E 1 108 ? 240.308 -45.220 82.765 1.00 20.00 116 ALA C N 1
ATOM 5467 C CA . ALA E 1 108 ? 240.638 -43.878 83.229 1.00 20.00 116 ALA C CA 1
ATOM 5468 C C . ALA E 1 108 ? 241.020 -42.988 82.058 1.00 20.00 116 ALA C C 1
ATOM 5469 O O . ALA E 1 108 ? 241.573 -43.460 81.067 1.00 20.00 116 ALA C O 1
ATOM 5471 N N . PRO E 1 109 ? 240.730 -41.680 82.159 1.00 20.00 117 PRO C N 1
ATOM 5472 C CA . PRO E 1 109 ? 241.049 -40.717 81.100 1.00 20.00 117 PRO C CA 1
ATOM 5473 C C . PRO E 1 109 ? 242.519 -40.297 80.999 1.00 20.00 117 PRO C C 1
ATOM 5474 O O . PRO E 1 109 ? 242.840 -39.117 81.113 1.00 20.00 117 PRO C O 1
ATOM 5478 N N . ILE E 1 110 ? 243.405 -41.264 80.791 1.00 20.00 118 ILE C N 1
ATOM 5479 C CA . ILE E 1 110 ? 244.830 -40.994 80.637 1.00 20.00 118 ILE C CA 1
ATOM 5480 C C . ILE E 1 110 ? 245.098 -41.079 79.128 1.00 20.00 118 ILE C C 1
ATOM 5481 O O . ILE E 1 110 ? 244.861 -42.118 78.519 1.00 20.00 118 ILE C O 1
ATOM 5486 N N . PRO E 1 111 ? 245.600 -39.989 78.512 1.00 20.00 119 PRO C N 1
ATOM 5487 C CA . PRO E 1 111 ? 245.909 -39.865 77.088 1.00 20.00 119 PRO C CA 1
ATOM 5488 C C . PRO E 1 111 ? 246.202 -41.082 76.215 1.00 20.00 119 PRO C C 1
ATOM 5489 O O . PRO E 1 111 ? 245.356 -41.477 75.409 1.00 20.00 119 PRO C O 1
ATOM 5493 N N . GLY E 1 112 ? 247.382 -41.669 76.335 1.00 20.00 120 GLY C N 1
ATOM 5494 C CA . GLY E 1 112 ? 247.685 -42.796 75.470 1.00 20.00 120 GLY C CA 1
ATOM 5495 C C . GLY E 1 112 ? 247.095 -44.154 75.798 1.00 20.00 120 GLY C C 1
ATOM 5496 O O . GLY E 1 112 ? 246.859 -44.968 74.902 1.00 20.00 120 GLY C O 1
ATOM 5497 N N . ILE E 1 113 ? 246.867 -44.390 77.086 1.00 20.00 121 ILE C N 1
ATOM 5498 C CA . ILE E 1 113 ? 246.353 -45.657 77.597 1.00 20.00 121 ILE C CA 1
ATOM 5499 C C . ILE E 1 113 ? 244.832 -45.849 77.491 1.00 20.00 121 ILE C C 1
ATOM 5500 O O . ILE E 1 113 ? 244.066 -44.921 77.741 1.00 20.00 121 ILE C O 1
ATOM 5505 N N . ALA E 1 114 ? 244.417 -47.063 77.113 1.00 20.00 122 ALA C N 1
ATOM 5506 C CA . ALA E 1 114 ? 243.001 -47.421 76.986 1.00 20.00 122 ALA C CA 1
ATOM 5507 C C . ALA E 1 114 ? 242.414 -47.667 78.365 1.00 20.00 122 ALA C C 1
ATOM 5508 O O . ALA E 1 114 ? 241.474 -46.993 78.773 1.00 20.00 122 ALA C O 1
ATOM 5510 N N . CYS E 1 115 ? 242.960 -48.650 79.072 1.00 20.00 123 CYS C N 1
ATOM 5511 C CA . CYS E 1 115 ? 242.509 -48.968 80.421 1.00 20.00 123 CYS C CA 1
ATOM 5512 C C . CYS E 1 115 ? 243.649 -49.555 81.260 1.00 20.00 123 CYS C C 1
ATOM 5513 O O . CYS E 1 115 ? 244.771 -49.726 80.779 1.00 20.00 123 CYS C O 1
ATOM 5516 N N . LEU E 1 116 ? 243.362 -49.823 82.527 1.00 20.00 124 LEU C N 1
ATOM 5517 C CA . LEU E 1 116 ? 244.328 -50.397 83.447 1.00 20.00 124 LEU C CA 1
ATOM 5518 C C . LEU E 1 116 ? 243.636 -51.636 83.992 1.00 20.00 124 LEU C C 1
ATOM 5519 O O . LEU E 1 116 ? 242.455 -51.595 84.323 1.00 20.00 124 LEU C O 1
ATOM 5524 N N . LYS E 1 117 ? 244.357 -52.744 84.050 1.00 20.00 125 LYS C N 1
ATOM 5525 C CA . LYS E 1 117 ? 243.790 -54.000 84.510 1.00 20.00 125 LYS C CA 1
ATOM 5526 C C . LYS E 1 117 ? 244.493 -54.522 85.761 1.00 20.00 125 LYS C C 1
ATOM 5527 O O . LYS E 1 117 ? 245.674 -54.253 85.976 1.00 20.00 125 LYS C O 1
ATOM 5533 N N . ALA E 1 118 ? 243.751 -55.247 86.592 1.00 20.00 126 ALA C N 1
ATOM 5534 C CA . ALA E 1 118 ? 244.278 -55.838 87.821 1.00 20.00 126 ALA C CA 1
ATOM 5535 C C . ALA E 1 118 ? 243.380 -57.009 88.194 1.00 20.00 126 ALA C C 1
ATOM 5536 O O . ALA E 1 118 ? 242.218 -57.037 87.807 1.00 20.00 126 ALA C O 1
ATOM 5538 N N . GLU E 1 119 ? 243.925 -57.977 88.924 1.00 20.00 127 GLU C N 1
ATOM 5539 C CA . GLU E 1 119 ? 243.170 -59.155 89.360 1.00 20.00 127 GLU C CA 1
ATOM 5540 C C . GLU E 1 119 ? 243.367 -59.364 90.845 1.00 20.00 127 GLU C C 1
ATOM 5541 O O . GLU E 1 119 ? 244.452 -59.120 91.374 1.00 20.00 127 GLU C O 1
ATOM 5547 N N . ALA E 1 120 ? 242.338 -59.860 91.508 1.00 20.00 128 ALA C N 1
ATOM 5548 C CA . ALA E 1 120 ? 242.423 -60.123 92.930 1.00 20.00 128 ALA C CA 1
ATOM 5549 C C . ALA E 1 120 ? 241.475 -61.256 93.255 1.00 20.00 128 ALA C C 1
ATOM 5550 O O . ALA E 1 120 ? 240.477 -61.468 92.560 1.00 20.00 128 ALA C O 1
ATOM 5552 N N . ASN E 1 121 ? 241.841 -62.034 94.265 1.00 20.00 129 ASN C N 1
ATOM 5553 C CA . ASN E 1 121 ? 241.027 -63.155 94.708 1.00 20.00 129 ASN C CA 1
ATOM 5554 C C . ASN E 1 121 ? 239.634 -62.625 94.953 1.00 20.00 129 ASN C C 1
ATOM 5555 O O . ASN E 1 121 ? 239.476 -61.508 95.435 1.00 20.00 129 ASN C O 1
ATOM 5560 N N . VAL E 1 122 ? 238.630 -63.440 94.664 1.00 20.00 130 VAL C N 1
ATOM 5561 C CA . VAL E 1 122 ? 237.242 -63.026 94.808 1.00 20.00 130 VAL C CA 1
ATOM 5562 C C . VAL E 1 122 ? 236.838 -62.172 96.012 1.00 20.00 130 VAL C C 1
ATOM 5563 O O . VAL E 1 122 ? 236.074 -61.223 95.858 1.00 20.00 130 VAL C O 1
ATOM 5567 N N . GLY E 1 123 ? 237.337 -62.475 97.200 1.00 20.00 131 GLY C N 1
ATOM 5568 C CA . GLY E 1 123 ? 236.951 -61.654 98.333 1.00 20.00 131 GLY C CA 1
ATOM 5569 C C . GLY E 1 123 ? 237.936 -60.546 98.678 1.00 20.00 131 GLY C C 1
ATOM 5570 O O . GLY E 1 123 ? 237.612 -59.641 99.449 1.00 20.00 131 GLY C O 1
ATOM 5571 N N . ALA E 1 124 ? 239.115 -60.599 98.066 1.00 20.00 132 ALA C N 1
ATOM 5572 C CA . ALA E 1 124 ? 240.193 -59.653 98.337 1.00 20.00 132 ALA C CA 1
ATOM 5573 C C . ALA E 1 124 ? 240.032 -58.200 97.909 1.00 20.00 132 ALA C C 1
ATOM 5574 O O . ALA E 1 124 ? 239.095 -57.823 97.200 1.00 20.00 132 ALA C O 1
ATOM 5576 N N . SER E 1 125 ? 240.983 -57.396 98.373 1.00 20.00 133 SER C N 1
ATOM 5577 C CA . SER E 1 125 ? 241.050 -55.974 98.093 1.00 20.00 133 SER C CA 1
ATOM 5578 C C . SER E 1 125 ? 242.231 -55.710 97.170 1.00 20.00 133 SER C C 1
ATOM 5579 O O . SER E 1 125 ? 243.284 -56.337 97.314 1.00 20.00 133 SER C O 1
ATOM 5582 N N . PHE E 1 126 ? 242.053 -54.795 96.219 1.00 20.00 135 PHE C N 1
ATOM 5583 C CA . PHE E 1 126 ? 243.125 -54.419 95.301 1.00 20.00 135 PHE C CA 1
ATOM 5584 C C . PHE E 1 126 ? 243.959 -53.380 96.032 1.00 20.00 135 PHE C C 1
ATOM 5585 O O . PHE E 1 126 ? 244.072 -52.257 95.572 1.00 20.00 135 PHE C O 1
ATOM 5593 N N . SER E 1 127 ? 244.528 -53.739 97.177 1.00 20.00 136 SER C N 1
ATOM 5594 C CA . SER E 1 127 ? 245.295 -52.770 97.942 1.00 20.00 136 SER C CA 1
ATOM 5595 C C . SER E 1 127 ? 246.694 -52.549 97.419 1.00 20.00 136 SER C C 1
ATOM 5596 O O . SER E 1 127 ? 247.027 -51.455 96.988 1.00 20.00 136 SER C O 1
ATOM 5599 N N . GLY E 1 128 ? 247.537 -53.566 97.502 1.00 20.00 137 GLY C N 1
ATOM 5600 C CA . GLY E 1 128 ? 248.890 -53.403 97.009 1.00 20.00 137 GLY C CA 1
ATOM 5601 C C . GLY E 1 128 ? 248.948 -53.680 95.522 1.00 20.00 137 GLY C C 1
ATOM 5602 O O . GLY E 1 128 ? 249.901 -53.301 94.842 1.00 20.00 137 GLY C O 1
ATOM 5603 N N . VAL E 1 129 ? 247.893 -54.326 95.029 1.00 20.00 138 VAL C N 1
ATOM 5604 C CA . VAL E 1 129 ? 247.760 -54.726 93.634 1.00 20.00 138 VAL C CA 1
ATOM 5605 C C . VAL E 1 129 ? 247.985 -53.622 92.600 1.00 20.00 138 VAL C C 1
ATOM 5606 O O . VAL E 1 129 ? 247.191 -52.688 92.481 1.00 20.00 138 VAL C O 1
ATOM 5610 N N . PRO E 1 130 ? 249.058 -53.746 91.808 1.00 20.00 139 PRO C N 1
ATOM 5611 C CA . PRO E 1 130 ? 249.382 -52.762 90.777 1.00 20.00 139 PRO C CA 1
ATOM 5612 C C . PRO E 1 130 ? 248.414 -52.861 89.613 1.00 20.00 139 PRO C C 1
ATOM 5613 O O . PRO E 1 130 ? 248.055 -53.964 89.183 1.00 20.00 139 PRO C O 1
ATOM 5617 N N . LEU E 1 131 ? 247.980 -51.713 89.117 1.00 20.00 140 LEU C N 1
ATOM 5618 C CA . LEU E 1 131 ? 247.085 -51.667 87.974 1.00 20.00 140 LEU C CA 1
ATOM 5619 C C . LEU E 1 131 ? 247.967 -51.432 86.752 1.00 20.00 140 LEU C C 1
ATOM 5620 O O . LEU E 1 131 ? 248.629 -50.402 86.651 1.00 20.00 140 LEU C O 1
ATOM 5625 N N . ALA E 1 132 ? 248.019 -52.413 85.855 1.00 20.00 141 ALA C N 1
ATOM 5626 C CA . ALA E 1 132 ? 248.839 -52.321 84.648 1.00 20.00 141 ALA C CA 1
ATOM 5627 C C . ALA E 1 132 ? 248.102 -51.765 83.433 1.00 20.00 141 ALA C C 1
ATOM 5628 O O . ALA E 1 132 ? 246.933 -52.076 83.207 1.00 20.00 141 ALA C O 1
ATOM 5630 N N . SER E 1 133 ? 248.815 -50.979 82.629 1.00 20.00 142 SER C N 1
ATOM 5631 C CA . SER E 1 133 ? 248.246 -50.345 81.443 1.00 20.00 142 SER C CA 1
ATOM 5632 C C . SER E 1 133 ? 248.005 -51.247 80.242 1.00 20.00 142 SER C C 1
ATOM 5633 O O . SER E 1 133 ? 248.783 -52.166 79.961 1.00 20.00 142 SER C O 1
ATOM 5636 N N . VAL E 1 134 ? 246.951 -50.913 79.502 1.00 20.00 143 VAL C N 1
ATOM 5637 C CA . VAL E 1 134 ? 246.560 -51.593 78.270 1.00 20.00 143 VAL C CA 1
ATOM 5638 C C . VAL E 1 134 ? 246.442 -50.390 77.353 1.00 20.00 143 VAL C C 1
ATOM 5639 O O . VAL E 1 134 ? 245.488 -49.626 77.460 1.00 20.00 143 VAL C O 1
ATOM 5643 N N . GLU E 1 135 ? 247.424 -50.182 76.487 1.00 20.00 144 GLU C N 1
ATOM 5644 C CA . GLU E 1 135 ? 247.407 -49.001 75.633 1.00 20.00 144 GLU C CA 1
ATOM 5645 C C . GLU E 1 135 ? 246.614 -49.088 74.356 1.00 20.00 144 GLU C C 1
ATOM 5646 O O . GLU E 1 135 ? 246.389 -50.166 73.813 1.00 20.00 144 GLU C O 1
ATOM 5652 N N . PHE E 1 136 ? 246.197 -47.919 73.883 1.00 20.00 145 PHE C N 1
ATOM 5653 C CA . PHE E 1 136 ? 245.470 -47.806 72.635 1.00 20.00 145 PHE C CA 1
ATOM 5654 C C . PHE E 1 136 ? 246.551 -48.020 71.576 1.00 20.00 145 PHE C C 1
ATOM 5655 O O . PHE E 1 136 ? 247.745 -47.870 71.864 1.00 20.00 145 PHE C O 1
ATOM 5663 N N . PRO E 1 137 ? 246.157 -48.392 70.346 1.00 20.00 146 PRO C N 1
ATOM 5664 C CA . PRO E 1 137 ? 247.129 -48.612 69.270 1.00 20.00 146 PRO C CA 1
ATOM 5665 C C . PRO E 1 137 ? 247.913 -47.349 68.885 1.00 20.00 146 PRO C C 1
ATOM 5666 O O . PRO E 1 137 ? 247.392 -46.228 68.958 1.00 20.00 146 PRO C O 1
ATOM 5670 N N . GLY E 1 138 ? 249.174 -47.547 68.503 1.00 20.00 147 GLY C N 1
ATOM 5671 C CA . GLY E 1 138 ? 250.033 -46.451 68.080 1.00 20.00 147 GLY C CA 1
ATOM 5672 C C . GLY E 1 138 ? 250.410 -45.422 69.128 1.00 20.00 147 GLY C C 1
ATOM 5673 O O . GLY E 1 138 ? 250.425 -44.225 68.846 1.00 20.00 147 GLY C O 1
ATOM 5674 N N . PHE E 1 139 ? 250.803 -45.887 70.306 1.00 20.00 148 PHE C N 1
ATOM 5675 C CA . PHE E 1 139 ? 251.177 -44.983 71.387 1.00 20.00 148 PHE C CA 1
ATOM 5676 C C . PHE E 1 139 ? 252.483 -44.269 71.058 1.00 20.00 148 PHE C C 1
ATOM 5677 O O . PHE E 1 139 ? 252.581 -43.049 71.131 1.00 20.00 148 PHE C O 1
ATOM 5685 N N . ASP E 1 140 ? 253.471 -45.044 70.641 1.00 20.00 149 ASP C N 1
ATOM 5686 C CA . ASP E 1 140 ? 254.788 -44.524 70.339 1.00 20.00 149 ASP C CA 1
ATOM 5687 C C . ASP E 1 140 ? 254.896 -43.521 69.198 1.00 20.00 149 ASP C C 1
ATOM 5688 O O . ASP E 1 140 ? 255.888 -42.800 69.115 1.00 20.00 149 ASP C O 1
ATOM 5693 N N . GLN E 1 141 ? 253.898 -43.458 68.322 1.00 20.00 150 GLN C N 1
ATOM 5694 C CA . GLN E 1 141 ? 253.968 -42.486 67.236 1.00 20.00 150 GLN C CA 1
ATOM 5695 C C . GLN E 1 141 ? 253.464 -41.133 67.748 1.00 20.00 150 GLN C C 1
ATOM 5696 O O . GLN E 1 141 ? 253.898 -40.078 67.282 1.00 20.00 150 GLN C O 1
ATOM 5702 N N . LEU E 1 142 ? 252.567 -41.173 68.731 1.00 20.00 151 LEU C N 1
ATOM 5703 C CA . LEU E 1 142 ? 251.988 -39.969 69.315 1.00 20.00 151 LEU C CA 1
ATOM 5704 C C . LEU E 1 142 ? 252.831 -39.415 70.455 1.00 20.00 151 LEU C C 1
ATOM 5705 O O . LEU E 1 142 ? 253.199 -38.232 70.467 1.00 20.00 151 LEU C O 1
ATOM 5710 N N . PHE E 1 143 ? 253.108 -40.278 71.428 1.00 20.00 152 PHE C N 1
ATOM 5711 C CA . PHE E 1 143 ? 253.874 -39.898 72.609 1.00 20.00 152 PHE C CA 1
ATOM 5712 C C . PHE E 1 143 ? 255.333 -40.316 72.597 1.00 20.00 152 PHE C C 1
ATOM 5713 O O . PHE E 1 143 ? 256.142 -39.802 73.357 1.00 20.00 152 PHE C O 1
ATOM 5721 N N . GLY E 1 144 ? 255.684 -41.246 71.730 1.00 20.00 153 GLY C N 1
ATOM 5722 C CA . GLY E 1 144 ? 257.065 -41.660 71.677 1.00 20.00 153 GLY C CA 1
ATOM 5723 C C . GLY E 1 144 ? 257.406 -42.689 72.729 1.00 20.00 153 GLY C C 1
ATOM 5724 O O . GLY E 1 144 ? 256.733 -42.825 73.759 1.00 20.00 153 GLY C O 1
ATOM 5725 N N . THR E 1 145 ? 258.471 -43.422 72.431 1.00 20.00 154 THR C N 1
ATOM 5726 C CA . THR E 1 145 ? 258.999 -44.486 73.273 1.00 20.00 154 THR C CA 1
ATOM 5727 C C . THR E 1 145 ? 259.115 -44.155 74.765 1.00 20.00 154 THR C C 1
ATOM 5728 O O . THR E 1 145 ? 258.542 -44.845 75.619 1.00 20.00 154 THR C O 1
ATOM 5732 N N . SER E 1 146 ? 259.887 -43.115 75.065 1.00 20.00 155 SER C N 1
ATOM 5733 C CA . SER E 1 146 ? 260.105 -42.697 76.434 1.00 20.00 155 SER C CA 1
ATOM 5734 C C . SER E 1 146 ? 259.311 -41.444 76.777 1.00 20.00 155 SER C C 1
ATOM 5735 O O . SER E 1 146 ? 259.087 -40.584 75.923 1.00 20.00 155 SER C O 1
ATOM 5738 N N . ALA E 1 147 ? 258.891 -41.345 78.035 1.00 20.00 156 ALA C N 1
ATOM 5739 C CA . ALA E 1 147 ? 258.159 -40.187 78.524 1.00 20.00 156 ALA C CA 1
ATOM 5740 C C . ALA E 1 147 ? 259.070 -38.984 78.369 1.00 20.00 156 ALA C C 1
ATOM 5741 O O . ALA E 1 147 ? 258.598 -37.862 78.187 1.00 20.00 156 ALA C O 1
ATOM 5743 N N . THR E 1 148 ? 260.376 -39.237 78.381 1.00 20.00 157 THR C N 1
ATOM 5744 C CA . THR E 1 148 ? 261.374 -38.188 78.223 1.00 20.00 157 THR C CA 1
ATOM 5745 C C . THR E 1 148 ? 261.184 -37.425 76.899 1.00 20.00 157 THR C C 1
ATOM 5746 O O . THR E 1 148 ? 261.905 -36.462 76.611 1.00 20.00 157 THR C O 1
ATOM 5750 N N . ASP E 1 149 ? 260.238 -37.893 76.084 1.00 20.00 158 ASP C N 1
ATOM 5751 C CA . ASP E 1 149 ? 259.919 -37.263 74.812 1.00 20.00 158 ASP C CA 1
ATOM 5752 C C . ASP E 1 149 ? 258.448 -37.446 74.394 1.00 20.00 158 ASP C C 1
ATOM 5753 O O . ASP E 1 149 ? 258.142 -37.549 73.207 1.00 20.00 158 ASP C O 1
ATOM 5758 N N . THR E 1 150 ? 257.536 -37.421 75.364 1.00 20.00 159 THR C N 1
ATOM 5759 C CA . THR E 1 150 ? 256.106 -37.574 75.076 1.00 20.00 159 THR C CA 1
ATOM 5760 C C . THR E 1 150 ? 255.401 -36.309 74.558 1.00 20.00 159 THR C C 1
ATOM 5761 O O . THR E 1 150 ? 254.537 -36.373 73.671 1.00 20.00 159 THR C O 1
ATOM 5765 N N . ALA E 1 151 ? 255.790 -35.160 75.101 1.00 20.00 160 ALA C N 1
ATOM 5766 C CA . ALA E 1 151 ? 255.213 -33.877 74.708 1.00 20.00 160 ALA C CA 1
ATOM 5767 C C . ALA E 1 151 ? 255.903 -33.317 73.468 1.00 20.00 160 ALA C C 1
ATOM 5768 O O . ALA E 1 151 ? 255.888 -32.102 73.222 1.00 20.00 160 ALA C O 1
ATOM 5770 N N . ALA E 1 152 ? 256.518 -34.215 72.702 1.00 20.00 161 ALA C N 1
ATOM 5771 C CA . ALA E 1 152 ? 257.240 -33.858 71.493 1.00 20.00 161 ALA C CA 1
ATOM 5772 C C . ALA E 1 152 ? 256.306 -33.521 70.343 1.00 20.00 161 ALA C C 1
ATOM 5773 O O . ALA E 1 152 ? 256.490 -32.521 69.644 1.00 20.00 161 ALA C O 1
ATOM 5775 N N . ASN E 1 153 ? 255.285 -34.350 70.168 1.00 20.00 162 ASN C N 1
ATOM 5776 C CA . ASN E 1 153 ? 254.335 -34.151 69.089 1.00 20.00 162 ASN C CA 1
ATOM 5777 C C . ASN E 1 153 ? 253.067 -33.446 69.523 1.00 20.00 162 ASN C C 1
ATOM 5778 O O . ASN E 1 153 ? 252.459 -32.703 68.745 1.00 20.00 162 ASN C O 1
ATOM 5783 N N . VAL E 1 154 ? 252.690 -33.653 70.779 1.00 20.00 163 VAL C N 1
ATOM 5784 C CA . VAL E 1 154 ? 251.488 -33.045 71.332 1.00 20.00 163 VAL C CA 1
ATOM 5785 C C . VAL E 1 154 ? 251.797 -32.434 72.697 1.00 20.00 163 VAL C C 1
ATOM 5786 O O . VAL E 1 154 ? 252.296 -33.122 73.581 1.00 20.00 163 VAL C O 1
ATOM 5790 N N . THR E 1 155 ? 251.494 -31.150 72.868 1.00 20.00 164 THR C N 1
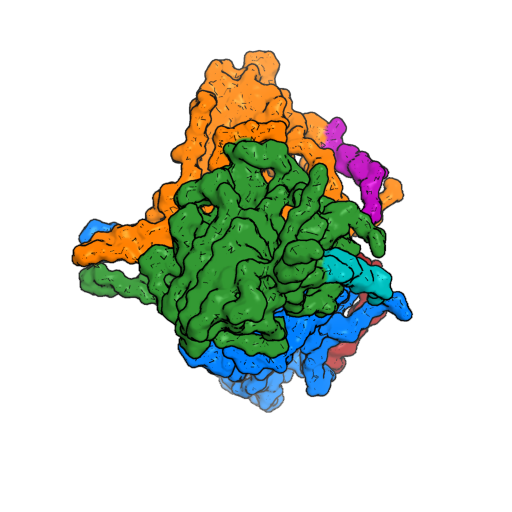ATOM 5791 C CA . THR E 1 155 ? 251.791 -30.474 74.124 1.00 20.00 164 THR C CA 1
ATOM 5792 C C . THR E 1 155 ? 250.689 -30.447 75.186 1.00 20.00 164 THR C C 1
ATOM 5793 O O . THR E 1 155 ? 250.987 -30.413 76.376 1.00 20.00 164 THR C O 1
ATOM 5797 N N . ALA E 1 156 ? 249.428 -30.476 74.765 1.00 20.00 165 ALA C N 1
ATOM 5798 C CA . ALA E 1 156 ? 248.306 -30.437 75.697 1.00 20.00 165 ALA C CA 1
ATOM 5799 C C . ALA E 1 156 ? 247.141 -31.263 75.189 1.00 20.00 165 ALA C C 1
ATOM 5800 O O . ALA E 1 156 ? 247.010 -31.471 73.991 1.00 20.00 165 ALA C O 1
ATOM 5802 N N . PHE E 1 157 ? 246.264 -31.683 76.091 1.00 20.00 166 PHE C N 1
ATOM 5803 C CA . PHE E 1 157 ? 245.108 -32.483 75.710 1.00 20.00 166 PHE C CA 1
ATOM 5804 C C . PHE E 1 157 ? 243.857 -32.055 76.451 1.00 20.00 166 PHE C C 1
ATOM 5805 O O . PHE E 1 157 ? 243.917 -31.277 77.403 1.00 20.00 166 PHE C O 1
ATOM 5813 N N . ARG E 1 158 ? 242.739 -32.648 76.055 1.00 20.00 167 ARG C N 1
ATOM 5814 C CA . ARG E 1 158 ? 241.433 -32.329 76.607 1.00 20.00 167 ARG C CA 1
ATOM 5815 C C . ARG E 1 158 ? 240.542 -33.502 76.213 1.00 20.00 167 ARG C C 1
ATOM 5816 O O . ARG E 1 158 ? 240.620 -33.981 75.090 1.00 20.00 167 ARG C O 1
ATOM 5824 N N . TYR E 1 159 ? 239.678 -33.951 77.112 1.00 20.00 168 TYR C N 1
ATOM 5825 C CA . TYR E 1 159 ? 238.821 -35.093 76.818 1.00 20.00 168 TYR C CA 1
ATOM 5826 C C . TYR E 1 159 ? 237.389 -34.775 76.413 1.00 20.00 168 TYR C C 1
ATOM 5827 O O . TYR E 1 159 ? 236.649 -34.146 77.178 1.00 20.00 168 TYR C O 1
ATOM 5836 N N . ALA E 1 160 ? 237.004 -35.250 75.228 1.00 20.00 169 ALA C N 1
ATOM 5837 C CA . ALA E 1 160 ? 235.657 -35.052 74.690 1.00 20.00 169 ALA C CA 1
ATOM 5838 C C . ALA E 1 160 ? 234.705 -36.200 75.047 1.00 20.00 169 ALA C C 1
ATOM 5839 O O . ALA E 1 160 ? 233.514 -35.975 75.271 1.00 20.00 169 ALA C O 1
ATOM 5841 N N . SER E 1 161 ? 235.226 -37.426 75.085 1.00 20.00 170 SER C N 1
ATOM 5842 C CA . SER E 1 161 ? 234.414 -38.591 75.435 1.00 20.00 170 SER C CA 1
ATOM 5843 C C . SER E 1 161 ? 235.278 -39.752 75.905 1.00 20.00 170 SER C C 1
ATOM 5844 O O . SER E 1 161 ? 236.493 -39.749 75.713 1.00 20.00 170 SER C O 1
ATOM 5847 N N . MET E 1 162 ? 234.624 -40.755 76.483 1.00 20.00 171 MET C N 1
ATOM 5848 C CA . MET E 1 162 ? 235.278 -41.960 76.979 1.00 20.00 171 MET C CA 1
ATOM 5849 C C . MET E 1 162 ? 234.146 -42.950 77.194 1.00 20.00 171 MET C C 1
ATOM 5850 O O . MET E 1 162 ? 233.208 -42.663 77.934 1.00 20.00 171 MET C O 1
ATOM 5855 N N . ALA E 1 163 ? 234.210 -44.091 76.520 1.00 20.00 172 ALA C N 1
ATOM 5856 C CA . ALA E 1 163 ? 233.180 -45.107 76.638 1.00 20.00 172 ALA C CA 1
ATOM 5857 C C . ALA E 1 163 ? 233.847 -46.462 76.549 1.00 20.00 172 ALA C C 1
ATOM 5858 O O . ALA E 1 163 ? 234.945 -46.574 76.023 1.00 20.00 172 ALA C O 1
ATOM 5860 N N . ALA E 1 164 ? 233.192 -47.491 77.065 1.00 20.00 173 ALA C N 1
ATOM 5861 C CA . ALA E 1 164 ? 233.744 -48.834 77.029 1.00 20.00 173 ALA C CA 1
ATOM 5862 C C . ALA E 1 164 ? 232.624 -49.858 77.022 1.00 20.00 173 ALA C C 1
ATOM 5863 O O . ALA E 1 164 ? 231.518 -49.579 77.487 1.00 20.00 173 ALA C O 1
ATOM 5865 N N . GLY E 1 165 ? 232.910 -51.039 76.489 1.00 20.00 174 GLY C N 1
ATOM 5866 C CA . GLY E 1 165 ? 231.913 -52.090 76.427 1.00 20.00 174 GLY C CA 1
ATOM 5867 C C . GLY E 1 165 ? 232.580 -53.445 76.467 1.00 20.00 174 GLY C C 1
ATOM 5868 O O . GLY E 1 165 ? 233.653 -53.622 75.894 1.00 20.00 174 GLY C O 1
ATOM 5869 N N . VAL E 1 166 ? 231.968 -54.393 77.167 1.00 20.00 175 VAL C N 1
ATOM 5870 C CA . VAL E 1 166 ? 232.514 -55.737 77.278 1.00 20.00 175 VAL C CA 1
ATOM 5871 C C . VAL E 1 166 ? 231.568 -56.690 76.580 1.00 20.00 175 VAL C C 1
ATOM 5872 O O . VAL E 1 166 ? 230.496 -56.960 77.088 1.00 20.00 175 VAL C O 1
ATOM 5876 N N . TYR E 1 167 ? 231.963 -57.177 75.408 1.00 20.00 176 TYR C N 1
ATOM 5877 C CA . TYR E 1 167 ? 231.144 -58.100 74.618 1.00 20.00 176 TYR C CA 1
ATOM 5878 C C . TYR E 1 167 ? 231.596 -59.534 74.824 1.00 20.00 176 TYR C C 1
ATOM 5879 O O . TYR E 1 167 ? 232.627 -59.945 74.298 1.00 20.00 176 TYR C O 1
ATOM 5888 N N . PRO E 1 168 ? 230.834 -60.318 75.604 1.00 20.00 177 PRO C N 1
ATOM 5889 C CA . PRO E 1 168 ? 231.165 -61.715 75.886 1.00 20.00 177 PRO C CA 1
ATOM 5890 C C . PRO E 1 168 ? 231.137 -62.653 74.684 1.00 20.00 177 PRO C C 1
ATOM 5891 O O . PRO E 1 168 ? 230.285 -62.534 73.798 1.00 20.00 177 PRO C O 1
ATOM 5895 N N . THR E 1 169 ? 232.100 -63.570 74.658 1.00 20.00 178 THR C N 1
ATOM 5896 C CA . THR E 1 169 ? 232.228 -64.550 73.590 1.00 20.00 178 THR C CA 1
ATOM 5897 C C . THR E 1 169 ? 232.285 -65.962 74.181 1.00 20.00 178 THR C C 1
ATOM 5898 O O . THR E 1 169 ? 232.867 -66.876 73.601 1.00 20.00 178 THR C O 1
ATOM 5902 N N . SER E 1 170 ? 231.701 -66.106 75.364 1.00 20.00 179 SER C N 1
ATOM 5903 C CA . SER E 1 170 ? 231.643 -67.373 76.072 1.00 20.00 179 SER C CA 1
ATOM 5904 C C . SER E 1 170 ? 230.358 -68.092 75.662 1.00 20.00 179 SER C C 1
ATOM 5905 O O . SER E 1 170 ? 229.449 -67.460 75.133 1.00 20.00 179 SER C O 1
ATOM 5908 N N . ASN E 1 171 ? 230.279 -69.406 75.866 1.00 20.00 180 ASN C N 1
ATOM 5909 C CA . ASN E 1 171 ? 229.058 -70.145 75.523 1.00 20.00 180 ASN C CA 1
ATOM 5910 C C . ASN E 1 171 ? 228.097 -70.111 76.707 1.00 20.00 180 ASN C C 1
ATOM 5911 O O . ASN E 1 171 ? 228.513 -69.965 77.853 1.00 20.00 180 ASN C O 1
ATOM 5916 N N . LEU E 1 172 ? 226.810 -70.264 76.438 1.00 20.00 181 LEU C N 1
ATOM 5917 C CA . LEU E 1 172 ? 225.803 -70.193 77.492 1.00 20.00 181 LEU C CA 1
ATOM 5918 C C . LEU E 1 172 ? 225.811 -71.341 78.500 1.00 20.00 181 LEU C C 1
ATOM 5919 O O . LEU E 1 172 ? 225.058 -71.316 79.473 1.00 20.00 181 LEU C O 1
ATOM 5924 N N . MET E 1 173 ? 226.659 -72.339 78.270 1.00 20.00 182 MET C N 1
ATOM 5925 C CA . MET E 1 173 ? 226.741 -73.496 79.150 1.00 20.00 182 MET C CA 1
ATOM 5926 C C . MET E 1 173 ? 227.937 -73.486 80.081 1.00 20.00 182 MET C C 1
ATOM 5927 O O . MET E 1 173 ? 228.038 -74.344 80.958 1.00 20.00 182 MET C O 1
ATOM 5932 N N . GLN E 1 174 ? 228.848 -72.539 79.901 1.00 20.00 183 GLN C N 1
ATOM 5933 C CA . GLN E 1 174 ? 230.034 -72.504 80.748 1.00 20.00 183 GLN C CA 1
ATOM 5934 C C . GLN E 1 174 ? 230.332 -71.216 81.503 1.00 20.00 183 GLN C C 1
ATOM 5935 O O . GLN E 1 174 ? 231.112 -71.227 82.457 1.00 20.00 183 GLN C O 1
ATOM 5941 N N . PHE E 1 175 ? 229.749 -70.107 81.067 1.00 20.00 184 PHE C N 1
ATOM 5942 C CA . PHE E 1 175 ? 229.975 -68.835 81.734 1.00 20.00 184 PHE C CA 1
ATOM 5943 C C . PHE E 1 175 ? 229.353 -68.908 83.109 1.00 20.00 184 PHE C C 1
ATOM 5944 O O . PHE E 1 175 ? 228.578 -69.815 83.400 1.00 20.00 184 PHE C O 1
ATOM 5952 N N . ALA E 1 176 ? 229.667 -67.919 83.929 1.00 20.00 185 ALA C N 1
ATOM 5953 C CA . ALA E 1 176 ? 229.137 -67.807 85.280 1.00 20.00 185 ALA C CA 1
ATOM 5954 C C . ALA E 1 176 ? 229.824 -66.592 85.863 1.00 20.00 185 ALA C C 1
ATOM 5955 O O . ALA E 1 176 ? 231.027 -66.425 85.685 1.00 20.00 185 ALA C O 1
ATOM 5957 N N . GLY E 1 177 ? 229.068 -65.710 86.501 1.00 20.00 186 GLY C N 1
ATOM 5958 C CA . GLY E 1 177 ? 229.679 -64.528 87.069 1.00 20.00 186 GLY C CA 1
ATOM 5959 C C . GLY E 1 177 ? 228.854 -63.281 86.849 1.00 20.00 186 GLY C C 1
ATOM 5960 O O . GLY E 1 177 ? 227.745 -63.344 86.311 1.00 20.00 186 GLY C O 1
ATOM 5961 N N . SER E 1 178 ? 229.433 -62.135 87.190 1.00 20.00 187 SER C N 1
ATOM 5962 C CA . SER E 1 178 ? 228.737 -60.871 87.068 1.00 20.00 187 SER C CA 1
ATOM 5963 C C . SER E 1 178 ? 229.630 -59.728 86.631 1.00 20.00 187 SER C C 1
ATOM 5964 O O . SER E 1 178 ? 230.837 -59.744 86.862 1.00 20.00 187 SER C O 1
ATOM 5967 N N . ILE E 1 179 ? 229.031 -58.762 85.950 1.00 20.00 188 ILE C N 1
ATOM 5968 C CA . ILE E 1 179 ? 229.743 -57.575 85.532 1.00 20.00 188 ILE C CA 1
ATOM 5969 C C . ILE E 1 179 ? 229.059 -56.458 86.300 1.00 20.00 188 ILE C C 1
ATOM 5970 O O . ILE E 1 179 ? 227.833 -56.385 86.338 1.00 20.00 188 ILE C O 1
ATOM 5975 N N . GLN E 1 180 ? 229.848 -55.669 87.014 1.00 20.00 189 GLN C N 1
ATOM 5976 C CA . GLN E 1 180 ? 229.320 -54.558 87.780 1.00 20.00 189 GLN C CA 1
ATOM 5977 C C . GLN E 1 180 ? 230.096 -53.326 87.389 1.00 20.00 189 GLN C C 1
ATOM 5978 O O . GLN E 1 180 ? 231.304 -53.386 87.198 1.00 20.00 189 GLN C O 1
ATOM 5984 N N . VAL E 1 181 ? 229.390 -52.219 87.220 1.00 20.00 190 VAL C N 1
ATOM 5985 C CA . VAL E 1 181 ? 230.018 -50.975 86.811 1.00 20.00 190 VAL C CA 1
ATOM 5986 C C . VAL E 1 181 ? 229.609 -49.835 87.727 1.00 20.00 190 VAL C C 1
ATOM 5987 O O . VAL E 1 181 ? 228.494 -49.812 88.236 1.00 20.00 190 VAL C O 1
ATOM 5991 N N . TYR E 1 182 ? 230.543 -48.929 87.971 1.00 20.00 191 TYR C N 1
ATOM 5992 C CA . TYR E 1 182 ? 230.315 -47.739 88.777 1.00 20.00 191 TYR C CA 1
ATOM 5993 C C . TYR E 1 182 ? 231.421 -46.781 88.356 1.00 20.00 191 TYR C C 1
ATOM 5994 O O . TYR E 1 182 ? 232.297 -47.162 87.578 1.00 20.00 191 TYR C O 1
ATOM 6003 N N . LYS E 1 183 ? 231.375 -45.539 88.819 1.00 20.00 192 LYS C N 1
ATOM 6004 C CA . LYS E 1 183 ? 232.393 -44.565 88.429 1.00 20.00 192 LYS C CA 1
ATOM 6005 C C . LYS E 1 183 ? 233.212 -44.065 89.621 1.00 20.00 192 LYS C C 1
ATOM 6006 O O . LYS E 1 183 ? 232.675 -43.848 90.710 1.00 20.00 192 LYS C O 1
ATOM 6012 N N . ILE E 1 184 ? 234.507 -43.862 89.396 1.00 20.00 193 ILE C N 1
ATOM 6013 C CA . ILE E 1 184 ? 235.422 -43.371 90.424 1.00 20.00 193 ILE C CA 1
ATOM 6014 C C . ILE E 1 184 ? 235.887 -41.961 90.034 1.00 20.00 193 ILE C C 1
ATOM 6015 O O . ILE E 1 184 ? 236.354 -41.738 88.912 1.00 20.00 193 ILE C O 1
ATOM 6020 N N . PRO E 1 185 ? 235.749 -40.984 90.949 1.00 20.00 194 PRO C N 1
ATOM 6021 C CA . PRO E 1 185 ? 236.148 -39.596 90.702 1.00 20.00 194 PRO C CA 1
ATOM 6022 C C . PRO E 1 185 ? 237.604 -39.334 91.051 1.00 20.00 194 PRO C C 1
ATOM 6023 O O . PRO E 1 185 ? 237.898 -38.456 91.867 1.00 20.00 194 PRO C O 1
ATOM 6027 N N . LEU E 1 186 ? 238.518 -40.074 90.432 1.00 20.00 195 LEU C N 1
ATOM 6028 C CA . LEU E 1 186 ? 239.923 -39.879 90.740 1.00 20.00 195 LEU C CA 1
ATOM 6029 C C . LEU E 1 186 ? 240.517 -38.653 90.080 1.00 20.00 195 LEU C C 1
ATOM 6030 O O . LEU E 1 186 ? 240.295 -38.405 88.893 1.00 20.00 195 LEU C O 1
ATOM 6035 N N . LYS E 1 187 ? 241.181 -37.846 90.906 1.00 20.00 196 LYS C N 1
ATOM 6036 C CA . LYS E 1 187 ? 241.838 -36.616 90.488 1.00 20.00 196 LYS C CA 1
ATOM 6037 C C . LYS E 1 187 ? 243.307 -36.650 90.912 1.00 20.00 196 LYS C C 1
ATOM 6038 O O . LYS E 1 187 ? 243.650 -37.245 91.927 1.00 20.00 196 LYS C O 1
ATOM 6044 N N . GLN E 1 188 ? 244.166 -36.056 90.090 1.00 20.00 197 GLN C N 1
ATOM 6045 C CA . GLN E 1 188 ? 245.612 -35.990 90.317 1.00 20.00 197 GLN C CA 1
ATOM 6046 C C . GLN E 1 188 ? 246.021 -34.892 91.321 1.00 20.00 197 GLN C C 1
ATOM 6047 O O . GLN E 1 188 ? 245.536 -33.759 91.238 1.00 20.00 197 GLN C O 1
ATOM 6053 N N . VAL E 1 189 ? 246.933 -35.220 92.237 1.00 20.00 198 VAL C N 1
ATOM 6054 C CA . VAL E 1 189 ? 247.401 -34.285 93.270 1.00 20.00 198 VAL C CA 1
ATOM 6055 C C . VAL E 1 189 ? 248.915 -34.315 93.383 1.00 20.00 198 VAL C C 1
ATOM 6056 O O . VAL E 1 189 ? 249.559 -35.238 92.886 1.00 20.00 198 VAL C O 1
ATOM 6060 N N . LEU E 1 190 ? 249.471 -33.307 94.050 1.00 20.00 199 LEU C N 1
ATOM 6061 C CA . LEU E 1 190 ? 250.908 -33.234 94.302 1.00 20.00 199 LEU C CA 1
ATOM 6062 C C . LEU E 1 190 ? 251.029 -33.424 95.808 1.00 20.00 199 LEU C C 1
ATOM 6063 O O . LEU E 1 190 ? 250.819 -32.493 96.581 1.00 20.00 199 LEU C O 1
ATOM 6068 N N . ASN E 1 191 ? 251.311 -34.651 96.221 1.00 20.00 200 ASN C N 1
ATOM 6069 C CA . ASN E 1 191 ? 251.424 -34.965 97.631 1.00 20.00 200 ASN C CA 1
ATOM 6070 C C . ASN E 1 191 ? 252.808 -34.719 98.204 1.00 20.00 200 ASN C C 1
ATOM 6071 O O . ASN E 1 191 ? 253.799 -34.641 97.476 1.00 20.00 200 ASN C O 1
ATOM 6076 N N . SER E 1 192 ? 252.861 -34.607 99.525 1.00 20.00 201 SER C N 1
ATOM 6077 C CA . SER E 1 192 ? 254.100 -34.354 100.234 1.00 20.00 201 SER C CA 1
ATOM 6078 C C . SER E 1 192 ? 254.524 -35.527 101.100 1.00 20.00 201 SER C C 1
ATOM 6079 O O . SER E 1 192 ? 253.687 -36.255 101.646 1.00 20.00 201 SER C O 1
ATOM 6082 N N . TYR E 1 193 ? 255.839 -35.698 101.206 1.00 20.00 202 TYR C N 1
ATOM 6083 C CA . TYR E 1 193 ? 256.460 -36.734 102.021 1.00 20.00 202 TYR C CA 1
ATOM 6084 C C . TYR E 1 193 ? 257.863 -36.249 102.385 1.00 20.00 202 TYR C C 1
ATOM 6085 O O . TYR E 1 193 ? 258.432 -35.402 101.695 1.00 20.00 202 TYR C O 1
ATOM 6094 N N . SER E 1 194 ? 258.390 -36.731 103.501 1.00 20.00 203 SER C N 1
ATOM 6095 C CA . SER E 1 194 ? 259.718 -36.332 103.946 1.00 20.00 203 SER C CA 1
ATOM 6096 C C . SER E 1 194 ? 260.620 -37.560 103.837 1.00 20.00 203 SER C C 1
ATOM 6097 O O . SER E 1 194 ? 260.264 -38.647 104.293 1.00 20.00 203 SER C O 1
ATOM 6100 N N . GLN E 1 195 ? 261.761 -37.396 103.177 1.00 20.00 204 GLN C N 1
ATOM 6101 C CA . GLN E 1 195 ? 262.695 -38.497 102.976 1.00 20.00 204 GLN C CA 1
ATOM 6102 C C . GLN E 1 195 ? 264.025 -38.147 103.615 1.00 20.00 204 GLN C C 1
ATOM 6103 O O . GLN E 1 195 ? 264.654 -37.153 103.250 1.00 20.00 204 GLN C O 1
ATOM 6109 N N . THR E 1 196 ? 264.450 -38.954 104.578 1.00 20.00 205 THR C N 1
ATOM 6110 C CA . THR E 1 196 ? 265.716 -38.705 105.252 1.00 20.00 205 THR C CA 1
ATOM 6111 C C . THR E 1 196 ? 266.858 -39.350 104.471 1.00 20.00 205 THR C C 1
ATOM 6112 O O . THR E 1 196 ? 266.896 -40.572 104.291 1.00 20.00 205 THR C O 1
ATOM 6116 N N . VAL E 1 197 ? 267.738 -38.515 103.939 1.00 20.00 206 VAL C N 1
ATOM 6117 C CA . VAL E 1 197 ? 268.894 -38.976 103.179 1.00 20.00 206 VAL C CA 1
ATOM 6118 C C . VAL E 1 197 ? 270.046 -39.181 104.159 1.00 20.00 206 VAL C C 1
ATOM 6119 O O . VAL E 1 197 ? 270.244 -38.367 105.066 1.00 20.00 206 VAL C O 1
ATOM 6123 N N . ALA E 1 198 ? 270.753 -40.300 104.019 1.00 20.00 501 ALA C N 1
ATOM 6124 C CA . ALA E 1 198 ? 271.890 -40.603 104.890 1.00 20.00 501 ALA C CA 1
ATOM 6125 C C . ALA E 1 198 ? 273.063 -39.697 104.518 1.00 20.00 501 ALA C C 1
ATOM 6126 O O . ALA E 1 198 ? 273.390 -39.545 103.343 1.00 20.00 501 ALA C O 1
ATOM 6128 N N . THR E 1 199 ? 273.687 -39.086 105.512 1.00 20.00 207 THR C N 1
ATOM 6129 C CA . THR E 1 199 ? 274.818 -38.195 105.275 1.00 20.00 207 THR C CA 1
ATOM 6130 C C . THR E 1 199 ? 275.624 -38.226 106.560 1.00 20.00 207 THR C C 1
ATOM 6131 O O . THR E 1 199 ? 275.436 -39.162 107.351 1.00 20.00 207 THR C O 1
ATOM 6135 N N . VAL E 1 200 ? 276.537 -37.275 106.759 1.00 20.00 502 VAL C N 1
ATOM 6136 C CA . VAL E 1 200 ? 277.309 -37.222 108.004 1.00 20.00 502 VAL C CA 1
ATOM 6137 C C . VAL E 1 200 ? 276.148 -37.163 109.012 1.00 20.00 502 VAL C C 1
ATOM 6138 O O . VAL E 1 200 ? 275.875 -38.170 109.670 1.00 20.00 502 VAL C O 1
ATOM 6142 N N . PRO E 1 201 ? 275.518 -35.985 109.217 1.00 20.00 503 PRO C N 1
ATOM 6143 C CA . PRO E 1 201 ? 274.394 -36.130 110.151 1.00 20.00 503 PRO C CA 1
ATOM 6144 C C . PRO E 1 201 ? 273.288 -36.361 109.116 1.00 20.00 503 PRO C C 1
ATOM 6145 O O . PRO E 1 201 ? 273.228 -35.651 108.106 1.00 20.00 503 PRO C O 1
ATOM 6149 N N . PRO E 1 202 ? 272.466 -37.406 109.283 1.00 20.00 504 PRO C N 1
ATOM 6150 C CA . PRO E 1 202 ? 271.427 -37.595 108.258 1.00 20.00 504 PRO C CA 1
ATOM 6151 C C . PRO E 1 202 ? 270.603 -36.322 108.021 1.00 20.00 504 PRO C C 1
ATOM 6152 O O . PRO E 1 202 ? 270.444 -35.497 108.934 1.00 20.00 504 PRO C O 1
ATOM 6156 N N . THR E 1 203 ? 270.138 -36.141 106.788 1.00 20.00 208 THR C N 1
ATOM 6157 C CA . THR E 1 203 ? 269.347 -34.967 106.431 1.00 20.00 208 THR C CA 1
ATOM 6158 C C . THR E 1 203 ? 267.937 -35.361 106.011 1.00 20.00 208 THR C C 1
ATOM 6159 O O . THR E 1 203 ? 267.719 -36.454 105.495 1.00 20.00 208 THR C O 1
ATOM 6163 N N . ASN E 1 204 ? 266.979 -34.479 106.255 1.00 20.00 209 ASN C N 1
ATOM 6164 C CA . ASN E 1 204 ? 265.592 -34.732 105.875 1.00 20.00 209 ASN C CA 1
ATOM 6165 C C . ASN E 1 204 ? 265.252 -33.823 104.709 1.00 20.00 209 ASN C C 1
ATOM 6166 O O . ASN E 1 204 ? 265.477 -32.611 104.769 1.00 20.00 209 ASN C O 1
ATOM 6171 N N . LEU E 1 205 ? 264.717 -34.406 103.647 1.00 20.00 210 LEU C N 1
ATOM 6172 C CA . LEU E 1 205 ? 264.354 -33.632 102.473 1.00 20.00 210 LEU C CA 1
ATOM 6173 C C . LEU E 1 205 ? 262.843 -33.536 102.393 1.00 20.00 210 LEU C C 1
ATOM 6174 O O . LEU E 1 205 ? 262.148 -34.540 102.566 1.00 20.00 210 LEU C O 1
ATOM 6179 N N . ALA E 1 206 ? 262.329 -32.330 102.181 1.00 20.00 211 ALA C N 1
ATOM 6180 C CA . ALA E 1 206 ? 260.889 -32.159 102.042 1.00 20.00 211 ALA C CA 1
ATOM 6181 C C . ALA E 1 206 ? 260.624 -32.450 100.570 1.00 20.00 211 ALA C C 1
ATOM 6182 O O . ALA E 1 206 ? 260.967 -31.644 99.698 1.00 20.00 211 ALA C O 1
ATOM 6184 N N . GLN E 1 207 ? 260.050 -33.620 100.304 1.00 20.00 212 GLN C N 1
ATOM 6185 C CA . GLN E 1 207 ? 259.791 -34.067 98.945 1.00 20.00 212 GLN C CA 1
ATOM 6186 C C . GLN E 1 207 ? 258.324 -34.042 98.500 1.00 20.00 212 GLN C C 1
ATOM 6187 O O . GLN E 1 207 ? 257.410 -34.058 99.320 1.00 20.00 212 GLN C O 1
ATOM 6193 N N . ASN E 1 208 ? 258.130 -33.987 97.179 1.00 20.00 213 ASN C N 1
ATOM 6194 C CA . ASN E 1 208 ? 256.810 -33.973 96.549 1.00 20.00 213 ASN C CA 1
ATOM 6195 C C . ASN E 1 208 ? 256.770 -35.177 95.623 1.00 20.00 213 ASN C C 1
ATOM 6196 O O . ASN E 1 208 ? 257.812 -35.710 95.225 1.00 20.00 213 ASN C O 1
ATOM 6201 N N . THR E 1 209 ? 255.565 -35.533 95.205 1.00 20.00 214 THR C N 1
ATOM 6202 C CA . THR E 1 209 ? 255.363 -36.637 94.285 1.00 20.00 214 THR C CA 1
ATOM 6203 C C . THR E 1 209 ? 253.969 -36.481 93.718 1.00 20.00 214 THR C C 1
ATOM 6204 O O . THR E 1 209 ? 253.054 -36.024 94.402 1.00 20.00 214 THR C O 1
ATOM 6208 N N . ILE E 1 210 ? 253.820 -36.797 92.446 1.00 20.00 215 ILE C N 1
ATOM 6209 C CA . ILE E 1 210 ? 252.517 -36.705 91.841 1.00 20.00 215 ILE C CA 1
ATOM 6210 C C . ILE E 1 210 ? 251.787 -38.001 92.164 1.00 20.00 215 ILE C C 1
ATOM 6211 O O . ILE E 1 210 ? 252.367 -39.077 92.061 1.00 20.00 215 ILE C O 1
ATOM 6216 N N . ALA E 1 211 ? 250.557 -37.889 92.645 1.00 20.00 216 ALA C N 1
ATOM 6217 C CA . ALA E 1 211 ? 249.773 -39.062 92.983 1.00 20.00 216 ALA C CA 1
ATOM 6218 C C . ALA E 1 211 ? 248.338 -38.896 92.498 1.00 20.00 216 ALA C C 1
ATOM 6219 O O . ALA E 1 211 ? 247.973 -37.846 91.978 1.00 20.00 216 ALA C O 1
ATOM 6221 N N . ILE E 1 212 ? 247.536 -39.945 92.642 1.00 20.00 217 ILE C N 1
ATOM 6222 C CA . ILE E 1 212 ? 246.142 -39.920 92.214 1.00 20.00 217 ILE C CA 1
ATOM 6223 C C . ILE E 1 212 ? 245.207 -40.287 93.373 1.00 20.00 217 ILE C C 1
ATOM 6224 O O . ILE E 1 212 ? 245.364 -41.333 94.010 1.00 20.00 217 ILE C O 1
ATOM 6229 N N . ASP E 1 213 ? 244.256 -39.398 93.661 1.00 20.00 218 ASP C N 1
ATOM 6230 C CA . ASP E 1 213 ? 243.285 -39.579 94.744 1.00 20.00 218 ASP C CA 1
ATOM 6231 C C . ASP E 1 213 ? 242.118 -40.492 94.417 1.00 20.00 218 ASP C C 1
ATOM 6232 O O . ASP E 1 213 ? 241.792 -40.716 93.258 1.00 20.00 218 ASP C O 1
ATOM 6237 N N . GLY E 1 214 ? 241.464 -40.989 95.457 1.00 20.00 219 GLY C N 1
ATOM 6238 C CA . GLY E 1 214 ? 240.293 -41.827 95.270 1.00 20.00 219 GLY C CA 1
ATOM 6239 C C . GLY E 1 214 ? 240.445 -43.234 94.738 1.00 20.00 219 GLY C C 1
ATOM 6240 O O . GLY E 1 214 ? 239.452 -43.846 94.351 1.00 20.00 219 GLY C O 1
ATOM 6241 N N . LEU E 1 215 ? 241.656 -43.776 94.769 1.00 20.00 220 LEU C N 1
ATOM 6242 C CA . LEU E 1 215 ? 241.882 -45.135 94.284 1.00 20.00 220 LEU C CA 1
ATOM 6243 C C . LEU E 1 215 ? 241.311 -46.190 95.225 1.00 20.00 220 LEU C C 1
ATOM 6244 O O . LEU E 1 215 ? 241.171 -47.348 94.858 1.00 20.00 220 LEU C O 1
ATOM 6249 N N . GLU E 1 216 ? 240.970 -45.781 96.441 1.00 20.00 221 GLU C N 1
ATOM 6250 C CA . GLU E 1 216 ? 240.412 -46.703 97.420 1.00 20.00 221 GLU C CA 1
ATOM 6251 C C . GLU E 1 216 ? 239.108 -47.258 96.861 1.00 20.00 221 GLU C C 1
ATOM 6252 O O . GLU E 1 216 ? 238.737 -48.394 97.134 1.00 20.00 221 GLU C O 1
ATOM 6258 N N . ALA E 1 217 ? 238.452 -46.455 96.033 1.00 20.00 222 ALA C N 1
ATOM 6259 C CA . ALA E 1 217 ? 237.182 -46.815 95.422 1.00 20.00 222 ALA C CA 1
ATOM 6260 C C . ALA E 1 217 ? 237.187 -48.128 94.640 1.00 20.00 222 ALA C C 1
ATOM 6261 O O . ALA E 1 217 ? 236.126 -48.597 94.244 1.00 20.00 222 ALA C O 1
ATOM 6263 N N . LEU E 1 218 ? 238.365 -48.711 94.416 1.00 20.00 223 LEU C N 1
ATOM 6264 C CA . LEU E 1 218 ? 238.482 -49.982 93.696 1.00 20.00 223 LEU C CA 1
ATOM 6265 C C . LEU E 1 218 ? 237.770 -51.091 94.463 1.00 20.00 223 LEU C C 1
ATOM 6266 O O . LEU E 1 218 ? 237.235 -52.032 93.866 1.00 20.00 223 LEU C O 1
ATOM 6271 N N . ASP E 1 219 ? 237.788 -50.981 95.789 1.00 20.00 224 ASP C N 1
ATOM 6272 C CA . ASP E 1 219 ? 237.154 -51.965 96.663 1.00 20.00 224 ASP C CA 1
ATOM 6273 C C . ASP E 1 219 ? 235.683 -51.666 96.931 1.00 20.00 224 ASP C C 1
ATOM 6274 O O . ASP E 1 219 ? 235.002 -52.439 97.610 1.00 20.00 224 ASP C O 1
ATOM 6279 N N . ALA E 1 220 ? 235.188 -50.553 96.410 1.00 20.00 225 ALA C N 1
ATOM 6280 C CA . ALA E 1 220 ? 233.812 -50.171 96.658 1.00 20.00 225 ALA C CA 1
ATOM 6281 C C . ALA E 1 220 ? 232.800 -50.562 95.600 1.00 20.00 225 ALA C C 1
ATOM 6282 O O . ALA E 1 220 ? 233.130 -50.775 94.440 1.00 20.00 225 ALA C O 1
ATOM 6284 N N . LEU E 1 221 ? 231.560 -50.702 96.048 1.00 20.00 226 LEU C N 1
ATOM 6285 C CA . LEU E 1 221 ? 230.431 -51.002 95.188 1.00 20.00 226 LEU C CA 1
ATOM 6286 C C . LEU E 1 221 ? 229.409 -49.978 95.649 1.00 20.00 226 LEU C C 1
ATOM 6287 O O . LEU E 1 221 ? 228.597 -50.250 96.541 1.00 20.00 226 LEU C O 1
ATOM 6292 N N . PRO E 1 222 ? 229.489 -48.754 95.093 1.00 20.00 227 PRO C N 1
ATOM 6293 C CA . PRO E 1 222 ? 228.614 -47.624 95.402 1.00 20.00 227 PRO C CA 1
ATOM 6294 C C . PRO E 1 222 ? 227.159 -47.994 95.235 1.00 20.00 227 PRO C C 1
ATOM 6295 O O . PRO E 1 222 ? 226.845 -49.039 94.678 1.00 20.00 227 PRO C O 1
ATOM 6299 N N . ASN E 1 223 ? 226.274 -47.105 95.675 1.00 20.00 228 ASN C N 1
ATOM 6300 C CA . ASN E 1 223 ? 224.840 -47.324 95.521 1.00 20.00 228 ASN C CA 1
ATOM 6301 C C . ASN E 1 223 ? 224.426 -46.932 94.088 1.00 20.00 228 ASN C C 1
ATOM 6302 O O . ASN E 1 223 ? 223.251 -46.987 93.722 1.00 20.00 228 ASN C O 1
ATOM 6307 N N . ASN E 1 224 ? 225.431 -46.588 93.282 1.00 20.00 229 ASN C N 1
ATOM 6308 C CA . ASN E 1 224 ? 225.281 -46.168 91.891 1.00 20.00 229 ASN C CA 1
ATOM 6309 C C . ASN E 1 224 ? 225.974 -47.203 91.020 1.00 20.00 229 ASN C C 1
ATOM 6310 O O . ASN E 1 224 ? 226.925 -46.866 90.313 1.00 20.00 229 ASN C O 1
ATOM 6315 N N . ASN E 1 225 ? 225.577 -48.464 91.101 1.00 20.00 230 ASN C N 1
ATOM 6316 C CA . ASN E 1 225 ? 226.252 -49.458 90.285 1.00 20.00 230 ASN C CA 1
ATOM 6317 C C . ASN E 1 225 ? 225.309 -50.258 89.425 1.00 20.00 230 ASN C C 1
ATOM 6318 O O . ASN E 1 225 ? 224.098 -50.233 89.631 1.00 20.00 230 ASN C O 1
ATOM 6323 N N . TYR E 1 226 ? 225.873 -50.902 88.409 1.00 20.00 231 TYR C N 1
ATOM 6324 C CA . TYR E 1 226 ? 225.117 -51.761 87.522 1.00 20.00 231 TYR C CA 1
ATOM 6325 C C . TYR E 1 226 ? 225.603 -53.159 87.845 1.00 20.00 231 TYR C C 1
ATOM 6326 O O . TYR E 1 226 ? 226.797 -53.417 87.797 1.00 20.00 231 TYR C O 1
ATOM 6335 N N . SER E 1 227 ? 224.712 -54.010 88.327 1.00 20.00 232 SER C N 1
ATOM 6336 C CA . SER E 1 227 ? 225.076 -55.384 88.595 1.00 20.00 232 SER C CA 1
ATOM 6337 C C . SER E 1 227 ? 224.255 -56.194 87.616 1.00 20.00 232 SER C C 1
ATOM 6338 O O . SER E 1 227 ? 223.071 -55.923 87.433 1.00 20.00 232 SER C O 1
ATOM 6341 N N . GLY E 1 228 ? 224.907 -57.107 86.911 1.00 20.00 233 GLY C N 1
ATOM 6342 C CA . GLY E 1 228 ? 224.207 -57.932 85.947 1.00 20.00 233 GLY C CA 1
ATOM 6343 C C . GLY E 1 228 ? 224.973 -59.210 85.700 1.00 20.00 233 GLY C C 1
ATOM 6344 O O . GLY E 1 228 ? 226.075 -59.371 86.217 1.00 20.00 233 GLY C O 1
ATOM 6345 N N . SER E 1 229 ? 224.378 -60.132 84.956 1.00 20.00 234 SER C N 1
ATOM 6346 C CA . SER E 1 229 ? 225.028 -61.398 84.644 1.00 20.00 234 SER C CA 1
ATOM 6347 C C . SER E 1 229 ? 226.186 -61.108 83.707 1.00 20.00 234 SER C C 1
ATOM 6348 O O . SER E 1 229 ? 226.214 -60.069 83.054 1.00 20.00 234 SER C O 1
ATOM 6351 N N . PHE E 1 230 ? 227.145 -62.024 83.651 1.00 20.00 235 PHE C N 1
ATOM 6352 C CA . PHE E 1 230 ? 228.304 -61.854 82.788 1.00 20.00 235 PHE C CA 1
ATOM 6353 C C . PHE E 1 230 ? 227.907 -61.969 81.332 1.00 20.00 235 PHE C C 1
ATOM 6354 O O . PHE E 1 230 ? 228.463 -61.292 80.470 1.00 20.00 235 PHE C O 1
ATOM 6362 N N . ILE E 1 231 ? 226.930 -62.824 81.060 1.00 20.00 236 ILE C N 1
ATOM 6363 C CA . ILE E 1 231 ? 226.494 -63.056 79.697 1.00 20.00 236 ILE C CA 1
ATOM 6364 C C . ILE E 1 231 ? 225.986 -61.826 78.947 1.00 20.00 236 ILE C C 1
ATOM 6365 O O . ILE E 1 231 ? 225.965 -61.814 77.714 1.00 20.00 236 ILE C O 1
ATOM 6370 N N . GLU E 1 232 ? 225.635 -60.775 79.680 1.00 20.00 237 GLU C N 1
ATOM 6371 C CA . GLU E 1 232 ? 225.181 -59.537 79.056 1.00 20.00 237 GLU C CA 1
ATOM 6372 C C . GLU E 1 232 ? 226.222 -58.520 79.478 1.00 20.00 237 GLU C C 1
ATOM 6373 O O . GLU E 1 232 ? 226.079 -57.846 80.504 1.00 20.00 237 GLU C O 1
ATOM 6379 N N . GLY E 1 233 ? 227.323 -58.477 78.745 1.00 20.00 238 GLY C N 1
ATOM 6380 C CA . GLY E 1 233 ? 228.367 -57.533 79.073 1.00 20.00 238 GLY C CA 1
ATOM 6381 C C . GLY E 1 233 ? 227.776 -56.147 79.170 1.00 20.00 238 GLY C C 1
ATOM 6382 O O . GLY E 1 233 ? 226.640 -55.910 78.746 1.00 20.00 238 GLY C O 1
ATOM 6383 N N . CYS E 1 234 ? 228.554 -55.221 79.689 1.00 20.00 239 CYS C N 1
ATOM 6384 C CA . CYS E 1 234 ? 228.086 -53.868 79.841 1.00 20.00 239 CYS C CA 1
ATOM 6385 C C . CYS E 1 234 ? 228.488 -52.950 78.695 1.00 20.00 239 CYS C C 1
ATOM 6386 O O . CYS E 1 234 ? 229.115 -53.356 77.715 1.00 20.00 239 CYS C O 1
ATOM 6389 N N . TYR E 1 235 ? 228.064 -51.703 78.848 1.00 20.00 240 TYR C N 1
ATOM 6390 C CA . TYR E 1 235 ? 228.374 -50.601 77.964 1.00 20.00 240 TYR C CA 1
ATOM 6391 C C . TYR E 1 235 ? 228.185 -49.400 78.871 1.00 20.00 240 TYR C C 1
ATOM 6392 O O . TYR E 1 235 ? 227.127 -49.236 79.468 1.00 20.00 240 TYR C O 1
ATOM 6401 N N . SER E 1 236 ? 229.219 -48.588 79.018 1.00 20.00 241 SER C N 1
ATOM 6402 C CA . SER E 1 236 ? 229.132 -47.422 79.870 1.00 20.00 241 SER C CA 1
ATOM 6403 C C . SER E 1 236 ? 229.994 -46.331 79.274 1.00 20.00 241 SER C C 1
ATOM 6404 O O . SER E 1 236 ? 230.872 -46.593 78.459 1.00 20.00 241 SER C O 1
ATOM 6407 N N . GLN E 1 237 ? 229.710 -45.098 79.662 1.00 20.00 242 GLN C N 1
ATOM 6408 C CA . GLN E 1 237 ? 230.447 -43.945 79.185 1.00 20.00 242 GLN C CA 1
ATOM 6409 C C . GLN E 1 237 ? 230.432 -42.931 80.309 1.00 20.00 242 GLN C C 1
ATOM 6410 O O . GLN E 1 237 ? 229.497 -42.916 81.112 1.00 20.00 242 GLN C O 1
ATOM 6416 N N . SER E 1 238 ? 231.485 -42.132 80.419 1.00 20.00 243 SER C N 1
ATOM 6417 C CA . SER E 1 238 ? 231.515 -41.106 81.445 1.00 20.00 243 SER C CA 1
ATOM 6418 C C . SER E 1 238 ? 231.526 -39.758 80.749 1.00 20.00 243 SER C C 1
ATOM 6419 O O . SER E 1 238 ? 231.738 -39.675 79.526 1.00 20.00 243 SER C O 1
ATOM 6422 N N . VAL E 1 239 ? 231.210 -38.715 81.512 1.00 20.00 244 VAL C N 1
ATOM 6423 C CA . VAL E 1 239 ? 231.176 -37.361 80.982 1.00 20.00 244 VAL C CA 1
ATOM 6424 C C . VAL E 1 239 ? 232.059 -36.457 81.835 1.00 20.00 244 VAL C C 1
ATOM 6425 O O . VAL E 1 239 ? 232.497 -36.848 82.923 1.00 20.00 244 VAL C O 1
ATOM 6429 N N . CYS E 1 240 ? 232.353 -35.276 81.307 1.00 20.00 245 CYS C N 1
ATOM 6430 C CA . CYS E 1 240 ? 233.196 -34.297 81.969 1.00 20.00 245 CYS C CA 1
ATOM 6431 C C . CYS E 1 240 ? 232.747 -34.017 83.400 1.00 20.00 245 CYS C C 1
ATOM 6432 O O . CYS E 1 240 ? 231.572 -33.739 83.651 1.00 20.00 245 CYS C O 1
ATOM 6435 N N . ASN E 1 241 ? 233.699 -34.072 84.327 1.00 20.00 246 ASN C N 1
ATOM 6436 C CA . ASN E 1 241 ? 233.439 -33.849 85.749 1.00 20.00 246 ASN C CA 1
ATOM 6437 C C . ASN E 1 241 ? 233.924 -32.482 86.213 1.00 20.00 246 ASN C C 1
ATOM 6438 O O . ASN E 1 241 ? 234.309 -32.307 87.370 1.00 20.00 246 ASN C O 1
ATOM 6443 N N . GLU E 1 242 ? 233.828 -31.500 85.327 1.00 20.00 247 GLU C N 1
ATOM 6444 C CA . GLU E 1 242 ? 234.295 -30.164 85.624 1.00 20.00 247 GLU C CA 1
ATOM 6445 C C . GLU E 1 242 ? 233.381 -29.175 84.912 1.00 20.00 247 GLU C C 1
ATOM 6446 O O . GLU E 1 242 ? 232.786 -29.505 83.887 1.00 20.00 247 GLU C O 1
ATOM 6452 N N . PRO E 1 243 ? 233.231 -27.957 85.460 1.00 20.00 248 PRO C N 1
ATOM 6453 C CA . PRO E 1 243 ? 232.373 -26.965 84.817 1.00 20.00 248 PRO C CA 1
ATOM 6454 C C . PRO E 1 243 ? 232.807 -26.635 83.387 1.00 20.00 248 PRO C C 1
ATOM 6455 O O . PRO E 1 243 ? 231.972 -26.360 82.530 1.00 20.00 248 PRO C O 1
ATOM 6459 N N . GLU E 1 244 ? 234.108 -26.681 83.118 1.00 20.00 249 GLU C N 1
ATOM 6460 C CA . GLU E 1 244 ? 234.596 -26.364 81.786 1.00 20.00 249 GLU C CA 1
ATOM 6461 C C . GLU E 1 244 ? 235.635 -27.359 81.305 1.00 20.00 249 GLU C C 1
ATOM 6462 O O . GLU E 1 244 ? 236.331 -27.981 82.116 1.00 20.00 249 GLU C O 1
ATOM 6468 N N . PHE E 1 245 ? 235.717 -27.498 79.981 1.00 20.00 250 PHE C N 1
ATOM 6469 C CA . PHE E 1 245 ? 236.664 -28.398 79.318 1.00 20.00 250 PHE C CA 1
ATOM 6470 C C . PHE E 1 245 ? 238.005 -27.700 79.149 1.00 20.00 250 PHE C C 1
ATOM 6471 O O . PHE E 1 245 ? 238.220 -27.013 78.150 1.00 20.00 250 PHE C O 1
ATOM 6479 N N . GLU E 1 246 ? 238.912 -27.869 80.106 1.00 20.00 251 GLU C N 1
ATOM 6480 C CA . GLU E 1 246 ? 240.199 -27.198 79.991 1.00 20.00 251 GLU C CA 1
ATOM 6481 C C . GLU E 1 246 ? 241.358 -28.065 79.543 1.00 20.00 251 GLU C C 1
ATOM 6482 O O . GLU E 1 246 ? 241.327 -29.292 79.689 1.00 20.00 251 GLU C O 1
ATOM 6488 N N . PHE E 1 247 ? 242.361 -27.414 78.964 1.00 20.00 252 PHE C N 1
ATOM 6489 C CA . PHE E 1 247 ? 243.540 -28.090 78.449 1.00 20.00 252 PHE C CA 1
ATOM 6490 C C . PHE E 1 247 ? 244.554 -28.443 79.516 1.00 20.00 252 PHE C C 1
ATOM 6491 O O . PHE E 1 247 ? 244.854 -27.636 80.391 1.00 20.00 252 PHE C O 1
ATOM 6499 N N . HIS E 1 248 ? 245.070 -29.663 79.443 1.00 20.00 253 HIS C N 1
ATOM 6500 C CA . HIS E 1 248 ? 246.076 -30.130 80.386 1.00 20.00 253 HIS C CA 1
ATOM 6501 C C . HIS E 1 248 ? 247.333 -30.405 79.610 1.00 20.00 253 HIS C C 1
ATOM 6502 O O . HIS E 1 248 ? 247.268 -30.863 78.475 1.00 20.00 253 HIS C O 1
ATOM 6509 N N . PRO E 1 249 ? 248.498 -30.156 80.216 1.00 20.00 254 PRO C N 1
ATOM 6510 C CA . PRO E 1 249 ? 249.781 -30.384 79.557 1.00 20.00 254 PRO C CA 1
ATOM 6511 C C . PRO E 1 249 ? 250.147 -31.859 79.608 1.00 20.00 254 PRO C C 1
ATOM 6512 O O . PRO E 1 249 ? 249.682 -32.587 80.487 1.00 20.00 254 PRO C O 1
ATOM 6516 N N . ILE E 1 250 ? 250.937 -32.305 78.637 1.00 20.00 255 ILE C N 1
ATOM 6517 C CA . ILE E 1 250 ? 251.366 -33.693 78.588 1.00 20.00 255 ILE C CA 1
ATOM 6518 C C . ILE E 1 250 ? 252.652 -33.893 79.383 1.00 20.00 255 ILE C C 1
ATOM 6519 O O . ILE E 1 250 ? 253.695 -33.322 79.073 1.00 20.00 255 ILE C O 1
ATOM 6524 N N . MET E 1 251 ? 252.538 -34.675 80.450 1.00 20.00 256 MET C N 1
ATOM 6525 C CA . MET E 1 251 ? 253.639 -34.959 81.351 1.00 20.00 256 MET C CA 1
ATOM 6526 C C . MET E 1 251 ? 254.721 -35.905 80.869 1.00 20.00 256 MET C C 1
ATOM 6527 O O . MET E 1 251 ? 254.456 -37.018 80.401 1.00 20.00 256 MET C O 1
ATOM 6532 N N . GLU E 1 252 ? 255.957 -35.478 81.077 1.00 20.00 257 GLU C N 1
ATOM 6533 C CA . GLU E 1 252 ? 257.108 -36.253 80.674 1.00 20.00 257 GLU C CA 1
ATOM 6534 C C . GLU E 1 252 ? 257.845 -36.797 81.889 1.00 20.00 257 GLU C C 1
ATOM 6535 O O . GLU E 1 252 ? 257.817 -36.205 82.967 1.00 20.00 257 GLU C O 1
ATOM 6541 N N . GLY E 1 253 ? 258.487 -37.944 81.706 1.00 20.00 258 GLY C N 1
ATOM 6542 C CA . GLY E 1 253 ? 259.252 -38.575 82.767 1.00 20.00 258 GLY C CA 1
ATOM 6543 C C . GLY E 1 253 ? 258.502 -39.514 83.690 1.00 20.00 258 GLY C C 1
ATOM 6544 O O . GLY E 1 253 ? 259.114 -40.140 84.560 1.00 20.00 258 GLY C O 1
ATOM 6545 N N . TYR E 1 254 ? 257.194 -39.649 83.496 1.00 20.00 259 TYR C N 1
ATOM 6546 C CA . TYR E 1 254 ? 256.393 -40.511 84.361 1.00 20.00 259 TYR C CA 1
ATOM 6547 C C . TYR E 1 254 ? 256.125 -41.899 83.797 1.00 20.00 259 TYR C C 1
ATOM 6548 O O . TYR E 1 254 ? 255.324 -42.053 82.889 1.00 20.00 259 TYR C O 1
ATOM 6557 N N . ALA E 1 255 ? 256.784 -42.911 84.356 1.00 20.00 260 ALA C N 1
ATOM 6558 C CA . ALA E 1 255 ? 256.617 -44.298 83.905 1.00 20.00 260 ALA C CA 1
ATOM 6559 C C . ALA E 1 255 ? 255.588 -45.098 84.718 1.00 20.00 260 ALA C C 1
ATOM 6560 O O . ALA E 1 255 ? 255.145 -46.166 84.301 1.00 20.00 260 ALA C O 1
ATOM 6562 N N . SER E 1 256 ? 255.268 -44.603 85.907 1.00 20.00 261 SER C N 1
ATOM 6563 C CA . SER E 1 256 ? 254.283 -45.218 86.796 1.00 20.00 261 SER C CA 1
ATOM 6564 C C . SER E 1 256 ? 253.681 -44.024 87.523 1.00 20.00 261 SER C C 1
ATOM 6565 O O . SER E 1 256 ? 254.324 -42.971 87.557 1.00 20.00 261 SER C O 1
ATOM 6568 N N . VAL E 1 257 ? 252.470 -44.135 88.064 1.00 20.00 262 VAL C N 1
ATOM 6569 C CA . VAL E 1 257 ? 251.907 -42.972 88.736 1.00 20.00 262 VAL C CA 1
ATOM 6570 C C . VAL E 1 257 ? 252.765 -42.579 89.903 1.00 20.00 262 VAL C C 1
ATOM 6571 O O . VAL E 1 257 ? 253.234 -41.451 89.911 1.00 20.00 262 VAL C O 1
ATOM 6575 N N . PRO E 1 258 ? 252.850 -43.404 90.972 1.00 20.00 263 PRO C N 1
ATOM 6576 C CA . PRO E 1 258 ? 253.779 -42.875 91.990 1.00 20.00 263 PRO C CA 1
ATOM 6577 C C . PRO E 1 258 ? 255.094 -43.171 91.244 1.00 20.00 263 PRO C C 1
ATOM 6578 O O . PRO E 1 258 ? 255.473 -44.332 91.081 1.00 20.00 263 PRO C O 1
ATOM 6582 N N . PRO E 1 259 ? 255.750 -42.123 90.700 1.00 20.00 264 PRO C N 1
ATOM 6583 C CA . PRO E 1 259 ? 256.993 -42.279 89.940 1.00 20.00 264 PRO C CA 1
ATOM 6584 C C . PRO E 1 259 ? 258.094 -43.135 90.541 1.00 20.00 264 PRO C C 1
ATOM 6585 O O . PRO E 1 259 ? 258.105 -43.425 91.738 1.00 20.00 264 PRO C O 1
ATOM 6589 N N . ALA E 1 260 ? 259.030 -43.522 89.682 1.00 20.00 265 ALA C N 1
ATOM 6590 C CA . ALA E 1 260 ? 260.155 -44.366 90.062 1.00 20.00 265 ALA C CA 1
ATOM 6591 C C . ALA E 1 260 ? 260.856 -43.863 91.311 1.00 20.00 265 ALA C C 1
ATOM 6592 O O . ALA E 1 260 ? 261.165 -42.672 91.432 1.00 20.00 265 ALA C O 1
ATOM 6594 N N . ASN E 1 261 ? 261.100 -44.794 92.228 1.00 20.00 266 ASN C N 1
ATOM 6595 C CA . ASN E 1 261 ? 261.769 -44.526 93.503 1.00 20.00 266 ASN C CA 1
ATOM 6596 C C . ASN E 1 261 ? 260.883 -43.927 94.607 1.00 20.00 266 ASN C C 1
ATOM 6597 O O . ASN E 1 261 ? 261.377 -43.488 95.656 1.00 20.00 266 ASN C O 1
ATOM 6602 N N . VAL E 1 262 ? 259.570 -43.964 94.386 1.00 20.00 267 VAL C N 1
ATOM 6603 C CA . VAL E 1 262 ? 258.600 -43.472 95.364 1.00 20.00 267 VAL C CA 1
ATOM 6604 C C . VAL E 1 262 ? 257.675 -44.630 95.703 1.00 20.00 267 VAL C C 1
ATOM 6605 O O . VAL E 1 262 ? 257.216 -45.357 94.817 1.00 20.00 267 VAL C O 1
ATOM 6609 N N . THR E 1 263 ? 257.424 -44.824 96.991 1.00 20.00 268 THR C N 1
ATOM 6610 C CA . THR E 1 263 ? 256.556 -45.904 97.416 1.00 20.00 268 THR C CA 1
ATOM 6611 C C . THR E 1 263 ? 255.147 -45.361 97.540 1.00 20.00 268 THR C C 1
ATOM 6612 O O . THR E 1 263 ? 254.969 -44.174 97.803 1.00 20.00 268 THR C O 1
ATOM 6616 N N . ASN E 1 264 ? 254.157 -46.224 97.336 1.00 20.00 269 ASN C N 1
ATOM 6617 C CA . ASN E 1 264 ? 252.753 -45.839 97.438 1.00 20.00 269 ASN C CA 1
ATOM 6618 C C . ASN E 1 264 ? 252.552 -45.032 98.712 1.00 20.00 269 ASN C C 1
ATOM 6619 O O . ASN E 1 264 ? 251.924 -43.975 98.706 1.00 20.00 269 ASN C O 1
ATOM 6624 N N . ALA E 1 265 ? 253.162 -45.510 99.791 1.00 20.00 270 ALA C N 1
ATOM 6625 C CA . ALA E 1 265 ? 253.083 -44.860 101.092 1.00 20.00 270 ALA C CA 1
ATOM 6626 C C . ALA E 1 265 ? 253.621 -43.424 101.092 1.00 20.00 270 ALA C C 1
ATOM 6627 O O . ALA E 1 265 ? 253.071 -42.553 101.761 1.00 20.00 270 ALA C O 1
ATOM 6629 N N . GLN E 1 266 ? 254.698 -43.182 100.351 1.00 20.00 271 GLN C N 1
ATOM 6630 C CA . GLN E 1 266 ? 255.287 -41.851 100.274 1.00 20.00 271 GLN C CA 1
ATOM 6631 C C . GLN E 1 266 ? 254.366 -40.973 99.443 1.00 20.00 271 GLN C C 1
ATOM 6632 O O . GLN E 1 266 ? 254.079 -39.831 99.800 1.00 20.00 271 GLN C O 1
ATOM 6638 N N . ALA E 1 267 ? 253.874 -41.541 98.345 1.00 20.00 272 ALA C N 1
ATOM 6639 C CA . ALA E 1 267 ? 252.967 -40.855 97.436 1.00 20.00 272 ALA C CA 1
ATOM 6640 C C . ALA E 1 267 ? 251.565 -40.773 98.036 1.00 20.00 272 ALA C C 1
ATOM 6641 O O . ALA E 1 267 ? 250.626 -40.327 97.385 1.00 20.00 272 ALA C O 1
ATOM 6643 N N . SER E 1 268 ? 251.440 -41.231 99.280 1.00 20.00 273 SER C N 1
ATOM 6644 C CA . SER E 1 268 ? 250.180 -41.227 100.010 1.00 20.00 273 SER C CA 1
ATOM 6645 C C . SER E 1 268 ? 249.008 -41.826 99.232 1.00 20.00 273 SER C C 1
ATOM 6646 O O . SER E 1 268 ? 247.874 -41.372 99.375 1.00 20.00 273 SER C O 1
ATOM 6649 N N . MET E 1 269 ? 249.274 -42.833 98.400 1.00 20.00 274 MET C N 1
ATOM 6650 C CA . MET E 1 269 ? 248.195 -43.460 97.641 1.00 20.00 274 MET C CA 1
ATOM 6651 C C . MET E 1 269 ? 247.965 -44.956 97.868 1.00 20.00 274 MET C C 1
ATOM 6652 O O . MET E 1 269 ? 248.861 -45.684 98.289 1.00 20.00 274 MET C O 1
ATOM 6657 N N . PHE E 1 270 ? 246.715 -45.361 97.628 1.00 20.00 275 PHE C N 1
ATOM 6658 C CA . PHE E 1 270 ? 246.195 -46.723 97.794 1.00 20.00 275 PHE C CA 1
ATOM 6659 C C . PHE E 1 270 ? 246.979 -47.849 97.121 1.00 20.00 275 PHE C C 1
ATOM 6660 O O . PHE E 1 270 ? 247.452 -48.759 97.798 1.00 20.00 275 PHE C O 1
ATOM 6668 N N . THR E 1 271 ? 247.049 -47.813 95.793 1.00 20.00 276 THR C N 1
ATOM 6669 C CA . THR E 1 271 ? 247.774 -48.810 95.015 1.00 20.00 276 THR C CA 1
ATOM 6670 C C . THR E 1 271 ? 248.494 -48.016 93.932 1.00 20.00 276 THR C C 1
ATOM 6671 O O . THR E 1 271 ? 248.337 -46.799 93.865 1.00 20.00 276 THR C O 1
ATOM 6675 N N . ASN E 1 272 ? 249.288 -48.667 93.095 1.00 20.00 277 ASN C N 1
ATOM 6676 C CA . ASN E 1 272 ? 249.994 -47.926 92.056 1.00 20.00 277 ASN C CA 1
ATOM 6677 C C . ASN E 1 272 ? 249.569 -48.284 90.647 1.00 20.00 277 ASN C C 1
ATOM 6678 O O . ASN E 1 272 ? 248.995 -49.348 90.415 1.00 20.00 277 ASN C O 1
ATOM 6683 N N . LEU E 1 273 ? 249.834 -47.377 89.711 1.00 20.00 278 LEU C N 1
ATOM 6684 C CA . LEU E 1 273 ? 249.491 -47.599 88.311 1.00 20.00 278 LEU C CA 1
ATOM 6685 C C . LEU E 1 273 ? 250.789 -47.753 87.528 1.00 20.00 278 LEU C C 1
ATOM 6686 O O . LEU E 1 273 ? 251.655 -46.890 87.609 1.00 20.00 278 LEU C O 1
ATOM 6691 N N . THR E 1 274 ? 250.932 -48.854 86.799 1.00 20.00 279 THR C N 1
ATOM 6692 C CA . THR E 1 274 ? 252.137 -49.106 86.016 1.00 20.00 279 THR C CA 1
ATOM 6693 C C . THR E 1 274 ? 251.872 -49.075 84.513 1.00 20.00 279 THR C C 1
ATOM 6694 O O . THR E 1 274 ? 250.887 -49.641 84.027 1.00 20.00 279 THR C O 1
ATOM 6698 N N . PHE E 1 275 ? 252.772 -48.427 83.782 1.00 20.00 280 PHE C N 1
ATOM 6699 C CA . PHE E 1 275 ? 252.678 -48.320 82.333 1.00 20.00 280 PHE C CA 1
ATOM 6700 C C . PHE E 1 275 ? 254.004 -48.876 81.831 1.00 20.00 280 PHE C C 1
ATOM 6701 O O . PHE E 1 275 ? 255.062 -48.372 82.197 1.00 20.00 280 PHE C O 1
ATOM 6709 N N . SER E 1 276 ? 253.960 -49.933 81.028 1.00 20.00 281 SER C N 1
ATOM 6710 C CA . SER E 1 276 ? 255.195 -50.536 80.545 1.00 20.00 281 SER C CA 1
ATOM 6711 C C . SER E 1 276 ? 255.759 -50.028 79.224 1.00 20.00 281 SER C C 1
ATOM 6712 O O . SER E 1 276 ? 256.900 -49.566 79.174 1.00 20.00 281 SER C O 1
ATOM 6715 N N . GLY E 1 277 ? 254.989 -50.132 78.148 1.00 20.00 285 GLY C N 1
ATOM 6716 C CA . GLY E 1 277 ? 255.487 -49.654 76.866 1.00 20.00 285 GLY C CA 1
ATOM 6717 C C . GLY E 1 277 ? 255.004 -48.240 76.644 1.00 20.00 285 GLY C C 1
ATOM 6718 O O . GLY E 1 277 ? 255.215 -47.639 75.588 1.00 20.00 285 GLY C O 1
ATOM 6719 N N . ALA E 1 278 ? 254.362 -47.706 77.674 1.00 20.00 286 ALA C N 1
ATOM 6720 C CA . ALA E 1 278 ? 253.798 -46.379 77.633 1.00 20.00 286 ALA C CA 1
ATOM 6721 C C . ALA E 1 278 ? 254.357 -45.635 78.818 1.00 20.00 286 ALA C C 1
ATOM 6722 O O . ALA E 1 278 ? 255.367 -46.043 79.387 1.00 20.00 286 ALA C O 1
ATOM 6724 N N . ARG E 1 279 ? 253.671 -44.566 79.200 1.00 20.00 287 ARG C N 1
ATOM 6725 C CA . ARG E 1 279 ? 254.066 -43.752 80.324 1.00 20.00 287 ARG C CA 1
ATOM 6726 C C . ARG E 1 279 ? 252.851 -42.941 80.732 1.00 20.00 287 ARG C C 1
ATOM 6727 O O . ARG E 1 279 ? 251.936 -42.764 79.928 1.00 20.00 287 ARG C O 1
ATOM 6735 N N . TYR E 1 280 ? 252.794 -42.533 81.998 1.00 20.00 288 TYR C N 1
ATOM 6736 C CA . TYR E 1 280 ? 251.685 -41.721 82.485 1.00 20.00 288 TYR C CA 1
ATOM 6737 C C . TYR E 1 280 ? 251.831 -40.366 81.813 1.00 20.00 288 TYR C C 1
ATOM 6738 O O . TYR E 1 280 ? 252.840 -39.678 82.003 1.00 20.00 288 TYR C O 1
ATOM 6747 N N . THR E 1 281 ? 250.858 -40.032 80.966 1.00 20.00 289 THR C N 1
ATOM 6748 C CA . THR E 1 281 ? 250.850 -38.763 80.242 1.00 20.00 289 THR C CA 1
ATOM 6749 C C . THR E 1 281 ? 250.066 -37.655 80.938 1.00 20.00 289 THR C C 1
ATOM 6750 O O . THR E 1 281 ? 250.338 -36.477 80.728 1.00 20.00 289 THR C O 1
ATOM 6754 N N . GLY E 1 282 ? 249.107 -38.039 81.776 1.00 20.00 290 GLY C N 1
ATOM 6755 C CA . GLY E 1 282 ? 248.302 -37.067 82.492 1.00 20.00 290 GLY C CA 1
ATOM 6756 C C . GLY E 1 282 ? 246.934 -37.645 82.764 1.00 20.00 290 GLY C C 1
ATOM 6757 O O . GLY E 1 282 ? 246.665 -38.777 82.382 1.00 20.00 290 GLY C O 1
ATOM 6758 N N . LEU E 1 283 ? 246.087 -36.888 83.451 1.00 20.00 291 LEU C N 1
ATOM 6759 C CA . LEU E 1 283 ? 244.729 -37.326 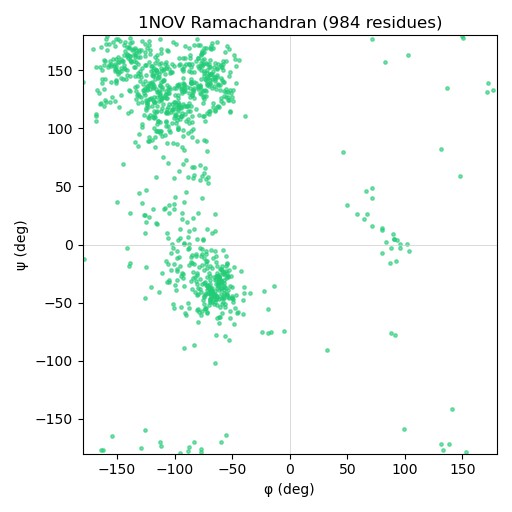83.757 1.00 20.00 291 LEU C CA 1
ATOM 6760 C C . LEU E 1 283 ? 243.786 -36.273 83.211 1.00 20.00 291 LEU C C 1
ATOM 6761 O O . LEU E 1 283 ? 244.022 -35.074 83.395 1.00 20.00 291 LEU C O 1
ATOM 6766 N N . GLY E 1 284 ? 242.744 -36.720 82.516 1.00 20.00 292 GLY C N 1
ATOM 6767 C CA . GLY E 1 284 ? 241.759 -35.816 81.952 1.00 20.00 292 GLY C CA 1
ATOM 6768 C C . GLY E 1 284 ? 240.661 -35.502 82.955 1.00 20.00 292 GLY C C 1
ATOM 6769 O O . GLY E 1 284 ? 240.723 -35.930 84.109 1.00 20.00 292 GLY C O 1
ATOM 6770 N N . ASP E 1 285 ? 239.640 -34.773 82.518 1.00 20.00 293 ASP C N 1
ATOM 6771 C CA . ASP E 1 285 ? 238.541 -34.400 83.407 1.00 20.00 293 ASP C CA 1
ATOM 6772 C C . ASP E 1 285 ? 237.295 -35.266 83.252 1.00 20.00 293 ASP C C 1
ATOM 6773 O O . ASP E 1 285 ? 236.210 -34.766 82.965 1.00 20.00 293 ASP C O 1
ATOM 6778 N N . MET E 1 286 ? 237.460 -36.571 83.427 1.00 20.00 294 MET C N 1
ATOM 6779 C CA . MET E 1 286 ? 236.348 -37.505 83.333 1.00 20.00 294 MET C CA 1
ATOM 6780 C C . MET E 1 286 ? 236.448 -38.437 84.525 1.00 20.00 294 MET C C 1
ATOM 6781 O O . MET E 1 286 ? 237.519 -38.619 85.107 1.00 20.00 294 MET C O 1
ATOM 6786 N N . ASP E 1 287 ? 235.325 -39.029 84.893 1.00 20.00 295 ASP C N 1
ATOM 6787 C CA . ASP E 1 287 ? 235.329 -39.976 85.990 1.00 20.00 295 ASP C CA 1
ATOM 6788 C C . ASP E 1 287 ? 235.712 -41.312 85.371 1.00 20.00 295 ASP C C 1
ATOM 6789 O O . ASP E 1 287 ? 235.289 -41.623 84.257 1.00 20.00 295 ASP C O 1
ATOM 6794 N N . ALA E 1 288 ? 236.532 -42.084 86.066 1.00 20.00 296 ALA C N 1
ATOM 6795 C CA . ALA E 1 288 ? 236.948 -43.375 85.542 1.00 20.00 296 ALA C CA 1
ATOM 6796 C C . ALA E 1 288 ? 235.791 -44.357 85.584 1.00 20.00 296 ALA C C 1
ATOM 6797 O O . ALA E 1 288 ? 235.012 -44.364 86.530 1.00 20.00 296 ALA C O 1
ATOM 6799 N N . ILE E 1 289 ? 235.651 -45.147 84.533 1.00 20.00 297 ILE C N 1
ATOM 6800 C CA . ILE E 1 289 ? 234.604 -46.152 84.481 1.00 20.00 297 ILE C CA 1
ATOM 6801 C C . ILE E 1 289 ? 235.258 -47.405 85.043 1.00 20.00 297 ILE C C 1
ATOM 6802 O O . ILE E 1 289 ? 236.264 -47.867 84.519 1.00 20.00 297 ILE C O 1
ATOM 6807 N N . ALA E 1 290 ? 234.728 -47.926 86.139 1.00 20.00 298 ALA C N 1
ATOM 6808 C CA . ALA E 1 290 ? 235.298 -49.119 86.749 1.00 20.00 298 ALA C CA 1
ATOM 6809 C C . ALA E 1 290 ? 234.433 -50.333 86.480 1.00 20.00 298 ALA C C 1
ATOM 6810 O O . ALA E 1 290 ? 233.294 -50.404 86.943 1.00 20.00 298 ALA C O 1
ATOM 6812 N N . ILE E 1 291 ? 234.967 -51.269 85.704 1.00 20.00 299 ILE C N 1
ATOM 6813 C CA . ILE E 1 291 ? 234.255 -52.493 85.362 1.00 20.00 299 ILE C CA 1
ATOM 6814 C C . ILE E 1 291 ? 234.858 -53.654 86.139 1.00 20.00 299 ILE C C 1
ATOM 6815 O O . ILE E 1 291 ? 236.023 -54.011 85.944 1.00 20.00 299 ILE C O 1
ATOM 6820 N N . LEU E 1 292 ? 234.066 -54.215 87.045 1.00 20.00 300 LEU C N 1
ATOM 6821 C CA . LEU E 1 292 ? 234.501 -55.338 87.862 1.00 20.00 300 LEU C CA 1
ATOM 6822 C C . LEU E 1 292 ? 233.843 -56.624 87.382 1.00 20.00 300 LEU C C 1
ATOM 6823 O O . LEU E 1 292 ? 232.658 -56.863 87.642 1.00 20.00 300 LEU C O 1
ATOM 6828 N N . VAL E 1 293 ? 234.603 -57.426 86.644 1.00 20.00 301 VAL C N 1
ATOM 6829 C CA . VAL E 1 293 ? 234.114 -58.704 86.148 1.00 20.00 301 VAL C CA 1
ATOM 6830 C C . VAL E 1 293 ? 234.585 -59.745 87.141 1.00 20.00 301 VAL C C 1
ATOM 6831 O O . VAL E 1 293 ? 235.782 -59.875 87.386 1.00 20.00 301 VAL C O 1
ATOM 6835 N N . THR E 1 294 ? 233.649 -60.467 87.733 1.00 20.00 302 THR C N 1
ATOM 6836 C CA . THR E 1 294 ? 234.001 -61.483 88.715 1.00 20.00 302 THR C CA 1
ATOM 6837 C C . THR E 1 294 ? 233.649 -62.913 88.289 1.00 20.00 302 THR C C 1
ATOM 6838 O O . THR E 1 294 ? 232.482 -63.321 88.288 1.00 20.00 302 THR C O 1
ATOM 6842 N N . THR E 1 295 ? 234.682 -63.651 87.892 1.00 20.00 303 THR C N 1
ATOM 6843 C CA . THR E 1 295 ? 234.547 -65.026 87.442 1.00 20.00 303 THR C CA 1
ATOM 6844 C C . THR E 1 295 ? 234.791 -66.019 88.560 1.00 20.00 303 THR C C 1
ATOM 6845 O O . THR E 1 295 ? 235.880 -66.066 89.128 1.00 20.00 303 THR C O 1
ATOM 6849 N N . PRO E 1 296 ? 233.776 -66.826 88.897 1.00 20.00 304 PRO C N 1
ATOM 6850 C CA . PRO E 1 296 ? 233.893 -67.826 89.955 1.00 20.00 304 PRO C CA 1
ATOM 6851 C C . PRO E 1 296 ? 234.720 -68.995 89.471 1.00 20.00 304 PRO C C 1
ATOM 6852 O O . PRO E 1 296 ? 235.025 -69.104 88.283 1.00 20.00 304 PRO C O 1
ATOM 6856 N N . THR E 1 297 ? 235.096 -69.861 90.402 1.00 20.00 305 THR C N 1
ATOM 6857 C CA . THR E 1 297 ? 235.886 -71.036 90.082 1.00 20.00 305 THR C CA 1
ATOM 6858 C C . THR E 1 297 ? 235.168 -71.962 89.105 1.00 20.00 305 THR C C 1
ATOM 6859 O O . THR E 1 297 ? 233.972 -72.228 89.244 1.00 20.00 305 THR C O 1
ATOM 6863 N N . GLY E 1 298 ? 235.901 -72.398 88.085 1.00 20.00 306 GLY C N 1
ATOM 6864 C CA . GLY E 1 298 ? 235.351 -73.312 87.102 1.00 20.00 306 GLY C CA 1
ATOM 6865 C C . GLY E 1 298 ? 234.558 -72.696 85.969 1.00 20.00 306 GLY C C 1
ATOM 6866 O O . GLY E 1 298 ? 234.030 -73.416 85.120 1.00 20.00 306 GLY C O 1
ATOM 6867 N N . ALA E 1 299 ? 234.468 -71.372 85.939 1.00 20.00 307 ALA C N 1
ATOM 6868 C CA . ALA E 1 299 ? 233.730 -70.705 84.884 1.00 20.00 307 ALA C CA 1
ATOM 6869 C C . ALA E 1 299 ? 234.653 -70.251 83.765 1.00 20.00 307 ALA C C 1
ATOM 6870 O O . ALA E 1 299 ? 235.748 -69.740 84.012 1.00 20.00 307 ALA C O 1
ATOM 6872 N N . VAL E 1 300 ? 234.222 -70.481 82.533 1.00 20.00 308 VAL C N 1
ATOM 6873 C CA . VAL E 1 300 ? 234.974 -70.061 81.355 1.00 20.00 308 VAL C CA 1
ATOM 6874 C C . VAL E 1 300 ? 234.344 -68.733 80.936 1.00 20.00 308 VAL C C 1
ATOM 6875 O O . VAL E 1 300 ? 233.268 -68.719 80.345 1.00 20.00 308 VAL C O 1
ATOM 6879 N N . ASN E 1 301 ? 234.973 -67.621 81.301 1.00 20.00 309 ASN C N 1
ATOM 6880 C CA . ASN E 1 301 ? 234.432 -66.315 80.959 1.00 20.00 309 ASN C CA 1
ATOM 6881 C C . ASN E 1 301 ? 235.384 -65.578 80.043 1.00 20.00 309 ASN C C 1
ATOM 6882 O O . ASN E 1 301 ? 236.458 -65.170 80.468 1.00 20.00 309 ASN C O 1
ATOM 6887 N N . THR E 1 302 ? 235.008 -65.420 78.786 1.00 20.00 310 THR C N 1
ATOM 6888 C CA . THR E 1 302 ? 235.835 -64.699 77.830 1.00 20.00 310 THR C CA 1
ATOM 6889 C C . THR E 1 302 ? 234.957 -63.638 77.160 1.00 20.00 310 THR C C 1
ATOM 6890 O O . THR E 1 302 ? 233.733 -63.799 77.080 1.00 20.00 310 THR C O 1
ATOM 6894 N N . ALA E 1 303 ? 235.573 -62.541 76.727 1.00 20.00 311 ALA C N 1
ATOM 6895 C CA . ALA E 1 303 ? 234.851 -61.445 76.093 1.00 20.00 311 ALA C CA 1
ATOM 6896 C C . ALA E 1 303 ? 235.783 -60.601 75.246 1.00 20.00 311 ALA C C 1
ATOM 6897 O O . ALA E 1 303 ? 236.977 -60.872 75.171 1.00 20.00 311 ALA C O 1
ATOM 6899 N N . VAL E 1 304 ? 235.233 -59.575 74.612 1.00 20.00 312 VAL C N 1
ATOM 6900 C CA . VAL E 1 304 ? 236.005 -58.658 73.788 1.00 20.00 312 VAL C CA 1
ATOM 6901 C C . VAL E 1 304 ? 235.729 -57.279 74.361 1.00 20.00 312 VAL C C 1
ATOM 6902 O O . VAL E 1 304 ? 234.584 -56.868 74.485 1.00 20.00 312 VAL C O 1
ATOM 6906 N N . LEU E 1 305 ? 236.786 -56.600 74.769 1.00 20.00 313 LEU C N 1
ATOM 6907 C CA . LEU E 1 305 ? 236.690 -55.275 75.352 1.00 20.00 313 LEU C CA 1
ATOM 6908 C C . LEU E 1 305 ? 236.897 -54.233 74.259 1.00 20.00 313 LEU C C 1
ATOM 6909 O O . LEU E 1 305 ? 237.790 -54.383 73.428 1.00 20.00 313 LEU C O 1
ATOM 6914 N N . LYS E 1 306 ? 236.046 -53.210 74.230 1.00 20.00 314 LYS C N 1
ATOM 6915 C CA . LYS E 1 306 ? 236.171 -52.128 73.259 1.00 20.00 314 LYS C CA 1
ATOM 6916 C C . LYS E 1 306 ? 236.117 -50.821 74.022 1.00 20.00 314 LYS C C 1
ATOM 6917 O O . LYS E 1 306 ? 235.199 -50.603 74.812 1.00 20.00 314 LYS C O 1
ATOM 6923 N N . VAL E 1 307 ? 237.119 -49.973 73.813 1.00 20.00 315 VAL C N 1
ATOM 6924 C CA . VAL E 1 307 ? 237.190 -48.676 74.475 1.00 20.00 315 VAL C CA 1
ATOM 6925 C C . VAL E 1 307 ? 237.240 -47.575 73.415 1.00 20.00 315 VAL C C 1
ATOM 6926 O O . VAL E 1 307 ? 237.925 -47.715 72.409 1.00 20.00 315 VAL C O 1
ATOM 6930 N N . TRP E 1 308 ? 236.492 -46.500 73.632 1.00 20.00 316 TRP C N 1
ATOM 6931 C CA . TRP E 1 308 ? 236.439 -45.379 72.701 1.00 20.00 316 TRP C CA 1
ATOM 6932 C C . TRP E 1 308 ? 236.764 -44.114 73.459 1.00 20.00 316 TRP C C 1
ATOM 6933 O O . TRP E 1 308 ? 236.295 -43.933 74.576 1.00 20.00 316 TRP C O 1
ATOM 6944 N N . ALA E 1 309 ? 237.518 -43.213 72.842 1.00 20.00 317 ALA C N 1
ATOM 6945 C CA . ALA E 1 309 ? 237.884 -41.965 73.498 1.00 20.00 317 ALA C CA 1
ATOM 6946 C C . ALA E 1 309 ? 238.339 -40.901 72.513 1.00 20.00 317 ALA C C 1
ATOM 6947 O O . ALA E 1 309 ? 239.317 -41.102 71.795 1.00 20.00 317 ALA C O 1
ATOM 6949 N N . CYS E 1 310 ? 237.627 -39.779 72.466 1.00 20.00 318 CYS C N 1
ATOM 6950 C CA . CYS E 1 310 ? 237.994 -38.682 71.573 1.00 20.00 318 CYS C CA 1
ATOM 6951 C C . CYS E 1 310 ? 238.712 -37.650 72.396 1.00 20.00 318 CYS C C 1
ATOM 6952 O O . CYS E 1 310 ? 238.149 -37.097 73.340 1.00 20.00 318 CYS C O 1
ATOM 6955 N N . VAL E 1 311 ? 239.966 -37.412 72.051 1.00 20.00 319 VAL C N 1
ATOM 6956 C CA . VAL E 1 311 ? 240.777 -36.455 72.762 1.00 20.00 319 VAL C CA 1
ATOM 6957 C C . VAL E 1 311 ? 241.171 -35.344 71.792 1.00 20.00 319 VAL C C 1
ATOM 6958 O O . VAL E 1 311 ? 241.437 -35.600 70.621 1.00 20.00 319 VAL C O 1
ATOM 6962 N N . GLU E 1 312 ? 241.084 -34.101 72.252 1.00 20.00 320 GLU C N 1
ATOM 6963 C CA . GLU E 1 312 ? 241.477 -32.959 71.447 1.00 20.00 320 GLU C CA 1
ATOM 6964 C C . GLU E 1 312 ? 242.894 -32.665 71.901 1.00 20.00 320 GLU C C 1
ATOM 6965 O O . GLU E 1 312 ? 243.129 -32.441 73.086 1.00 20.00 320 GLU C O 1
ATOM 6971 N N . TYR E 1 313 ? 243.844 -32.725 70.979 1.00 20.00 321 TYR C N 1
ATOM 6972 C CA . TYR E 1 313 ? 245.238 -32.456 71.306 1.00 20.00 321 TYR C CA 1
ATOM 6973 C C . TYR E 1 313 ? 245.716 -31.200 70.602 1.00 20.00 321 TYR C C 1
ATOM 6974 O O . TYR E 1 313 ? 245.308 -30.934 69.470 1.00 20.00 321 TYR C O 1
ATOM 6983 N N . ARG E 1 314 ? 246.553 -30.418 71.276 1.00 20.00 322 ARG C N 1
ATOM 6984 C CA . ARG E 1 314 ? 247.123 -29.228 70.665 1.00 20.00 322 ARG C CA 1
ATOM 6985 C C . ARG E 1 314 ? 248.393 -29.705 69.977 1.00 20.00 322 ARG C C 1
ATOM 6986 O O . ARG E 1 314 ? 249.370 -30.061 70.643 1.00 20.00 322 ARG C O 1
ATOM 6994 N N . PRO E 1 315 ? 248.381 -29.752 68.633 1.00 20.00 323 PRO C N 1
ATOM 6995 C CA . PRO E 1 315 ? 249.507 -30.197 67.818 1.00 20.00 323 PRO C CA 1
ATOM 6996 C C . PRO E 1 315 ? 250.697 -29.259 67.837 1.00 20.00 323 PRO C C 1
ATOM 6997 O O . PRO E 1 315 ? 250.549 -28.033 67.848 1.00 20.00 323 PRO C O 1
ATOM 7001 N N . ASN E 1 316 ? 251.878 -29.863 67.855 1.00 20.00 324 ASN C N 1
ATOM 7002 C CA . ASN E 1 316 ? 253.150 -29.162 67.860 1.00 20.00 324 ASN C CA 1
ATOM 7003 C C . ASN E 1 316 ? 253.523 -29.002 66.382 1.00 20.00 324 ASN C C 1
ATOM 7004 O O . ASN E 1 316 ? 253.441 -29.967 65.621 1.00 20.00 324 ASN C O 1
ATOM 7009 N N . PRO E 1 317 ? 253.919 -27.788 65.946 1.00 20.00 325 PRO C N 1
ATOM 7010 C CA . PRO E 1 317 ? 254.305 -27.497 64.558 1.00 20.00 325 PRO C CA 1
ATOM 7011 C C . PRO E 1 317 ? 255.398 -28.425 64.032 1.00 20.00 325 PRO C C 1
ATOM 7012 O O . PRO E 1 317 ? 255.604 -28.550 62.821 1.00 20.00 325 PRO C O 1
ATOM 7016 N N . ASN E 1 318 ? 256.069 -29.088 64.963 1.00 20.00 326 ASN C N 1
ATOM 7017 C CA . ASN E 1 318 ? 257.157 -30.007 64.686 1.00 20.00 326 ASN C CA 1
ATOM 7018 C C . ASN E 1 318 ? 256.722 -31.442 64.349 1.00 20.00 326 ASN C C 1
ATOM 7019 O O . ASN E 1 318 ? 257.538 -32.235 63.884 1.00 20.00 326 ASN C O 1
ATOM 7024 N N . SER E 1 319 ? 255.439 -31.757 64.514 1.00 20.00 327 SER C N 1
ATOM 7025 C CA . SER E 1 319 ? 254.954 -33.113 64.251 1.00 20.00 327 SER C CA 1
ATOM 7026 C C . SER E 1 319 ? 254.457 -33.357 62.836 1.00 20.00 327 SER C C 1
ATOM 7027 O O . SER E 1 319 ? 254.291 -32.420 62.057 1.00 20.00 327 SER C O 1
ATOM 7030 N N . THR E 1 320 ? 254.196 -34.627 62.525 1.00 20.00 328 THR C N 1
ATOM 7031 C CA . THR E 1 320 ? 253.688 -35.027 61.214 1.00 20.00 328 THR C CA 1
ATOM 7032 C C . THR E 1 320 ? 252.190 -34.761 61.161 1.00 20.00 328 THR C C 1
ATOM 7033 O O . THR E 1 320 ? 251.690 -34.199 60.187 1.00 20.00 328 THR C O 1
ATOM 7037 N N . LEU E 1 321 ? 251.480 -35.091 62.235 1.00 20.00 329 LEU C N 1
ATOM 7038 C CA . LEU E 1 321 ? 250.046 -34.884 62.240 1.00 20.00 329 LEU C CA 1
ATOM 7039 C C . LEU E 1 321 ? 249.549 -33.441 62.408 1.00 20.00 329 LEU C C 1
ATOM 7040 O O . LEU E 1 321 ? 248.344 -33.204 62.420 1.00 20.00 329 LEU C O 1
ATOM 7045 N N . TYR E 1 322 ? 250.460 -32.470 62.458 1.00 20.00 330 TYR C N 1
ATOM 7046 C CA . TYR E 1 322 ? 250.072 -31.055 62.583 1.00 20.00 330 TYR C CA 1
ATOM 7047 C C . TYR E 1 322 ? 249.245 -30.656 61.360 1.00 20.00 330 TYR C C 1
ATOM 7048 O O . TYR E 1 322 ? 248.353 -29.801 61.425 1.00 20.00 330 TYR C O 1
ATOM 7057 N N . GLU E 1 323 ? 249.578 -31.285 60.243 1.00 20.00 331 GLU C N 1
ATOM 7058 C CA . GLU E 1 323 ? 248.921 -31.060 58.963 1.00 20.00 331 GLU C CA 1
ATOM 7059 C C . GLU E 1 323 ? 247.425 -31.420 59.006 1.00 20.00 331 GLU C C 1
ATOM 7060 O O . GLU E 1 323 ? 246.614 -30.837 58.280 1.00 20.00 331 GLU C O 1
ATOM 7066 N N . PHE E 1 324 ? 247.073 -32.363 59.878 1.00 20.00 332 PHE C N 1
ATOM 7067 C CA . PHE E 1 324 ? 245.694 -32.832 60.018 1.00 20.00 332 PHE C CA 1
ATOM 7068 C C . PHE E 1 324 ? 244.902 -32.063 61.073 1.00 20.00 332 PHE C C 1
ATOM 7069 O O . PHE E 1 324 ? 243.734 -32.368 61.322 1.00 20.00 332 PHE C O 1
ATOM 7077 N N . ALA E 1 325 ? 245.535 -31.080 61.704 1.00 20.00 333 ALA C N 1
ATOM 7078 C CA . ALA E 1 325 ? 244.872 -30.294 62.735 1.00 20.00 333 ALA C CA 1
ATOM 7079 C C . ALA E 1 325 ? 243.842 -29.354 62.128 1.00 20.00 333 ALA C C 1
ATOM 7080 O O . ALA E 1 325 ? 244.051 -28.786 61.054 1.00 20.00 333 ALA C O 1
ATOM 7082 N N . ARG E 1 326 ? 242.721 -29.211 62.823 1.00 20.00 334 ARG C N 1
ATOM 7083 C CA . ARG E 1 326 ? 241.628 -28.353 62.400 1.00 20.00 334 ARG C CA 1
ATOM 7084 C C . ARG E 1 326 ? 241.172 -27.573 63.619 1.00 20.00 334 ARG C C 1
ATOM 7085 O O . ARG E 1 326 ? 241.426 -27.982 64.747 1.00 20.00 334 ARG C O 1
ATOM 7093 N N . GLU E 1 327 ? 240.520 -26.442 63.398 1.00 20.00 335 GLU C N 1
ATOM 7094 C CA . GLU E 1 327 ? 240.054 -25.616 64.500 1.00 20.00 335 GLU C CA 1
ATOM 7095 C C . GLU E 1 327 ? 238.908 -26.253 65.282 1.00 20.00 335 GLU C C 1
ATOM 7096 O O . GLU E 1 327 ? 238.003 -26.849 64.685 1.00 20.00 335 GLU C O 1
ATOM 7102 N N . SER E 1 328 ? 238.965 -26.144 66.612 1.00 20.00 336 SER C N 1
ATOM 7103 C CA . SER E 1 328 ? 237.917 -26.685 67.471 1.00 20.00 336 SER C CA 1
ATOM 7104 C C . SER E 1 328 ? 236.634 -26.008 67.016 1.00 20.00 336 SER C C 1
ATOM 7105 O O . SER E 1 328 ? 236.639 -24.830 66.630 1.00 20.00 336 SER C O 1
ATOM 7108 N N . PRO E 1 329 ? 235.533 -26.771 66.971 1.00 20.00 337 PRO C N 1
ATOM 7109 C CA . PRO E 1 329 ? 234.248 -26.224 66.551 1.00 20.00 337 PRO C CA 1
ATOM 7110 C C . PRO E 1 329 ? 233.805 -25.057 67.418 1.00 20.00 337 PRO C C 1
ATOM 7111 O O . PRO E 1 329 ? 234.224 -24.912 68.582 1.00 20.00 337 PRO C O 1
ATOM 7115 N N . ALA E 1 330 ? 232.968 -24.221 66.812 1.00 20.00 338 ALA C N 1
ATOM 7116 C CA . ALA E 1 330 ? 232.422 -23.035 67.448 1.00 20.00 338 ALA C CA 1
ATOM 7117 C C . ALA E 1 330 ? 231.487 -23.409 68.573 1.00 20.00 338 ALA C C 1
ATOM 7118 O O . ALA E 1 330 ? 230.785 -24.424 68.500 1.00 20.00 338 ALA C O 1
ATOM 7120 N N . ASN E 1 331 ? 231.472 -22.571 69.601 1.00 20.00 339 ASN C N 1
ATOM 7121 C CA . ASN E 1 331 ? 230.642 -22.784 70.778 1.00 20.00 339 ASN C CA 1
ATOM 7122 C C . ASN E 1 331 ? 229.168 -23.001 70.439 1.00 20.00 339 ASN C C 1
ATOM 7123 O O . ASN E 1 331 ? 228.549 -22.180 69.758 1.00 20.00 339 ASN C O 1
ATOM 7128 N N . ASP E 1 332 ? 228.623 -24.118 70.904 1.00 20.00 340 ASP C N 1
ATOM 7129 C CA . ASP E 1 332 ? 227.222 -24.454 70.683 1.00 20.00 340 ASP C CA 1
ATOM 7130 C C . ASP E 1 332 ? 226.627 -24.645 72.067 1.00 20.00 340 ASP C C 1
ATOM 7131 O O . ASP E 1 332 ? 226.580 -25.752 72.593 1.00 20.00 340 ASP C O 1
ATOM 7136 N N . GLU E 1 333 ? 226.140 -23.552 72.634 1.00 20.00 341 GLU C N 1
ATOM 7137 C CA . GLU E 1 333 ? 225.578 -23.582 73.971 1.00 20.00 341 GLU C CA 1
ATOM 7138 C C . GLU E 1 333 ? 224.422 -24.568 74.101 1.00 20.00 341 GLU C C 1
ATOM 7139 O O . GLU E 1 333 ? 224.172 -25.097 75.182 1.00 20.00 341 GLU C O 1
ATOM 7145 N N . TYR E 1 334 ? 223.752 -24.855 72.989 1.00 20.00 342 TYR C N 1
ATOM 7146 C CA . TYR E 1 334 ? 222.637 -25.788 73.008 1.00 20.00 342 TYR C CA 1
ATOM 7147 C C . TYR E 1 334 ? 223.144 -27.221 73.056 1.00 20.00 342 TYR C C 1
ATOM 7148 O O . TYR E 1 334 ? 222.573 -28.049 73.751 1.00 20.00 342 TYR C O 1
ATOM 7157 N N . ALA E 1 335 ? 224.231 -27.511 72.344 1.00 20.00 343 ALA C N 1
ATOM 7158 C CA . ALA E 1 335 ? 224.794 -28.861 72.344 1.00 20.00 343 ALA C CA 1
ATOM 7159 C C . ALA E 1 335 ? 225.293 -29.183 73.738 1.00 20.00 343 ALA C C 1
ATOM 7160 O O . ALA E 1 335 ? 225.051 -30.265 74.263 1.00 20.00 343 ALA C O 1
ATOM 7162 N N . LEU E 1 336 ? 225.983 -28.220 74.339 1.00 20.00 344 LEU C N 1
ATOM 7163 C CA . LEU E 1 336 ? 226.523 -28.372 75.684 1.00 20.00 344 LEU C CA 1
ATOM 7164 C C . LEU E 1 336 ? 225.404 -28.506 76.713 1.00 20.00 344 LEU C C 1
ATOM 7165 O O . LEU E 1 336 ? 225.565 -29.179 77.731 1.00 20.00 344 LEU C O 1
ATOM 7170 N N . ALA E 1 337 ? 224.265 -27.875 76.429 1.00 20.00 345 ALA C N 1
ATOM 7171 C CA . ALA E 1 337 ? 223.103 -27.917 77.313 1.00 20.00 345 ALA C CA 1
ATOM 7172 C C . ALA E 1 337 ? 222.442 -29.298 77.289 1.00 20.00 345 ALA C C 1
ATOM 7173 O O . ALA E 1 337 ? 221.988 -29.807 78.322 1.00 20.00 345 ALA C O 1
ATOM 7175 N N . ALA E 1 338 ? 222.379 -29.894 76.103 1.00 20.00 346 ALA C N 1
ATOM 7176 C CA . ALA E 1 338 ? 221.794 -31.214 75.928 1.00 20.00 346 ALA C CA 1
ATOM 7177 C C . ALA E 1 338 ? 222.725 -32.250 76.549 1.00 20.00 346 ALA C C 1
ATOM 7178 O O . ALA E 1 338 ? 222.271 -33.230 77.142 1.00 20.00 346 ALA C O 1
ATOM 7180 N N . TYR E 1 339 ? 224.027 -31.991 76.442 1.00 20.00 347 TYR C N 1
ATOM 7181 C CA . TYR E 1 339 ? 225.073 -32.861 76.970 1.00 20.00 347 TYR C CA 1
ATOM 7182 C C . TYR E 1 339 ? 224.842 -33.146 78.451 1.00 20.00 347 TYR C C 1
ATOM 7183 O O . TYR E 1 339 ? 224.896 -34.295 78.893 1.00 20.00 347 TYR C O 1
ATOM 7192 N N . ARG E 1 340 ? 224.515 -32.097 79.196 1.00 20.00 348 ARG C N 1
ATOM 7193 C CA . ARG E 1 340 ? 224.285 -32.210 80.629 1.00 20.00 348 ARG C CA 1
ATOM 7194 C C . ARG E 1 340 ? 222.975 -32.914 80.991 1.00 20.00 348 ARG C C 1
ATOM 7195 O O . ARG E 1 340 ? 222.918 -33.635 81.995 1.00 20.00 348 ARG C O 1
ATOM 7203 N N . LYS E 1 341 ? 221.934 -32.713 80.184 1.00 20.00 349 LYS C N 1
ATOM 7204 C CA . LYS E 1 341 ? 220.647 -33.352 80.443 1.00 20.00 349 LYS C CA 1
ATOM 7205 C C . LYS E 1 341 ? 220.735 -34.832 80.092 1.00 20.00 349 LYS C C 1
ATOM 7206 O O . LYS E 1 341 ? 220.466 -35.693 80.929 1.00 20.00 349 LYS C O 1
ATOM 7212 N N . ILE E 1 342 ? 221.135 -35.123 78.858 1.00 20.00 350 ILE C N 1
ATOM 7213 C CA . ILE E 1 342 ? 221.261 -36.498 78.396 1.00 20.00 350 ILE C CA 1
ATOM 7214 C C . ILE E 1 342 ? 222.118 -37.302 79.364 1.00 20.00 350 ILE C C 1
ATOM 7215 O O . ILE E 1 342 ? 221.827 -38.462 79.650 1.00 20.00 350 ILE C O 1
ATOM 7220 N N . ALA E 1 343 ? 223.126 -36.649 79.926 1.00 20.00 351 ALA C N 1
ATOM 7221 C CA . ALA E 1 343 ? 224.035 -37.292 80.864 1.00 20.00 351 ALA C CA 1
ATOM 7222 C C . ALA E 1 343 ? 223.398 -37.618 82.209 1.00 20.00 351 ALA C C 1
ATOM 7223 O O . ALA E 1 343 ? 223.847 -38.518 82.904 1.00 20.00 351 ALA C O 1
ATOM 7225 N N . ARG E 1 344 ? 222.348 -36.882 82.559 1.00 20.00 352 ARG C N 1
ATOM 7226 C CA . ARG E 1 344 ? 221.654 -37.045 83.838 1.00 20.00 352 ARG C CA 1
ATOM 7227 C C . ARG E 1 344 ? 220.625 -38.176 83.872 1.00 20.00 352 ARG C C 1
ATOM 7228 O O . ARG E 1 344 ? 220.498 -38.880 84.881 1.00 20.00 352 ARG C O 1
ATOM 7236 N N . ASP E 1 345 ? 219.860 -38.309 82.789 1.00 20.00 353 ASP C N 1
ATOM 7237 C CA . ASP E 1 345 ? 218.807 -39.324 82.684 1.00 20.00 353 ASP C CA 1
ATOM 7238 C C . ASP E 1 345 ? 219.324 -40.671 82.193 1.00 20.00 353 ASP C C 1
ATOM 7239 O O . ASP E 1 345 ? 218.622 -41.684 82.221 1.00 20.00 353 ASP C O 1
ATOM 7244 N N . ILE E 1 346 ? 220.563 -40.654 81.732 1.00 20.00 354 ILE C N 1
ATOM 7245 C CA . ILE E 1 346 ? 221.255 -41.824 81.221 1.00 20.00 354 ILE C CA 1
ATOM 7246 C C . ILE E 1 346 ? 221.530 -42.812 82.366 1.00 20.00 354 ILE C C 1
ATOM 7247 O O . ILE E 1 346 ? 221.691 -42.404 83.519 1.00 20.00 354 ILE C O 1
ATOM 7252 N N . PRO E 1 347 ? 221.503 -44.123 82.084 1.00 20.00 355 PRO C N 1
ATOM 7253 C CA . PRO E 1 347 ? 221.773 -45.101 83.143 1.00 20.00 355 PRO C CA 1
ATOM 7254 C C . PRO E 1 347 ? 223.269 -45.166 83.430 1.00 20.00 355 PRO C C 1
ATOM 7255 O O . PRO E 1 347 ? 224.088 -44.804 82.574 1.00 20.00 355 PRO C O 1
ATOM 7259 N N . ILE E 1 348 ? 223.626 -45.656 84.614 1.00 20.00 356 ILE C N 1
ATOM 7260 C CA . ILE E 1 348 ? 225.033 -45.769 85.008 1.00 20.00 356 ILE C CA 1
ATOM 7261 C C . ILE E 1 348 ? 225.810 -46.580 83.964 1.00 20.00 356 ILE C C 1
ATOM 7262 O O . ILE E 1 348 ? 226.899 -46.189 83.540 1.00 20.00 356 ILE C O 1
ATOM 7267 N N . ALA E 1 349 ? 225.191 -47.667 83.514 1.00 20.00 357 ALA C N 1
ATOM 7268 C CA . ALA E 1 349 ? 225.749 -48.557 82.512 1.00 20.00 357 ALA C CA 1
ATOM 7269 C C . ALA E 1 349 ? 224.577 -49.347 81.953 1.00 20.00 357 ALA C C 1
ATOM 7270 O O . ALA E 1 349 ? 223.521 -49.439 82.583 1.00 20.00 357 ALA C O 1
ATOM 7272 N N . VAL E 1 350 ? 224.754 -49.898 80.761 1.00 20.00 358 VAL C N 1
ATOM 7273 C CA . VAL E 1 350 ? 223.704 -50.663 80.107 1.00 20.00 358 VAL C CA 1
ATOM 7274 C C . VAL E 1 350 ? 224.289 -51.981 79.633 1.00 20.00 358 VAL C C 1
ATOM 7275 O O . VAL E 1 350 ? 225.503 -52.162 79.633 1.00 20.00 358 VAL C O 1
ATOM 7279 N N . ALA E 1 351 ? 223.419 -52.904 79.252 1.00 20.00 359 ALA C N 1
ATOM 7280 C CA . ALA E 1 351 ? 223.848 -54.192 78.758 1.00 20.00 359 ALA C CA 1
ATOM 7281 C C . ALA E 1 351 ? 224.280 -54.037 77.302 1.00 20.00 359 ALA C C 1
ATOM 7282 O O . ALA E 1 351 ? 223.879 -53.091 76.619 1.00 20.00 359 ALA C O 1
ATOM 7284 N N . CYS E 1 352 ? 225.060 -55.000 76.826 1.00 20.00 360 CYS C N 1
ATOM 7285 C CA . CYS E 1 352 ? 225.591 -55.019 75.466 1.00 20.00 360 CYS C CA 1
ATOM 7286 C C . CYS E 1 352 ? 224.646 -54.588 74.366 1.00 20.00 360 CYS C C 1
ATOM 7287 O O . CYS E 1 352 ? 224.939 -53.665 73.612 1.00 20.00 360 CYS C O 1
ATOM 7290 N N . LYS E 1 353 ? 223.534 -55.303 74.252 1.00 20.00 361 LYS C N 1
ATOM 7291 C CA . LYS E 1 353 ? 222.511 -55.058 73.236 1.00 20.00 361 LYS C CA 1
ATOM 7292 C C . LYS E 1 353 ? 221.966 -53.638 73.119 1.00 20.00 361 LYS C C 1
ATOM 7293 O O . LYS E 1 353 ? 221.440 -53.268 72.066 1.00 20.00 361 LYS C O 1
ATOM 7299 N N . ASP E 1 354 ? 222.101 -52.840 74.177 1.00 20.00 362 ASP C N 1
ATOM 7300 C CA . ASP E 1 354 ? 221.553 -51.481 74.156 1.00 20.00 362 ASP C CA 1
ATOM 7301 C C . ASP E 1 354 ? 222.565 -50.348 73.983 1.00 20.00 362 ASP C C 1
ATOM 7302 O O . ASP E 1 354 ? 222.318 -49.216 74.442 1.00 20.00 362 ASP C O 1
ATOM 7307 N N . ASN E 1 355 ? 223.687 -50.645 73.334 1.00 20.00 363 ASN C N 1
ATOM 7308 C CA . ASN E 1 355 ? 224.712 -49.645 73.114 1.00 20.00 363 ASN C CA 1
ATOM 7309 C C . ASN E 1 355 ? 224.519 -48.880 71.795 1.00 20.00 363 ASN C C 1
ATOM 7310 O O . ASN E 1 355 ? 223.764 -49.351 70.940 1.00 20.00 363 ASN C O 1
ATOM 7315 N N . ALA F 2 1 ? 216.771 -47.933 70.775 1.00 20.00 364 ALA F N 1
ATOM 7316 C CA . ALA F 2 1 ? 217.385 -49.237 71.197 1.00 20.00 364 ALA F CA 1
ATOM 7317 C C . ALA F 2 1 ? 218.853 -48.902 71.382 1.00 20.00 364 ALA F C 1
ATOM 7318 O O . ALA F 2 1 ? 219.348 -48.830 72.524 1.00 20.00 364 ALA F O 1
ATOM 7320 N N . THR F 2 2 ? 219.506 -48.595 70.257 1.00 20.00 365 THR F N 1
ATOM 7321 C CA . THR F 2 2 ? 220.904 -48.205 70.282 1.00 20.00 365 THR F CA 1
ATOM 7322 C C . THR F 2 2 ? 220.955 -46.982 71.189 1.00 20.00 365 THR F C 1
ATOM 7323 O O . THR F 2 2 ? 219.976 -46.213 71.252 1.00 20.00 365 THR F O 1
ATOM 7327 N N . PHE F 2 3 ? 222.077 -46.788 71.865 1.00 20.00 366 PHE F N 1
ATOM 7328 C CA . PHE F 2 3 ? 222.189 -45.658 72.730 1.00 20.00 366 PHE F CA 1
ATOM 7329 C C . PHE F 2 3 ? 221.875 -44.367 71.998 1.00 20.00 366 PHE F C 1
ATOM 7330 O O . PHE F 2 3 ? 221.390 -43.418 72.608 1.00 20.00 366 PHE F O 1
ATOM 7338 N N . TRP F 2 4 ? 222.089 -44.334 70.685 1.00 20.00 367 TRP F N 1
ATOM 7339 C CA . TRP F 2 4 ? 221.790 -43.121 69.949 1.00 20.00 367 TRP F CA 1
ATOM 7340 C C . TRP F 2 4 ? 220.292 -42.860 69.878 1.00 20.00 367 TRP F C 1
ATOM 7341 O O . TRP F 2 4 ? 219.841 -41.741 70.118 1.00 20.00 367 TRP F O 1
ATOM 7352 N N . GLU F 2 5 ? 219.517 -43.891 69.550 1.00 20.00 368 GLU F N 1
ATOM 7353 C CA . GLU F 2 5 ? 218.063 -43.757 69.470 1.00 20.00 368 GLU F CA 1
ATOM 7354 C C . GLU F 2 5 ? 217.535 -43.364 70.845 1.00 20.00 368 GLU F C 1
ATOM 7355 O O . GLU F 2 5 ? 216.595 -42.571 70.972 1.00 20.00 368 GLU F O 1
ATOM 7361 N N . ARG F 2 6 ? 218.137 -43.957 71.869 1.00 20.00 369 ARG F N 1
ATOM 7362 C CA . ARG F 2 6 ? 217.770 -43.695 73.255 1.00 20.00 369 ARG F CA 1
ATOM 7363 C C . ARG F 2 6 ? 218.117 -42.257 73.643 1.00 20.00 369 ARG F C 1
ATOM 7364 O O . ARG F 2 6 ? 217.332 -41.573 74.302 1.00 20.00 369 ARG F O 1
ATOM 7372 N N . VAL F 2 7 ? 219.290 -41.801 73.217 1.00 20.00 370 VAL F N 1
ATOM 7373 C CA . VAL F 2 7 ? 219.741 -40.443 73.504 1.00 20.00 370 VAL F CA 1
ATOM 7374 C C . VAL F 2 7 ? 218.753 -39.442 72.929 1.00 20.00 370 VAL F C 1
ATOM 7375 O O . VAL F 2 7 ? 218.326 -38.512 73.616 1.00 20.00 370 VAL F O 1
ATOM 7379 N N . ARG F 2 8 ? 218.347 -39.678 71.687 1.00 20.00 371 ARG F N 1
ATOM 7380 C CA . ARG F 2 8 ? 217.414 -38.793 71.003 1.00 20.00 371 ARG F CA 1
ATOM 7381 C C . ARG F 2 8 ? 216.091 -38.568 71.701 1.00 20.00 371 ARG F C 1
ATOM 7382 O O . ARG F 2 8 ? 215.653 -37.433 71.804 1.00 20.00 371 ARG F O 1
ATOM 7390 N N . SER F 2 9 ? 215.450 -39.628 72.182 1.00 20.00 372 SER F N 1
ATOM 7391 C CA . SER F 2 9 ? 214.169 -39.459 72.864 1.00 20.00 372 SER F CA 1
ATOM 7392 C C . SER F 2 9 ? 214.274 -38.603 74.138 1.00 20.00 372 SER F C 1
ATOM 7393 O O . SER F 2 9 ? 213.298 -37.971 74.539 1.00 20.00 372 SER F O 1
ATOM 7396 N N . ILE F 2 10 ? 215.447 -38.581 74.768 1.00 20.00 373 ILE F N 1
ATOM 7397 C CA . ILE F 2 10 ? 215.666 -37.774 75.971 1.00 20.00 373 ILE F CA 1
ATOM 7398 C C . ILE F 2 10 ? 215.767 -36.330 75.494 1.00 20.00 373 ILE F C 1
ATOM 7399 O O . ILE F 2 10 ? 215.083 -35.428 75.978 1.00 20.00 373 ILE F O 1
ATOM 7404 N N . LEU F 2 11 ? 216.630 -36.149 74.509 1.00 20.00 374 LEU F N 1
ATOM 7405 C CA . LEU F 2 11 ? 216.899 -34.868 73.882 1.00 20.00 374 LEU F CA 1
ATOM 7406 C C . LEU F 2 11 ? 215.631 -34.329 73.220 1.00 20.00 374 LEU F C 1
ATOM 7407 O O . LEU F 2 11 ? 215.351 -33.124 73.254 1.00 20.00 374 LEU F O 1
ATOM 7412 N N . LYS F 2 12 ? 214.844 -35.247 72.671 1.00 20.00 375 LYS F N 1
ATOM 7413 C CA . LYS F 2 12 ? 213.630 -34.913 71.944 1.00 20.00 375 LYS F CA 1
ATOM 7414 C C . LYS F 2 12 ? 212.358 -34.779 72.778 1.00 20.00 375 LYS F C 1
ATOM 7415 O O . LYS F 2 12 ? 211.377 -34.206 72.306 1.00 20.00 375 LYS F O 1
ATOM 7421 N N . SER F 2 13 ? 212.353 -35.306 74.001 1.00 20.00 376 SER F N 1
ATOM 7422 C CA . SER F 2 13 ? 211.161 -35.189 74.846 1.00 20.00 376 SER F CA 1
ATOM 7423 C C . SER F 2 13 ? 210.957 -33.712 75.227 1.00 20.00 376 SER F C 1
ATOM 7424 O O . SER F 2 13 ? 209.855 -33.303 75.611 1.00 20.00 376 SER F O 1
ATOM 7427 N N . GLY F 2 14 ? 212.030 -32.927 75.118 1.00 20.00 377 GLY F N 1
ATOM 7428 C CA . GLY F 2 14 ? 211.965 -31.513 75.447 1.00 20.00 377 GLY F CA 1
ATOM 7429 C C . GLY F 2 14 ? 213.102 -31.107 76.363 1.00 20.00 377 GLY F C 1
ATOM 7430 O O . GLY F 2 14 ? 212.925 -31.041 77.585 1.00 20.00 377 GLY F O 1
ATOM 7431 N N . LEU F 2 15 ? 214.271 -30.854 75.775 1.00 20.00 378 LEU F N 1
ATOM 7432 C CA . LEU F 2 15 ? 215.464 -30.457 76.527 1.00 20.00 378 LEU F CA 1
ATOM 7433 C C . LEU F 2 15 ? 215.326 -29.099 77.248 1.00 20.00 378 LEU F C 1
ATOM 7434 O O . LEU F 2 15 ? 215.898 -28.887 78.323 1.00 20.00 378 LEU F O 1
ATOM 7439 N N . ASN F 2 16 ? 214.513 -28.215 76.680 1.00 20.00 379 ASN F N 1
ATOM 7440 C CA . ASN F 2 16 ? 214.333 -26.859 77.201 1.00 20.00 379 ASN F CA 1
ATOM 7441 C C . ASN F 2 16 ? 213.284 -26.686 78.297 1.00 20.00 379 ASN F C 1
ATOM 7442 O O . ASN F 2 16 ? 212.182 -27.250 78.227 1.00 20.00 379 ASN F O 1
ATOM 7447 N N . PHE F 2 17 ? 213.635 -25.865 79.285 1.00 20.00 380 PHE F N 1
ATOM 7448 C CA . PHE F 2 17 ? 212.766 -25.557 80.428 1.00 20.00 380 PHE F CA 1
ATOM 7449 C C . PHE F 2 17 ? 213.526 -24.632 81.400 1.00 20.00 380 PHE F C 1
ATOM 7450 O O . PHE F 2 17 ? 213.155 -23.439 81.513 1.00 20.00 380 PHE F O 1
#

Organism: Nodamura virus (strain Mag115) (NCBI:txid914672)

Solvent-accessible surface area: 33987 Å² total; per-residue (Å²): 136,103,160,76,37,41,57,33,0,61,14,1,0,42,3,0,0,0,7,40,38,57,122,97,32,26,6,110,2,0,0,3,30,2,37,23,39,0,11,46,64,98,10,47,10,91,72,94,10,100,6,57,68,15,73,24,2,0,0,0,1,2,0,0,0,2,1,1,0,0,69,6,62,10,85,83,70,44,61,3,49,61,40,65,0,50,18,20,64,5,83,31,13,92,128,3,3,11,106,42,2,66,59,0,0,34,30,0,0,0,0,2,9,1,2,3,0,0,0,0,46,27,84,16,78,139,179,70,54,37,27,36,0,21,0,0,50,0,7,6,20,46,6,23,1,10,19,62,30,86,3,46,11,139,93,80,36,72,0,5,6,9,2,8,0,3,4,1,1,38,0,2,63,12,91,9,96,47,45,37,70,20,47,0,37,66,0,0,0,0,2,3,32,6,6,9,3,6,7,26,12,44,28,0,16,6,20,0,42,16,0,8,5,62,84,16,73,45,69,47,0,13,17,44,0,28,0,41,4,87,62,4,59,0,0,0,14,6,23,2,27,0,0,0,0,13,0,22,0,55,118,71,8,67,1,33,2,37,1,52,0,27,2,2,0,0,0,11,2,0,7,66,12,116,52,19,130,144,21,188,87,5,15,50,49,12,59,72,0,16,28,0,0,19,49,0,26,127,71,23,54,54,7,11,21,18,148,37,32,87,57,0,31,85,68,0,98,72,23,34,153,98,35,9,85,92,76,56,83,167,97,71,81,31,45,65,36,0,49,20,0,0,45,0,1,0,0,9,44,42,61,127,97,30,28,10,82,3,0,0,3,25,2,31,25,40,2,18,42,68,84,12,45,17,88,65,93,6,95,3,56,62,22,73,20,0,0,0,0,1,5,0,1,0,2,2,2,1,0,64,7,59,9,87,81,68,44,60,4,49,63,38,64,0,48,18,27,66,6,82,30,14,76,127,4,1,13,100,43,0,73,58,2,1,32,29,0,0,0,0,4,8,0,2,3,0,0,0,0,50,31,83,13,70,152,164,59,65,35,30,26,0,27,0,2,35,0,3,2,18,44,5,22,0,11,20,62,34,82,1,52,24,140,90,85,34,74,0,6,9,12,0,12,0,5,3,1,2,37,0,3,56,27,76,8,110,52,51,37,72,20,40,0,47,86,0,0,0,0,3,4,28,10,2,12,5,8,10,25,10,47,31,0,16,5,22,1,33,18,0,7,7,58,74,18,66,43,74,48,0,13,19,47,0,38,0,40,5,93,51,2,66,0,0,0,11,6,22,1,25,0,0,0,0,16,0,28,0,54,117,75,9,66,1,30,3,41,0,58,1,26,4,1,0,0,0,9,3,0,7,66,13,112,47,15,135,136,16,185,80,4,19,53,56,11,45,118,0,21,34,3,0,15,59,0,26,84,76,28,52,45,9,16,17,24,168,24,29,82,48,0,24,92,65,0,123,57,19,50,165,86,35,82,105,119,263,205,114,82,67,35,90,96,110,24,55,71,66,78,145,219,155,106,93,36,42,70,35,0,55,55,3,0,57,12,1,0,0,1,32,49,47,112,90,108,21,16,71,5,0,0,1,29,3,28,23,43,0,12,12,69,40,8,54,11,85,85,77,15,96,7,57,71,20,72,24,0,0,1,0,0,6,0,0,0,2,2,2,1,0,62,8,56,9,88,71,80,50,52,2,51,58,39,72,0,48,19,31,58,8,95,53,12,77,140,8,1,13,99,32,0,76,55,0,1,21,35,0,0,0,0,3,9,4,1,3,0,0,0,0,3,1,63,2,67,56,160,95,53,36,28,34,0,25,0,0,42,0,5,4,18,41,6,27,0,10,20,57,34,90,3,46,29,130,90,96,36,63,0,5,7,9,1,10,0,3,2,0,1,37,0,2,62,8,93,7,100,46,53,37,69,18,46,0,17,76,0,0,0,0,4,5,37,3,4,6,3,8,11,27,14,45,29,0,15,4,19,0,41,22,0,7,6,60,75,16,74,48,87,41,0,13,15,46,0,28,1,38,8,109,42,1,55,0,0,0,8,6,17,0,21,0,0,0,0,14,0,26,0,51,121,64,3,80,3,30,0,20,2,29,1,20,2,8,1,2,0,12,3,0,9,63,16,116,26,18,121,127,18,63,62,0,4,45,56,14,75,52,0,23,46,0,0,25,51,0,24,133,76,26,48,45,7,14,14,5,122,33,24,84,47,0,29,81,69,0,117,68,27,16,172,94,38,27,100,126

InterPro domains:
  IPR000696 Peptidase A6, nodavirus coat protein [PF01829] (51-396)
  IPR000696 Peptidase A6, nodavirus coat protein [PR00863] (54-82)
  IPR000696 Peptidase A6, nodavirus coat protein [PR00863] (105-116)
  IPR000696 Peptidase A6, nodavirus coat protein [PR00863] (136-145)
  IPR000696 Peptidase A6, nodavirus coat protein [PR00863] (157-183)
  IPR000696 Peptidase A6, nodavirus coat protein [PR00863] (222-238)
  IPR000696 Peptidase A6, nodavirus coat protein [PR00863] (298-316)
  IPR000696 Peptidase A6, nodavirus coat protein [PR00863] (373-387)
  IPR029053 Viral coat protein subunit [G3DSA:2.60.120.20] (47-355)

Sequence (996 aa):
NMLKMSAPGLDFLKCAFASPDFSTDPGKGIPDKFQGLVLPKKHCLTQSITFTPGKQTMLLVAPIPGIACLKAEANVGASFSGVPLASVEFPGFDQLFGTSATDTAANVTAFRYASMAAGVYPTSNLMQFAGSIQVYKIPLKQVLNSYSQTVATVPPTNLAQNTIAIDGLEALDALPNNNYSGSFIEGCYSQSVCNEPEFEFHPIMEGYASVPPANVTNAQASMFTNLTFSGARYTGLGDMDAIAILVTTPTGAVNTAVLKVWACVEYRPNPNSTLYEFARESPANDEYALAAYRKIARDIPIAVACKDNATFWERVRSILKSGLNFASTNMLKMSAPGLDFLKCAFASPDFSTDPGKGIPDKFQGLVLPKKHCLTQSITFTPGKQTMLLVAPIPGIACLKAEANVGASFSGVPLASVEFPGFDQLFGTSATDTAANVTAFRYASMAAGVYPTSNLMQFAGSIQVYKIPLKQVLNSYSQTVATVPPTNLAQNTIAIDGLEALDALPNNNYSGSFIEGCYSQSVCNEPEFEFHPIMEGYASVPPANVTNAQASMFTNLTFSGARYTGLGDMDAIAILVTTPTGAVNTAVLKVWACVEYRPNPNSTLYEFARESPANDEYALAAYRKIARDIPIAVACKDNATFWERVRSILKSGLNFRRRAAPRQQQRQQSNRALKMSAPGLDFLKCAFASPDFSTDPGKGIPDKFQGLVLPKKHCLTQSITFTPGKQTMLLVAPIPGIACLKAEANVGASFSGVPLASVEFPGFDQLFGTSATDTAANVTAFRYASMAAGVYPTSNLMQFAGSIQVYKIPLKQVLNSYSQTVATVPPTNLAQNTIAIDGLEALDALPNNNYSGSFIEGCYSQSVCNEPEFEFHPIMEGYASVPPANVTNAQASMFTNLTFSGARYTGLGDMDAIAILVTTPTGAVNTAVLKVWACVEYRPNPNSTLYEFARESPANDEYALAAYRKIARDIPIAVACKDNATFWERVRSILKSGLNF

Radius of gyration: 28.8 Å; Cα contacts (8 Å, |Δi|>4): 2843; chains: 6; bounding box: 74×81×81 Å

Foldseek 3Di:
DPADFDPLLVLLLCVAAVNPPDPHRSNLFHQAAAWDWWFKDKFKDKAKDWDDAQWKKKWWQFAFPFFRTWIWIDGVVDACFQIATETDTTPDQCPQQRQAQVCHPVWFWKKWFSKKKKKWAWPDDPVFAWWKKKKDWWQKDKDWDWAWDFDPDVVTDIHTHTFIAIPGPSCLNDDDPQMDMDTLNQIKMAMKDFPDPDGDMGTFDGQAQKRRRPPADCVRNVHGYIYGYPSHGGGDGHRIIIMIMIIHHHHRHTTMTIMMMIIIMITHTDPNDPSSVSIDIRHHNRPVSVVVRVVVNVPDGRMGGSVVD/DPVVVVVVCVVVVPPVPDDD/DDDPWDPVLVLLLCQAFVCPPDPHSSDFADQAAAWDWWQKDKFKAKAKDWDDAQWKKKWKQFFFPFFRTWIWIDGVPDDCQQIATETDTTPPQCVQQNQALACGCVWFWKKWFSKKKKKWAWDDDPVFFWWKKKKDWWAKDWDWDWAWDWDDDPPIDIDIDTFTAIPTCNCVNPDDPQMDMGGLNQIKMAMWDFQDDDTDIGGFDGQAQKRRRPPADCVRNVHRYIYGYHSRGGGDGYGTTIMIMIIHHHPRHTTMTIMMMIIIMITDTDPNDPSSVSIDIHNHHTVSSVVVSVVCNVPDRRIGGPVVD/DDPVVVVVVVVVVDDDD/DVPVPPPVLQDDQDDDVPDWDQLLVLLVCCAPPVSVDPDDQSLADQAAAWDWWFKDKFKDKFKDWDDAQKKKKWKQFFFPFFGTWIWIDGPVDACFQTATETDGTPPQCQQQRQALQGGCVWFWKKWWSWKKKKWGWPDDPVFAWWKKKKFWFQKDKDWDWAWDWDDDPHIRIDTDIFIAIPRPSCLNDRDPQMDIDTLSFIKMAMWHFPDPDTDMDTFGGDAQKRRRDPADCVRNVHRYIYGYDSHGRGHGYRIIMMMIIIHHHHRGGIMTIMMMIIIMITDTDPPHPCSVNIGIRHHNIVVSVVVVVVCNVVDGRMGTNVPD/DPVVVVVCCVVVVDPDD